Protein AF-A0AA38XWQ4-F1 (afdb_monomer_lite)

Structure (mmCIF, N/CA/C/O backbone):
data_AF-A0AA38XWQ4-F1
#
_entry.id   AF-A0AA38XWQ4-F1
#
loop_
_atom_site.group_PDB
_atom_site.id
_atom_site.type_symbol
_atom_site.label_atom_id
_atom_site.label_alt_id
_atom_site.label_comp_id
_atom_site.label_asym_id
_atom_site.label_entity_id
_atom_site.label_seq_id
_atom_site.pdbx_PDB_ins_code
_atom_site.Cartn_x
_atom_site.Cartn_y
_atom_site.Cartn_z
_atom_site.occupancy
_atom_site.B_iso_or_equiv
_atom_site.auth_seq_id
_atom_site.auth_comp_id
_atom_site.auth_asym_id
_atom_site.auth_atom_id
_atom_site.pdbx_PDB_model_num
ATOM 1 N N . MET A 1 1 ? 34.566 -20.594 34.488 1.00 68.38 1 MET A N 1
ATOM 2 C CA . MET A 1 1 ? 34.090 -19.251 34.136 1.00 68.38 1 MET A CA 1
ATOM 3 C C . MET A 1 1 ? 34.854 -18.252 34.985 1.00 68.38 1 MET A C 1
ATOM 5 O O . MET A 1 1 ? 35.117 -18.564 36.143 1.00 68.38 1 MET A O 1
ATOM 9 N N . GLU A 1 2 ? 35.282 -17.143 34.399 1.00 80.62 2 GLU A N 1
ATOM 10 C CA . GLU A 1 2 ? 35.792 -15.957 35.095 1.00 80.62 2 GLU A CA 1
ATOM 11 C C . GLU A 1 2 ? 34.618 -14.984 35.293 1.00 80.62 2 GLU A C 1
ATOM 13 O O . GLU A 1 2 ? 33.747 -14.897 34.424 1.00 80.62 2 GLU A O 1
ATOM 18 N N . THR A 1 3 ? 34.574 -14.299 36.439 1.00 87.75 3 THR A N 1
ATOM 19 C CA . THR A 1 3 ? 33.549 -13.291 36.747 1.00 87.75 3 THR A CA 1
ATOM 20 C C . THR A 1 3 ? 34.224 -11.935 36.880 1.00 87.75 3 THR A C 1
ATOM 22 O O . THR A 1 3 ? 35.189 -11.816 37.635 1.00 87.75 3 THR A O 1
ATOM 25 N N . LEU A 1 4 ? 33.727 -10.933 36.159 1.00 88.31 4 LEU A N 1
ATOM 26 C CA . LEU A 1 4 ? 34.256 -9.569 36.147 1.00 88.31 4 LEU A CA 1
ATOM 27 C C . LEU A 1 4 ? 33.128 -8.589 36.471 1.00 88.31 4 LEU A C 1
ATOM 29 O O . LEU A 1 4 ? 32.040 -8.701 35.908 1.00 88.31 4 LEU A O 1
ATOM 33 N N . ASP A 1 5 ? 33.395 -7.626 37.345 1.00 93.44 5 ASP A N 1
ATOM 34 C CA . ASP A 1 5 ? 32.421 -6.626 37.781 1.00 93.44 5 ASP A CA 1
ATOM 35 C C . ASP A 1 5 ? 32.993 -5.216 37.578 1.00 93.44 5 ASP A C 1
ATOM 37 O O . ASP A 1 5 ? 34.128 -4.927 37.965 1.00 93.44 5 ASP A O 1
ATOM 41 N N . TYR A 1 6 ? 32.196 -4.329 36.985 1.00 94.38 6 TYR A N 1
ATOM 42 C CA . TYR A 1 6 ? 32.549 -2.940 36.703 1.00 94.38 6 TYR A CA 1
ATOM 43 C C . TYR A 1 6 ? 31.438 -1.987 37.157 1.00 94.38 6 TYR A C 1
ATOM 45 O O . TYR A 1 6 ? 30.254 -2.336 37.160 1.00 94.38 6 TYR A O 1
ATOM 53 N N . ARG A 1 7 ? 31.811 -0.754 37.511 1.00 96.00 7 ARG A N 1
ATOM 54 C CA . ARG A 1 7 ? 30.885 0.324 37.883 1.00 96.00 7 ARG A CA 1
ATOM 55 C C . ARG A 1 7 ? 31.329 1.629 37.229 1.00 96.00 7 ARG A C 1
ATOM 57 O O . ARG A 1 7 ? 32.509 1.963 37.296 1.00 96.00 7 ARG A O 1
ATOM 64 N N . PHE A 1 8 ? 30.382 2.351 36.640 1.00 95.12 8 PHE A N 1
ATOM 65 C CA . PHE A 1 8 ? 30.592 3.635 35.968 1.00 95.12 8 PHE A CA 1
ATOM 66 C C . PHE A 1 8 ? 29.502 4.621 36.381 1.00 95.12 8 PHE A C 1
ATOM 68 O O . PHE A 1 8 ? 28.372 4.211 36.648 1.00 95.12 8 PHE A O 1
ATOM 75 N N . ASP A 1 9 ? 29.818 5.912 36.408 1.00 92.69 9 ASP A N 1
ATOM 76 C CA . ASP A 1 9 ? 28.819 6.948 36.669 1.00 92.69 9 ASP A CA 1
ATOM 77 C C . ASP A 1 9 ? 27.898 7.118 35.452 1.00 92.69 9 ASP A C 1
ATOM 79 O O . ASP A 1 9 ? 28.360 7.191 34.312 1.00 92.69 9 ASP A O 1
ATOM 83 N N . GLY A 1 10 ? 26.587 7.172 35.693 1.00 85.25 10 GLY A N 1
ATOM 84 C CA . GLY A 1 10 ? 25.565 7.336 34.666 1.00 85.25 10 GLY A CA 1
ATOM 85 C C . GLY A 1 10 ? 24.949 8.732 34.693 1.00 85.25 10 GLY A C 1
ATOM 86 O O . GLY A 1 10 ? 24.725 9.323 35.748 1.00 85.25 10 GLY A O 1
ATOM 87 N N . THR A 1 11 ? 24.641 9.279 33.520 1.00 82.25 11 THR A N 1
ATOM 88 C CA . THR A 1 11 ? 24.028 10.615 33.379 1.00 82.25 11 THR A CA 1
ATOM 89 C C . THR A 1 11 ? 22.735 10.597 32.568 1.00 82.25 11 THR A C 1
ATOM 91 O O . THR A 1 11 ? 21.935 11.526 32.667 1.00 82.25 11 THR A O 1
ATOM 94 N N . THR A 1 12 ? 22.491 9.529 31.807 1.00 72.19 12 THR A N 1
ATOM 95 C CA . THR A 1 12 ? 21.368 9.404 30.875 1.00 72.19 12 THR A CA 1
ATOM 96 C C . THR A 1 12 ? 20.290 8.484 31.451 1.00 72.19 12 THR A C 1
ATOM 98 O O . THR A 1 12 ? 20.515 7.278 31.543 1.00 72.19 12 THR A O 1
ATOM 101 N N . PRO A 1 13 ? 19.113 9.004 31.843 1.00 73.94 13 PRO A N 1
ATOM 102 C CA . PRO A 1 13 ? 18.011 8.167 32.309 1.00 73.94 13 PRO A CA 1
ATOM 103 C C . PRO A 1 13 ? 17.471 7.284 31.176 1.00 73.94 13 PRO A C 1
ATOM 105 O O . PRO A 1 13 ? 17.197 7.771 30.078 1.00 73.94 13 PRO A O 1
ATOM 108 N N . VAL A 1 14 ? 17.284 5.994 31.458 1.00 69.75 14 VAL A N 1
ATOM 109 C CA . VAL A 1 14 ? 16.815 4.993 30.487 1.00 69.75 14 VAL A CA 1
ATOM 110 C C . VAL A 1 14 ? 15.362 4.630 30.772 1.00 69.75 14 VAL A C 1
ATOM 112 O O . VAL A 1 14 ? 14.988 4.368 31.913 1.00 69.75 14 VAL A O 1
ATOM 115 N N . ARG A 1 15 ? 14.527 4.595 29.728 1.00 63.72 15 ARG A N 1
ATOM 116 C CA . ARG A 1 15 ? 13.179 4.018 29.805 1.00 63.72 15 ARG A CA 1
ATOM 117 C C . ARG A 1 15 ? 13.193 2.652 29.151 1.00 63.72 15 ARG A C 1
ATOM 119 O O . ARG A 1 15 ? 13.360 2.553 27.940 1.00 63.72 15 ARG A O 1
ATOM 126 N N . PHE A 1 16 ? 13.013 1.619 29.958 1.00 54.84 16 PHE A N 1
ATOM 127 C CA . PHE A 1 16 ? 12.971 0.257 29.463 1.00 54.84 16 PHE A CA 1
ATOM 128 C C . PHE A 1 16 ? 11.572 -0.089 28.917 1.00 54.84 16 PHE A C 1
ATOM 130 O O . PHE A 1 16 ? 10.574 0.318 29.517 1.00 54.84 16 PHE A O 1
ATOM 137 N N . PRO A 1 17 ? 11.474 -0.848 27.809 1.00 47.56 17 PRO A N 1
ATOM 138 C CA . PRO A 1 17 ? 10.197 -1.328 27.271 1.00 47.56 17 PRO A CA 1
ATOM 139 C C . PRO A 1 17 ? 9.510 -2.364 28.187 1.00 47.56 17 PRO A C 1
ATOM 141 O O . PRO A 1 17 ? 8.289 -2.490 28.156 1.00 47.56 17 PRO A O 1
ATOM 144 N N . THR A 1 18 ? 10.276 -3.068 29.035 1.00 47.31 18 THR A N 1
ATOM 145 C CA . THR A 1 18 ? 9.811 -3.903 30.169 1.00 47.31 18 THR A CA 1
ATOM 146 C C . THR A 1 18 ? 10.761 -3.726 31.371 1.00 47.31 18 THR A C 1
ATOM 148 O O . THR A 1 18 ? 11.659 -2.905 31.290 1.00 47.31 18 THR A O 1
ATOM 151 N N . ASN A 1 19 ? 10.652 -4.471 32.482 1.00 61.44 19 ASN A N 1
ATOM 152 C CA . ASN A 1 19 ? 11.648 -4.387 33.574 1.00 61.44 19 ASN A CA 1
ATOM 153 C C . ASN A 1 19 ? 13.044 -4.931 33.191 1.00 61.44 19 ASN A C 1
ATOM 155 O O . ASN A 1 19 ? 13.906 -4.994 34.055 1.00 61.44 19 ASN A O 1
ATOM 159 N N . ALA A 1 20 ? 13.279 -5.353 31.944 1.00 65.88 20 ALA A N 1
ATOM 160 C CA . ALA A 1 20 ? 14.599 -5.713 31.437 1.00 65.88 20 ALA A CA 1
ATOM 161 C C . ALA A 1 20 ? 14.650 -5.696 29.893 1.00 65.88 20 ALA A C 1
ATOM 163 O O . ALA A 1 20 ? 13.617 -5.651 29.225 1.00 65.88 20 ALA A O 1
ATOM 164 N N . VAL A 1 21 ? 15.845 -5.773 29.312 1.00 63.88 21 VAL A N 1
ATOM 165 C CA . VAL A 1 21 ? 16.100 -5.975 27.876 1.00 63.88 21 VAL A CA 1
ATOM 166 C C . VAL A 1 21 ? 17.164 -7.056 27.733 1.00 63.88 21 VAL A C 1
ATOM 168 O O . VAL A 1 21 ? 18.272 -6.877 28.223 1.00 63.88 21 VAL A O 1
ATOM 171 N N . LEU A 1 22 ? 16.841 -8.173 27.076 1.00 70.19 22 LEU A N 1
ATOM 172 C CA . LEU A 1 22 ? 17.775 -9.273 26.813 1.00 70.19 22 LEU A CA 1
ATOM 173 C C . LEU A 1 22 ? 18.126 -9.316 25.320 1.00 70.19 22 LEU A C 1
ATOM 175 O O . LEU A 1 22 ? 17.232 -9.415 24.484 1.00 70.19 22 LEU A O 1
ATOM 179 N N . VAL A 1 23 ? 19.416 -9.296 24.987 1.00 65.50 23 VAL A N 1
ATOM 180 C CA . VAL A 1 23 ? 19.934 -9.388 23.616 1.00 65.50 23 VAL A CA 1
ATOM 181 C C . VAL A 1 23 ? 21.002 -10.472 23.518 1.00 65.50 23 VAL A C 1
ATOM 183 O O . VAL A 1 23 ? 21.938 -10.520 24.310 1.00 65.50 23 VAL A O 1
ATOM 186 N N . GLY A 1 24 ? 20.899 -11.318 22.493 1.00 59.69 24 GLY A N 1
ATOM 187 C CA . GLY A 1 24 ? 21.806 -12.447 22.273 1.00 59.69 24 GLY A CA 1
ATOM 188 C C . GLY A 1 24 ? 21.303 -13.757 22.885 1.00 59.69 24 GLY A C 1
ATOM 189 O O . GLY A 1 24 ? 20.288 -13.792 23.570 1.00 59.69 24 GLY A O 1
ATOM 190 N N . VAL A 1 25 ? 21.993 -14.855 22.566 1.00 52.78 25 VAL A N 1
ATOM 191 C CA . VAL A 1 25 ? 21.702 -16.208 23.064 1.00 52.78 25 VAL A CA 1
ATOM 192 C C . VAL A 1 25 ? 23.034 -16.936 23.223 1.00 52.78 25 VAL A C 1
ATOM 194 O O . VAL A 1 25 ? 23.804 -17.034 22.260 1.00 52.78 25 VAL A O 1
ATOM 197 N N . LEU A 1 26 ? 23.283 -17.496 24.410 1.00 47.94 26 LEU A N 1
ATOM 198 C CA . LEU A 1 26 ? 24.555 -18.135 24.772 1.00 47.94 26 LEU A CA 1
ATOM 199 C C . LEU A 1 26 ? 24.926 -19.349 23.883 1.00 47.94 26 LEU A C 1
ATOM 201 O O . LEU A 1 26 ? 26.092 -19.722 23.815 1.00 47.94 26 LEU A O 1
ATOM 205 N N . ALA A 1 27 ? 23.964 -19.937 23.155 1.00 46.94 27 ALA A N 1
ATOM 206 C CA . ALA A 1 27 ? 24.168 -21.116 22.303 1.00 46.94 27 ALA A CA 1
ATOM 207 C C . ALA A 1 27 ? 24.569 -20.809 20.841 1.00 46.94 27 ALA A C 1
ATOM 209 O O . ALA A 1 27 ? 25.517 -21.401 20.337 1.00 46.94 27 ALA A O 1
ATOM 210 N N . SER A 1 28 ? 23.857 -19.914 20.138 1.00 36.62 28 SER A N 1
ATOM 211 C CA . SER A 1 28 ? 24.084 -19.632 18.702 1.00 36.62 28 SER A CA 1
ATOM 212 C C . SER A 1 28 ? 24.849 -18.332 18.427 1.00 36.62 28 SER A C 1
ATOM 214 O O . SER A 1 28 ? 25.192 -18.063 17.278 1.00 36.62 28 SER A O 1
ATOM 216 N N . GLY A 1 29 ? 25.072 -17.499 19.452 1.00 46.88 29 GLY A N 1
ATOM 217 C CA . GLY A 1 29 ? 25.646 -16.154 19.319 1.00 46.88 29 GLY A CA 1
ATOM 218 C C . GLY A 1 29 ? 26.878 -15.880 20.181 1.00 46.88 29 GLY A C 1
ATOM 219 O O . GLY A 1 29 ? 27.332 -14.739 20.202 1.00 46.88 29 GLY A O 1
ATOM 220 N N . ASN A 1 30 ? 27.404 -16.893 20.878 1.00 62.66 30 ASN A N 1
ATOM 221 C CA . ASN A 1 30 ? 28.533 -16.832 21.821 1.00 62.66 30 ASN A CA 1
ATOM 222 C C . ASN A 1 30 ? 28.362 -15.874 23.021 1.00 62.66 30 ASN A C 1
ATOM 224 O O . ASN A 1 30 ? 29.266 -15.806 23.844 1.00 62.66 30 ASN A O 1
ATOM 228 N N . LEU A 1 31 ? 27.250 -15.138 23.136 1.00 71.81 31 LEU A N 1
ATOM 229 C CA . LEU A 1 31 ? 27.027 -14.101 24.148 1.00 71.81 31 LEU A CA 1
ATOM 230 C C . LEU A 1 31 ? 25.527 -13.820 24.321 1.00 71.81 31 LEU A C 1
ATOM 232 O O . LEU A 1 31 ? 24.783 -13.797 23.336 1.00 71.81 31 LEU A O 1
ATOM 236 N N . GLU A 1 32 ? 25.110 -13.524 25.547 1.00 69.62 32 GLU A N 1
ATOM 237 C CA . GLU A 1 32 ? 23.832 -12.882 25.877 1.00 69.62 32 GLU A CA 1
ATOM 238 C C . GLU A 1 32 ? 24.049 -11.734 26.874 1.00 69.62 32 GLU A C 1
ATOM 240 O O . GLU A 1 32 ? 24.968 -11.772 27.696 1.00 69.62 32 GLU A O 1
ATOM 245 N N . ILE A 1 33 ? 23.220 -10.698 26.769 1.00 83.81 33 ILE A N 1
ATOM 246 C CA . ILE A 1 33 ? 23.321 -9.444 27.515 1.00 83.81 33 ILE A CA 1
ATOM 247 C C . ILE A 1 33 ? 21.936 -9.066 28.028 1.00 83.81 33 ILE A C 1
ATOM 249 O O . ILE A 1 33 ? 21.011 -8.938 27.235 1.00 83.81 33 ILE A O 1
ATOM 253 N N . LEU A 1 34 ? 21.808 -8.827 29.327 1.00 77.25 34 LEU A N 1
ATOM 254 C CA . LEU A 1 34 ? 20.589 -8.395 30.000 1.00 77.25 34 LEU A CA 1
ATOM 255 C C . LEU A 1 34 ? 20.796 -6.999 30.601 1.00 77.25 34 LEU A C 1
ATOM 257 O O . LEU A 1 34 ? 21.678 -6.828 31.437 1.00 77.25 34 LEU A O 1
ATOM 261 N N . LEU A 1 35 ? 19.997 -6.012 30.207 1.00 86.31 35 LEU A N 1
ATOM 262 C CA . LEU A 1 35 ? 19.951 -4.684 30.825 1.00 86.31 35 LEU A CA 1
ATOM 263 C C . LEU A 1 35 ? 18.700 -4.600 31.699 1.00 86.31 35 LEU A C 1
ATOM 265 O O . LEU A 1 35 ? 17.610 -4.912 31.235 1.00 86.31 35 LEU A O 1
ATOM 269 N N . GLU A 1 36 ? 18.831 -4.133 32.933 1.00 88.06 36 GLU A N 1
ATOM 270 C CA . GLU A 1 36 ? 17.734 -4.040 33.902 1.00 88.06 36 GLU A CA 1
ATOM 271 C C . GLU A 1 36 ? 17.780 -2.686 34.624 1.00 88.06 36 GLU A C 1
ATOM 273 O O . GLU A 1 36 ? 18.877 -2.186 34.899 1.00 88.06 36 GLU A O 1
ATOM 278 N N . PRO A 1 37 ? 16.632 -2.091 34.989 1.00 86.62 37 PRO A N 1
ATOM 279 C CA . PRO A 1 37 ? 16.602 -0.975 35.912 1.00 86.62 37 PRO A CA 1
ATOM 280 C C . PRO A 1 37 ? 17.059 -1.460 37.291 1.00 86.62 37 PRO A C 1
ATOM 282 O O . PRO A 1 37 ? 16.625 -2.500 37.792 1.00 86.62 37 PRO A O 1
ATOM 285 N N . ALA A 1 38 ? 17.938 -0.694 37.922 1.00 87.25 38 ALA A N 1
ATOM 286 C CA . ALA A 1 38 ? 18.415 -0.971 39.264 1.00 87.25 38 ALA A CA 1
ATOM 287 C C . ALA A 1 38 ? 18.680 0.348 39.986 1.00 87.25 38 ALA A C 1
ATOM 289 O O . ALA A 1 38 ? 19.349 1.222 39.446 1.00 87.25 38 ALA A O 1
ATOM 290 N N . ASP A 1 39 ? 18.187 0.469 41.217 1.00 90.38 39 ASP A N 1
ATOM 291 C CA . ASP A 1 39 ? 18.500 1.612 42.076 1.00 90.38 39 ASP A CA 1
ATOM 292 C C . ASP A 1 39 ? 19.990 1.569 42.445 1.00 90.38 39 ASP A C 1
ATOM 294 O O . ASP A 1 39 ? 20.431 0.719 43.227 1.00 90.38 39 ASP A O 1
ATOM 298 N N . LEU A 1 40 ? 20.789 2.402 41.774 1.00 90.25 40 LEU A N 1
ATOM 299 C CA . LEU A 1 40 ? 22.253 2.359 41.817 1.00 90.25 40 LEU A CA 1
ATOM 300 C C . LEU A 1 40 ? 22.867 3.731 42.113 1.00 90.25 40 LEU A C 1
ATOM 302 O O . LEU A 1 40 ? 24.072 3.910 41.890 1.00 90.25 40 LEU A O 1
ATOM 306 N N . ASP A 1 41 ? 22.064 4.660 42.637 1.00 90.69 41 ASP A N 1
ATOM 307 C CA . ASP A 1 41 ? 22.436 6.049 42.930 1.00 90.69 41 ASP A CA 1
ATOM 308 C C . ASP A 1 41 ? 23.049 6.751 41.706 1.00 90.69 41 ASP A C 1
ATOM 310 O O . ASP A 1 41 ? 24.122 7.349 41.745 1.00 90.69 41 ASP A O 1
ATOM 314 N N . GLY A 1 42 ? 22.391 6.587 40.558 1.00 86.81 42 GLY A N 1
ATOM 315 C CA . GLY A 1 42 ? 22.781 7.185 39.289 1.00 86.81 42 GLY A CA 1
ATOM 316 C C . GLY A 1 42 ? 23.821 6.404 38.482 1.00 86.81 42 GLY A C 1
ATOM 317 O O . GLY A 1 42 ? 24.117 6.795 37.358 1.00 86.81 42 GLY A O 1
ATOM 318 N N . ALA A 1 43 ? 24.363 5.297 38.989 1.00 92.62 43 ALA A N 1
ATOM 319 C CA . ALA A 1 43 ? 25.422 4.554 38.303 1.00 92.62 43 ALA A CA 1
ATOM 320 C C . ALA A 1 43 ? 24.916 3.477 37.325 1.00 92.62 43 ALA A C 1
ATOM 322 O O . ALA A 1 43 ? 23.799 2.968 37.440 1.00 92.62 43 ALA A O 1
ATOM 323 N N . MET A 1 44 ? 25.804 3.065 36.416 1.00 95.06 44 MET A N 1
ATOM 324 C CA . MET A 1 44 ? 25.706 1.828 35.643 1.00 95.06 44 MET A CA 1
ATOM 325 C C . MET A 1 44 ? 26.614 0.761 36.260 1.00 95.06 44 MET A C 1
ATOM 327 O O . MET A 1 44 ? 27.800 1.000 36.500 1.00 95.06 44 MET A O 1
ATOM 331 N N . THR A 1 45 ? 26.088 -0.443 36.483 1.00 96.38 45 THR A N 1
ATOM 332 C CA . THR A 1 45 ? 26.904 -1.603 36.889 1.00 96.38 45 THR A CA 1
ATOM 333 C C . THR A 1 45 ? 26.918 -2.650 35.791 1.00 96.38 45 THR A C 1
ATOM 335 O O . THR A 1 45 ? 25.888 -2.892 35.171 1.00 96.38 45 THR A O 1
ATOM 338 N N . VAL A 1 46 ? 28.071 -3.269 35.547 1.00 94.88 46 VAL A N 1
ATOM 339 C CA . VAL A 1 46 ? 28.236 -4.307 34.525 1.00 94.88 46 VAL A CA 1
ATOM 340 C C . VAL A 1 46 ? 28.852 -5.539 35.165 1.00 94.88 46 VAL A C 1
ATOM 342 O O . VAL A 1 46 ? 29.949 -5.459 35.712 1.00 94.88 46 VAL A O 1
ATOM 345 N N . ARG A 1 47 ? 28.162 -6.675 35.082 1.00 92.88 47 ARG A N 1
ATOM 346 C CA . ARG A 1 47 ? 28.626 -7.976 35.563 1.00 92.88 47 ARG A CA 1
ATOM 347 C C . ARG A 1 47 ? 28.777 -8.939 34.400 1.00 92.88 47 ARG A C 1
ATOM 349 O O . ARG A 1 47 ? 27.846 -9.110 33.622 1.00 92.88 47 ARG A O 1
ATOM 356 N N . ILE A 1 48 ? 29.925 -9.597 34.305 1.00 90.81 48 ILE A N 1
ATOM 357 C CA . ILE A 1 48 ? 30.279 -10.477 33.188 1.00 90.81 48 ILE A CA 1
ATOM 358 C C . ILE A 1 48 ? 30.660 -11.850 33.720 1.00 90.81 48 ILE A C 1
ATOM 360 O O . ILE A 1 48 ? 31.503 -11.954 34.606 1.00 90.81 48 ILE A O 1
ATOM 364 N N . ILE A 1 49 ? 30.070 -12.899 33.154 1.00 83.50 49 ILE A N 1
ATOM 365 C CA . ILE A 1 49 ? 30.421 -14.298 33.393 1.00 83.50 49 ILE A CA 1
ATOM 366 C C . ILE A 1 49 ? 30.925 -14.866 32.067 1.00 83.50 49 ILE A C 1
ATOM 368 O O . ILE A 1 49 ? 30.139 -15.107 31.157 1.00 83.50 49 ILE A O 1
ATOM 372 N N . THR A 1 50 ? 32.235 -15.084 31.942 1.00 81.12 50 THR A N 1
ATOM 373 C CA . THR A 1 50 ? 32.870 -15.500 30.678 1.00 81.12 50 THR A CA 1
ATOM 374 C C . THR A 1 50 ? 33.584 -16.849 30.784 1.00 81.12 50 THR A C 1
ATOM 376 O O . THR A 1 50 ? 34.163 -17.207 31.817 1.00 81.12 50 THR A O 1
ATOM 379 N N . ALA A 1 51 ? 33.546 -17.636 29.706 1.00 73.75 51 ALA A N 1
ATOM 380 C CA . ALA A 1 51 ? 34.357 -18.843 29.555 1.00 73.75 51 ALA A CA 1
ATOM 381 C C . ALA A 1 51 ? 35.838 -18.540 29.244 1.00 73.75 51 ALA A C 1
ATOM 383 O O . ALA A 1 51 ? 36.699 -19.381 29.526 1.00 73.75 51 ALA A O 1
ATOM 384 N N . ALA A 1 52 ? 36.144 -17.352 28.711 1.00 69.75 52 ALA A N 1
ATOM 385 C CA . ALA A 1 52 ? 37.494 -16.913 28.375 1.00 69.75 52 ALA A CA 1
ATOM 386 C C . ALA A 1 52 ? 38.233 -16.421 29.629 1.00 69.75 52 ALA A C 1
ATOM 388 O O . ALA A 1 52 ? 37.767 -15.514 30.308 1.00 69.75 52 ALA A O 1
ATOM 389 N N . ARG A 1 53 ? 39.394 -17.015 29.941 1.00 76.06 53 ARG A N 1
ATOM 390 C CA . ARG A 1 53 ? 40.214 -16.632 31.106 1.00 76.06 53 ARG A CA 1
ATOM 391 C C . ARG A 1 53 ? 41.374 -15.729 30.699 1.00 76.06 53 ARG A C 1
ATOM 393 O O . ARG A 1 53 ? 42.043 -16.021 29.710 1.00 76.06 53 ARG A O 1
ATOM 400 N N . GLY A 1 54 ? 41.664 -14.703 31.498 1.00 75.19 54 GLY A N 1
ATOM 401 C CA . GLY A 1 54 ? 42.859 -13.860 31.333 1.00 75.19 54 GLY A CA 1
ATOM 402 C C . GLY A 1 54 ? 42.686 -12.667 30.385 1.00 75.19 54 GLY A C 1
ATOM 403 O O . GLY A 1 54 ? 43.672 -12.038 30.011 1.00 75.19 54 GLY A O 1
ATOM 404 N N . PHE A 1 55 ? 41.443 -12.333 30.023 1.00 75.62 55 PHE A N 1
ATOM 405 C CA . PHE A 1 55 ? 41.094 -11.208 29.143 1.00 75.62 55 PHE A CA 1
ATOM 406 C C . PHE A 1 55 ? 40.531 -9.989 29.901 1.00 75.62 55 PHE A C 1
ATOM 408 O O . PHE A 1 55 ? 39.977 -9.082 29.281 1.00 75.62 55 PHE A O 1
ATOM 415 N N . GLY A 1 56 ? 40.671 -9.927 31.231 1.00 76.81 56 GLY A N 1
ATOM 416 C CA . GLY A 1 56 ? 40.073 -8.872 32.065 1.00 76.81 56 GLY A CA 1
ATOM 417 C C . GLY A 1 56 ? 40.438 -7.433 31.667 1.00 76.81 56 GLY A C 1
ATOM 418 O O . GLY A 1 56 ? 39.584 -6.551 31.730 1.00 76.81 56 GLY A O 1
ATOM 419 N N . THR A 1 57 ? 41.662 -7.188 31.183 1.00 78.75 57 THR A N 1
ATOM 420 C CA . THR A 1 57 ? 42.096 -5.865 30.683 1.00 78.75 57 THR A CA 1
ATOM 421 C C . THR A 1 57 ? 41.413 -5.471 29.370 1.00 78.75 57 THR A C 1
ATOM 423 O O . THR A 1 57 ? 41.129 -4.295 29.152 1.00 78.75 57 THR A O 1
ATOM 426 N N . VAL A 1 58 ? 41.104 -6.446 28.510 1.00 78.81 58 VAL A N 1
ATOM 427 C CA . VAL A 1 58 ? 40.370 -6.233 27.254 1.00 78.81 58 VAL A CA 1
ATOM 428 C C . VAL A 1 58 ? 38.897 -5.962 27.551 1.00 78.81 58 VAL A C 1
ATOM 430 O O . VAL A 1 58 ? 38.338 -5.006 27.020 1.00 78.81 58 VAL A O 1
ATOM 433 N N . TRP A 1 59 ? 38.289 -6.742 28.450 1.00 86.25 59 TRP A N 1
ATOM 434 C CA . TRP A 1 59 ? 36.928 -6.492 28.929 1.00 86.25 59 TRP A CA 1
ATOM 435 C C . TRP A 1 59 ? 36.794 -5.107 29.560 1.00 86.25 59 TRP A C 1
ATOM 437 O O . TRP A 1 59 ? 35.872 -4.373 29.220 1.00 86.25 59 TRP A O 1
ATOM 447 N N . GLN A 1 60 ? 37.755 -4.693 30.390 1.00 89.19 60 GLN A N 1
ATOM 448 C CA . GLN A 1 60 ? 37.750 -3.356 30.979 1.00 89.19 60 GLN A CA 1
ATOM 449 C C . GLN A 1 60 ? 37.769 -2.252 29.912 1.00 89.19 60 GLN A C 1
ATOM 451 O O . GLN A 1 60 ? 37.023 -1.287 30.039 1.00 89.19 60 GLN A O 1
ATOM 456 N N . ALA A 1 61 ? 38.572 -2.398 28.852 1.00 81.88 61 ALA A N 1
ATOM 457 C CA . ALA A 1 61 ? 38.624 -1.425 27.761 1.00 81.88 61 ALA A CA 1
ATOM 458 C C . ALA A 1 61 ? 37.307 -1.359 26.965 1.00 81.88 61 ALA A C 1
ATOM 460 O O . ALA A 1 61 ? 36.817 -0.266 26.695 1.00 81.88 61 ALA A O 1
ATOM 461 N N . VAL A 1 62 ? 36.712 -2.511 26.633 1.00 84.44 62 VAL A N 1
ATOM 462 C CA . VAL A 1 62 ? 35.444 -2.585 25.881 1.00 84.44 62 VAL A CA 1
ATOM 463 C C . VAL A 1 62 ? 34.288 -1.988 26.681 1.00 84.44 62 VAL A C 1
ATOM 465 O O . VAL A 1 62 ? 33.502 -1.213 26.142 1.00 84.44 62 VAL A O 1
ATOM 468 N N . ILE A 1 63 ? 34.185 -2.316 27.972 1.00 92.31 63 ILE A N 1
ATOM 469 C CA . ILE A 1 63 ? 33.097 -1.807 28.811 1.00 92.31 63 ILE A CA 1
ATOM 470 C C . ILE A 1 63 ? 33.296 -0.325 29.153 1.00 92.31 63 ILE A C 1
ATOM 472 O O . ILE A 1 63 ? 32.315 0.412 29.195 1.00 92.31 63 ILE A O 1
ATOM 476 N N . ALA A 1 64 ? 34.535 0.141 29.348 1.00 88.50 64 ALA A N 1
ATOM 477 C CA . ALA A 1 64 ? 34.806 1.564 29.559 1.00 88.50 64 ALA A CA 1
ATOM 478 C C . ALA A 1 64 ? 34.453 2.409 28.323 1.00 88.50 64 ALA A C 1
ATOM 480 O O . ALA A 1 64 ? 33.824 3.455 28.467 1.00 88.50 64 ALA A O 1
ATOM 481 N N . ASP A 1 65 ? 34.796 1.938 27.120 1.00 83.31 65 ASP A N 1
ATOM 482 C CA . ASP A 1 65 ? 34.386 2.569 25.859 1.00 83.31 65 ASP A CA 1
ATOM 483 C C . ASP A 1 65 ? 32.855 2.592 25.708 1.00 83.31 65 ASP A C 1
ATOM 485 O O . ASP A 1 65 ? 32.272 3.636 25.413 1.00 83.31 65 ASP A O 1
ATOM 489 N N . PHE A 1 66 ? 32.184 1.470 25.991 1.00 87.62 66 PHE A N 1
ATOM 490 C CA . PHE A 1 66 ? 30.722 1.402 25.986 1.00 87.62 66 PHE A CA 1
ATOM 491 C C . PHE A 1 66 ? 30.089 2.392 26.976 1.00 87.62 66 PHE A C 1
ATOM 493 O O . PHE A 1 66 ? 29.198 3.144 26.592 1.00 87.62 66 PHE A O 1
ATOM 500 N N . ALA A 1 67 ? 30.573 2.450 28.220 1.00 88.25 67 ALA A N 1
ATOM 501 C CA . ALA A 1 67 ? 30.070 3.367 29.244 1.00 88.25 67 ALA A CA 1
ATOM 502 C C . ALA A 1 67 ? 30.301 4.844 28.888 1.00 88.25 67 ALA A C 1
ATOM 504 O O . ALA A 1 67 ? 29.476 5.696 29.213 1.00 88.25 67 ALA A O 1
ATOM 505 N N . GLN A 1 68 ? 31.400 5.155 28.193 1.00 86.38 68 GLN A N 1
ATOM 506 C CA . GLN A 1 68 ? 31.674 6.504 27.702 1.00 86.38 68 GLN A CA 1
ATOM 507 C C . GLN A 1 68 ? 30.715 6.911 26.573 1.00 86.38 68 GLN A C 1
ATOM 509 O O . GLN A 1 68 ? 30.290 8.066 26.520 1.00 86.38 68 GLN A O 1
ATOM 514 N N . ARG A 1 69 ? 30.372 5.980 25.675 1.00 82.94 69 ARG A N 1
ATOM 515 C CA . ARG A 1 69 ? 29.419 6.215 24.577 1.00 82.94 69 ARG A CA 1
ATOM 516 C C . ARG A 1 69 ? 27.967 6.248 25.056 1.00 82.94 69 ARG A C 1
ATOM 518 O O . ARG A 1 69 ? 27.181 7.032 24.533 1.00 82.94 69 ARG A O 1
ATOM 525 N N . HIS A 1 70 ? 27.639 5.441 26.064 1.00 80.50 70 HIS A N 1
ATOM 526 C CA . HIS A 1 70 ? 26.293 5.262 26.608 1.00 80.50 70 HIS A CA 1
ATOM 527 C C . HIS A 1 70 ? 26.310 5.366 28.144 1.00 80.50 70 HIS A C 1
ATOM 529 O O . HIS A 1 70 ? 26.318 4.345 28.834 1.00 80.50 70 HIS A O 1
ATOM 535 N N . PRO A 1 71 ? 26.310 6.583 28.719 1.00 87.25 71 PRO A N 1
ATOM 536 C CA . PRO A 1 71 ? 26.379 6.776 30.169 1.00 87.25 71 PRO A CA 1
ATOM 537 C C . PRO A 1 71 ? 25.005 6.545 30.824 1.00 87.25 71 PRO A C 1
ATOM 539 O O . PRO A 1 71 ? 24.348 7.490 31.268 1.00 87.25 71 PRO A O 1
ATOM 542 N N . LEU A 1 72 ? 24.539 5.293 30.846 1.00 88.75 72 LEU A N 1
ATOM 543 C CA . LEU A 1 72 ? 23.210 4.902 31.331 1.00 88.75 72 LEU A CA 1
ATOM 544 C C . LEU A 1 72 ? 23.088 5.089 32.852 1.00 88.75 72 LEU A C 1
ATOM 546 O O . LEU A 1 72 ? 23.971 4.703 33.609 1.00 88.75 72 LEU A O 1
ATOM 550 N N . ARG A 1 73 ? 21.982 5.671 33.312 1.00 89.88 73 ARG A N 1
ATOM 551 C CA . ARG A 1 73 ? 21.717 5.962 34.726 1.00 89.88 73 ARG A CA 1
ATOM 552 C C . ARG A 1 73 ? 20.773 4.921 35.333 1.00 89.88 73 ARG A C 1
ATOM 554 O O . ARG A 1 73 ? 19.717 4.676 34.754 1.00 89.88 73 ARG A O 1
ATOM 561 N N . ASP A 1 74 ? 21.122 4.396 36.511 1.00 93.06 74 ASP A N 1
ATOM 562 C CA . ASP A 1 74 ? 20.311 3.440 37.288 1.00 93.06 74 ASP A CA 1
ATOM 563 C C . ASP A 1 74 ? 20.043 2.126 36.521 1.00 93.06 74 ASP A C 1
ATOM 565 O O . ASP A 1 74 ? 18.920 1.620 36.449 1.00 93.06 74 ASP A O 1
ATOM 569 N N . VAL A 1 75 ? 21.104 1.577 35.908 1.00 91.88 75 VAL A N 1
ATOM 570 C CA . VAL A 1 75 ? 21.049 0.376 35.054 1.00 91.88 75 VAL A CA 1
ATOM 571 C C . VAL A 1 75 ? 22.059 -0.687 35.488 1.00 91.88 75 VAL A C 1
ATOM 573 O O . VAL A 1 75 ? 23.245 -0.414 35.692 1.00 91.88 75 VAL A O 1
ATOM 576 N N . ARG A 1 76 ? 21.604 -1.938 35.570 1.00 94.38 76 ARG A N 1
ATOM 577 C CA . ARG A 1 76 ? 22.451 -3.128 35.682 1.00 94.38 76 ARG A CA 1
ATOM 578 C C . ARG A 1 76 ? 22.550 -3.823 34.329 1.00 94.38 76 ARG A C 1
ATOM 580 O O . ARG A 1 76 ? 21.535 -4.110 33.713 1.00 94.38 76 ARG A O 1
ATOM 587 N N . VAL A 1 77 ? 23.767 -4.135 33.903 1.00 93.12 77 VAL A N 1
ATOM 588 C CA . VAL A 1 77 ? 24.073 -4.913 32.701 1.00 93.12 77 VAL A CA 1
ATOM 589 C C . VAL A 1 77 ? 24.665 -6.250 33.140 1.00 93.12 77 VAL A C 1
ATOM 591 O O . VAL A 1 77 ? 25.698 -6.276 33.804 1.00 93.12 77 VAL A O 1
ATOM 594 N N . SER A 1 78 ? 24.034 -7.361 32.784 1.00 89.81 78 SER A N 1
ATOM 595 C CA . SER A 1 78 ? 24.536 -8.714 33.038 1.00 89.81 78 SER A CA 1
ATOM 596 C C . SER A 1 78 ? 24.901 -9.375 31.713 1.00 89.81 78 SER A C 1
ATOM 598 O O . SER A 1 78 ? 24.097 -9.380 30.790 1.00 89.81 78 SER A O 1
ATOM 600 N N . ILE A 1 79 ? 26.105 -9.928 31.603 1.00 89.31 79 ILE A N 1
ATOM 601 C CA . ILE A 1 79 ? 26.637 -10.507 30.368 1.00 89.31 79 ILE A CA 1
ATOM 602 C C . ILE A 1 79 ? 27.067 -11.944 30.642 1.00 89.31 79 ILE A C 1
ATOM 604 O O . ILE A 1 79 ? 27.930 -12.171 31.490 1.00 89.31 79 ILE A O 1
ATOM 608 N N . ASN A 1 80 ? 26.530 -12.900 29.889 1.00 78.62 80 ASN A N 1
ATOM 609 C CA . ASN A 1 80 ? 27.055 -14.263 29.858 1.00 78.62 80 ASN A CA 1
ATOM 610 C C . ASN A 1 80 ? 27.755 -14.489 28.519 1.00 78.62 80 ASN A C 1
ATOM 612 O O . ASN A 1 80 ? 27.145 -14.345 27.462 1.00 78.62 80 ASN A O 1
ATOM 616 N N . ASP A 1 81 ? 29.034 -14.845 28.570 1.00 83.94 81 ASP A N 1
ATOM 617 C CA . ASP A 1 81 ? 29.922 -14.969 27.417 1.00 83.94 81 ASP A CA 1
ATOM 618 C C . ASP A 1 81 ? 30.518 -16.382 27.297 1.00 83.94 81 ASP A C 1
ATOM 620 O O . ASP A 1 81 ? 31.049 -16.954 28.254 1.00 83.94 81 ASP A O 1
ATOM 624 N N . ALA A 1 82 ? 30.489 -16.922 26.082 1.00 74.00 82 ALA A N 1
ATOM 625 C CA . ALA A 1 82 ? 31.062 -18.206 25.692 1.00 74.00 82 ALA A CA 1
ATOM 626 C C . ALA A 1 82 ? 32.276 -18.044 24.750 1.00 74.00 82 ALA A C 1
ATOM 628 O O . ALA A 1 82 ? 32.581 -18.949 23.975 1.00 74.00 82 ALA A O 1
ATOM 629 N N . GLY A 1 83 ? 32.986 -16.910 24.822 1.00 70.88 83 GLY A N 1
ATOM 630 C CA . GLY A 1 83 ? 34.200 -16.641 24.046 1.00 70.88 83 GLY A CA 1
ATOM 631 C C . GLY A 1 83 ? 33.985 -15.728 22.835 1.00 70.88 83 GLY A C 1
ATOM 632 O O . GLY A 1 83 ? 34.625 -15.919 21.798 1.00 70.88 83 GLY A O 1
ATOM 633 N N . ALA A 1 84 ? 33.079 -14.753 22.934 1.00 71.38 84 ALA A N 1
ATOM 634 C CA . ALA A 1 84 ? 32.863 -13.737 21.914 1.00 71.38 84 ALA A CA 1
ATOM 635 C C . ALA A 1 84 ? 34.078 -12.803 21.766 1.00 71.38 84 ALA A C 1
ATOM 637 O O . ALA A 1 84 ? 34.799 -12.500 22.717 1.00 71.38 84 ALA A O 1
ATOM 638 N N . THR A 1 85 ? 34.309 -12.313 20.545 1.00 76.50 85 THR A N 1
ATOM 639 C CA . THR A 1 85 ? 35.374 -11.335 20.290 1.00 76.50 85 THR A CA 1
ATOM 640 C C . THR A 1 85 ? 34.954 -9.937 20.767 1.00 76.50 85 THR A C 1
ATOM 642 O O . THR A 1 85 ? 33.761 -9.624 20.752 1.00 76.50 85 THR A O 1
ATOM 645 N N . PRO A 1 86 ? 35.904 -9.041 21.107 1.00 69.88 86 PRO A N 1
ATOM 646 C CA . PRO A 1 86 ? 35.600 -7.666 21.528 1.00 69.88 86 PRO A CA 1
ATOM 647 C C . PRO A 1 86 ? 34.662 -6.896 20.583 1.00 69.88 86 PRO A C 1
ATOM 649 O O . PRO A 1 86 ? 33.795 -6.151 21.033 1.00 69.88 86 PRO A O 1
ATOM 652 N N . ALA A 1 87 ? 34.785 -7.114 19.269 1.00 61.50 87 ALA A N 1
ATOM 653 C CA . ALA A 1 87 ? 33.915 -6.493 18.271 1.00 61.50 87 ALA A CA 1
ATOM 654 C C . ALA A 1 87 ? 32.463 -6.999 18.351 1.00 61.50 87 ALA A C 1
ATOM 656 O O . ALA A 1 87 ? 31.529 -6.212 18.212 1.00 61.50 87 ALA A O 1
ATOM 657 N N . VAL A 1 88 ? 32.264 -8.298 18.604 1.00 68.44 88 VAL A N 1
ATOM 658 C CA . VAL A 1 88 ? 30.929 -8.896 18.775 1.00 68.44 88 VAL A CA 1
ATOM 659 C C . VAL A 1 88 ? 30.288 -8.415 20.073 1.00 68.44 88 VAL A C 1
ATOM 661 O O . VAL A 1 88 ? 29.108 -8.081 20.075 1.00 68.44 88 VAL A O 1
ATOM 664 N N . VAL A 1 89 ? 31.066 -8.326 21.152 1.00 76.25 89 VAL A N 1
ATOM 665 C CA . VAL A 1 89 ? 30.608 -7.789 22.440 1.00 76.25 89 VAL A CA 1
ATOM 666 C C . VAL A 1 89 ? 30.115 -6.349 22.288 1.00 76.25 89 VAL A C 1
ATOM 668 O O . VAL A 1 89 ? 28.990 -6.055 22.681 1.00 76.25 89 VAL A O 1
ATOM 671 N N . SER A 1 90 ? 30.918 -5.474 21.672 1.00 72.75 90 SER A N 1
ATOM 672 C CA . SER A 1 90 ? 30.554 -4.063 21.474 1.00 72.75 90 SER A CA 1
ATOM 673 C C . SER A 1 90 ? 29.278 -3.914 20.635 1.00 72.75 90 SER A C 1
ATOM 675 O O . SER A 1 90 ? 28.348 -3.219 21.034 1.00 72.75 90 SER A O 1
ATOM 677 N N . LEU A 1 91 ? 29.171 -4.669 19.535 1.00 71.50 91 LEU A N 1
ATOM 678 C CA . LEU A 1 91 ? 27.979 -4.683 18.683 1.00 71.50 91 LEU A CA 1
ATOM 679 C C . LEU A 1 91 ? 26.713 -5.124 19.441 1.00 71.50 91 LEU A C 1
ATOM 681 O O . LEU A 1 91 ? 25.651 -4.537 19.259 1.00 71.50 91 LEU A O 1
ATOM 685 N N . ARG A 1 92 ? 26.794 -6.172 20.273 1.00 71.62 92 ARG A N 1
ATOM 686 C CA . ARG A 1 92 ? 25.634 -6.673 21.034 1.00 71.62 92 ARG A CA 1
ATOM 687 C C . ARG A 1 92 ? 25.207 -5.713 22.142 1.00 71.62 92 ARG A C 1
ATOM 689 O O . ARG A 1 92 ? 24.013 -5.602 22.404 1.00 71.62 92 ARG A O 1
ATOM 696 N N . LEU A 1 93 ? 26.162 -5.015 22.753 1.00 77.75 93 LEU A N 1
ATOM 697 C CA . LEU A 1 93 ? 25.892 -3.947 23.713 1.00 77.75 93 LEU A CA 1
ATOM 698 C C . LEU A 1 93 ? 25.165 -2.768 23.051 1.00 77.75 93 LEU A C 1
ATOM 700 O O . LEU A 1 93 ? 24.168 -2.298 23.591 1.00 77.75 93 LEU A O 1
ATOM 704 N N . ASP A 1 94 ? 25.604 -2.344 21.862 1.00 72.81 94 ASP A N 1
ATOM 705 C CA . ASP A 1 94 ? 24.939 -1.277 21.103 1.00 72.81 94 ASP A CA 1
ATOM 706 C C . ASP A 1 94 ? 23.520 -1.681 20.679 1.00 72.81 94 ASP A C 1
ATOM 708 O O . ASP A 1 94 ? 22.577 -0.917 20.864 1.00 72.81 94 ASP A O 1
ATOM 712 N N . GLN A 1 95 ? 23.332 -2.923 20.223 1.00 65.75 95 GLN A N 1
ATOM 713 C CA . GLN A 1 95 ? 22.007 -3.450 19.880 1.00 65.75 95 GLN A CA 1
ATOM 714 C C . GLN A 1 95 ? 21.034 -3.448 21.060 1.00 65.75 95 GLN A C 1
ATOM 716 O O . GLN A 1 95 ? 19.867 -3.124 20.869 1.00 65.75 95 GLN A O 1
ATOM 721 N N . ALA A 1 96 ? 21.497 -3.771 22.272 1.00 67.25 96 ALA A N 1
ATOM 722 C CA . ALA A 1 96 ? 20.658 -3.731 23.470 1.00 67.25 96 ALA A CA 1
ATOM 723 C C . ALA A 1 96 ? 20.147 -2.318 23.798 1.00 67.25 96 ALA A C 1
ATOM 725 O O . ALA A 1 96 ? 19.046 -2.165 24.330 1.00 67.25 96 ALA A O 1
ATOM 726 N N . VAL A 1 97 ? 20.912 -1.284 23.437 1.00 69.06 97 VAL A N 1
ATOM 727 C CA . VAL A 1 97 ? 20.502 0.123 23.558 1.00 69.06 97 VAL A CA 1
ATOM 728 C C . VAL A 1 97 ? 19.618 0.550 22.375 1.00 69.06 97 VAL A C 1
ATOM 730 O O . VAL A 1 97 ? 18.667 1.304 22.554 1.00 69.06 97 VAL A O 1
ATOM 733 N N . GLU A 1 98 ? 19.868 0.048 21.165 1.00 63.09 98 GLU A N 1
ATOM 734 C CA . GLU A 1 98 ? 19.064 0.359 19.972 1.00 63.09 98 GLU A CA 1
ATOM 735 C C . GLU A 1 98 ? 17.658 -0.261 20.002 1.00 63.09 98 GLU A C 1
ATOM 737 O O . GLU A 1 98 ? 16.727 0.329 19.459 1.00 63.09 98 GLU A O 1
ATOM 742 N N . THR A 1 99 ? 17.456 -1.392 20.688 1.00 58.81 99 THR A N 1
ATOM 743 C CA . THR A 1 99 ? 16.143 -2.050 20.883 1.00 58.81 99 THR A CA 1
ATOM 744 C C . THR A 1 99 ? 15.157 -1.279 21.781 1.00 58.81 99 THR A C 1
ATOM 746 O O . THR A 1 99 ? 14.121 -1.808 22.181 1.00 58.81 99 THR A O 1
ATOM 749 N N . LEU A 1 100 ? 15.448 -0.020 22.118 1.00 52.25 100 LEU A N 1
ATOM 750 C CA . LEU A 1 100 ? 14.653 0.791 23.042 1.00 52.25 100 LEU A CA 1
ATOM 751 C C . LEU A 1 100 ? 13.386 1.496 22.471 1.00 52.25 100 LEU A C 1
ATOM 753 O O . LEU A 1 100 ? 12.572 1.905 23.304 1.00 52.25 100 LEU A O 1
ATOM 757 N N . PRO A 1 101 ? 13.104 1.658 21.151 1.00 53.28 101 PRO A N 1
ATOM 758 C CA . PRO A 1 101 ? 11.847 2.280 20.718 1.00 53.28 101 PRO A CA 1
ATOM 759 C C . PRO A 1 101 ? 10.693 1.274 20.530 1.00 53.28 101 PRO A C 1
ATOM 761 O O . PRO A 1 101 ? 10.569 0.602 19.510 1.00 53.28 101 PRO A O 1
ATOM 764 N N . ASP A 1 102 ? 9.775 1.264 21.496 1.00 70.25 102 ASP A N 1
ATOM 765 C CA . ASP A 1 102 ? 8.467 0.591 21.444 1.00 70.25 102 ASP A CA 1
ATOM 766 C C . ASP A 1 102 ? 7.503 1.236 20.411 1.00 70.25 102 ASP A C 1
ATOM 768 O O . ASP A 1 102 ? 7.586 2.431 20.108 1.00 70.25 102 ASP A O 1
ATOM 772 N N . ALA A 1 103 ? 6.526 0.479 19.891 1.00 81.81 103 ALA A N 1
ATOM 773 C CA . ALA A 1 103 ? 5.500 0.977 18.967 1.00 81.81 103 ALA A CA 1
ATOM 774 C C . ALA A 1 103 ? 4.747 2.200 19.533 1.00 81.81 103 ALA A C 1
ATOM 776 O O . ALA A 1 103 ? 4.492 3.163 18.803 1.00 81.81 103 ALA A O 1
ATOM 777 N N . ARG A 1 104 ? 4.470 2.219 20.848 1.00 79.94 104 ARG A N 1
ATOM 778 C CA . ARG A 1 104 ? 3.872 3.381 21.532 1.00 79.94 104 ARG A CA 1
ATOM 779 C C . ARG A 1 104 ? 4.829 4.565 21.613 1.00 79.94 104 ARG A C 1
ATOM 781 O O . ARG A 1 104 ? 4.382 5.702 21.487 1.00 79.94 104 ARG A O 1
ATOM 788 N N . ALA A 1 105 ? 6.132 4.327 21.766 1.00 75.44 105 ALA A N 1
ATOM 789 C CA . ALA A 1 105 ? 7.138 5.388 21.767 1.00 75.44 105 ALA A CA 1
ATOM 790 C C . ALA A 1 105 ? 7.218 6.083 20.399 1.00 75.44 105 ALA A C 1
ATOM 792 O O . ALA A 1 105 ? 7.288 7.311 20.341 1.00 75.44 105 ALA A O 1
ATOM 793 N N . ARG A 1 106 ? 7.113 5.326 19.297 1.00 86.38 106 ARG A N 1
ATOM 794 C CA . ARG A 1 106 ? 7.032 5.911 17.947 1.00 86.38 106 ARG A CA 1
ATOM 795 C C . ARG A 1 106 ? 5.786 6.773 17.765 1.00 86.38 106 ARG A C 1
ATOM 797 O O . ARG A 1 106 ? 5.892 7.871 17.230 1.00 86.38 106 ARG A O 1
ATOM 804 N N . ILE A 1 107 ? 4.627 6.321 18.252 1.00 88.56 107 ILE A N 1
ATOM 805 C CA . ILE A 1 107 ? 3.393 7.124 18.240 1.00 88.56 107 ILE A CA 1
ATOM 806 C C . ILE A 1 107 ? 3.564 8.395 19.083 1.00 88.56 107 ILE A C 1
ATOM 808 O O . ILE A 1 107 ? 3.242 9.484 18.614 1.00 88.56 107 ILE A O 1
ATOM 812 N N . ALA A 1 108 ? 4.113 8.281 20.294 1.00 80.44 108 ALA A N 1
ATOM 813 C CA . ALA A 1 108 ? 4.321 9.413 21.196 1.00 80.44 108 ALA A CA 1
ATOM 814 C C . ALA A 1 108 ? 5.317 10.449 20.647 1.00 80.44 108 ALA A C 1
ATOM 816 O O . ALA A 1 108 ? 5.142 11.639 20.883 1.00 80.44 108 ALA A O 1
ATOM 817 N N . GLY A 1 109 ? 6.346 10.013 19.913 1.00 81.12 109 GLY A N 1
ATOM 818 C CA . GLY A 1 109 ? 7.293 10.909 19.245 1.00 81.12 109 GLY A CA 1
ATOM 819 C C . GLY A 1 109 ? 6.747 11.554 17.967 1.00 81.12 109 GLY A C 1
ATOM 820 O O . GLY A 1 109 ? 7.292 12.559 17.514 1.00 81.12 109 GLY A O 1
ATOM 821 N N . LEU A 1 110 ? 5.694 10.979 17.377 1.00 91.56 110 LEU A N 1
ATOM 822 C CA . LEU A 1 110 ? 5.067 11.466 16.149 1.00 91.56 110 LEU A CA 1
ATOM 823 C C . LEU A 1 110 ? 3.921 12.450 16.432 1.00 91.56 110 LEU A C 1
ATOM 825 O O . LEU A 1 110 ? 3.802 13.454 15.735 1.00 91.56 110 LEU A O 1
ATOM 829 N N . LEU A 1 111 ? 3.066 12.140 17.410 1.00 88.38 111 LEU A N 1
ATOM 830 C CA . LEU A 1 111 ? 1.835 12.877 17.705 1.00 88.38 111 LEU A CA 1
ATOM 831 C C . LEU A 1 111 ? 2.030 13.981 18.752 1.00 88.38 111 LEU A C 1
ATOM 833 O O . LEU A 1 111 ? 2.971 13.973 19.541 1.00 88.38 111 LEU A O 1
ATOM 837 N N . ASP A 1 112 ? 1.080 14.913 18.797 1.00 80.50 112 ASP A N 1
ATOM 838 C CA . ASP A 1 112 ? 1.023 15.972 19.796 1.00 80.50 112 ASP A CA 1
ATOM 839 C C . ASP A 1 112 ? 0.891 15.359 21.200 1.00 80.50 112 ASP A C 1
ATOM 841 O O . ASP A 1 112 ? 0.091 14.440 21.430 1.00 80.50 112 ASP A O 1
ATOM 845 N N . ALA A 1 113 ? 1.657 15.887 22.155 1.00 72.19 113 ALA A N 1
ATOM 846 C CA . ALA A 1 113 ? 1.711 15.363 23.515 1.00 72.19 113 ALA A CA 1
ATOM 847 C C . ALA A 1 113 ? 0.313 15.279 24.159 1.00 72.19 113 ALA A C 1
ATOM 849 O O . ALA A 1 113 ? -0.459 16.236 24.136 1.00 72.19 113 ALA A O 1
ATOM 850 N N . GLY A 1 114 ? -0.013 14.119 24.738 1.00 61.94 114 GLY A N 1
ATOM 851 C CA . GLY A 1 114 ? -1.292 13.874 25.416 1.00 61.94 114 GLY A CA 1
ATOM 852 C C . GLY A 1 114 ? -2.511 13.721 24.496 1.00 61.94 114 GLY A C 1
ATOM 853 O O . GLY A 1 114 ? -3.616 13.551 25.000 1.00 61.94 114 GLY A O 1
ATOM 854 N N . SER A 1 115 ? -2.338 13.762 23.169 1.00 70.25 115 SER A N 1
ATOM 855 C CA . SER A 1 115 ? -3.458 13.653 22.222 1.00 70.25 115 SER A CA 1
ATOM 856 C C . SER A 1 115 ? -3.865 12.216 21.885 1.00 70.25 115 SER A C 1
ATOM 858 O O . SER A 1 115 ? -4.972 12.006 21.396 1.00 70.25 115 SER A O 1
ATOM 860 N N . PHE A 1 116 ? -2.983 11.239 22.113 1.00 78.25 116 PHE A N 1
ATOM 861 C CA . PHE A 1 116 ? -3.197 9.859 21.686 1.00 78.25 116 PHE A CA 1
ATOM 862 C C . PHE A 1 116 ? -4.198 9.114 22.579 1.00 78.25 116 PHE A C 1
ATOM 864 O O . PHE A 1 116 ? -4.033 9.034 23.798 1.00 78.25 116 PHE A O 1
ATOM 871 N N . CYS A 1 117 ? -5.204 8.514 21.950 1.00 70.50 117 CYS A N 1
ATOM 872 C CA . CYS A 1 117 ? -6.165 7.602 22.548 1.00 70.50 117 CYS A CA 1
ATOM 873 C C . CYS A 1 117 ? -6.052 6.237 21.857 1.00 70.50 117 CYS A C 1
ATOM 875 O O . CYS A 1 117 ? -6.388 6.097 20.680 1.00 70.50 117 CYS A O 1
ATOM 877 N N . GLU A 1 118 ? -5.557 5.238 22.588 1.00 74.44 118 GLU A N 1
ATOM 878 C CA . GLU A 1 118 ? -5.391 3.873 22.083 1.00 74.44 118 GLU A CA 1
ATOM 879 C C . GLU A 1 118 ? -6.739 3.136 22.017 1.00 74.44 118 GLU A C 1
ATOM 881 O O . GLU A 1 118 ? -7.534 3.177 22.960 1.00 74.44 118 GLU A O 1
ATOM 886 N N . PHE A 1 119 ? -6.982 2.426 20.915 1.00 77.69 119 PHE A N 1
ATOM 887 C CA . PHE A 1 119 ? -8.107 1.509 20.760 1.00 77.69 119 PHE A CA 1
ATOM 888 C C . PHE A 1 119 ? -7.640 0.074 20.988 1.00 77.69 119 PHE A C 1
ATOM 890 O O . PHE A 1 119 ? -6.625 -0.346 20.430 1.00 77.69 119 PHE A O 1
ATOM 897 N N . LEU A 1 120 ? -8.425 -0.700 21.748 1.00 69.88 120 LEU A N 1
ATOM 898 C CA . LEU A 1 120 ? -8.117 -2.101 22.064 1.00 69.88 120 LEU A CA 1
ATOM 899 C C . LEU A 1 120 ? -6.672 -2.262 22.563 1.00 69.88 120 LEU A C 1
ATOM 901 O O . LEU A 1 120 ? -5.856 -2.972 21.962 1.00 69.88 120 LEU A O 1
ATOM 905 N N . GLY A 1 121 ? -6.367 -1.536 23.638 1.00 60.31 121 GLY A N 1
ATOM 906 C CA . GLY A 1 121 ? -5.079 -1.603 24.306 1.00 60.31 121 GLY A CA 1
ATOM 907 C C . GLY A 1 121 ? -4.822 -2.961 24.977 1.00 60.31 121 GLY A C 1
ATOM 908 O O . GLY A 1 121 ? -5.639 -3.884 24.918 1.00 60.31 121 GLY A O 1
ATOM 909 N N . PRO A 1 122 ? -3.678 -3.106 25.658 1.00 53.69 122 PRO A N 1
ATOM 910 C CA . PRO A 1 122 ? -3.244 -4.390 26.199 1.00 53.69 122 PRO A CA 1
ATOM 911 C C . PRO A 1 122 ? -4.127 -4.863 27.366 1.00 53.69 122 PRO A C 1
ATOM 913 O O . PRO A 1 122 ? -4.256 -6.061 27.605 1.00 53.69 122 PRO A O 1
ATOM 916 N N . ALA A 1 123 ? -4.796 -3.943 28.071 1.00 47.62 123 ALA A N 1
ATOM 917 C CA . ALA A 1 123 ? -5.723 -4.280 29.152 1.00 47.62 123 ALA A CA 1
ATOM 918 C C . ALA A 1 123 ? -6.940 -5.084 28.660 1.00 47.62 123 ALA A C 1
ATOM 920 O O . ALA A 1 123 ? -7.465 -5.916 29.398 1.00 47.62 123 ALA A O 1
ATOM 921 N N . GLN A 1 124 ? -7.352 -4.876 27.405 1.00 53.69 124 GLN A N 1
ATOM 922 C CA . GLN A 1 124 ? -8.474 -5.575 26.781 1.00 53.69 124 GLN A CA 1
ATOM 923 C C . GLN A 1 124 ? -8.137 -7.024 26.398 1.00 53.69 124 GLN A C 1
ATOM 925 O O . GLN A 1 124 ? -9.054 -7.801 26.146 1.00 53.69 124 GLN A O 1
ATOM 930 N N . ARG A 1 125 ? -6.847 -7.399 26.362 1.00 60.06 125 ARG A N 1
ATOM 931 C CA . ARG A 1 125 ? -6.368 -8.765 26.075 1.00 60.06 125 ARG A CA 1
ATOM 932 C C . ARG A 1 125 ? -6.980 -9.374 24.808 1.00 60.06 125 ARG A C 1
ATOM 934 O O . ARG A 1 125 ? -7.280 -10.567 24.766 1.00 60.06 125 ARG A O 1
ATOM 941 N N . ALA A 1 126 ? -7.146 -8.558 23.769 1.00 69.81 126 ALA A N 1
ATOM 942 C CA . ALA A 1 126 ? -7.466 -9.045 22.435 1.00 69.81 126 ALA A CA 1
ATOM 943 C C . ALA A 1 126 ? -6.208 -9.723 21.867 1.00 69.81 126 ALA A C 1
ATOM 945 O O . ALA A 1 126 ? -5.389 -9.079 21.217 1.00 69.81 126 ALA A O 1
ATOM 946 N N . ILE A 1 127 ? -6.033 -11.003 22.196 1.00 77.44 127 ILE A N 1
ATOM 947 C CA . ILE A 1 127 ? -4.856 -11.806 21.855 1.00 77.44 127 ILE A CA 1
ATOM 948 C C . ILE A 1 127 ? -5.175 -12.817 20.759 1.00 77.44 127 ILE A C 1
ATOM 950 O O . ILE A 1 127 ? -6.324 -13.236 20.610 1.00 77.44 127 ILE A O 1
ATOM 954 N N . SER A 1 128 ? -4.151 -13.243 20.021 1.00 85.19 128 SER A N 1
ATOM 955 C CA . SER A 1 128 ? -4.292 -14.315 19.036 1.00 85.19 128 SER A CA 1
ATOM 956 C C . SER A 1 128 ? -4.863 -15.601 19.658 1.00 85.19 128 SER A C 1
ATOM 958 O O . SER A 1 128 ? -4.317 -16.086 20.656 1.00 85.19 128 SER A O 1
ATOM 960 N N . PRO A 1 129 ? -5.907 -16.206 19.058 1.00 86.56 129 PRO A N 1
ATOM 961 C CA . PRO A 1 129 ? -6.469 -17.470 19.529 1.00 86.56 129 PRO A CA 1
ATOM 962 C C . PRO A 1 129 ? -5.669 -18.695 19.041 1.00 86.56 129 PRO A C 1
ATOM 964 O O . PRO A 1 129 ? -5.923 -19.820 19.475 1.00 86.56 129 PRO A O 1
ATOM 967 N N . HIS A 1 130 ? -4.687 -18.497 18.154 1.00 88.31 130 HIS A N 1
ATOM 968 C CA . HIS A 1 130 ? -3.988 -19.587 17.460 1.00 88.31 130 HIS A CA 1
ATOM 969 C C . HIS A 1 130 ? -2.601 -19.886 18.030 1.00 88.31 130 HIS A C 1
ATOM 971 O O . HIS A 1 130 ? -2.155 -21.030 17.983 1.00 88.31 130 HIS A O 1
ATOM 977 N N . LEU A 1 131 ? -1.921 -18.891 18.610 1.00 82.62 131 LEU A N 1
ATOM 978 C CA . LEU A 1 131 ? -0.532 -19.038 19.074 1.00 82.62 131 LEU A CA 1
ATOM 979 C C . LEU A 1 131 ? -0.361 -20.101 20.168 1.00 82.62 131 LEU A C 1
ATOM 981 O O . LEU A 1 131 ? 0.632 -20.831 20.163 1.00 82.62 131 LEU A O 1
ATOM 985 N N . ALA A 1 132 ? -1.354 -20.254 21.047 1.00 79.25 132 ALA A N 1
ATOM 986 C CA . ALA A 1 132 ? -1.331 -21.271 22.096 1.00 79.25 132 ALA A CA 1
ATOM 987 C C . ALA A 1 132 ? -1.262 -22.703 21.530 1.00 79.25 132 ALA A C 1
ATOM 989 O O . ALA A 1 132 ? -0.592 -23.551 22.110 1.00 79.25 132 ALA A O 1
ATOM 990 N N . GLN A 1 133 ? -1.867 -22.965 20.363 1.00 82.38 133 GLN A N 1
ATOM 991 C CA . GLN A 1 133 ? -1.821 -24.280 19.698 1.00 82.38 133 GLN A CA 1
ATOM 992 C C . GLN A 1 133 ? -0.394 -24.654 19.249 1.00 82.38 133 GLN A C 1
ATOM 994 O O . GLN A 1 133 ? -0.070 -25.826 19.055 1.00 82.38 133 GLN A O 1
ATOM 999 N N . LEU A 1 134 ? 0.480 -23.654 19.096 1.00 77.56 134 LEU A N 1
ATOM 1000 C CA . LEU A 1 134 ? 1.886 -23.807 18.729 1.00 77.56 134 LEU A CA 1
ATOM 1001 C C . LEU A 1 134 ? 2.844 -23.679 19.921 1.00 77.56 134 LEU A C 1
ATOM 1003 O O . LEU A 1 134 ? 4.056 -23.616 19.712 1.00 77.56 134 LEU A O 1
ATOM 1007 N N . ASP A 1 135 ? 2.334 -23.695 21.154 1.00 75.44 135 ASP A N 1
ATOM 1008 C CA . ASP A 1 135 ? 3.110 -23.418 22.371 1.00 75.44 135 ASP A CA 1
ATOM 1009 C C . ASP A 1 135 ? 3.869 -22.080 22.278 1.00 75.44 135 ASP A C 1
ATOM 1011 O O . ASP A 1 135 ? 5.002 -21.954 22.742 1.00 75.44 135 ASP A O 1
ATOM 1015 N N . GLN A 1 136 ? 3.273 -21.084 21.611 1.00 74.06 136 GLN A N 1
ATOM 1016 C CA . GLN A 1 136 ? 3.844 -19.746 21.473 1.00 74.06 136 GLN A CA 1
ATOM 1017 C C . GLN A 1 136 ? 3.126 -18.750 22.392 1.00 74.06 136 GLN A C 1
ATOM 1019 O O . GLN A 1 136 ? 1.895 -18.780 22.491 1.00 74.06 136 GLN A O 1
ATOM 1024 N N . PRO A 1 137 ? 3.862 -17.837 23.049 1.00 57.41 137 PRO A N 1
ATOM 1025 C CA . PRO A 1 137 ? 3.255 -16.785 23.849 1.00 57.41 137 PRO A CA 1
ATOM 1026 C C . PRO A 1 137 ? 2.540 -15.764 22.953 1.00 57.41 137 PRO A C 1
ATOM 1028 O O . PRO A 1 137 ? 3.053 -15.371 21.905 1.00 57.41 137 PRO A O 1
ATOM 1031 N N . ALA A 1 138 ? 1.369 -15.300 23.391 1.00 68.25 138 ALA A N 1
ATOM 1032 C CA . ALA A 1 138 ? 0.635 -14.228 22.725 1.00 68.25 138 ALA A CA 1
ATOM 1033 C C . ALA A 1 138 ? 0.931 -12.864 23.369 1.00 68.25 138 ALA A C 1
ATOM 1035 O O . ALA A 1 138 ? 1.062 -12.759 24.590 1.00 68.25 138 ALA A O 1
ATOM 1036 N N . ALA A 1 139 ? 0.995 -11.808 22.555 1.00 65.38 139 ALA A N 1
ATOM 1037 C CA . ALA A 1 139 ? 1.060 -10.430 23.037 1.00 65.38 139 ALA A CA 1
ATOM 1038 C C . ALA A 1 139 ? -0.343 -9.921 23.404 1.00 65.38 139 ALA A C 1
ATOM 1040 O O . ALA A 1 139 ? -1.301 -10.185 22.681 1.00 65.38 139 ALA A O 1
ATOM 1041 N N . PHE A 1 140 ? -0.470 -9.153 24.494 1.00 59.28 140 PHE A N 1
ATOM 1042 C CA . PHE A 1 140 ? -1.769 -8.663 24.989 1.00 59.28 140 PHE A CA 1
ATOM 1043 C C . PHE A 1 140 ? -2.507 -7.708 24.041 1.00 59.28 140 PHE A C 1
ATOM 1045 O O . PHE A 1 140 ? -3.727 -7.583 24.130 1.00 59.28 140 PHE A O 1
ATOM 1052 N N . ASP A 1 141 ? -1.778 -7.044 23.148 1.00 67.44 141 ASP A N 1
ATOM 1053 C CA . ASP A 1 141 ? -2.289 -6.150 22.106 1.00 67.44 141 ASP A CA 1
ATOM 1054 C C . ASP A 1 141 ? -2.132 -6.733 20.684 1.00 67.44 141 ASP A C 1
ATOM 1056 O O . ASP A 1 141 ? -2.382 -6.029 19.700 1.00 67.44 141 ASP A O 1
ATOM 1060 N N . ASP A 1 142 ? -1.722 -8.004 20.598 1.00 83.50 142 ASP A N 1
ATOM 1061 C CA . ASP A 1 142 ? -1.400 -8.779 19.394 1.00 83.50 142 ASP A CA 1
ATOM 1062 C C . ASP A 1 142 ? -0.310 -8.170 18.483 1.00 83.50 142 ASP A C 1
ATOM 1064 O O . ASP A 1 142 ? -0.242 -8.435 17.276 1.00 83.50 142 ASP A O 1
ATOM 1068 N N . GLY A 1 143 ? 0.583 -7.358 19.063 1.00 81.62 143 GLY A N 1
ATOM 1069 C CA . GLY A 1 143 ? 1.741 -6.795 18.365 1.00 81.62 143 GLY A CA 1
ATOM 1070 C C . GLY A 1 143 ? 1.412 -5.627 17.434 1.00 81.62 143 GLY A C 1
ATOM 1071 O O . GLY A 1 143 ? 2.151 -5.373 16.480 1.00 81.62 143 GLY A O 1
ATOM 1072 N N . ILE A 1 144 ? 0.302 -4.926 17.678 1.00 92.38 144 ILE A N 1
ATOM 1073 C CA . ILE A 1 144 ? -0.032 -3.674 16.995 1.00 92.38 144 ILE A CA 1
ATOM 1074 C C . ILE A 1 144 ? -0.746 -2.701 17.930 1.00 92.38 144 ILE A C 1
ATOM 1076 O O . ILE A 1 144 ? -1.693 -3.045 18.639 1.00 92.38 144 ILE A O 1
ATOM 1080 N N . VAL A 1 145 ? -0.328 -1.443 17.868 1.00 87.69 145 VAL A N 1
ATOM 1081 C CA . VAL A 1 145 ? -0.980 -0.326 18.548 1.00 87.69 145 VAL A CA 1
ATOM 1082 C C . VAL A 1 145 ? -1.817 0.423 17.521 1.00 87.69 145 VAL A C 1
ATOM 1084 O O . VAL A 1 145 ? -1.290 0.825 16.488 1.00 87.69 145 VAL A O 1
ATOM 1087 N N . VAL A 1 146 ? -3.109 0.618 17.782 1.00 93.06 146 VAL A N 1
ATOM 1088 C CA . VAL A 1 146 ? -4.003 1.406 16.920 1.00 93.06 146 VAL A CA 1
ATOM 1089 C C . VAL A 1 146 ? -4.746 2.437 17.759 1.00 93.06 146 VAL A C 1
ATOM 1091 O O . VAL A 1 146 ? -5.013 2.196 18.932 1.00 93.06 146 VAL A O 1
ATOM 1094 N N . GLY A 1 147 ? -5.075 3.591 17.191 1.00 85.44 147 GLY A N 1
ATOM 1095 C CA . GLY A 1 147 ? -5.766 4.640 17.935 1.00 85.44 147 GLY A CA 1
ATOM 1096 C C . GLY A 1 147 ? -6.001 5.908 17.131 1.00 85.44 147 GLY A C 1
ATOM 1097 O O . GLY A 1 147 ? -5.816 5.945 15.914 1.00 85.44 147 GLY A O 1
ATOM 1098 N N . GLU A 1 148 ? -6.388 6.966 17.831 1.00 84.69 148 GLU A N 1
ATOM 1099 C CA . GLU A 1 148 ? -6.542 8.310 17.274 1.00 84.69 148 GLU A CA 1
ATOM 1100 C C . GLU A 1 148 ? -5.732 9.334 18.067 1.00 84.69 148 GLU A C 1
ATOM 1102 O O . GLU A 1 148 ? -5.450 9.140 19.246 1.00 84.69 148 GLU A O 1
ATOM 1107 N N . GLY A 1 149 ? -5.346 10.432 17.427 1.00 79.50 149 GLY A N 1
ATOM 1108 C CA . GLY A 1 149 ? -4.681 11.544 18.099 1.00 79.50 149 GLY A CA 1
ATOM 1109 C C . GLY A 1 149 ? -4.544 12.758 17.195 1.00 79.50 149 GLY A C 1
ATOM 1110 O O . GLY A 1 149 ? -5.297 12.910 16.228 1.00 79.50 149 GLY A O 1
ATOM 1111 N N . ARG A 1 150 ? -3.598 13.646 17.515 1.00 83.56 150 ARG A N 1
ATOM 1112 C CA . ARG A 1 150 ? -3.331 14.849 16.719 1.00 83.56 150 ARG A CA 1
ATOM 1113 C C . ARG A 1 150 ? -1.898 14.880 16.208 1.00 83.56 150 ARG A C 1
ATOM 1115 O O . ARG A 1 150 ? -0.978 14.586 16.957 1.00 83.56 150 ARG A O 1
ATOM 1122 N N . LEU A 1 151 ? -1.716 15.256 14.945 1.00 90.19 151 LEU A N 1
ATOM 1123 C CA . LEU A 1 151 ? -0.419 15.588 14.360 1.00 90.19 151 LEU A CA 1
ATOM 1124 C C . LEU A 1 151 ? -0.440 17.072 13.995 1.00 90.19 151 LEU A C 1
ATOM 1126 O O . LEU A 1 151 ? -1.019 17.453 12.976 1.00 90.19 151 LEU A O 1
ATOM 1130 N N . ARG A 1 152 ? 0.169 17.913 14.835 1.00 88.62 152 ARG A N 1
ATOM 1131 C CA . ARG A 1 152 ? 0.200 19.376 14.679 1.00 88.62 152 ARG A CA 1
ATOM 1132 C C . ARG A 1 152 ? -1.200 19.959 14.512 1.00 88.62 152 ARG A C 1
ATOM 1134 O O . ARG A 1 152 ? -1.493 20.681 13.560 1.00 88.62 152 ARG A O 1
ATOM 1141 N N . GLY A 1 153 ? -2.088 19.578 15.425 1.00 76.62 153 GLY A N 1
ATOM 1142 C CA . GLY A 1 153 ? -3.484 20.003 15.452 1.00 76.62 153 GLY A CA 1
ATOM 1143 C C . GLY A 1 153 ? -4.431 19.215 14.539 1.00 76.62 153 GLY A C 1
ATOM 1144 O O . GLY A 1 153 ? -5.620 19.163 14.861 1.00 76.62 153 GLY A O 1
ATOM 1145 N N . LYS A 1 154 ? -3.947 18.552 13.477 1.00 80.88 154 LYS A N 1
ATOM 1146 C CA . LYS A 1 154 ? -4.776 17.725 12.577 1.00 80.88 154 LYS A CA 1
ATOM 1147 C C . LYS A 1 154 ? -5.167 16.403 13.232 1.00 80.88 154 LYS A C 1
ATOM 1149 O O . LYS A 1 154 ? -4.311 15.735 13.807 1.00 80.88 154 LYS A O 1
ATOM 1154 N N . ARG A 1 155 ? -6.440 16.014 13.151 1.00 85.50 155 ARG A N 1
ATOM 1155 C CA . ARG A 1 155 ? -6.968 14.754 13.691 1.00 85.50 155 ARG A CA 1
ATOM 1156 C C . ARG A 1 155 ? -6.545 13.598 12.791 1.00 85.50 155 ARG A C 1
ATOM 1158 O O . ARG A 1 155 ? -6.974 13.518 11.647 1.00 85.50 155 ARG A O 1
ATOM 1165 N N . VAL A 1 156 ? -5.775 12.664 13.334 1.00 91.00 156 VAL A N 1
ATOM 1166 C CA . VAL A 1 156 ? -5.290 11.493 12.596 1.00 91.00 156 VAL A CA 1
ATOM 1167 C C . VAL A 1 156 ? -5.683 10.200 13.291 1.00 91.00 156 VAL A C 1
ATOM 1169 O O . VAL A 1 156 ? -5.733 10.124 14.520 1.00 91.00 156 VAL A O 1
ATOM 1172 N N . LEU A 1 157 ? -5.930 9.168 12.492 1.00 94.44 157 LEU A N 1
ATOM 1173 C CA . LEU A 1 157 ? -5.894 7.787 12.963 1.00 94.44 157 LEU A CA 1
ATOM 1174 C C . LEU A 1 157 ? -4.475 7.250 12.786 1.00 94.44 157 LEU A C 1
ATOM 1176 O O . LEU A 1 157 ? -3.797 7.597 11.821 1.00 94.44 157 LEU A O 1
ATOM 1180 N N . VAL A 1 158 ? -4.011 6.415 13.707 1.00 97.56 158 VAL A N 1
ATOM 1181 C CA . VAL A 1 158 ? -2.644 5.888 13.680 1.00 97.56 158 VAL A CA 1
ATOM 1182 C C . VAL A 1 158 ? -2.625 4.397 13.988 1.00 97.56 158 VAL A C 1
ATOM 1184 O O . VAL A 1 158 ? -3.352 3.925 14.862 1.00 97.56 158 VAL A O 1
ATOM 1187 N N . ALA A 1 159 ? -1.775 3.667 13.274 1.00 97.75 159 ALA A N 1
ATOM 1188 C CA . ALA A 1 159 ? -1.382 2.304 13.588 1.00 97.75 159 ALA A CA 1
ATOM 1189 C C . ALA A 1 159 ? 0.143 2.209 13.630 1.00 97.75 159 ALA A C 1
ATOM 1191 O O . ALA A 1 159 ? 0.808 2.716 12.730 1.00 97.75 159 ALA A O 1
ATOM 1192 N N . ALA A 1 160 ? 0.697 1.529 14.629 1.00 95.56 160 ALA A N 1
ATOM 1193 C CA . ALA A 1 160 ? 2.113 1.194 14.692 1.00 95.56 160 ALA A CA 1
ATOM 1194 C C . ALA A 1 160 ? 2.294 -0.287 15.014 1.00 95.56 160 ALA A C 1
ATOM 1196 O O . ALA A 1 160 ? 1.831 -0.768 16.050 1.00 95.56 160 ALA A O 1
ATOM 1197 N N . GLN A 1 161 ? 2.962 -1.010 14.117 1.00 94.81 161 GLN A N 1
ATOM 1198 C CA . GLN A 1 161 ? 3.279 -2.423 14.323 1.00 94.81 161 GLN A CA 1
ATOM 1199 C C . GLN A 1 161 ? 4.412 -2.573 15.345 1.00 94.81 161 GLN A C 1
ATOM 1201 O O . GLN A 1 161 ? 5.245 -1.681 15.479 1.00 94.81 161 GLN A O 1
ATOM 1206 N N . GLN A 1 162 ? 4.448 -3.682 16.078 1.00 84.69 162 GLN A N 1
ATOM 1207 C CA . GLN A 1 162 ? 5.547 -4.019 16.983 1.00 84.69 162 GLN A CA 1
ATOM 1208 C C . GLN A 1 162 ? 6.469 -5.032 16.295 1.00 84.69 162 GLN A C 1
ATOM 1210 O O . GLN A 1 162 ? 6.175 -6.227 16.285 1.00 84.69 162 GLN A O 1
ATOM 1215 N N . GLY A 1 163 ? 7.565 -4.547 15.704 1.00 81.38 163 GLY A N 1
ATOM 1216 C CA . GLY A 1 163 ? 8.496 -5.368 14.923 1.00 81.38 163 GLY A CA 1
ATOM 1217 C C . GLY A 1 163 ? 9.135 -6.501 15.732 1.00 81.38 163 GLY A C 1
ATOM 1218 O O . GLY A 1 163 ? 9.320 -7.599 15.212 1.00 81.38 163 GLY A O 1
ATOM 1219 N N . GLU A 1 164 ? 9.377 -6.283 17.026 1.00 74.31 164 GLU A N 1
ATOM 1220 C CA . GLU A 1 164 ? 9.975 -7.290 17.913 1.00 74.31 164 GLU A CA 1
ATOM 1221 C C . GLU A 1 164 ? 9.035 -8.471 18.196 1.00 74.31 164 GLU A C 1
ATOM 1223 O O . GLU A 1 164 ? 9.475 -9.590 18.466 1.00 74.31 164 GLU A O 1
ATOM 1228 N N . PHE A 1 165 ? 7.718 -8.267 18.084 1.00 76.75 165 PHE A N 1
ATOM 1229 C CA . PHE A 1 165 ? 6.764 -9.352 18.263 1.00 76.75 165 PHE A CA 1
ATOM 1230 C C . PHE A 1 165 ? 6.607 -10.140 16.962 1.00 76.75 165 PHE A C 1
ATOM 1232 O O . PHE A 1 165 ? 5.852 -9.768 16.063 1.00 76.75 165 PHE A O 1
ATOM 1239 N N . MET A 1 166 ? 7.337 -11.255 16.868 1.00 77.56 166 MET A N 1
ATOM 1240 C CA . MET A 1 166 ? 7.286 -12.191 15.736 1.00 77.56 166 MET A CA 1
ATOM 1241 C C . MET A 1 166 ? 7.553 -11.513 14.380 1.00 77.56 166 MET A C 1
ATOM 1243 O O . MET A 1 166 ? 6.889 -11.812 13.383 1.00 77.56 166 MET A O 1
ATOM 1247 N N . GLY A 1 167 ? 8.497 -10.567 14.348 1.00 79.38 167 GLY A N 1
ATOM 1248 C CA . GLY A 1 167 ? 8.832 -9.802 13.146 1.00 79.38 167 GLY A CA 1
ATOM 1249 C C . GLY A 1 167 ? 7.715 -8.857 12.696 1.00 79.38 167 GLY A C 1
ATOM 1250 O O . GLY A 1 167 ? 7.601 -8.600 11.499 1.00 79.38 167 GLY A O 1
ATOM 1251 N N . GLY A 1 168 ? 6.824 -8.437 13.603 1.00 87.25 168 GLY A N 1
ATOM 1252 C CA . GLY A 1 168 ? 5.645 -7.621 13.302 1.00 87.25 168 GLY A CA 1
ATOM 1253 C C . GLY A 1 168 ? 4.640 -8.309 12.378 1.00 87.25 168 GLY A C 1
ATOM 1254 O O . GLY A 1 168 ? 3.910 -7.643 11.642 1.00 87.25 168 GLY A O 1
ATOM 1255 N N . GLY A 1 169 ? 4.638 -9.644 12.347 1.00 91.00 169 GLY A N 1
ATOM 1256 C CA . GLY A 1 169 ? 3.788 -10.420 11.452 1.00 91.00 169 GLY A CA 1
ATOM 1257 C C . GLY A 1 169 ? 2.297 -10.192 11.713 1.00 91.00 169 GLY A C 1
ATOM 1258 O O . GLY A 1 169 ? 1.845 -10.177 12.864 1.00 91.00 169 GLY A O 1
ATOM 1259 N N . VAL A 1 170 ? 1.525 -10.099 10.631 1.00 96.38 170 VAL A N 1
ATOM 1260 C CA . VAL A 1 170 ? 0.067 -9.938 10.658 1.00 96.38 170 VAL A CA 1
ATOM 1261 C C . VAL A 1 170 ? -0.612 -11.287 10.901 1.00 96.38 170 VAL A C 1
ATOM 1263 O O . VAL A 1 170 ? -0.486 -12.201 10.082 1.00 96.38 170 VAL A O 1
ATOM 1266 N N . GLY A 1 171 ? -1.311 -11.396 12.031 1.00 94.81 171 GLY A N 1
ATOM 1267 C CA . GLY A 1 171 ? -2.239 -12.479 12.373 1.00 94.81 171 GLY A CA 1
ATOM 1268 C C . GLY A 1 171 ? -3.703 -12.030 12.304 1.00 94.81 171 GLY A C 1
ATOM 1269 O O . GLY A 1 171 ? -4.005 -10.948 11.793 1.00 94.81 171 GLY A O 1
ATOM 1270 N N . GLU A 1 172 ? -4.612 -12.845 12.838 1.00 95.38 172 GLU A N 1
ATOM 1271 C CA . GLU A 1 172 ? -6.055 -12.585 12.823 1.00 95.38 172 GLU A CA 1
ATOM 1272 C C . GLU A 1 172 ? -6.419 -11.280 13.547 1.00 95.38 172 GLU A C 1
ATOM 1274 O O . GLU A 1 172 ? -7.014 -10.378 12.953 1.00 95.38 172 GLU A O 1
ATOM 1279 N N . VAL A 1 173 ? -6.056 -11.169 14.828 1.00 94.19 173 VAL A N 1
ATOM 1280 C CA . VAL A 1 173 ? -6.450 -10.036 15.679 1.00 94.19 173 VAL A CA 1
ATOM 1281 C C . VAL A 1 173 ? -5.695 -8.770 15.277 1.00 94.19 173 VAL A C 1
ATOM 1283 O O . VAL A 1 173 ? -6.304 -7.709 15.126 1.00 94.19 173 VAL A O 1
ATOM 1286 N N . HIS A 1 174 ? -4.395 -8.885 15.006 1.00 96.00 174 HIS A N 1
ATOM 1287 C CA . HIS A 1 174 ? -3.560 -7.814 14.470 1.00 96.00 174 HIS A CA 1
ATOM 1288 C C . HIS A 1 174 ? -4.172 -7.196 13.209 1.00 96.00 174 HIS A C 1
ATOM 1290 O O . HIS A 1 174 ? -4.341 -5.976 13.117 1.00 96.00 174 HIS A O 1
ATOM 1296 N N . GLY A 1 175 ? -4.523 -8.033 12.228 1.00 96.81 175 GLY A N 1
ATOM 1297 C CA . GLY A 1 175 ? -5.087 -7.555 10.975 1.00 96.81 175 GLY A CA 1
ATOM 1298 C C . GLY A 1 175 ? -6.507 -7.012 11.125 1.00 96.81 175 GLY A C 1
ATOM 1299 O O . GLY A 1 175 ? -6.849 -6.021 10.477 1.00 96.81 175 GLY A O 1
ATOM 1300 N N . ALA A 1 176 ? -7.305 -7.566 12.041 1.00 96.06 176 ALA A N 1
ATOM 1301 C CA . ALA A 1 176 ? -8.624 -7.039 12.373 1.00 96.06 176 ALA A CA 1
ATOM 1302 C C . ALA A 1 176 ? -8.561 -5.646 13.024 1.00 96.06 176 ALA A C 1
ATOM 1304 O O . ALA A 1 176 ? -9.338 -4.769 12.642 1.00 96.06 176 ALA A O 1
ATOM 1305 N N . LYS A 1 177 ? -7.603 -5.389 13.933 1.00 94.81 177 LYS A N 1
ATOM 1306 C CA . LYS A 1 177 ? -7.372 -4.052 14.521 1.00 94.81 177 LYS A CA 1
ATOM 1307 C C . LYS A 1 177 ? -7.060 -3.016 13.441 1.00 94.81 177 LYS A C 1
ATOM 1309 O O . LYS A 1 177 ? -7.646 -1.933 13.430 1.00 94.81 177 LYS A O 1
ATOM 1314 N N . LEU A 1 178 ? -6.174 -3.360 12.505 1.00 96.94 178 LEU A N 1
ATOM 1315 C CA . LEU A 1 178 ? -5.801 -2.471 11.404 1.00 96.94 178 LEU A CA 1
ATOM 1316 C C . LEU A 1 178 ? -6.956 -2.255 10.409 1.00 96.94 178 LEU A C 1
ATOM 1318 O O . LEU A 1 178 ? -7.230 -1.123 10.014 1.00 96.94 178 LEU A O 1
ATOM 1322 N N . THR A 1 179 ? -7.680 -3.318 10.054 1.00 96.94 179 THR A N 1
ATOM 1323 C CA . THR A 1 179 ? -8.869 -3.247 9.186 1.00 96.94 179 THR A CA 1
ATOM 1324 C C . THR A 1 179 ? -9.959 -2.374 9.811 1.00 96.94 179 THR A C 1
ATOM 1326 O O . THR A 1 179 ? -10.521 -1.511 9.136 1.00 96.94 179 THR A O 1
ATOM 1329 N N . GLY A 1 180 ? -10.232 -2.543 11.109 1.00 90.62 180 GLY A N 1
ATOM 1330 C CA . GLY A 1 180 ? -11.201 -1.736 11.851 1.00 90.62 180 GLY A CA 1
ATOM 1331 C C . GLY A 1 180 ? -10.828 -0.252 11.903 1.00 90.62 180 GLY A C 1
ATOM 1332 O O . GLY A 1 180 ? -11.695 0.605 11.705 1.00 90.62 180 GLY A O 1
ATOM 1333 N N . LEU A 1 181 ? -9.538 0.060 12.089 1.00 93.38 181 LEU A N 1
ATOM 1334 C CA . LEU A 1 181 ? -9.012 1.428 12.030 1.00 93.38 181 LEU A CA 1
ATOM 1335 C C . LEU A 1 181 ? -9.242 2.068 10.651 1.00 93.38 181 LEU A C 1
ATOM 1337 O O . LEU A 1 181 ? -9.718 3.198 10.568 1.00 93.38 181 LEU A O 1
ATOM 1341 N N . LEU A 1 182 ? -8.937 1.347 9.571 1.00 95.31 182 LEU A N 1
ATOM 1342 C CA . LEU A 1 182 ? -9.083 1.842 8.198 1.00 95.31 182 LEU A CA 1
ATOM 1343 C C . LEU A 1 182 ? -10.552 2.018 7.796 1.00 95.31 182 LEU A C 1
ATOM 1345 O O . LEU A 1 182 ? -10.912 3.049 7.235 1.00 95.31 182 LEU A O 1
ATOM 1349 N N . ARG A 1 183 ? -11.430 1.076 8.162 1.00 86.19 183 ARG A N 1
ATOM 1350 C CA . ARG A 1 183 ? -12.885 1.240 7.988 1.00 86.19 183 ARG A CA 1
ATOM 1351 C C . ARG A 1 183 ? -13.398 2.457 8.767 1.00 86.19 183 ARG A C 1
ATOM 1353 O O . ARG A 1 183 ? -14.195 3.227 8.254 1.00 86.19 183 ARG A O 1
ATOM 1360 N N . ARG A 1 184 ? -12.878 2.705 9.978 1.00 80.19 184 ARG A N 1
ATOM 1361 C CA . ARG A 1 184 ? -13.212 3.912 10.763 1.00 80.19 184 ARG A CA 1
ATOM 1362 C C . ARG A 1 184 ? -12.754 5.194 10.084 1.00 80.19 184 ARG A C 1
ATOM 1364 O O . ARG A 1 184 ? -13.402 6.225 10.258 1.00 80.19 184 ARG A O 1
ATOM 1371 N N . ALA A 1 185 ? -11.657 5.153 9.339 1.00 80.88 185 ALA A N 1
ATOM 1372 C CA . ALA A 1 185 ? -11.223 6.297 8.557 1.00 80.88 185 ALA A CA 1
ATOM 1373 C C . ALA A 1 185 ? -12.273 6.665 7.503 1.00 80.88 185 ALA A C 1
ATOM 1375 O O . ALA A 1 185 ? -12.654 7.829 7.437 1.00 80.88 185 ALA A O 1
ATOM 1376 N N . ALA A 1 186 ? -12.786 5.673 6.767 1.00 76.75 186 ALA A N 1
ATOM 1377 C CA . ALA A 1 186 ? -13.831 5.883 5.766 1.00 76.75 186 ALA A CA 1
ATOM 1378 C C . ALA A 1 186 ? -15.111 6.486 6.369 1.00 76.75 186 ALA A C 1
ATOM 1380 O O . ALA A 1 186 ? -15.681 7.388 5.773 1.00 76.75 186 ALA A O 1
ATOM 1381 N N . ASP A 1 187 ? -15.506 6.057 7.572 1.00 66.94 187 ASP A N 1
ATOM 1382 C CA . ASP A 1 187 ? -16.749 6.533 8.199 1.00 66.94 187 ASP A CA 1
ATOM 1383 C C . ASP A 1 187 ? -16.595 7.893 8.905 1.00 66.94 187 ASP A C 1
ATOM 1385 O O . ASP A 1 187 ? -17.525 8.691 8.965 1.00 66.94 187 ASP A O 1
ATOM 1389 N N . THR A 1 188 ? -15.430 8.154 9.513 1.00 63.47 188 THR A N 1
ATOM 1390 C CA . THR A 1 188 ? -15.231 9.322 10.398 1.00 63.47 188 THR A CA 1
ATOM 1391 C C . THR A 1 188 ? -14.404 10.444 9.782 1.00 63.47 188 THR A C 1
ATOM 1393 O O . THR A 1 188 ? -14.141 11.429 10.477 1.00 63.47 188 THR A O 1
ATOM 1396 N N . HIS A 1 189 ? -13.948 10.270 8.539 1.00 72.69 189 HIS A N 1
ATOM 1397 C CA . HIS A 1 189 ? -13.196 11.239 7.737 1.00 72.69 189 HIS A CA 1
ATOM 1398 C C . HIS A 1 189 ? -12.160 12.062 8.541 1.00 72.69 189 HIS A C 1
ATOM 1400 O O . HIS A 1 189 ? -12.291 13.283 8.658 1.00 72.69 189 HIS A O 1
ATOM 1406 N N . PRO A 1 190 ? -11.147 11.424 9.167 1.00 80.06 190 PRO A N 1
ATOM 1407 C CA . PRO A 1 190 ? -10.043 12.150 9.796 1.00 80.06 190 PRO A CA 1
ATOM 1408 C C . PRO A 1 190 ? -9.217 12.907 8.739 1.00 80.06 190 PRO A C 1
ATOM 1410 O O . PRO A 1 190 ? -9.305 12.612 7.548 1.00 80.06 190 PRO A O 1
ATOM 1413 N N . ASP A 1 191 ? -8.334 13.812 9.172 1.00 86.00 191 ASP A N 1
ATOM 1414 C CA . ASP A 1 191 ? -7.387 14.492 8.271 1.00 86.00 191 ASP A CA 1
ATOM 1415 C C . ASP A 1 191 ? -6.408 13.508 7.597 1.00 86.00 191 ASP A C 1
ATOM 1417 O O . ASP A 1 191 ? -5.782 13.843 6.593 1.00 86.00 191 ASP A O 1
ATOM 1421 N N . GLY A 1 192 ? -6.263 12.297 8.147 1.00 93.62 192 GLY A N 1
ATOM 1422 C CA . GLY A 1 192 ? -5.615 11.162 7.497 1.00 93.62 192 GLY A CA 1
ATOM 1423 C C . GLY A 1 192 ? -5.383 9.967 8.419 1.00 93.62 192 GLY A C 1
ATOM 1424 O O . GLY A 1 192 ? -5.709 9.990 9.611 1.00 93.62 192 GLY A O 1
ATOM 1425 N N . VAL A 1 193 ? -4.795 8.916 7.850 1.00 98.31 193 VAL A N 1
ATOM 1426 C CA . VAL A 1 193 ? -4.369 7.699 8.554 1.00 98.31 193 VAL A CA 1
ATOM 1427 C C . VAL A 1 193 ? -2.858 7.533 8.428 1.00 98.31 193 VAL A C 1
ATOM 1429 O O . VAL A 1 193 ? -2.324 7.577 7.323 1.00 98.31 193 VAL A O 1
ATOM 1432 N N . LEU A 1 194 ? -2.169 7.299 9.542 1.00 98.62 194 LEU A N 1
ATOM 1433 C CA . LEU A 1 194 ? -0.724 7.073 9.598 1.00 98.62 194 LEU A CA 1
ATOM 1434 C C . LEU A 1 194 ? -0.438 5.604 9.927 1.00 98.62 194 LEU A C 1
ATOM 1436 O O . LEU A 1 194 ? -0.806 5.125 10.998 1.00 98.62 194 LEU A O 1
ATOM 1440 N N . LEU A 1 195 ? 0.226 4.890 9.020 1.00 98.44 195 LEU A N 1
ATOM 1441 C CA . LEU A 1 195 ? 0.606 3.487 9.187 1.00 98.44 195 LEU A CA 1
ATOM 1442 C C . LEU A 1 195 ? 2.121 3.382 9.385 1.00 98.44 195 LEU A C 1
ATOM 1444 O O . LEU A 1 195 ? 2.877 3.465 8.421 1.00 98.44 195 LEU A O 1
ATOM 1448 N N . LEU A 1 196 ? 2.573 3.204 10.625 1.00 97.25 196 LEU A N 1
ATOM 1449 C CA . LEU A 1 196 ? 3.975 2.964 10.963 1.00 97.25 196 LEU A CA 1
ATOM 1450 C C . LEU A 1 196 ? 4.248 1.467 10.799 1.00 97.25 196 LEU A C 1
ATOM 1452 O O . LEU A 1 196 ? 3.923 0.661 11.678 1.00 97.25 196 LEU A O 1
ATOM 1456 N N . LEU A 1 197 ? 4.785 1.111 9.634 1.00 96.31 197 LEU A N 1
ATOM 1457 C CA . LEU A 1 197 ? 4.963 -0.273 9.216 1.00 96.31 197 LEU A CA 1
ATOM 1458 C C . LEU A 1 197 ? 6.332 -0.797 9.637 1.00 96.31 197 LEU A C 1
ATOM 1460 O O . LEU A 1 197 ? 7.356 -0.140 9.445 1.00 96.31 197 LEU A O 1
ATOM 1464 N N . ASP A 1 198 ? 6.315 -1.996 10.204 1.00 92.25 198 ASP A N 1
ATOM 1465 C CA . ASP A 1 198 ? 7.480 -2.652 10.788 1.00 92.25 198 ASP A CA 1
ATOM 1466 C C . ASP A 1 198 ? 7.210 -4.157 10.844 1.00 92.25 198 ASP A C 1
ATOM 1468 O O . ASP A 1 198 ? 6.787 -4.690 11.867 1.00 92.25 198 ASP A O 1
ATOM 1472 N N . THR A 1 199 ? 7.287 -4.813 9.686 1.00 92.19 199 THR A N 1
ATOM 1473 C CA . THR A 1 199 ? 6.698 -6.134 9.470 1.00 92.19 199 THR A CA 1
ATOM 1474 C C . THR A 1 199 ? 7.396 -6.958 8.390 1.00 92.19 199 THR A C 1
ATOM 1476 O O . THR A 1 199 ? 7.673 -6.494 7.281 1.00 92.19 199 THR A O 1
ATOM 1479 N N . GLY A 1 200 ? 7.587 -8.243 8.695 1.00 87.06 200 GLY A N 1
ATOM 1480 C CA . GLY A 1 200 ? 7.973 -9.288 7.747 1.00 87.06 200 GLY A CA 1
ATOM 1481 C C . GLY A 1 200 ? 6.831 -9.779 6.841 1.00 87.06 200 GLY A C 1
ATOM 1482 O O . GLY A 1 200 ? 7.076 -10.586 5.946 1.00 87.06 200 GLY A O 1
ATOM 1483 N N . GLY A 1 201 ? 5.592 -9.314 7.049 1.00 90.69 201 GLY A N 1
ATOM 1484 C CA . GLY A 1 201 ? 4.409 -9.722 6.287 1.00 90.69 201 GLY A CA 1
ATOM 1485 C C . GLY A 1 201 ? 3.445 -10.590 7.100 1.00 90.69 201 GLY A C 1
ATOM 1486 O O . GLY A 1 201 ? 2.997 -10.192 8.172 1.00 90.69 201 GLY A O 1
ATOM 1487 N N . VAL A 1 202 ? 3.073 -11.764 6.581 1.00 91.81 202 VAL A N 1
ATOM 1488 C CA . VAL A 1 202 ? 2.150 -12.686 7.271 1.00 91.81 202 VAL A CA 1
ATOM 1489 C C . VAL A 1 202 ? 2.838 -13.324 8.478 1.00 91.81 202 VAL A C 1
ATOM 1491 O O . VAL A 1 202 ? 3.944 -13.854 8.359 1.00 91.81 202 VAL A O 1
ATOM 1494 N N . ARG A 1 203 ? 2.158 -13.359 9.631 1.00 91.00 203 ARG A N 1
ATOM 1495 C CA . ARG A 1 203 ? 2.584 -14.177 10.770 1.00 91.00 203 ARG A CA 1
ATOM 1496 C C . ARG A 1 203 ? 2.338 -15.640 10.431 1.00 91.00 203 ARG A C 1
ATOM 1498 O O . ARG A 1 203 ? 1.218 -16.120 10.518 1.00 91.00 203 ARG A O 1
ATOM 1505 N N . LEU A 1 204 ? 3.384 -16.373 10.068 1.00 88.12 204 LEU A N 1
ATOM 1506 C CA . LEU A 1 204 ? 3.252 -17.772 9.630 1.00 88.12 204 LEU A CA 1
ATOM 1507 C C . LEU A 1 204 ? 2.697 -18.714 10.707 1.00 88.12 204 LEU A C 1
ATOM 1509 O O . LEU A 1 204 ? 2.126 -19.747 10.388 1.00 88.12 204 LEU A O 1
ATOM 1513 N N . HIS A 1 205 ? 2.795 -18.316 11.973 1.00 87.31 205 HIS A N 1
ATOM 1514 C CA . HIS A 1 205 ? 2.156 -18.984 13.107 1.00 87.31 205 HIS A CA 1
ATOM 1515 C C . HIS A 1 205 ? 0.623 -18.850 13.106 1.00 87.31 205 HIS A C 1
ATOM 1517 O O . HIS A 1 205 ? -0.041 -19.488 13.907 1.00 87.31 205 HIS A O 1
ATOM 1523 N N . GLU A 1 206 ? 0.066 -18.033 12.215 1.00 90.31 206 GLU A N 1
ATOM 1524 C CA . GLU A 1 206 ? -1.367 -17.886 11.935 1.00 90.31 206 GLU A CA 1
ATOM 1525 C C . GLU A 1 206 ? -1.651 -17.980 10.425 1.00 90.31 206 GLU A C 1
ATOM 1527 O O . GLU A 1 206 ? -2.707 -17.563 9.954 1.00 90.31 206 GLU A O 1
ATOM 1532 N N . ALA A 1 207 ? -0.674 -18.493 9.669 1.00 89.50 207 ALA A N 1
ATOM 1533 C CA . ALA A 1 207 ? -0.701 -18.859 8.258 1.00 89.50 207 ALA A CA 1
ATOM 1534 C C . ALA A 1 207 ? -1.848 -18.253 7.418 1.00 89.50 207 ALA A C 1
ATOM 1536 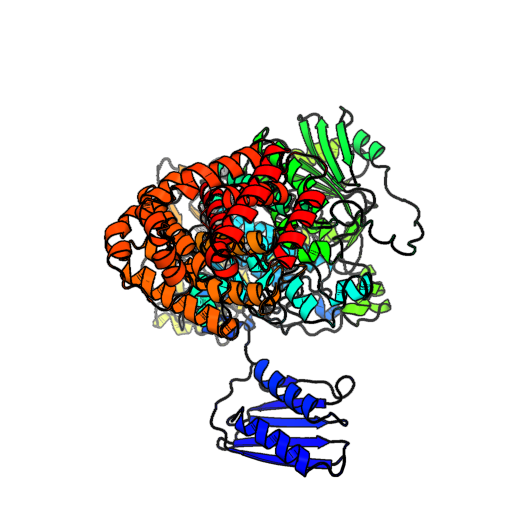O O . ALA A 1 207 ? -1.753 -17.108 6.965 1.00 89.50 207 ALA A O 1
ATOM 1537 N N . ASN A 1 208 ? -2.917 -19.019 7.181 1.00 93.62 208 ASN A N 1
ATOM 1538 C CA . ASN A 1 208 ? -4.007 -18.617 6.296 1.00 93.62 208 ASN A CA 1
ATOM 1539 C C . ASN A 1 208 ? -4.821 -17.437 6.855 1.00 93.62 208 ASN A C 1
ATOM 1541 O O . ASN A 1 208 ? -5.224 -16.561 6.090 1.00 93.62 208 ASN A O 1
ATOM 1545 N N . ALA A 1 209 ? -5.013 -17.359 8.177 1.00 94.62 209 ALA A N 1
ATOM 1546 C CA . ALA A 1 209 ? -5.744 -16.261 8.809 1.00 94.62 209 ALA A CA 1
ATOM 1547 C C . ALA A 1 209 ? -5.041 -14.915 8.580 1.00 94.62 209 ALA A C 1
ATOM 1549 O O . ALA A 1 209 ? -5.697 -13.923 8.256 1.00 94.62 209 ALA A O 1
ATOM 1550 N N . GLY A 1 210 ? -3.706 -14.893 8.660 1.00 94.50 210 GLY A N 1
ATOM 1551 C CA . GLY A 1 210 ? -2.912 -13.708 8.338 1.00 94.50 210 GLY A CA 1
ATOM 1552 C C . GLY A 1 210 ? -2.974 -13.323 6.854 1.00 94.50 210 GLY A C 1
ATOM 1553 O O . GLY A 1 210 ? -3.053 -12.136 6.535 1.00 94.50 210 GLY A O 1
ATOM 1554 N N . LEU A 1 211 ? -3.006 -14.301 5.936 1.00 94.81 211 LEU A N 1
ATOM 1555 C CA . LEU A 1 211 ? -3.164 -14.038 4.498 1.00 94.81 211 LEU A CA 1
ATOM 1556 C C . LEU A 1 211 ? -4.512 -13.368 4.188 1.00 94.81 211 LEU A C 1
ATOM 1558 O O . LEU A 1 211 ? -4.557 -12.358 3.484 1.00 94.81 211 LEU A O 1
ATOM 1562 N N . ILE A 1 212 ? -5.599 -13.900 4.755 1.00 96.56 212 ILE A N 1
ATOM 1563 C CA . ILE A 1 212 ? -6.945 -13.330 4.618 1.00 96.56 212 ILE A CA 1
ATOM 1564 C C . ILE A 1 212 ? -6.960 -11.908 5.189 1.00 96.56 212 ILE A C 1
ATOM 1566 O O . ILE A 1 212 ? -7.390 -10.979 4.501 1.00 96.56 212 ILE A O 1
ATOM 1570 N N . ALA A 1 213 ? -6.401 -11.715 6.386 1.00 97.31 213 ALA A N 1
ATOM 1571 C CA . ALA A 1 213 ? -6.372 -10.419 7.054 1.00 97.31 213 ALA A CA 1
ATOM 1572 C C . ALA A 1 213 ? -5.631 -9.338 6.245 1.00 97.31 213 ALA A C 1
ATOM 1574 O O . ALA A 1 213 ? -6.098 -8.204 6.164 1.00 97.31 213 ALA A O 1
ATOM 1575 N N . ILE A 1 214 ? -4.524 -9.674 5.573 1.00 97.38 214 ILE A N 1
ATOM 1576 C CA . ILE A 1 214 ? -3.836 -8.735 4.671 1.00 97.38 214 ILE A CA 1
ATOM 1577 C C . ILE A 1 214 ? -4.759 -8.258 3.548 1.00 97.38 214 ILE A C 1
ATOM 1579 O O . ILE A 1 214 ? -4.790 -7.066 3.250 1.00 97.38 214 ILE A O 1
ATOM 1583 N N . SER A 1 215 ? -5.518 -9.156 2.920 1.00 96.62 215 SER A N 1
ATOM 1584 C CA . SER A 1 215 ? -6.421 -8.751 1.837 1.00 96.62 215 SER A CA 1
ATOM 1585 C C . SER A 1 215 ? -7.572 -7.860 2.328 1.00 96.62 215 SER A C 1
ATOM 1587 O O . SER A 1 215 ? -8.012 -6.966 1.609 1.00 96.62 215 SER A O 1
ATOM 1589 N N . GLU A 1 216 ? -8.037 -8.049 3.566 1.00 97.69 216 GLU A N 1
ATOM 1590 C CA . GLU A 1 216 ? -9.016 -7.160 4.207 1.00 97.69 216 GLU A CA 1
ATOM 1591 C C . GLU A 1 216 ? -8.412 -5.779 4.489 1.00 97.69 216 GLU A C 1
ATOM 1593 O O . GLU A 1 216 ? -9.050 -4.763 4.210 1.00 97.69 216 GLU A O 1
ATOM 1598 N N . ILE A 1 217 ? -7.152 -5.724 4.943 1.00 98.31 217 ILE A N 1
ATOM 1599 C CA . ILE A 1 217 ? -6.400 -4.472 5.110 1.00 98.31 217 ILE A CA 1
ATOM 1600 C C . ILE A 1 217 ? -6.245 -3.749 3.764 1.00 98.31 217 ILE A C 1
ATOM 1602 O O . ILE A 1 217 ? -6.426 -2.531 3.703 1.00 98.31 217 ILE A O 1
ATOM 1606 N N . MET A 1 218 ? -5.931 -4.475 2.683 1.00 97.94 218 MET A N 1
ATOM 1607 C CA . MET A 1 218 ? -5.823 -3.912 1.330 1.00 97.94 218 MET A CA 1
ATOM 1608 C C . MET A 1 218 ? -7.145 -3.267 0.900 1.00 97.94 218 MET A C 1
ATOM 1610 O O . MET A 1 218 ? -7.158 -2.085 0.553 1.00 97.94 218 MET A O 1
ATOM 1614 N N . ARG A 1 219 ? -8.265 -4.002 0.990 1.00 96.06 219 ARG A N 1
ATOM 1615 C CA . ARG A 1 219 ? -9.599 -3.466 0.663 1.00 96.06 219 ARG A CA 1
ATOM 1616 C C . ARG A 1 219 ? -9.969 -2.276 1.550 1.00 96.06 219 ARG A C 1
ATOM 1618 O O . ARG A 1 219 ? -10.469 -1.280 1.039 1.00 96.06 219 ARG A O 1
ATOM 1625 N N . ALA A 1 220 ? -9.680 -2.330 2.850 1.00 96.38 220 ALA A N 1
ATOM 1626 C CA . ALA A 1 220 ? -9.977 -1.234 3.770 1.00 96.38 220 ALA A CA 1
ATOM 1627 C C . ALA A 1 220 ? -9.110 0.012 3.517 1.00 96.38 220 ALA A C 1
ATOM 1629 O O . ALA A 1 220 ? -9.599 1.130 3.654 1.00 96.38 220 ALA A O 1
ATOM 1630 N N . THR A 1 221 ? -7.853 -0.158 3.098 1.00 98.06 221 THR A N 1
ATOM 1631 C CA . THR A 1 221 ? -6.972 0.954 2.704 1.00 98.06 221 THR A CA 1
ATOM 1632 C C . THR A 1 221 ? -7.503 1.653 1.458 1.00 98.06 221 THR A C 1
ATOM 1634 O O . THR A 1 221 ? -7.591 2.880 1.434 1.00 98.06 221 THR A O 1
ATOM 1637 N N . LEU A 1 222 ? -7.899 0.890 0.436 1.00 96.06 222 LEU A N 1
ATOM 1638 C CA . LEU A 1 222 ? -8.489 1.454 -0.781 1.00 96.06 222 LEU A CA 1
ATOM 1639 C C . LEU A 1 222 ? -9.847 2.112 -0.496 1.00 96.06 222 LEU A C 1
ATOM 1641 O O . LEU A 1 222 ? -10.095 3.208 -0.990 1.00 96.06 222 LEU A O 1
ATOM 1645 N N . GLY A 1 223 ? -10.667 1.518 0.378 1.00 92.56 223 GLY A N 1
ATOM 1646 C CA . GLY A 1 223 ? -11.928 2.106 0.838 1.00 92.56 223 GLY A CA 1
ATOM 1647 C C . GLY A 1 223 ? -11.747 3.440 1.570 1.00 92.56 223 GLY A C 1
ATOM 1648 O O . GLY A 1 223 ? -12.439 4.405 1.258 1.00 92.56 223 GLY A O 1
ATOM 1649 N N . ALA A 1 224 ? -10.772 3.542 2.481 1.00 90.00 224 ALA A N 1
ATOM 1650 C CA . ALA A 1 224 ? -10.456 4.800 3.164 1.00 90.00 224 ALA A CA 1
ATOM 1651 C C . ALA A 1 224 ? -10.038 5.904 2.176 1.00 90.00 224 ALA A C 1
ATOM 1653 O O . ALA A 1 224 ? -10.497 7.042 2.281 1.00 90.00 224 ALA A O 1
ATOM 1654 N N . ARG A 1 225 ? -9.224 5.556 1.173 1.00 93.94 225 ARG A N 1
ATOM 1655 C CA . ARG A 1 225 ? -8.816 6.491 0.115 1.00 93.94 225 ARG A CA 1
ATOM 1656 C C . ARG A 1 225 ? -9.975 6.904 -0.785 1.00 93.94 225 ARG A C 1
ATOM 1658 O O . ARG A 1 225 ? -10.084 8.076 -1.128 1.00 93.94 225 ARG A O 1
ATOM 1665 N N . ALA A 1 226 ? -10.852 5.969 -1.145 1.00 88.06 226 ALA A N 1
ATOM 1666 C CA . ALA A 1 226 ? -12.059 6.258 -1.917 1.00 88.06 226 ALA A CA 1
ATOM 1667 C C . ALA A 1 226 ? -13.020 7.198 -1.165 1.00 88.06 226 ALA A C 1
ATOM 1669 O O . ALA A 1 226 ? -13.724 7.976 -1.798 1.00 88.06 226 ALA A O 1
ATOM 1670 N N . ALA A 1 227 ? -12.992 7.187 0.172 1.00 81.44 227 ALA A N 1
ATOM 1671 C CA . ALA A 1 227 ? -13.694 8.143 1.030 1.00 81.44 227 ALA A CA 1
ATOM 1672 C C . ALA A 1 227 ? -12.971 9.507 1.176 1.00 81.44 227 ALA A C 1
ATOM 1674 O O . ALA A 1 227 ? -13.348 10.326 2.016 1.00 81.44 227 ALA A O 1
ATOM 1675 N N . GLY A 1 228 ? -11.913 9.752 0.393 1.00 84.12 228 GLY A N 1
ATOM 1676 C CA . GLY A 1 228 ? -11.143 11.001 0.370 1.00 84.12 228 GLY A CA 1
ATOM 1677 C C . GLY A 1 228 ? -10.105 11.144 1.484 1.00 84.12 228 GLY A C 1
ATOM 1678 O O . GLY A 1 228 ? -9.454 12.188 1.581 1.00 84.12 228 GLY A O 1
ATOM 1679 N N . VAL A 1 229 ? -9.919 10.116 2.320 1.00 86.31 229 VAL A N 1
ATOM 1680 C CA . VAL A 1 229 ? -8.990 10.161 3.455 1.00 86.31 229 VAL A CA 1
ATOM 1681 C C . VAL A 1 229 ? -7.590 9.735 3.007 1.00 86.31 229 VAL A C 1
ATOM 1683 O O . VAL A 1 229 ? -7.415 8.593 2.569 1.00 86.31 229 VAL A O 1
ATOM 1686 N N . PRO A 1 230 ? -6.559 10.590 3.149 1.00 95.00 230 PRO A N 1
ATOM 1687 C CA . PRO A 1 230 ? -5.200 10.197 2.809 1.00 95.00 230 PRO A CA 1
ATOM 1688 C C . PRO A 1 230 ? -4.682 9.137 3.783 1.00 95.00 230 PRO A C 1
ATOM 1690 O O . PRO A 1 230 ? -4.720 9.308 5.004 1.00 95.00 230 PRO A O 1
ATOM 1693 N N . VAL A 1 231 ? -4.143 8.048 3.235 1.00 97.94 231 VAL A N 1
ATOM 1694 C CA . VAL A 1 231 ? -3.469 6.995 4.007 1.00 97.94 231 VAL A CA 1
ATOM 1695 C C . VAL A 1 231 ? -1.972 7.089 3.738 1.00 97.94 231 VAL A C 1
ATOM 1697 O O . VAL A 1 231 ? -1.538 7.027 2.587 1.00 97.94 231 VAL A O 1
ATOM 1700 N N . VAL A 1 232 ? -1.167 7.244 4.786 1.00 98.31 232 VAL A N 1
ATOM 1701 C CA . VAL A 1 232 ? 0.277 7.486 4.696 1.00 98.31 232 VAL A CA 1
ATOM 1702 C C . VAL A 1 232 ? 1.033 6.342 5.366 1.00 98.31 232 VAL A C 1
ATOM 1704 O O . VAL A 1 232 ? 0.873 6.108 6.562 1.00 98.31 232 VAL A O 1
ATOM 1707 N N . ALA A 1 233 ? 1.879 5.638 4.611 1.00 98.19 233 ALA A N 1
ATOM 1708 C CA . ALA A 1 233 ? 2.772 4.616 5.156 1.00 98.19 233 ALA A CA 1
ATOM 1709 C C . ALA A 1 233 ? 4.117 5.233 5.562 1.00 98.19 233 ALA A C 1
ATOM 1711 O O . ALA A 1 233 ? 4.751 5.914 4.756 1.00 98.19 233 ALA A O 1
ATOM 1712 N N . LEU A 1 234 ? 4.561 4.966 6.790 1.00 97.69 234 LEU A N 1
ATOM 1713 C CA . LEU A 1 234 ? 5.836 5.399 7.360 1.00 97.69 234 LEU A CA 1
ATOM 1714 C C . LEU A 1 234 ? 6.711 4.160 7.596 1.00 97.69 234 LEU A C 1
ATOM 1716 O O . LEU A 1 234 ? 6.339 3.289 8.380 1.00 97.69 234 LEU A O 1
ATOM 1720 N N . ILE A 1 235 ? 7.856 4.071 6.914 1.00 96.12 235 ILE A N 1
ATOM 1721 C CA . ILE A 1 235 ? 8.755 2.907 6.968 1.00 96.12 235 ILE A CA 1
ATOM 1722 C C . ILE A 1 235 ? 10.162 3.378 7.342 1.00 96.12 235 ILE A C 1
ATOM 1724 O O . ILE A 1 235 ? 10.930 3.816 6.483 1.00 96.12 235 ILE A O 1
ATOM 1728 N N . GLY A 1 236 ? 10.477 3.310 8.635 1.00 86.31 236 GLY A N 1
ATOM 1729 C CA . GLY A 1 236 ? 11.779 3.715 9.177 1.00 86.31 236 GLY A CA 1
ATOM 1730 C C . GLY A 1 236 ? 12.634 2.568 9.710 1.00 86.31 236 GLY A C 1
ATOM 1731 O O . GLY A 1 236 ? 13.853 2.670 9.727 1.00 86.31 236 GLY A O 1
ATOM 1732 N N . SER A 1 237 ? 12.004 1.464 10.129 1.00 72.56 237 SER A N 1
ATOM 1733 C CA . SER A 1 237 ? 12.696 0.416 10.877 1.00 72.56 237 SER A CA 1
ATOM 1734 C C . SER A 1 237 ? 13.606 -0.448 10.008 1.00 72.56 237 SER A C 1
ATOM 1736 O O . SER A 1 237 ? 13.367 -0.664 8.813 1.00 72.56 237 SER A O 1
ATOM 1738 N N . GLY A 1 238 ? 14.587 -1.057 10.679 1.00 64.12 238 GLY A N 1
ATOM 1739 C CA . GLY A 1 238 ? 15.402 -2.118 10.114 1.00 64.12 238 GLY A CA 1
ATOM 1740 C C . GLY A 1 238 ? 14.567 -3.287 9.590 1.00 64.12 238 GLY A C 1
ATOM 1741 O O . GLY A 1 238 ? 14.909 -3.794 8.528 1.00 64.12 238 GLY A O 1
ATOM 1742 N N . ASN A 1 239 ? 13.460 -3.706 10.228 1.00 75.81 239 ASN A N 1
ATOM 1743 C CA . ASN A 1 239 ? 12.645 -4.819 9.704 1.00 75.81 239 ASN A CA 1
ATOM 1744 C C . ASN A 1 239 ? 11.922 -4.463 8.400 1.00 75.81 239 ASN A C 1
ATOM 1746 O O . ASN A 1 239 ? 11.764 -5.342 7.560 1.00 75.81 239 ASN A O 1
ATOM 1750 N N . GLY A 1 240 ? 11.547 -3.196 8.194 1.00 87.94 240 GLY A N 1
ATOM 1751 C CA . GLY A 1 240 ? 10.905 -2.716 6.969 1.00 87.94 240 GLY A CA 1
ATOM 1752 C C . GLY A 1 240 ? 9.446 -3.152 6.803 1.00 87.94 240 GLY A C 1
ATOM 1753 O O . GLY A 1 240 ? 8.754 -3.434 7.773 1.00 87.94 240 GLY A O 1
ATOM 1754 N N . ALA A 1 241 ? 8.964 -3.186 5.560 1.00 94.94 241 ALA A N 1
ATOM 1755 C CA . ALA A 1 241 ? 7.632 -3.658 5.188 1.00 94.94 241 ALA A CA 1
ATOM 1756 C C . ALA A 1 241 ? 7.733 -4.688 4.052 1.00 94.94 241 ALA A C 1
ATOM 1758 O O . ALA A 1 241 ? 7.984 -4.339 2.894 1.00 94.94 241 ALA A O 1
ATOM 1759 N N . PHE A 1 242 ? 7.547 -5.961 4.399 1.00 93.81 242 PHE A N 1
ATOM 1760 C CA . PHE A 1 242 ? 7.627 -7.101 3.484 1.00 93.81 242 PHE A CA 1
ATOM 1761 C C . PHE A 1 242 ? 6.270 -7.800 3.295 1.00 93.81 242 PHE A C 1
ATOM 1763 O O . PHE A 1 242 ? 5.271 -7.493 3.953 1.00 93.81 242 PHE A O 1
ATOM 1770 N N . GLY A 1 243 ? 6.220 -8.754 2.366 1.00 92.31 243 GLY A N 1
ATOM 1771 C CA . GLY A 1 243 ? 5.044 -9.569 2.091 1.00 92.31 243 GLY A CA 1
ATOM 1772 C C . GLY A 1 243 ? 3.856 -8.740 1.615 1.00 92.31 243 GLY A C 1
ATOM 1773 O O . GLY A 1 243 ? 3.995 -7.703 0.965 1.00 92.31 243 GLY A O 1
ATOM 1774 N N . GLY A 1 244 ? 2.655 -9.189 1.971 1.00 94.50 244 GLY A N 1
ATOM 1775 C CA . GLY A 1 244 ? 1.431 -8.482 1.614 1.00 94.50 244 GLY A CA 1
ATOM 1776 C C . GLY A 1 244 ? 1.309 -7.082 2.232 1.00 94.50 244 GLY A C 1
ATOM 1777 O O . GLY A 1 244 ? 0.690 -6.211 1.630 1.00 94.50 244 GLY A O 1
ATOM 1778 N N . MET A 1 245 ? 1.987 -6.798 3.351 1.00 96.38 245 MET A N 1
ATOM 1779 C CA . MET A 1 245 ? 2.062 -5.432 3.884 1.00 96.38 245 MET A CA 1
ATOM 1780 C C . MET A 1 245 ? 2.918 -4.504 3.011 1.00 96.38 245 MET A C 1
ATOM 1782 O O . MET A 1 245 ? 2.652 -3.305 2.953 1.00 96.38 245 MET A O 1
ATOM 1786 N N . GLY A 1 246 ? 3.870 -5.049 2.247 1.00 96.69 246 GLY A N 1
ATOM 1787 C CA . GLY A 1 246 ? 4.551 -4.316 1.180 1.00 96.69 246 GLY A CA 1
ATOM 1788 C C . GLY A 1 246 ? 3.614 -3.927 0.026 1.00 96.69 246 GLY A C 1
ATOM 1789 O O . GLY A 1 246 ? 3.831 -2.894 -0.613 1.00 96.69 246 GLY A O 1
ATOM 1790 N N . ILE A 1 247 ? 2.559 -4.714 -0.229 1.00 98.00 247 ILE A N 1
ATOM 1791 C CA . ILE A 1 247 ? 1.488 -4.382 -1.187 1.00 98.00 247 ILE A CA 1
ATOM 1792 C C . ILE A 1 247 ? 0.572 -3.308 -0.587 1.00 98.00 247 ILE A C 1
ATOM 1794 O O . ILE A 1 247 ? 0.322 -2.295 -1.240 1.00 98.00 247 ILE A O 1
ATOM 1798 N N . VAL A 1 248 ? 0.142 -3.474 0.672 1.00 98.19 248 VAL A N 1
ATOM 1799 C CA . VAL A 1 248 ? -0.655 -2.474 1.414 1.00 98.19 248 VAL A CA 1
ATOM 1800 C C . VAL A 1 248 ? 0.041 -1.114 1.416 1.00 98.19 248 VAL A C 1
ATOM 1802 O O . VAL A 1 248 ? -0.582 -0.118 1.062 1.00 98.19 248 VAL A O 1
ATOM 1805 N N . ALA A 1 249 ? 1.346 -1.067 1.706 1.00 97.69 249 ALA A N 1
ATOM 1806 C CA . ALA A 1 249 ? 2.126 0.168 1.669 1.00 97.69 249 ALA A CA 1
ATOM 1807 C C . ALA A 1 249 ? 2.012 0.886 0.314 1.00 97.69 249 ALA A C 1
ATOM 1809 O O . ALA A 1 249 ? 1.896 2.105 0.265 1.00 97.69 249 ALA A O 1
ATOM 1810 N N . ARG A 1 250 ? 1.997 0.147 -0.802 1.00 96.94 250 ARG A N 1
ATOM 1811 C CA . ARG A 1 250 ? 1.847 0.716 -2.153 1.00 96.94 250 ARG A CA 1
ATOM 1812 C C . ARG A 1 250 ? 0.399 0.968 -2.576 1.00 96.94 250 ARG A C 1
ATOM 1814 O O . ARG A 1 250 ? 0.194 1.605 -3.610 1.00 96.94 250 ARG A O 1
ATOM 1821 N N . CYS A 1 251 ? -0.572 0.521 -1.780 1.00 96.81 251 CYS A N 1
ATOM 1822 C CA . CYS A 1 251 ? -1.974 0.924 -1.874 1.00 96.81 251 CYS A CA 1
ATOM 1823 C C . CYS A 1 251 ? -2.254 2.243 -1.132 1.00 96.81 251 CYS A C 1
ATOM 1825 O O . CYS A 1 251 ? -3.290 2.853 -1.387 1.00 96.81 251 CYS A O 1
ATOM 1827 N N . CYS A 1 252 ? -1.364 2.701 -0.244 1.00 97.06 252 CYS A N 1
ATOM 1828 C CA . CYS A 1 252 ? -1.474 3.992 0.441 1.00 97.06 252 CYS A CA 1
ATOM 1829 C C . CYS A 1 252 ? -1.354 5.184 -0.530 1.00 97.06 252 CYS A C 1
ATOM 1831 O O . CYS A 1 252 ? -0.779 5.066 -1.613 1.00 97.06 252 CYS A O 1
ATOM 1833 N N . SER A 1 253 ? -1.859 6.352 -0.120 1.00 93.38 253 SER A N 1
ATOM 1834 C CA . SER A 1 253 ? -1.757 7.611 -0.871 1.00 93.38 253 SER A CA 1
ATOM 1835 C C . SER A 1 253 ? -0.303 8.081 -0.981 1.00 93.38 253 SER A C 1
ATOM 1837 O O . SER A 1 253 ? 0.132 8.534 -2.035 1.00 93.38 253 SER A O 1
ATOM 1839 N N . THR A 1 254 ? 0.468 7.952 0.105 1.00 94.31 254 THR A N 1
ATOM 1840 C CA . THR A 1 254 ? 1.885 8.343 0.157 1.00 94.31 254 THR A CA 1
ATOM 1841 C C . THR A 1 254 ? 2.699 7.313 0.932 1.00 94.31 254 THR A C 1
ATOM 1843 O O . THR A 1 254 ? 2.291 6.875 2.008 1.00 94.31 254 THR A O 1
ATOM 1846 N N . VAL A 1 255 ? 3.880 6.963 0.417 1.00 97.12 255 VAL A N 1
ATOM 1847 C CA . VAL A 1 255 ? 4.890 6.186 1.150 1.00 97.12 255 VAL A CA 1
ATOM 1848 C C . VAL A 1 255 ? 6.071 7.078 1.513 1.00 97.12 255 VAL A C 1
ATOM 1850 O O . VAL A 1 255 ? 6.701 7.677 0.637 1.00 97.12 255 VAL A O 1
ATOM 1853 N N . ILE A 1 256 ? 6.373 7.140 2.806 1.00 96.50 256 ILE A N 1
ATOM 1854 C CA . ILE A 1 256 ? 7.485 7.881 3.398 1.00 96.50 256 ILE A CA 1
ATOM 1855 C C . ILE A 1 256 ? 8.459 6.861 3.984 1.00 96.50 256 ILE A C 1
ATOM 1857 O O . ILE A 1 256 ? 8.071 6.039 4.813 1.00 96.50 256 ILE A O 1
ATOM 1861 N N . MET A 1 257 ? 9.717 6.904 3.555 1.00 94.88 257 MET A N 1
ATOM 1862 C CA . MET A 1 257 ? 10.753 5.972 4.005 1.00 94.88 257 MET A CA 1
ATOM 1863 C C . MET A 1 257 ? 11.961 6.706 4.585 1.00 94.88 257 MET A C 1
ATOM 1865 O O . MET A 1 257 ? 12.279 7.806 4.131 1.00 94.88 257 MET A O 1
ATOM 1869 N N . SER A 1 258 ? 12.662 6.082 5.532 1.00 89.38 258 SER A N 1
ATOM 1870 C CA . SER A 1 258 ? 14.047 6.455 5.849 1.00 89.38 258 SER A CA 1
ATOM 1871 C C . SER A 1 258 ? 15.027 5.836 4.841 1.00 89.38 258 SER A C 1
ATOM 1873 O O . SER A 1 258 ? 14.624 5.049 3.974 1.00 89.38 258 SER A O 1
ATOM 1875 N N . GLU A 1 259 ? 16.316 6.185 4.908 1.00 77.75 259 GLU A N 1
ATOM 1876 C CA . GLU A 1 259 ? 17.339 5.533 4.073 1.00 77.75 259 GLU A CA 1
ATOM 1877 C C . GLU A 1 259 ? 17.544 4.060 4.471 1.00 77.75 259 GLU A C 1
ATOM 1879 O O . GLU A 1 259 ? 17.879 3.224 3.629 1.00 77.75 259 GLU A O 1
ATOM 1884 N N . GLU A 1 260 ? 17.295 3.775 5.743 1.00 77.38 260 GLU A N 1
ATOM 1885 C CA . GLU A 1 260 ? 17.418 2.521 6.471 1.00 77.38 260 GLU A CA 1
ATOM 1886 C C . GLU A 1 260 ? 16.162 1.650 6.318 1.00 77.38 260 GLU A C 1
ATOM 1888 O O . GLU A 1 260 ? 16.206 0.436 6.511 1.00 77.38 260 GLU A O 1
ATOM 1893 N N . GLY A 1 261 ? 15.040 2.249 5.915 1.00 88.56 261 GLY A N 1
ATOM 1894 C CA . GLY A 1 261 ? 13.799 1.539 5.654 1.00 88.56 261 GLY A CA 1
ATOM 1895 C C . GLY A 1 261 ? 13.929 0.555 4.488 1.00 88.56 261 GLY A C 1
ATOM 1896 O O . GLY A 1 261 ? 14.550 0.833 3.454 1.00 88.56 261 GLY A O 1
ATOM 1897 N N . ARG A 1 262 ? 13.272 -0.602 4.622 1.00 92.44 262 ARG A N 1
ATOM 1898 C CA . ARG A 1 262 ? 13.150 -1.619 3.564 1.00 92.44 262 ARG A CA 1
ATOM 1899 C C . ARG A 1 262 ? 11.702 -1.778 3.131 1.00 92.44 262 ARG A C 1
ATOM 1901 O O . ARG A 1 262 ? 10.809 -1.802 3.966 1.00 92.44 262 ARG A O 1
ATOM 1908 N N . LEU A 1 263 ? 11.470 -1.919 1.831 1.00 95.75 263 LEU A N 1
ATOM 1909 C CA . LEU A 1 263 ? 10.149 -2.198 1.268 1.00 95.75 263 LEU A CA 1
ATOM 1910 C C . LEU A 1 263 ? 10.298 -3.221 0.143 1.00 95.75 263 LEU A C 1
ATOM 1912 O O . LEU A 1 263 ? 11.059 -2.986 -0.795 1.00 95.75 263 LEU A O 1
ATOM 1916 N N . SER A 1 264 ? 9.598 -4.349 0.222 1.00 94.56 264 SER A N 1
ATOM 1917 C CA . SER A 1 264 ? 9.643 -5.404 -0.801 1.00 94.56 264 SER A CA 1
ATOM 1918 C C . SER A 1 264 ? 8.448 -6.342 -0.688 1.00 94.56 264 SER A C 1
ATOM 1920 O O . SER A 1 264 ? 7.660 -6.228 0.247 1.00 94.56 264 SER A O 1
ATOM 1922 N N . LEU A 1 265 ? 8.313 -7.286 -1.623 1.00 94.44 265 LEU A N 1
ATOM 1923 C CA . LEU A 1 265 ? 7.380 -8.401 -1.447 1.00 94.44 265 LEU A CA 1
ATOM 1924 C C . LEU A 1 265 ? 8.062 -9.561 -0.711 1.00 94.44 265 LEU A C 1
ATOM 1926 O O . LEU A 1 265 ? 7.533 -10.063 0.275 1.00 94.44 265 LEU A O 1
ATOM 1930 N N . SER A 1 266 ? 9.263 -9.944 -1.134 1.00 90.38 266 SER A N 1
ATOM 1931 C CA . SER A 1 266 ? 9.991 -11.100 -0.604 1.00 90.38 266 SER A CA 1
ATOM 1932 C C . SER A 1 266 ? 11.256 -10.666 0.135 1.00 90.38 266 SER A C 1
ATOM 1934 O O . SER A 1 266 ? 11.979 -9.771 -0.305 1.00 90.38 266 SER A O 1
ATOM 1936 N N . GLY A 1 267 ? 11.531 -11.305 1.274 1.00 86.19 267 GLY A N 1
ATOM 1937 C CA . GLY A 1 267 ? 12.764 -11.080 2.028 1.00 86.19 267 GLY A CA 1
ATOM 1938 C C . GLY A 1 267 ? 13.984 -11.697 1.323 1.00 86.19 267 GLY A C 1
ATOM 1939 O O . GLY A 1 267 ? 13.849 -12.782 0.756 1.00 86.19 267 GLY A O 1
ATOM 1940 N N . PRO A 1 268 ? 15.177 -11.076 1.394 1.00 85.12 268 PRO A N 1
ATOM 1941 C CA . PRO A 1 268 ? 16.407 -11.611 0.799 1.00 85.12 268 PRO A CA 1
ATOM 1942 C C . PRO A 1 268 ? 16.697 -13.076 1.160 1.00 85.12 268 PRO A C 1
ATOM 1944 O O . PRO A 1 268 ? 16.943 -13.889 0.276 1.00 85.12 268 PRO A O 1
ATOM 1947 N N . GLU A 1 269 ? 16.583 -13.430 2.443 1.00 81.88 269 GLU A N 1
ATOM 1948 C CA . GLU A 1 269 ? 16.825 -14.795 2.938 1.00 81.88 269 GLU A CA 1
ATOM 1949 C C . GLU A 1 269 ? 15.817 -15.810 2.383 1.00 81.88 269 GLU A C 1
ATOM 1951 O O . GLU A 1 269 ? 16.153 -16.974 2.168 1.00 81.88 269 GLU A O 1
ATOM 1956 N N . VAL A 1 270 ? 14.580 -15.380 2.112 1.00 82.38 270 VAL A N 1
ATOM 1957 C CA . VAL A 1 270 ? 13.545 -16.237 1.516 1.00 82.38 270 VAL A CA 1
ATOM 1958 C C . VAL A 1 270 ? 13.900 -16.55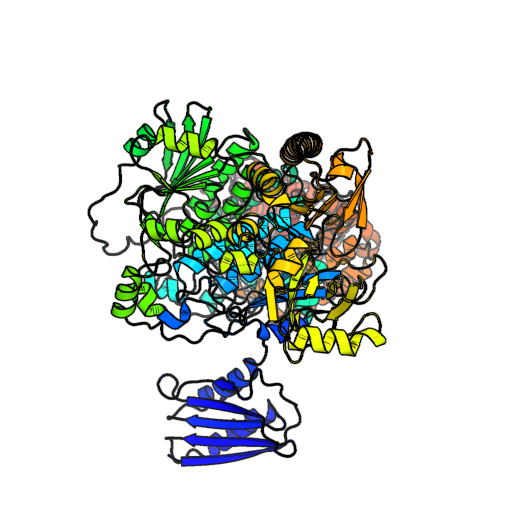2 0.065 1.00 82.38 270 VAL A C 1
ATOM 1960 O O . VAL A 1 270 ? 13.791 -17.703 -0.354 1.00 82.38 270 VAL A O 1
ATOM 1963 N N . ILE A 1 271 ? 14.362 -15.551 -0.690 1.00 83.31 271 ILE A N 1
ATOM 1964 C CA . ILE A 1 271 ? 14.790 -15.740 -2.081 1.00 83.31 271 ILE A CA 1
ATOM 1965 C C . ILE A 1 271 ? 16.013 -16.660 -2.121 1.00 83.31 271 ILE A C 1
ATOM 1967 O O . ILE A 1 271 ? 15.989 -17.647 -2.853 1.00 83.31 271 ILE A O 1
ATOM 1971 N N . GLU A 1 272 ? 17.023 -16.405 -1.284 1.00 83.62 272 GLU A N 1
ATOM 1972 C CA . GLU A 1 272 ? 18.220 -17.250 -1.177 1.00 83.62 272 GLU A CA 1
ATOM 1973 C C . GLU A 1 272 ? 17.859 -18.701 -0.829 1.00 83.62 272 GLU A C 1
ATOM 1975 O O . GLU A 1 272 ? 18.311 -19.638 -1.484 1.00 83.62 272 GLU A O 1
ATOM 1980 N N . THR A 1 273 ? 16.989 -18.906 0.163 1.00 76.69 273 THR A N 1
ATOM 1981 C CA . THR A 1 273 ? 16.607 -20.249 0.630 1.00 76.69 273 THR A CA 1
ATOM 1982 C C . THR A 1 273 ? 15.875 -21.057 -0.442 1.00 76.69 273 THR A C 1
ATOM 1984 O O . THR A 1 273 ? 15.987 -22.285 -0.475 1.00 76.69 273 THR A O 1
ATOM 1987 N N . VAL A 1 274 ? 15.090 -20.395 -1.299 1.00 78.19 274 VAL A N 1
ATOM 1988 C CA . VAL A 1 274 ? 14.259 -21.069 -2.307 1.00 78.19 274 VAL A CA 1
ATOM 1989 C C . VAL A 1 274 ? 14.960 -21.176 -3.664 1.00 78.19 274 VAL A C 1
ATOM 1991 O O . VAL A 1 274 ? 14.796 -22.185 -4.348 1.00 78.19 274 VAL A O 1
ATOM 1994 N N . ARG A 1 275 ? 15.736 -20.165 -4.068 1.00 82.12 275 ARG A N 1
ATOM 1995 C CA . ARG A 1 275 ? 16.356 -20.066 -5.405 1.00 82.12 275 ARG A CA 1
ATOM 1996 C C . ARG A 1 275 ? 17.870 -20.241 -5.401 1.00 82.12 275 ARG A C 1
ATOM 1998 O O . ARG A 1 275 ? 18.451 -20.481 -6.457 1.00 82.12 275 ARG A O 1
ATOM 2005 N N . GLY A 1 276 ? 18.491 -20.185 -4.230 1.00 78.25 276 GLY A N 1
ATOM 2006 C CA . GLY A 1 276 ? 19.932 -20.243 -4.049 1.00 78.25 276 GLY A CA 1
ATOM 2007 C C . GLY A 1 276 ? 20.584 -18.862 -4.021 1.00 78.25 276 GLY A C 1
ATOM 2008 O O . GLY A 1 276 ? 20.044 -17.871 -4.513 1.00 78.25 276 GLY A O 1
ATOM 2009 N N . VAL A 1 277 ? 21.797 -18.835 -3.472 1.00 79.44 277 VAL A N 1
ATOM 2010 C CA . VAL A 1 277 ? 22.633 -17.634 -3.302 1.00 79.44 277 VAL A CA 1
ATOM 2011 C C . VAL A 1 277 ? 22.952 -16.911 -4.617 1.00 79.44 277 VAL A C 1
ATOM 2013 O O . VAL A 1 277 ? 23.107 -15.696 -4.633 1.00 79.44 277 VAL A O 1
ATOM 2016 N N . GLU A 1 278 ? 22.990 -17.638 -5.738 1.00 77.44 278 GLU A N 1
ATOM 2017 C CA . GLU A 1 278 ? 23.253 -17.061 -7.064 1.00 77.44 278 GLU A CA 1
ATOM 2018 C C . GLU A 1 278 ? 22.111 -16.158 -7.558 1.00 77.44 278 GLU A C 1
ATOM 2020 O O . GLU A 1 278 ? 22.349 -15.193 -8.286 1.00 77.44 278 GLU A O 1
ATOM 2025 N N . GLU A 1 279 ? 20.865 -16.446 -7.159 1.00 85.50 279 GLU A N 1
ATOM 2026 C CA . GLU A 1 279 ? 19.725 -15.575 -7.464 1.00 85.50 279 GLU A CA 1
ATOM 2027 C C . GLU A 1 279 ? 19.770 -14.319 -6.586 1.00 85.50 279 GLU A C 1
ATOM 2029 O O . GLU A 1 279 ? 19.576 -13.198 -7.069 1.00 85.50 279 GLU A O 1
ATOM 2034 N N . PHE A 1 280 ? 20.046 -14.501 -5.293 1.00 82.88 280 PHE A N 1
ATOM 2035 C CA . PHE A 1 280 ? 20.137 -13.419 -4.322 1.00 82.88 280 PHE A CA 1
ATOM 2036 C C . PHE A 1 280 ? 21.019 -13.833 -3.135 1.00 82.88 280 PHE A C 1
ATOM 2038 O O . PHE A 1 280 ? 20.629 -14.720 -2.384 1.00 82.88 280 PHE A O 1
ATOM 2045 N N . ASP A 1 281 ? 22.162 -13.167 -2.929 1.00 81.56 281 ASP A N 1
ATOM 2046 C CA . ASP A 1 281 ? 22.983 -13.350 -1.721 1.00 81.56 281 ASP A CA 1
ATOM 2047 C C . ASP A 1 281 ? 22.491 -12.395 -0.629 1.00 81.56 281 ASP A C 1
ATOM 2049 O O . ASP A 1 281 ? 22.702 -11.179 -0.701 1.00 81.56 281 ASP A O 1
ATOM 2053 N N . SER A 1 282 ? 21.813 -12.926 0.390 1.00 84.62 282 SER A N 1
ATOM 2054 C CA . SER A 1 282 ? 21.259 -12.122 1.480 1.00 84.62 282 SER A CA 1
ATOM 2055 C C . SER A 1 282 ? 22.330 -11.541 2.405 1.00 84.62 282 SER A C 1
ATOM 2057 O O . SER A 1 282 ? 22.027 -10.654 3.205 1.00 84.62 282 SER A O 1
ATOM 2059 N N . ARG A 1 283 ? 23.585 -11.999 2.300 1.00 84.69 283 ARG A N 1
ATOM 2060 C CA . ARG A 1 283 ? 24.728 -11.484 3.071 1.00 84.69 283 ARG A CA 1
ATOM 2061 C C . ARG A 1 283 ? 25.377 -10.279 2.387 1.00 84.69 283 ARG A C 1
ATOM 2063 O O . ARG A 1 283 ? 26.038 -9.485 3.061 1.00 84.69 283 ARG A O 1
ATOM 2070 N N . ASP A 1 284 ? 25.156 -10.085 1.082 1.00 81.75 284 ASP A N 1
ATOM 2071 C CA . ASP A 1 284 ? 25.566 -8.870 0.374 1.00 81.75 284 ASP A CA 1
ATOM 2072 C C . ASP A 1 284 ? 24.629 -7.704 0.733 1.00 81.75 284 ASP A C 1
ATOM 2074 O O . ASP A 1 284 ? 23.607 -7.437 0.095 1.00 81.75 284 ASP A O 1
ATOM 2078 N N . ARG A 1 285 ? 25.016 -6.946 1.766 1.00 81.31 285 ARG A N 1
ATOM 2079 C CA . ARG A 1 285 ? 24.280 -5.755 2.218 1.00 81.31 285 ARG A CA 1
ATOM 2080 C C . ARG A 1 285 ? 24.106 -4.710 1.114 1.00 81.31 285 ARG A C 1
ATOM 2082 O O . ARG A 1 285 ? 23.091 -4.015 1.100 1.00 81.31 285 ARG A O 1
ATOM 2089 N N . ALA A 1 286 ? 25.069 -4.569 0.201 1.00 76.44 286 ALA A N 1
ATOM 2090 C CA . ALA A 1 286 ? 24.973 -3.599 -0.885 1.00 76.44 286 ALA A CA 1
ATOM 2091 C C . ALA A 1 286 ? 23.944 -4.045 -1.931 1.00 76.44 286 ALA A C 1
ATOM 2093 O O . ALA A 1 286 ? 23.207 -3.213 -2.462 1.00 76.44 286 ALA A O 1
ATOM 2094 N N . LEU A 1 287 ? 23.859 -5.345 -2.226 1.00 80.69 287 LEU A N 1
ATOM 2095 C CA . LEU A 1 287 ? 22.778 -5.908 -3.034 1.00 80.69 287 LEU A CA 1
ATOM 2096 C C . LEU A 1 287 ? 21.415 -5.699 -2.362 1.00 80.69 287 LEU A C 1
ATOM 2098 O O . LEU A 1 287 ? 20.524 -5.136 -2.997 1.00 80.69 287 LEU A O 1
ATOM 2102 N N . VAL A 1 288 ? 21.272 -6.067 -1.084 1.00 84.69 288 VAL A N 1
ATOM 2103 C CA . VAL A 1 288 ? 20.020 -5.891 -0.326 1.00 84.69 288 VAL A CA 1
ATOM 2104 C C . VAL A 1 288 ? 19.539 -4.441 -0.401 1.00 84.69 288 VAL A C 1
ATOM 2106 O O . VAL A 1 288 ? 18.412 -4.187 -0.823 1.00 84.69 288 VAL A O 1
ATOM 2109 N N . TRP A 1 289 ? 20.400 -3.468 -0.087 1.00 82.88 289 TRP A N 1
ATOM 2110 C CA . TRP A 1 289 ? 20.007 -2.057 -0.098 1.00 82.88 289 TRP A CA 1
ATOM 2111 C C . TRP A 1 289 ? 19.701 -1.508 -1.489 1.00 82.88 289 TRP A C 1
ATOM 2113 O O . TRP A 1 289 ? 18.773 -0.710 -1.630 1.00 82.88 289 TRP A O 1
ATOM 2123 N N . ARG A 1 290 ? 20.423 -1.949 -2.526 1.00 82.50 290 ARG A N 1
ATOM 2124 C CA . ARG A 1 290 ? 20.124 -1.564 -3.916 1.00 82.50 290 ARG A CA 1
ATOM 2125 C C . ARG A 1 290 ? 18.805 -2.139 -4.420 1.00 82.50 290 ARG A C 1
ATOM 2127 O O . ARG A 1 290 ? 18.237 -1.567 -5.339 1.00 82.50 290 ARG A O 1
ATOM 2134 N N . VAL A 1 291 ? 18.319 -3.239 -3.847 1.00 85.25 291 VAL A N 1
ATOM 2135 C CA . VAL A 1 291 ? 17.066 -3.871 -4.276 1.00 85.25 291 VAL A CA 1
ATOM 2136 C C . VAL A 1 291 ? 15.877 -3.404 -3.439 1.00 85.25 291 VAL A C 1
ATOM 2138 O O . VAL A 1 291 ? 14.848 -3.039 -4.001 1.00 85.25 291 VAL A O 1
ATOM 2141 N N . THR A 1 292 ? 16.001 -3.385 -2.110 1.00 89.88 292 THR A N 1
ATOM 2142 C CA . THR A 1 292 ? 14.858 -3.185 -1.200 1.00 89.88 292 THR A CA 1
ATOM 2143 C C . THR A 1 292 ? 14.900 -1.874 -0.416 1.00 89.88 292 THR A C 1
ATOM 2145 O O . THR A 1 292 ? 13.929 -1.557 0.269 1.00 89.88 292 THR A O 1
ATOM 2148 N N . GLY A 1 293 ? 16.008 -1.129 -0.461 1.00 90.25 293 GLY A N 1
ATOM 2149 C CA . GLY A 1 293 ? 16.238 0.052 0.378 1.00 90.25 293 GLY A CA 1
ATOM 2150 C C . GLY A 1 293 ? 15.465 1.299 -0.043 1.00 90.25 293 GLY A C 1
ATOM 2151 O O . GLY A 1 293 ? 15.215 1.514 -1.232 1.00 90.25 293 GLY A O 1
ATOM 2152 N N . GLY A 1 294 ? 15.152 2.167 0.925 1.00 89.00 294 GLY A N 1
ATOM 2153 C CA . GLY A 1 294 ? 14.373 3.394 0.716 1.00 89.00 294 GLY A CA 1
ATOM 2154 C C . GLY A 1 294 ? 14.917 4.297 -0.393 1.00 89.00 294 GLY A C 1
ATOM 2155 O O . GLY A 1 294 ? 14.153 4.817 -1.204 1.00 89.00 294 GLY A O 1
ATOM 2156 N N . LYS A 1 295 ? 16.246 4.396 -0.514 1.00 82.81 295 LYS A N 1
ATOM 2157 C CA . LYS A 1 295 ? 16.936 5.118 -1.596 1.00 82.81 295 LYS A CA 1
ATOM 2158 C C . LYS A 1 295 ? 16.533 4.647 -2.991 1.00 82.81 295 LYS A C 1
ATOM 2160 O O . LYS A 1 295 ? 16.150 5.457 -3.832 1.00 82.81 295 LYS A O 1
ATOM 2165 N N . HIS A 1 296 ? 16.607 3.341 -3.228 1.00 86.38 296 HIS A N 1
ATOM 2166 C CA . HIS A 1 296 ? 16.208 2.756 -4.504 1.00 86.38 296 HIS A CA 1
ATOM 2167 C C . HIS A 1 296 ? 14.706 2.927 -4.728 1.00 86.38 296 HIS A C 1
ATOM 2169 O O . HIS A 1 296 ? 14.287 3.407 -5.778 1.00 86.38 296 HIS A O 1
ATOM 2175 N N . ARG A 1 297 ? 13.891 2.631 -3.705 1.00 91.50 297 ARG A N 1
ATOM 2176 C CA . ARG A 1 297 ? 12.428 2.775 -3.767 1.00 91.50 297 ARG A CA 1
ATOM 2177 C C . ARG A 1 297 ? 11.988 4.199 -4.095 1.00 91.50 297 ARG A C 1
ATOM 2179 O O . ARG A 1 297 ? 11.035 4.357 -4.851 1.00 91.50 297 ARG A O 1
ATOM 2186 N N . TYR A 1 298 ? 12.698 5.212 -3.612 1.00 86.31 298 TYR A N 1
ATOM 2187 C CA . TYR A 1 298 ? 12.471 6.607 -3.979 1.00 86.31 298 TYR A CA 1
ATOM 2188 C C . TYR A 1 298 ? 12.770 6.882 -5.460 1.00 86.31 298 TYR A C 1
ATOM 2190 O O . TYR A 1 298 ? 11.942 7.467 -6.156 1.00 86.31 298 TYR A O 1
ATOM 2198 N N . LEU A 1 299 ? 13.912 6.405 -5.973 1.00 81.88 299 LEU A N 1
ATOM 2199 C CA . LEU A 1 299 ? 14.307 6.592 -7.378 1.00 81.88 299 LEU A CA 1
ATOM 2200 C C . LEU A 1 299 ? 13.326 5.952 -8.368 1.00 81.88 299 LEU A C 1
ATOM 2202 O O . LEU A 1 299 ? 13.149 6.457 -9.474 1.00 81.88 299 LEU A O 1
ATOM 2206 N N . ILE A 1 300 ? 12.681 4.854 -7.970 1.00 81.94 300 ILE A N 1
ATOM 2207 C CA . ILE A 1 300 ? 11.694 4.147 -8.793 1.00 81.94 300 ILE A CA 1
ATOM 2208 C C . ILE A 1 300 ? 10.240 4.467 -8.405 1.00 81.94 300 ILE A C 1
ATOM 2210 O O . ILE A 1 300 ? 9.342 3.679 -8.699 1.00 81.94 300 ILE A O 1
ATOM 2214 N N . ASP A 1 301 ? 9.979 5.584 -7.721 1.00 84.00 301 ASP A N 1
ATOM 2215 C CA . ASP A 1 301 ? 8.628 6.036 -7.330 1.00 84.00 301 ASP A CA 1
ATOM 2216 C C . ASP A 1 301 ? 7.786 4.971 -6.581 1.00 84.00 301 ASP A C 1
ATOM 2218 O O . ASP A 1 301 ? 6.558 4.911 -6.650 1.00 84.00 301 ASP A O 1
ATOM 2222 N N . GLN A 1 302 ? 8.454 4.088 -5.839 1.00 89.62 302 GLN A N 1
ATOM 2223 C CA . GLN A 1 302 ? 7.827 3.192 -4.861 1.00 89.62 302 GLN A CA 1
ATOM 2224 C C . GLN A 1 302 ? 7.788 3.830 -3.459 1.00 89.62 302 GLN A C 1
ATOM 2226 O O . GLN A 1 302 ? 6.994 3.413 -2.621 1.00 89.62 302 GLN A O 1
ATOM 2231 N N . ALA A 1 303 ? 8.594 4.870 -3.228 1.00 92.75 303 ALA A N 1
ATOM 2232 C CA . ALA A 1 303 ? 8.515 5.771 -2.083 1.00 92.75 303 ALA A CA 1
ATOM 2233 C C . ALA A 1 303 ? 8.431 7.221 -2.573 1.00 92.75 303 ALA A C 1
ATOM 2235 O O . ALA A 1 303 ? 9.253 7.663 -3.373 1.00 92.75 303 ALA A O 1
ATOM 2236 N N . GLN A 1 304 ? 7.443 7.974 -2.100 1.00 90.38 304 GLN A N 1
ATOM 2237 C CA . GLN A 1 304 ? 7.224 9.356 -2.529 1.00 90.38 304 GLN A CA 1
ATOM 2238 C C . GLN A 1 304 ? 8.124 10.323 -1.749 1.00 90.38 304 GLN A C 1
ATOM 2240 O O . GLN A 1 304 ? 8.556 11.345 -2.286 1.00 90.38 304 GLN A O 1
ATOM 2245 N N . VAL A 1 305 ? 8.451 10.009 -0.497 1.00 87.31 305 VAL A N 1
ATOM 2246 C CA . VAL A 1 305 ? 9.311 10.858 0.333 1.00 87.31 305 VAL A CA 1
ATOM 2247 C C . VAL A 1 305 ? 10.390 10.010 0.989 1.00 87.31 305 VAL A C 1
ATOM 2249 O O . VAL A 1 305 ? 10.100 8.958 1.553 1.00 87.31 305 VAL A O 1
ATOM 2252 N N . LEU A 1 306 ? 11.631 10.488 0.917 1.00 88.12 306 LEU A N 1
ATOM 2253 C CA . LEU A 1 306 ? 12.756 9.945 1.668 1.00 88.12 306 LEU A CA 1
ATOM 2254 C C . LEU A 1 306 ? 13.126 10.942 2.769 1.00 88.12 306 LEU A C 1
ATOM 2256 O O . LEU A 1 306 ? 13.294 12.126 2.473 1.00 88.12 306 LEU A O 1
ATOM 2260 N N . VAL A 1 307 ? 13.246 10.488 4.011 1.00 83.25 307 VAL A N 1
ATOM 2261 C CA . VAL A 1 307 ? 13.607 11.306 5.180 1.00 83.25 307 VAL A CA 1
ATOM 2262 C C . VAL A 1 307 ? 14.835 10.726 5.893 1.00 83.25 307 VAL A C 1
ATOM 2264 O O . VAL A 1 307 ? 15.155 9.560 5.685 1.00 83.25 307 VAL A O 1
ATOM 2267 N N . PRO A 1 308 ? 15.555 11.504 6.719 1.00 77.88 308 PRO A N 1
ATOM 2268 C CA . PRO A 1 308 ? 16.456 10.928 7.717 1.00 77.88 308 PRO A CA 1
ATOM 2269 C C . PRO A 1 308 ? 15.685 10.008 8.672 1.00 77.88 308 PRO A C 1
ATOM 2271 O O . PRO A 1 308 ? 14.508 10.272 8.935 1.00 77.88 308 PRO A O 1
ATOM 2274 N N . ASP A 1 309 ? 16.339 8.987 9.230 1.00 80.69 309 ASP A N 1
ATOM 2275 C CA . ASP A 1 309 ? 15.734 8.101 10.234 1.00 80.69 309 ASP A CA 1
ATOM 2276 C C . ASP A 1 309 ? 15.574 8.790 11.596 1.00 80.69 309 ASP A C 1
ATOM 2278 O O . ASP A 1 309 ? 16.291 8.552 12.563 1.00 80.69 309 ASP A O 1
ATOM 2282 N N . ALA A 1 310 ? 14.651 9.744 11.643 1.00 79.25 310 ALA A N 1
ATOM 2283 C CA . ALA A 1 310 ? 14.347 10.539 12.815 1.00 79.25 310 ALA A CA 1
ATOM 2284 C C . ALA A 1 310 ? 12.840 10.767 12.893 1.00 79.25 310 ALA A C 1
ATOM 2286 O O . ALA A 1 310 ? 12.218 11.232 11.932 1.00 79.25 310 ALA A O 1
ATOM 2287 N N . ILE A 1 311 ? 12.247 10.511 14.063 1.00 86.12 311 ILE A N 1
ATOM 2288 C CA . ILE A 1 311 ? 10.790 10.598 14.237 1.00 86.12 311 ILE A CA 1
ATOM 2289 C C . ILE A 1 311 ? 10.241 11.991 13.893 1.00 86.12 311 ILE A C 1
ATOM 2291 O O . ILE A 1 311 ? 9.185 12.104 13.279 1.00 86.12 311 ILE A O 1
ATOM 2295 N N . GLY A 1 312 ? 11.000 13.056 14.179 1.00 80.62 312 GLY A N 1
ATOM 2296 C CA . GLY A 1 312 ? 10.629 14.426 13.814 1.00 80.62 312 GLY A CA 1
ATOM 2297 C C . GLY A 1 312 ? 10.597 14.672 12.300 1.00 80.62 312 GLY A C 1
ATOM 2298 O O . GLY A 1 312 ? 9.750 15.426 11.817 1.00 80.62 312 GLY A O 1
ATOM 2299 N N . ALA A 1 313 ? 11.467 14.007 11.532 1.00 81.81 313 ALA A N 1
ATOM 2300 C CA . ALA A 1 313 ? 11.457 14.089 10.073 1.00 81.81 313 ALA A CA 1
ATOM 2301 C C . ALA A 1 313 ? 10.254 13.337 9.483 1.00 81.81 313 ALA A C 1
ATOM 2303 O O . ALA A 1 313 ? 9.578 13.864 8.597 1.00 81.81 313 ALA A O 1
ATOM 2304 N N . PHE A 1 314 ? 9.928 12.161 10.034 1.00 92.62 314 PHE A N 1
ATOM 2305 C CA . PHE A 1 314 ? 8.688 11.450 9.715 1.00 92.62 314 PHE A CA 1
ATOM 2306 C C . PHE A 1 314 ? 7.445 12.276 10.066 1.00 92.62 314 PHE A C 1
ATOM 2308 O O . PHE A 1 314 ? 6.551 12.376 9.233 1.00 92.62 314 PHE A O 1
ATOM 2315 N N . ALA A 1 315 ? 7.400 12.925 11.235 1.00 90.81 315 ALA A N 1
ATOM 2316 C CA . ALA A 1 315 ? 6.287 13.787 11.646 1.00 90.81 315 ALA A CA 1
ATOM 2317 C C . ALA A 1 315 ? 6.063 14.942 10.662 1.00 90.81 315 ALA A C 1
ATOM 2319 O O . ALA A 1 315 ? 4.929 15.221 10.271 1.00 90.81 315 ALA A O 1
ATOM 2320 N N . GLN A 1 316 ? 7.147 15.590 10.219 1.00 85.94 316 GLN A N 1
ATOM 2321 C CA . GLN A 1 316 ? 7.064 16.654 9.221 1.00 85.94 316 GLN A CA 1
ATOM 2322 C C . GLN A 1 316 ? 6.539 16.147 7.883 1.00 85.94 316 GLN A C 1
ATOM 2324 O O . GLN A 1 316 ? 5.609 16.731 7.333 1.00 85.94 316 GLN A O 1
ATOM 2329 N N . ALA A 1 317 ? 7.129 15.073 7.365 1.00 88.44 317 ALA A N 1
ATOM 2330 C CA . ALA A 1 317 ? 6.750 14.536 6.069 1.00 88.44 317 ALA A CA 1
ATOM 2331 C C . ALA A 1 317 ? 5.317 13.978 6.079 1.00 88.44 317 ALA A C 1
ATOM 2333 O O . ALA A 1 317 ? 4.581 14.184 5.118 1.00 88.44 317 ALA A O 1
ATOM 2334 N N . ALA A 1 318 ? 4.904 13.331 7.174 1.00 95.12 318 ALA A N 1
ATOM 2335 C CA . ALA A 1 318 ? 3.538 12.861 7.366 1.00 95.12 318 ALA A CA 1
ATOM 2336 C C . ALA A 1 318 ? 2.553 14.032 7.346 1.00 95.12 318 ALA A C 1
ATOM 2338 O O . ALA A 1 318 ? 1.584 13.984 6.600 1.00 95.12 318 ALA A O 1
ATOM 2339 N N . PHE A 1 319 ? 2.834 15.108 8.089 1.00 92.25 319 PHE A N 1
ATOM 2340 C CA . PHE A 1 319 ? 1.991 16.303 8.112 1.00 92.25 319 PHE A CA 1
ATOM 2341 C C . PHE A 1 319 ? 1.843 16.943 6.725 1.00 92.25 319 PHE A C 1
ATOM 2343 O O . PHE A 1 319 ? 0.731 17.292 6.327 1.00 92.25 319 PHE A O 1
ATOM 2350 N N . ASP A 1 320 ? 2.946 17.060 5.979 1.00 84.62 320 ASP A N 1
ATOM 2351 C CA . ASP A 1 320 ? 2.942 17.599 4.615 1.00 84.62 320 ASP A CA 1
ATOM 2352 C C . ASP A 1 320 ? 2.084 16.731 3.670 1.00 84.62 320 ASP A C 1
ATOM 2354 O O . ASP A 1 320 ? 1.425 17.264 2.774 1.00 84.62 320 ASP A O 1
ATOM 2358 N N . ALA A 1 321 ? 2.062 15.412 3.900 1.00 88.62 321 ALA A N 1
ATOM 2359 C CA . ALA A 1 321 ? 1.311 14.423 3.127 1.00 88.62 321 ALA A CA 1
ATOM 2360 C C . ALA A 1 321 ? -0.179 14.301 3.510 1.00 88.62 321 ALA A C 1
ATOM 2362 O O . ALA A 1 321 ? -0.920 13.638 2.786 1.00 88.62 321 ALA A O 1
ATOM 2363 N N . LEU A 1 322 ? -0.645 14.944 4.592 1.00 88.62 322 LEU A N 1
ATOM 2364 C CA . LEU A 1 322 ? -2.067 15.002 4.985 1.00 88.62 322 LEU A CA 1
ATOM 2365 C C . LEU A 1 322 ? -2.869 15.973 4.096 1.00 88.62 322 LEU A C 1
ATOM 2367 O O . LEU A 1 322 ? -3.503 16.913 4.593 1.00 88.62 322 LEU A O 1
ATOM 2371 N N . GLN A 1 323 ? -2.781 15.782 2.781 1.00 79.62 323 GLN A N 1
ATOM 2372 C CA . GLN A 1 323 ? -3.610 16.457 1.786 1.00 79.62 323 GLN A CA 1
ATOM 2373 C C . GLN A 1 323 ? -4.786 15.545 1.422 1.00 79.62 323 GLN A C 1
ATOM 2375 O O . GLN A 1 323 ? -4.564 14.341 1.294 1.00 79.62 323 GLN A O 1
ATOM 2380 N N . PRO A 1 324 ? -6.009 16.073 1.237 1.00 71.81 324 PRO A N 1
ATOM 2381 C CA . PRO A 1 324 ? -7.150 15.258 0.824 1.00 71.81 324 PRO A CA 1
ATOM 2382 C C . PRO A 1 324 ? -6.843 14.452 -0.449 1.00 71.81 324 PRO A C 1
ATOM 2384 O O . PRO A 1 324 ? -6.306 15.000 -1.413 1.00 71.81 324 PRO A O 1
ATOM 2387 N N . ASP A 1 325 ? -7.193 13.162 -0.469 1.00 73.44 325 ASP A N 1
ATOM 2388 C CA . ASP A 1 325 ? -6.949 12.271 -1.617 1.00 73.44 325 ASP A CA 1
ATOM 2389 C C . ASP A 1 325 ? -8.075 12.423 -2.659 1.00 73.44 325 ASP A C 1
ATOM 2391 O O . ASP A 1 325 ? -8.839 11.498 -2.934 1.00 73.44 325 ASP A O 1
ATOM 2395 N N . THR A 1 326 ? -8.213 13.629 -3.220 1.00 66.81 326 THR A N 1
ATOM 2396 C CA . THR A 1 326 ? -9.295 13.975 -4.163 1.00 66.81 326 THR A CA 1
ATOM 2397 C C . THR A 1 326 ? -9.205 13.218 -5.487 1.00 66.81 326 THR A C 1
ATOM 2399 O O . THR A 1 326 ? -10.215 12.991 -6.145 1.00 66.81 326 THR A O 1
ATOM 2402 N N . ALA A 1 327 ? -8.008 12.771 -5.875 1.00 65.62 327 ALA A N 1
ATOM 2403 C CA . ALA A 1 327 ? -7.818 11.952 -7.072 1.00 65.62 327 ALA A CA 1
ATOM 2404 C C . ALA A 1 327 ? -8.450 10.557 -6.936 1.00 65.62 327 ALA A C 1
ATOM 2406 O O . ALA A 1 327 ? -8.711 9.903 -7.942 1.00 65.62 327 ALA A O 1
ATOM 2407 N N . SER A 1 328 ? -8.679 10.090 -5.704 1.00 74.81 328 SER A N 1
ATOM 2408 C CA . SER A 1 328 ? -9.257 8.772 -5.441 1.00 74.81 328 SER A CA 1
ATOM 2409 C C . SER A 1 328 ? -10.779 8.796 -5.291 1.00 74.81 328 SER A C 1
ATOM 2411 O O . SER A 1 328 ? -11.378 7.723 -5.357 1.00 74.81 328 SER A O 1
ATOM 2413 N N . THR A 1 329 ? -11.404 9.965 -5.104 1.00 75.88 329 THR A N 1
ATOM 2414 C CA . THR A 1 329 ? -12.863 10.098 -4.927 1.00 75.88 329 THR A CA 1
ATOM 2415 C C . THR A 1 329 ? -13.616 10.117 -6.255 1.00 75.88 329 THR A C 1
ATOM 2417 O O . THR A 1 329 ? -14.691 9.536 -6.352 1.00 75.88 329 THR A O 1
ATOM 2420 N N . ASP A 1 330 ? -13.044 10.741 -7.288 1.00 86.50 330 ASP A N 1
ATOM 2421 C CA . ASP A 1 330 ? -13.599 10.723 -8.644 1.00 86.50 330 ASP A CA 1
ATOM 2422 C C . ASP A 1 330 ? -13.061 9.516 -9.425 1.00 86.50 330 ASP A C 1
ATOM 2424 O O . ASP A 1 330 ? -11.855 9.358 -9.626 1.00 86.50 330 ASP A O 1
ATOM 2428 N N . THR A 1 331 ? -13.968 8.653 -9.882 1.00 90.81 331 THR A N 1
ATOM 2429 C CA . THR A 1 331 ? -13.601 7.442 -10.619 1.00 90.81 331 THR A CA 1
ATOM 2430 C C . THR A 1 331 ? -13.016 7.716 -12.008 1.00 90.81 331 THR A C 1
ATOM 2432 O O . THR A 1 331 ? -12.260 6.874 -12.496 1.00 90.81 331 THR A O 1
ATOM 2435 N N . ASP A 1 332 ? -13.329 8.842 -12.658 1.00 89.31 332 ASP A N 1
ATOM 2436 C CA . ASP A 1 332 ? -12.743 9.208 -13.957 1.00 89.31 332 ASP A CA 1
ATOM 2437 C C . ASP A 1 332 ? -11.315 9.734 -13.776 1.00 89.31 332 ASP A C 1
ATOM 2439 O O . ASP A 1 332 ? -10.387 9.257 -14.438 1.00 89.31 332 ASP A O 1
ATOM 2443 N N . ALA A 1 333 ? -11.102 10.629 -12.807 1.00 86.75 333 ALA A N 1
ATOM 2444 C CA . ALA A 1 333 ? -9.763 11.068 -12.421 1.00 86.75 333 ALA A CA 1
ATOM 2445 C C . ALA A 1 333 ? -8.880 9.891 -11.963 1.00 86.75 333 ALA A C 1
ATOM 2447 O O . ALA A 1 333 ? -7.717 9.785 -12.368 1.00 86.75 333 ALA A O 1
ATOM 2448 N N . ALA A 1 334 ? -9.437 8.962 -11.177 1.00 88.94 334 ALA A N 1
ATOM 2449 C CA . ALA A 1 334 ? -8.736 7.758 -10.741 1.00 88.94 334 ALA A CA 1
ATOM 2450 C C . ALA A 1 334 ? -8.345 6.851 -11.921 1.00 88.94 334 ALA A C 1
ATOM 2452 O O . ALA A 1 334 ? -7.237 6.305 -11.928 1.00 88.94 334 ALA A O 1
ATOM 2453 N N . LEU A 1 335 ? -9.215 6.708 -12.929 1.00 94.12 335 LEU A N 1
ATOM 2454 C CA . LEU A 1 335 ? -8.913 5.949 -14.145 1.00 94.12 335 LEU A CA 1
ATOM 2455 C C . LEU A 1 335 ? -7.728 6.560 -14.894 1.00 94.12 335 LEU A C 1
ATOM 2457 O O . LEU A 1 335 ? -6.764 5.850 -15.188 1.00 94.12 335 LEU A O 1
ATOM 2461 N N . ALA A 1 336 ? -7.765 7.872 -15.137 1.00 89.44 336 ALA A N 1
ATOM 2462 C CA . ALA A 1 336 ? -6.688 8.586 -15.817 1.00 89.44 336 ALA A CA 1
ATOM 2463 C C . ALA A 1 336 ? -5.354 8.462 -15.056 1.00 89.44 336 ALA A C 1
ATOM 2465 O O . ALA A 1 336 ? -4.316 8.151 -15.646 1.00 89.44 336 ALA A O 1
ATOM 2466 N N . ALA A 1 337 ? -5.381 8.614 -13.727 1.00 87.38 337 ALA A N 1
ATOM 2467 C CA . ALA A 1 337 ? -4.199 8.465 -12.882 1.00 87.38 337 ALA A CA 1
ATOM 2468 C C . ALA A 1 337 ? -3.615 7.040 -12.933 1.00 87.38 337 ALA A C 1
ATOM 2470 O O . ALA A 1 337 ? -2.394 6.869 -13.025 1.00 87.38 337 ALA A O 1
ATOM 2471 N N . LEU A 1 338 ? -4.463 6.004 -12.906 1.00 94.19 338 LEU A N 1
ATOM 2472 C CA . LEU A 1 338 ? -4.010 4.618 -13.031 1.00 94.19 338 LEU A CA 1
ATOM 2473 C C . LEU A 1 338 ? -3.473 4.311 -14.432 1.00 94.19 338 LEU A C 1
ATOM 2475 O O . LEU A 1 338 ? -2.465 3.616 -14.532 1.00 94.19 338 LEU A O 1
ATOM 2479 N N . GLN A 1 339 ? -4.064 4.847 -15.501 1.00 93.94 339 GLN A N 1
ATOM 2480 C CA . GLN A 1 339 ? -3.540 4.695 -16.864 1.00 93.94 339 GLN A CA 1
ATOM 2481 C C . GLN A 1 339 ? -2.157 5.346 -17.017 1.00 93.94 339 GLN A C 1
ATOM 2483 O O . GLN A 1 339 ? -1.233 4.710 -17.532 1.00 93.94 339 GLN A O 1
ATOM 2488 N N . ALA A 1 340 ? -1.971 6.560 -16.490 1.00 86.06 340 ALA A N 1
ATOM 2489 C CA . ALA A 1 340 ? -0.676 7.241 -16.492 1.00 86.06 340 ALA A CA 1
ATOM 2490 C C . ALA A 1 340 ? 0.387 6.448 -15.708 1.00 86.06 340 ALA A C 1
ATOM 2492 O O . ALA A 1 340 ? 1.489 6.192 -16.205 1.00 86.06 340 ALA A O 1
ATOM 2493 N N . ARG A 1 341 ? 0.043 5.969 -14.502 1.00 89.31 341 ARG A N 1
ATOM 2494 C CA . ARG A 1 341 ? 0.928 5.099 -13.710 1.00 89.31 341 ARG A CA 1
ATOM 2495 C C . ARG A 1 341 ? 1.256 3.803 -14.451 1.00 89.31 341 ARG A C 1
ATOM 2497 O O . ARG A 1 341 ? 2.409 3.373 -14.440 1.00 89.31 341 ARG A O 1
ATOM 2504 N N . HIS A 1 342 ? 0.270 3.193 -15.102 1.00 95.38 342 HIS A N 1
ATOM 2505 C CA . HIS A 1 342 ? 0.440 1.955 -15.855 1.00 95.38 342 HIS A CA 1
ATOM 2506 C C . HIS A 1 342 ? 1.455 2.119 -16.995 1.00 95.38 342 HIS A C 1
ATOM 2508 O O . HIS A 1 342 ? 2.370 1.303 -17.121 1.00 95.38 342 HIS A O 1
ATOM 2514 N N . ALA A 1 343 ? 1.369 3.213 -17.758 1.00 86.75 343 ALA A N 1
ATOM 2515 C CA . ALA A 1 343 ? 2.341 3.544 -18.798 1.00 86.75 343 ALA A CA 1
ATOM 2516 C C . ALA A 1 343 ? 3.769 3.682 -18.233 1.00 86.75 343 ALA A C 1
ATOM 2518 O O . ALA A 1 343 ? 4.714 3.105 -18.780 1.00 86.75 343 ALA A O 1
ATOM 2519 N N . GLY A 1 344 ? 3.927 4.360 -17.091 1.00 83.56 344 GLY A N 1
ATOM 2520 C CA . GLY A 1 344 ? 5.218 4.488 -16.405 1.00 83.56 344 GLY A CA 1
ATOM 2521 C C . GLY A 1 344 ? 5.799 3.149 -15.930 1.00 83.56 344 GLY A C 1
ATOM 2522 O O . GLY A 1 344 ? 7.005 2.910 -16.054 1.00 83.56 344 GLY A O 1
ATOM 2523 N N . LEU A 1 345 ? 4.954 2.242 -15.428 1.00 89.69 345 LEU A N 1
ATOM 2524 C CA . LEU A 1 345 ? 5.368 0.892 -15.036 1.00 89.69 345 LEU A CA 1
ATOM 2525 C C . LEU A 1 345 ? 5.793 0.048 -16.253 1.00 89.69 345 LEU A C 1
ATOM 2527 O O . LEU A 1 345 ? 6.850 -0.584 -16.203 1.00 89.69 345 LEU A O 1
ATOM 2531 N N . LYS A 1 346 ? 5.051 0.095 -17.373 1.00 86.75 346 LYS A N 1
ATOM 2532 C CA . LYS A 1 346 ? 5.442 -0.572 -18.635 1.00 86.75 346 LYS A CA 1
ATOM 2533 C C . LYS A 1 346 ? 6.793 -0.067 -19.144 1.00 86.75 346 LYS A C 1
ATOM 2535 O O . LYS A 1 346 ? 7.673 -0.866 -19.464 1.00 86.75 346 LYS A O 1
ATOM 2540 N N . ALA A 1 347 ? 6.991 1.253 -19.160 1.00 79.38 347 ALA A N 1
ATOM 2541 C CA . ALA A 1 347 ? 8.244 1.864 -19.598 1.00 79.38 347 ALA A CA 1
ATOM 2542 C C . ALA A 1 347 ? 9.444 1.415 -18.746 1.00 79.38 347 ALA A C 1
ATOM 2544 O O . ALA A 1 347 ? 10.535 1.189 -19.270 1.00 79.38 347 ALA A O 1
ATOM 2545 N N . ARG A 1 348 ? 9.250 1.236 -17.434 1.00 83.38 348 ARG A N 1
ATOM 2546 C CA . ARG A 1 348 ? 10.297 0.757 -16.519 1.00 83.38 348 ARG A CA 1
ATOM 2547 C C . ARG A 1 348 ? 10.719 -0.680 -16.804 1.00 83.38 348 ARG A C 1
ATOM 2549 O O . ARG A 1 348 ? 11.916 -0.968 -16.823 1.00 83.38 348 ARG A O 1
ATOM 2556 N N . VAL A 1 349 ? 9.750 -1.567 -17.025 1.00 81.12 349 VAL A N 1
ATOM 2557 C CA . VAL A 1 349 ? 10.022 -2.960 -17.400 1.00 81.12 349 VAL A CA 1
ATOM 2558 C C . VAL A 1 349 ? 10.809 -3.007 -18.711 1.00 81.12 349 VAL A C 1
ATOM 2560 O O . VAL A 1 349 ? 11.850 -3.661 -18.769 1.00 81.12 349 VAL A O 1
ATOM 2563 N N . ALA A 1 350 ? 10.381 -2.246 -19.724 1.00 73.88 350 ALA A N 1
ATOM 2564 C CA . ALA A 1 350 ? 11.049 -2.180 -21.026 1.00 73.88 350 ALA A CA 1
ATOM 2565 C C . ALA A 1 350 ? 12.489 -1.631 -20.953 1.00 73.88 350 ALA A C 1
ATOM 2567 O O . ALA A 1 350 ? 13.350 -2.047 -21.724 1.00 73.88 350 ALA A O 1
ATOM 2568 N N . ALA A 1 351 ? 12.761 -0.718 -20.018 1.00 66.00 351 ALA A N 1
ATOM 2569 C CA . ALA A 1 351 ? 14.072 -0.104 -19.819 1.00 66.00 351 ALA A CA 1
ATOM 2570 C C . ALA A 1 351 ? 15.090 -0.985 -19.068 1.00 66.00 351 ALA A C 1
ATOM 2572 O O . ALA A 1 351 ? 16.252 -0.601 -18.946 1.00 66.00 351 ALA A O 1
ATOM 2573 N N . THR A 1 352 ? 14.681 -2.131 -18.518 1.00 62.38 352 THR A N 1
ATOM 2574 C CA . THR A 1 352 ? 15.565 -2.972 -17.698 1.00 62.38 352 THR A CA 1
ATOM 2575 C C . THR A 1 352 ? 16.262 -4.027 -18.574 1.00 62.38 352 THR A C 1
ATOM 2577 O O . THR A 1 352 ? 15.575 -4.873 -19.157 1.00 62.38 352 THR A O 1
ATOM 2580 N N . PRO A 1 353 ? 17.610 -4.023 -18.689 1.00 46.22 353 PRO A N 1
ATOM 2581 C CA . PRO A 1 353 ? 18.344 -4.992 -19.506 1.00 46.22 353 PRO A CA 1
ATOM 2582 C C . PRO A 1 353 ? 18.037 -6.437 -19.087 1.00 46.22 353 PRO A C 1
ATOM 2584 O O . PRO A 1 353 ? 18.032 -6.753 -17.899 1.00 46.22 353 PRO A O 1
ATOM 2587 N N . GLY A 1 354 ? 17.782 -7.312 -20.066 1.00 49.94 354 GLY A N 1
ATOM 2588 C CA . GLY A 1 354 ? 17.335 -8.697 -19.843 1.00 49.94 354 GLY A CA 1
ATOM 2589 C C . GLY A 1 354 ? 15.869 -8.970 -20.209 1.00 49.94 354 GLY A C 1
ATOM 2590 O O . GLY A 1 354 ? 15.434 -10.113 -20.096 1.00 49.94 354 GLY A O 1
ATOM 2591 N N . ALA A 1 355 ? 15.128 -7.964 -20.702 1.00 40.00 355 ALA A N 1
ATOM 2592 C CA . ALA A 1 355 ? 13.759 -8.106 -21.226 1.00 40.00 355 ALA A CA 1
ATOM 2593 C C . ALA A 1 355 ? 13.634 -9.095 -22.407 1.00 40.00 355 ALA A C 1
ATOM 2595 O O . ALA A 1 355 ? 12.556 -9.616 -22.671 1.00 40.00 355 ALA A O 1
ATOM 2596 N N . ALA A 1 356 ? 14.744 -9.402 -23.082 1.00 34.84 356 ALA A N 1
ATOM 2597 C CA . ALA A 1 356 ? 14.842 -10.485 -24.048 1.00 34.84 356 ALA A CA 1
ATOM 2598 C C . ALA A 1 356 ? 15.933 -11.465 -23.591 1.00 34.84 356 ALA A C 1
ATOM 2600 O O . ALA A 1 356 ? 17.120 -11.188 -23.739 1.00 34.84 356 ALA A O 1
ATOM 2601 N N . GLY A 1 357 ? 15.543 -12.615 -23.034 1.00 34.81 357 GLY A N 1
ATOM 2602 C CA . GLY A 1 357 ? 16.387 -13.814 -23.102 1.00 34.81 357 GLY A CA 1
ATOM 2603 C C . GLY A 1 357 ? 16.915 -14.433 -21.808 1.00 34.81 357 GLY A C 1
ATOM 2604 O O . GLY A 1 357 ? 17.371 -15.571 -21.887 1.00 34.81 357 GLY A O 1
ATOM 2605 N N . ASN A 1 358 ? 16.793 -13.820 -20.625 1.00 33.62 358 ASN A N 1
ATOM 2606 C CA . ASN A 1 358 ? 17.061 -14.569 -19.388 1.00 33.62 358 ASN A CA 1
ATOM 2607 C C . ASN A 1 358 ? 15.834 -15.403 -19.019 1.00 33.62 358 ASN A C 1
ATOM 2609 O O . ASN A 1 358 ? 15.059 -15.060 -18.128 1.00 33.62 358 ASN A O 1
ATOM 2613 N N . ARG A 1 359 ? 15.672 -16.532 -19.724 1.00 36.53 359 ARG A N 1
ATOM 2614 C CA . ARG A 1 359 ? 14.937 -17.670 -19.175 1.00 36.53 359 ARG A CA 1
ATOM 2615 C C . ARG A 1 359 ? 15.552 -17.931 -17.806 1.00 36.53 359 ARG A C 1
ATOM 2617 O O . ARG A 1 359 ? 16.747 -18.212 -17.719 1.00 36.53 359 ARG A O 1
ATOM 2624 N N . CYS A 1 360 ? 14.750 -17.780 -16.756 1.00 36.22 360 CYS A N 1
ATOM 2625 C CA . CYS A 1 360 ? 15.089 -18.305 -15.443 1.00 36.22 360 CYS A CA 1
ATOM 2626 C C . CYS A 1 360 ? 15.631 -19.722 -15.659 1.00 36.22 360 CYS A C 1
ATOM 2628 O O . CYS A 1 360 ? 15.044 -20.481 -16.440 1.00 36.22 360 CYS A O 1
ATOM 2630 N N . LEU A 1 361 ? 16.770 -20.054 -15.041 1.00 33.19 361 LEU A N 1
ATOM 2631 C CA . LEU A 1 361 ? 17.254 -21.432 -15.032 1.00 33.19 361 LEU A CA 1
ATOM 2632 C C . LEU A 1 361 ? 16.052 -22.321 -14.682 1.00 33.19 361 LEU A C 1
ATOM 2634 O O . LEU A 1 361 ? 15.375 -22.013 -13.694 1.00 33.19 361 LEU A O 1
ATOM 2638 N N . PRO A 1 362 ? 15.721 -23.344 -15.494 1.00 30.95 362 PRO A N 1
ATOM 2639 C CA . PRO A 1 362 ? 14.600 -24.213 -15.184 1.00 30.95 362 PRO A CA 1
ATOM 2640 C C . PRO A 1 362 ? 14.811 -24.734 -13.768 1.00 30.95 362 PRO A C 1
ATOM 2642 O O . PRO A 1 362 ? 15.891 -25.246 -13.451 1.00 30.95 362 PRO A O 1
ATOM 2645 N N . CYS A 1 363 ? 13.811 -24.535 -12.907 1.00 31.92 363 CYS A N 1
ATOM 2646 C CA . CYS A 1 363 ? 13.821 -25.060 -11.553 1.00 31.92 363 CYS A CA 1
ATOM 2647 C C . CYS A 1 363 ? 14.237 -26.531 -11.633 1.00 31.92 363 CYS A C 1
ATOM 2649 O O . CYS A 1 363 ? 13.589 -27.326 -12.318 1.00 31.92 363 CYS A O 1
ATOM 2651 N N . ARG A 1 364 ? 15.358 -26.891 -10.995 1.00 32.78 364 ARG A N 1
ATOM 2652 C CA . ARG A 1 364 ? 15.803 -28.283 -10.937 1.00 32.78 364 ARG A CA 1
ATOM 2653 C C . ARG A 1 364 ? 14.692 -29.095 -10.269 1.00 32.78 364 ARG A C 1
ATOM 2655 O O . ARG A 1 364 ? 14.451 -28.939 -9.081 1.00 32.78 364 ARG A O 1
ATOM 2662 N N . HIS A 1 365 ? 14.034 -29.924 -11.076 1.00 32.25 365 HIS A N 1
ATOM 2663 C CA . HIS A 1 365 ? 13.126 -31.009 -10.713 1.00 32.25 365 HIS A CA 1
ATOM 2664 C C . HIS A 1 365 ? 12.056 -30.696 -9.650 1.00 32.25 365 HIS A C 1
ATOM 2666 O O . HIS A 1 365 ? 12.236 -30.968 -8.465 1.00 32.25 365 HIS A O 1
ATOM 2672 N N . ARG A 1 366 ? 10.854 -30.319 -10.105 1.00 37.38 366 ARG A N 1
ATOM 2673 C CA . ARG A 1 366 ? 9.641 -30.950 -9.565 1.00 37.38 366 ARG A CA 1
ATOM 2674 C C . ARG A 1 366 ? 9.208 -32.035 -10.540 1.00 37.38 366 ARG A C 1
ATOM 2676 O O . ARG A 1 366 ? 8.986 -31.765 -11.716 1.00 37.38 366 ARG A O 1
ATOM 2683 N N . THR A 1 367 ? 9.146 -33.269 -10.057 1.00 28.69 367 THR A N 1
ATOM 2684 C CA . THR A 1 367 ? 8.387 -34.338 -10.708 1.00 28.69 367 THR A CA 1
ATOM 2685 C C . THR A 1 367 ? 6.947 -33.853 -10.899 1.00 28.69 367 THR A C 1
ATOM 2687 O O . THR A 1 367 ? 6.394 -33.313 -9.939 1.00 28.69 367 THR A O 1
ATOM 2690 N N . PRO A 1 368 ? 6.341 -33.994 -12.091 1.00 30.62 368 PRO A N 1
ATOM 2691 C CA . PRO A 1 368 ? 4.924 -33.707 -12.258 1.00 30.62 368 PRO A CA 1
ATOM 2692 C C . PRO A 1 368 ? 4.139 -34.648 -11.340 1.00 30.62 368 PRO A C 1
ATOM 2694 O O . PRO A 1 368 ? 4.134 -35.862 -11.538 1.00 30.62 368 PRO A O 1
ATOM 2697 N N . GLU A 1 369 ? 3.536 -34.097 -10.289 1.00 37.47 369 GLU A N 1
ATOM 2698 C CA . GLU A 1 369 ? 2.451 -34.781 -9.592 1.00 37.47 369 GLU A CA 1
ATOM 2699 C C . GLU A 1 369 ? 1.262 -34.890 -10.559 1.00 37.47 369 GLU A C 1
ATOM 2701 O O . GLU A 1 369 ? 1.066 -33.987 -11.380 1.00 37.47 369 GLU A O 1
ATOM 2706 N N . PRO A 1 370 ? 0.493 -35.991 -10.519 1.00 34.47 370 PRO A N 1
ATOM 2707 C CA . PRO A 1 370 ? -0.633 -36.187 -11.423 1.00 34.47 370 PRO A CA 1
ATOM 2708 C C . PRO A 1 370 ? -1.617 -35.013 -11.315 1.00 34.47 370 PRO A C 1
ATOM 2710 O O . PRO A 1 370 ? -2.045 -34.644 -10.222 1.00 34.47 370 PRO A O 1
ATOM 2713 N N . ALA A 1 371 ? -1.948 -34.408 -12.458 1.00 42.47 371 ALA A N 1
ATOM 2714 C CA . ALA A 1 371 ? -2.913 -33.321 -12.543 1.00 42.47 371 ALA A CA 1
ATOM 2715 C C . ALA A 1 371 ? -4.306 -33.848 -12.164 1.00 42.47 371 ALA A C 1
ATOM 2717 O O . ALA A 1 371 ? -4.886 -34.646 -12.897 1.00 42.47 371 ALA A O 1
ATOM 2718 N N . MET A 1 372 ? -4.814 -33.417 -11.008 1.00 49.59 372 MET A N 1
ATOM 2719 C CA . MET A 1 372 ? -6.192 -33.671 -10.564 1.00 49.59 372 MET A CA 1
ATOM 2720 C C . MET A 1 372 ? -7.155 -32.525 -10.929 1.00 49.59 372 MET A C 1
ATOM 2722 O O . MET A 1 372 ? -8.314 -32.570 -10.544 1.00 49.59 372 MET A O 1
ATOM 2726 N N . SER A 1 373 ? -6.709 -31.496 -11.660 1.00 59.81 373 SER A N 1
ATOM 2727 C CA . SER A 1 373 ? -7.549 -30.358 -12.056 1.00 59.81 373 SER A CA 1
ATOM 2728 C C . SER A 1 373 ? -8.177 -30.544 -13.442 1.00 59.81 373 SER A C 1
ATOM 2730 O O . SER A 1 373 ? -7.577 -31.125 -14.350 1.00 59.81 373 SER A O 1
ATOM 2732 N N . LEU A 1 374 ? -9.389 -30.006 -13.612 1.00 68.62 374 LEU A N 1
ATOM 2733 C CA . LEU A 1 374 ? -10.059 -29.878 -14.909 1.00 68.62 374 LEU A CA 1
ATOM 2734 C C . LEU A 1 374 ? -9.142 -29.144 -15.910 1.00 68.62 374 LEU A C 1
ATOM 2736 O O . LEU A 1 374 ? -8.617 -28.080 -15.571 1.00 68.62 374 LEU A O 1
ATOM 2740 N N . PRO A 1 375 ? -8.954 -29.659 -17.142 1.00 85.88 375 PRO A N 1
ATOM 2741 C CA . PRO A 1 375 ? -8.227 -28.935 -18.179 1.00 85.88 375 PRO A CA 1
ATOM 2742 C C . PRO A 1 375 ? -8.858 -27.561 -18.425 1.00 85.88 375 PRO A C 1
ATOM 2744 O O . PRO A 1 375 ? -10.079 -27.454 -18.535 1.00 85.88 375 PRO A O 1
ATOM 2747 N N . LEU A 1 376 ? -8.033 -26.519 -18.562 1.00 91.56 376 LEU A N 1
ATOM 2748 C CA . LEU A 1 376 ? -8.493 -25.129 -18.666 1.00 91.56 376 LEU A CA 1
ATOM 2749 C C . LEU A 1 376 ? -9.560 -24.919 -19.752 1.00 91.56 376 LEU A C 1
ATOM 2751 O O . LEU A 1 376 ? -10.561 -24.263 -19.494 1.00 91.56 376 LEU A O 1
ATOM 2755 N N . ASN A 1 377 ? -9.388 -25.493 -20.947 1.00 92.19 377 ASN A N 1
ATOM 2756 C CA . ASN A 1 377 ? -10.381 -25.350 -22.019 1.00 92.19 377 ASN A CA 1
ATOM 2757 C C . ASN A 1 377 ? -11.732 -25.960 -21.629 1.00 92.19 377 ASN A C 1
ATOM 2759 O O . ASN A 1 377 ? -12.766 -25.350 -21.859 1.00 92.19 377 ASN A O 1
ATOM 2763 N N . THR A 1 378 ? -11.723 -27.121 -20.970 1.00 93.75 378 THR A N 1
ATOM 2764 C CA . THR A 1 378 ? -12.946 -27.758 -20.468 1.00 93.75 378 THR A CA 1
ATOM 2765 C C . THR A 1 378 ? -13.609 -26.910 -19.385 1.00 93.75 378 THR A C 1
ATOM 2767 O O . THR A 1 378 ? -14.830 -26.794 -19.370 1.00 93.75 378 THR A O 1
ATOM 2770 N N . LEU A 1 379 ? -12.821 -26.282 -18.506 1.00 95.69 379 LEU A N 1
ATOM 2771 C CA . LEU A 1 379 ? -13.332 -25.336 -17.515 1.00 95.69 379 LEU A CA 1
ATOM 2772 C C . LEU A 1 379 ? -13.968 -24.106 -18.181 1.00 95.69 379 LEU A C 1
ATOM 2774 O O . LEU A 1 379 ? -15.064 -23.708 -17.799 1.00 95.69 379 LEU A O 1
ATOM 2778 N N . LEU A 1 380 ? -13.301 -23.512 -19.174 1.00 97.50 380 LEU A N 1
ATOM 2779 C CA . LEU A 1 380 ? -13.809 -22.349 -19.905 1.00 97.50 380 LEU A CA 1
ATOM 2780 C C . LEU A 1 380 ? -15.103 -22.677 -20.656 1.00 97.50 380 LEU A C 1
ATOM 2782 O O . LEU A 1 380 ? -16.055 -21.907 -20.573 1.00 97.50 380 LEU A O 1
ATOM 2786 N N . ASP A 1 381 ? -15.170 -23.828 -21.324 1.00 96.75 381 ASP A N 1
ATOM 2787 C CA . ASP A 1 381 ? -16.374 -24.272 -22.033 1.00 96.75 381 ASP A CA 1
ATOM 2788 C C . ASP A 1 381 ? -17.535 -24.550 -21.060 1.00 96.75 381 ASP A C 1
ATOM 2790 O O . ASP A 1 381 ? -18.688 -24.254 -21.371 1.00 96.75 381 ASP A O 1
ATOM 2794 N N . ALA A 1 382 ? -17.235 -25.068 -19.862 1.00 96.88 382 ALA A N 1
ATOM 2795 C CA . ALA A 1 382 ? -18.228 -25.310 -18.816 1.00 96.88 382 ALA A CA 1
ATOM 2796 C C . ALA A 1 382 ? -18.735 -24.019 -18.149 1.00 96.88 382 ALA A C 1
ATOM 2798 O O . ALA A 1 382 ? -19.910 -23.940 -17.805 1.00 96.88 382 ALA A O 1
ATOM 2799 N N . LEU A 1 383 ? -17.877 -23.010 -17.967 1.00 97.44 383 LEU A N 1
ATOM 2800 C CA . LEU A 1 383 ? -18.264 -21.699 -17.424 1.00 97.44 383 LEU A CA 1
ATOM 2801 C C . LEU A 1 383 ? -18.995 -20.834 -18.458 1.00 97.44 383 LEU A C 1
ATOM 2803 O O . LEU A 1 383 ? -19.873 -20.049 -18.101 1.00 97.44 383 LEU A O 1
ATOM 2807 N N . PHE A 1 384 ? -18.620 -20.959 -19.733 1.00 98.06 384 PHE A N 1
ATOM 2808 C CA . PHE A 1 384 ? -19.050 -20.078 -20.818 1.00 98.06 384 PHE A CA 1
ATOM 2809 C C . PHE A 1 384 ? -19.575 -20.870 -22.027 1.00 98.06 384 PHE A C 1
ATOM 2811 O O . PHE A 1 384 ? -19.023 -20.764 -23.127 1.00 98.06 384 PHE A O 1
ATOM 2818 N N . PRO A 1 385 ? -20.686 -21.619 -21.885 1.00 96.94 385 PRO A N 1
ATOM 2819 C CA . PRO A 1 385 ? -21.232 -22.449 -22.964 1.00 96.94 385 PRO A CA 1
ATOM 2820 C C . PRO A 1 385 ? -21.687 -21.641 -24.191 1.00 96.94 385 PRO A C 1
ATOM 2822 O O . PRO A 1 385 ? -21.868 -22.194 -25.275 1.00 96.94 385 PRO A O 1
ATOM 2825 N N . ARG A 1 386 ? -21.866 -20.319 -24.049 1.00 96.12 386 ARG A N 1
ATOM 2826 C CA . ARG A 1 386 ? -22.201 -19.399 -25.149 1.00 96.12 386 ARG A CA 1
ATOM 2827 C C . ARG A 1 386 ? -20.993 -18.915 -25.947 1.00 96.12 386 ARG A C 1
ATOM 2829 O O . ARG A 1 386 ? -21.175 -18.204 -26.933 1.00 96.12 386 ARG A O 1
ATOM 2836 N N . GLY A 1 387 ? -19.791 -19.305 -25.538 1.00 96.69 387 GLY A N 1
ATOM 2837 C CA . GLY A 1 387 ? -18.540 -18.974 -26.198 1.00 96.69 387 GLY A CA 1
ATOM 2838 C C . GLY A 1 387 ? -17.679 -18.002 -25.399 1.00 96.69 387 GLY A C 1
ATOM 2839 O O . GLY A 1 387 ? -18.157 -17.141 -24.652 1.00 96.69 387 GLY A O 1
ATOM 2840 N N . HIS A 1 388 ? -16.373 -18.139 -25.603 1.00 98.06 388 HIS A N 1
ATOM 2841 C CA . HIS A 1 388 ? -15.345 -17.303 -25.004 1.00 98.06 388 HIS A CA 1
ATOM 2842 C C . HIS A 1 388 ? -14.242 -16.995 -26.019 1.00 98.06 388 HIS A C 1
ATOM 2844 O O . HIS A 1 388 ? -14.005 -17.747 -26.963 1.00 98.06 388 HIS A O 1
ATOM 2850 N N . ALA A 1 389 ? -13.592 -15.853 -25.830 1.00 97.31 389 ALA A N 1
ATOM 2851 C CA . ALA A 1 389 ? -12.423 -15.402 -26.572 1.00 97.31 389 ALA A CA 1
ATOM 2852 C C . ALA A 1 389 ? -11.274 -15.154 -25.583 1.00 97.31 389 ALA A C 1
ATOM 2854 O O . ALA A 1 389 ? -10.699 -14.065 -25.530 1.00 97.31 389 ALA A O 1
ATOM 2855 N N . VAL A 1 390 ? -10.988 -16.154 -24.744 1.00 97.81 390 VAL A N 1
ATOM 2856 C CA . VAL A 1 390 ? -9.922 -16.092 -23.737 1.00 97.81 390 VAL A CA 1
ATOM 2857 C C . VAL A 1 390 ? -8.618 -16.585 -24.351 1.00 97.81 390 VAL A C 1
ATOM 2859 O O . VAL A 1 390 ? -8.511 -17.728 -24.791 1.00 97.81 390 VAL A O 1
ATOM 2862 N N . ALA A 1 391 ? -7.614 -15.713 -24.379 1.00 95.44 391 ALA A N 1
ATOM 2863 C CA . ALA A 1 391 ? -6.267 -16.038 -24.814 1.00 95.44 391 ALA A CA 1
ATOM 2864 C C . ALA A 1 391 ? -5.397 -16.439 -23.617 1.00 95.44 391 ALA A C 1
ATOM 2866 O O . ALA A 1 391 ? -5.516 -15.873 -22.529 1.00 95.44 391 ALA A O 1
ATOM 2867 N N . VAL A 1 392 ? -4.481 -17.382 -23.848 1.00 95.06 392 VAL A N 1
ATOM 2868 C CA . VAL A 1 392 ? -3.457 -17.787 -22.878 1.00 95.06 392 VAL A CA 1
ATOM 2869 C C . VAL A 1 392 ? -2.092 -17.388 -23.420 1.00 95.06 392 VAL A C 1
ATOM 2871 O O . VAL A 1 392 ? -1.636 -17.943 -24.417 1.00 95.06 392 VAL A O 1
ATOM 2874 N N . ASN A 1 393 ? -1.431 -16.435 -22.765 1.00 90.50 393 ASN A N 1
ATOM 2875 C CA . ASN A 1 393 ? -0.089 -15.980 -23.128 1.00 90.50 393 ASN A CA 1
ATOM 2876 C C . ASN A 1 393 ? 0.809 -16.014 -21.893 1.00 90.50 393 ASN A C 1
ATOM 2878 O O . ASN A 1 393 ? 0.513 -15.350 -20.906 1.00 90.50 393 ASN A O 1
ATOM 2882 N N . ASP A 1 394 ? 1.896 -16.790 -21.947 1.00 91.31 394 ASP A N 1
ATOM 2883 C CA . ASP A 1 394 ? 2.794 -17.018 -20.800 1.00 91.31 394 ASP A CA 1
ATOM 2884 C C . ASP A 1 394 ? 2.022 -17.406 -19.526 1.00 91.31 394 ASP A C 1
ATOM 2886 O O . ASP A 1 394 ? 2.214 -16.846 -18.452 1.00 91.31 394 ASP A O 1
ATOM 2890 N N . SER A 1 395 ? 1.076 -18.339 -19.672 1.00 94.06 395 SER A N 1
ATOM 2891 C CA . SER A 1 395 ? 0.187 -18.825 -18.602 1.00 94.06 395 SER A CA 1
ATOM 2892 C C . SER A 1 395 ? -0.684 -17.745 -17.929 1.00 94.06 395 SER A C 1
ATOM 2894 O O . SER A 1 395 ? -1.229 -17.965 -16.846 1.00 94.06 395 SER A O 1
ATOM 2896 N N . VAL A 1 396 ? -0.845 -16.581 -18.567 1.00 96.50 396 VAL A N 1
ATOM 2897 C CA . VAL A 1 396 ? -1.784 -15.522 -18.174 1.00 96.50 396 VAL A CA 1
ATOM 2898 C C . VAL A 1 396 ? -3.008 -15.580 -19.075 1.00 96.50 396 VAL A C 1
ATOM 2900 O O . VAL A 1 396 ? -2.883 -15.656 -20.298 1.00 96.50 396 VAL A O 1
ATOM 2903 N N . LEU A 1 397 ? -4.183 -15.525 -18.457 1.00 97.94 397 LEU A N 1
ATOM 2904 C CA . LEU A 1 397 ? -5.481 -15.534 -19.117 1.00 97.94 397 LEU A CA 1
ATOM 2905 C C . LEU A 1 397 ? -5.956 -14.096 -19.289 1.00 97.94 397 LEU A C 1
ATOM 2907 O O . LEU A 1 397 ? -6.013 -13.353 -18.306 1.00 97.94 397 LEU A O 1
ATOM 2911 N N . THR A 1 398 ? -6.311 -13.711 -20.511 1.00 98.31 398 THR A N 1
ATOM 2912 C CA . THR A 1 398 ? -6.951 -12.422 -20.801 1.00 98.31 398 THR A CA 1
ATOM 2913 C C . THR A 1 398 ? -7.961 -12.572 -21.930 1.00 98.31 398 THR A C 1
ATOM 2915 O O . THR A 1 398 ? -7.730 -13.295 -22.898 1.00 98.31 398 THR A O 1
ATOM 2918 N N . GLY A 1 399 ? -9.096 -11.890 -21.829 1.00 97.56 399 GLY A N 1
ATOM 2919 C CA . GLY A 1 399 ? -10.083 -11.866 -22.902 1.00 97.56 399 GLY A CA 1
ATOM 2920 C C . GLY A 1 399 ? -11.480 -11.567 -22.398 1.00 97.56 399 GLY A C 1
ATOM 2921 O O . GLY A 1 399 ? -11.665 -10.959 -21.342 1.00 97.56 399 GLY A O 1
ATOM 2922 N N . THR A 1 400 ? -12.470 -12.002 -23.166 1.00 98.31 400 THR A N 1
ATOM 2923 C CA . THR A 1 400 ? -13.884 -11.845 -22.825 1.00 98.31 400 THR A CA 1
ATOM 2924 C C . THR A 1 400 ? -14.629 -13.154 -23.024 1.00 98.31 400 THR A C 1
ATOM 2926 O O . THR A 1 400 ? -14.184 -14.045 -23.751 1.00 98.31 400 THR A O 1
ATOM 2929 N N . ALA A 1 401 ? -15.761 -13.294 -22.349 1.00 98.25 401 ALA A N 1
ATOM 2930 C CA . ALA A 1 401 ? -16.640 -14.441 -22.494 1.00 98.25 401 ALA A CA 1
ATOM 2931 C C . ALA A 1 401 ? -18.103 -14.014 -22.409 1.00 98.25 401 ALA A C 1
ATOM 2933 O O . ALA A 1 401 ? -18.414 -12.949 -21.880 1.00 98.25 401 ALA A O 1
ATOM 2934 N N . THR A 1 402 ? -19.004 -14.827 -22.957 1.00 98.12 402 THR A N 1
ATOM 2935 C CA . THR A 1 402 ? -20.444 -14.545 -22.944 1.00 98.12 402 THR A CA 1
ATOM 2936 C C . THR A 1 402 ? -21.152 -15.452 -21.945 1.00 98.12 402 THR A C 1
ATOM 2938 O O . THR A 1 402 ? -21.033 -16.674 -22.013 1.00 98.12 402 THR A O 1
ATOM 2941 N N . THR A 1 403 ? -21.916 -14.848 -21.039 1.00 97.44 403 THR A N 1
ATOM 2942 C CA . THR A 1 403 ? -22.866 -15.522 -20.146 1.00 97.44 403 THR A CA 1
ATOM 2943 C C . THR A 1 403 ? -24.298 -15.210 -20.597 1.00 97.44 403 THR A C 1
ATOM 2945 O O . THR A 1 403 ? -24.513 -14.450 -21.545 1.00 97.44 403 THR A O 1
ATOM 2948 N N . ASP A 1 404 ? -25.302 -15.782 -19.932 1.00 94.81 404 ASP A N 1
ATOM 2949 C CA . ASP A 1 404 ? -26.703 -15.432 -20.207 1.00 94.81 404 ASP A CA 1
ATOM 2950 C C . ASP A 1 404 ? -27.075 -13.994 -19.817 1.00 94.81 404 ASP A C 1
ATOM 2952 O O . ASP A 1 404 ? -28.017 -13.443 -20.385 1.00 94.81 404 ASP A O 1
ATOM 2956 N N . ASP A 1 405 ? -26.306 -13.365 -18.923 1.00 93.81 405 ASP A N 1
ATOM 2957 C CA . ASP A 1 405 ? -26.511 -11.973 -18.496 1.00 93.81 405 ASP A CA 1
ATOM 2958 C C . ASP A 1 405 ? -25.681 -10.963 -19.303 1.00 93.81 405 ASP A C 1
ATOM 2960 O O . ASP A 1 405 ? -25.768 -9.755 -19.075 1.00 93.81 405 ASP A O 1
ATOM 2964 N N . GLY A 1 406 ? -24.889 -11.439 -20.266 1.00 95.69 406 GLY A N 1
ATOM 2965 C CA . GLY A 1 406 ? -24.103 -10.604 -21.165 1.00 95.69 406 GLY A CA 1
ATOM 2966 C C . GLY A 1 406 ? -22.617 -10.943 -21.170 1.00 95.69 406 GLY A C 1
ATOM 2967 O O . GLY A 1 406 ? -22.183 -12.025 -20.782 1.00 95.69 406 GLY A O 1
ATOM 2968 N N . GLU A 1 407 ? -21.820 -10.013 -21.683 1.00 97.81 407 GLU A N 1
ATOM 2969 C CA . GLU A 1 407 ? -20.376 -10.199 -21.805 1.00 97.81 407 GLU A CA 1
ATOM 2970 C C . GLU A 1 407 ? -19.670 -9.917 -20.475 1.00 97.81 407 GLU A C 1
ATOM 2972 O O . GLU A 1 407 ? -19.981 -8.941 -19.790 1.00 97.81 407 GLU A O 1
ATOM 2977 N N . VAL A 1 408 ? -18.677 -10.736 -20.144 1.00 98.56 408 VAL A N 1
ATOM 2978 C CA . VAL A 1 408 ? -17.780 -10.556 -19.000 1.00 98.56 408 VAL A CA 1
ATOM 2979 C C . VAL A 1 408 ? -16.338 -10.454 -19.476 1.00 98.56 408 VAL A C 1
ATOM 2981 O O . VAL A 1 408 ? -15.954 -11.042 -20.489 1.00 98.56 408 VAL A O 1
ATOM 2984 N N . THR A 1 409 ? -15.520 -9.717 -18.736 1.00 98.75 409 THR A N 1
ATOM 2985 C CA . THR A 1 409 ? -14.067 -9.715 -18.923 1.00 98.75 409 THR A CA 1
ATOM 2986 C C . THR A 1 409 ? -13.472 -10.860 -18.118 1.00 98.75 409 THR A C 1
ATOM 2988 O O . THR A 1 409 ? -13.808 -11.035 -16.951 1.00 98.75 409 THR A O 1
ATOM 2991 N N . VAL A 1 410 ? -12.579 -11.637 -18.723 1.00 98.75 410 VAL A N 1
ATOM 2992 C CA . VAL A 1 410 ? -11.903 -12.757 -18.065 1.00 98.75 410 VAL A CA 1
ATOM 2993 C C . VAL A 1 410 ? -10.425 -12.427 -17.930 1.00 98.75 410 VAL A C 1
ATOM 2995 O O . VAL A 1 410 ? -9.759 -12.103 -18.915 1.00 98.75 410 VAL A O 1
ATOM 2998 N N . ILE A 1 411 ? -9.915 -12.523 -16.705 1.00 98.62 411 ILE A N 1
ATOM 2999 C CA . ILE A 1 411 ? -8.484 -12.445 -16.409 1.00 98.62 411 ILE A CA 1
ATOM 3000 C C . ILE A 1 411 ? -8.076 -13.631 -15.536 1.00 98.62 411 ILE A C 1
ATOM 3002 O O . ILE A 1 411 ? -8.917 -14.229 -14.868 1.00 98.62 411 ILE A O 1
ATOM 3006 N N . GLY A 1 412 ? -6.794 -13.974 -15.481 1.00 97.62 412 GLY A N 1
ATOM 3007 C CA . GLY A 1 412 ? -6.369 -15.040 -14.581 1.00 97.62 412 GLY A CA 1
ATOM 3008 C C . GLY A 1 412 ? -5.007 -15.634 -14.871 1.00 97.62 412 GLY A C 1
ATOM 3009 O O . GLY A 1 412 ? -4.217 -15.092 -15.642 1.00 97.62 412 GLY A O 1
ATOM 3010 N N . THR A 1 413 ? -4.747 -16.775 -14.247 1.00 97.38 413 THR A N 1
ATOM 3011 C CA . THR A 1 413 ? -3.512 -17.541 -14.408 1.00 97.38 413 THR A CA 1
ATOM 3012 C C . THR A 1 413 ? -3.802 -19.030 -14.600 1.00 97.38 413 THR A C 1
ATOM 3014 O O . THR A 1 413 ? -4.859 -19.521 -14.197 1.00 97.38 413 THR A O 1
ATOM 3017 N N . THR A 1 414 ? -2.866 -19.738 -15.229 1.00 95.69 414 THR A N 1
ATOM 3018 C CA . THR A 1 414 ? -2.867 -21.197 -15.425 1.00 95.69 414 THR A CA 1
ATOM 3019 C C . THR A 1 414 ? -1.470 -21.771 -15.192 1.00 95.69 414 THR A C 1
ATOM 3021 O O . THR A 1 414 ? -0.502 -21.028 -15.001 1.00 95.69 414 THR A O 1
ATOM 3024 N N . ASP A 1 415 ? -1.365 -23.096 -15.196 1.00 92.19 415 ASP A N 1
ATOM 3025 C CA . ASP A 1 415 ? -0.118 -23.862 -15.134 1.00 92.19 415 ASP A CA 1
ATOM 3026 C C . ASP A 1 415 ? 0.728 -23.561 -13.890 1.00 92.19 415 ASP A C 1
ATOM 3028 O O . ASP A 1 415 ? 1.960 -23.642 -13.910 1.00 92.19 415 ASP A O 1
ATOM 3032 N N . LYS A 1 416 ? 0.060 -23.213 -12.781 1.00 92.62 416 LYS A N 1
ATOM 3033 C CA . LYS A 1 416 ? 0.684 -22.875 -11.494 1.00 92.62 416 LYS A CA 1
ATOM 3034 C C . LYS A 1 416 ? 1.787 -21.822 -11.623 1.00 92.62 416 LYS A C 1
ATOM 3036 O O . LYS A 1 416 ? 2.796 -21.880 -10.917 1.00 92.62 416 LYS A O 1
ATOM 3041 N N . ILE A 1 417 ? 1.619 -20.845 -12.511 1.00 93.75 417 ILE A N 1
ATOM 3042 C CA . ILE A 1 417 ? 2.654 -19.842 -12.768 1.00 93.75 417 ILE A CA 1
ATOM 3043 C C . ILE A 1 417 ? 3.034 -19.046 -11.510 1.00 93.75 417 ILE A C 1
ATOM 3045 O O . ILE A 1 417 ? 2.190 -18.677 -10.688 1.00 93.75 417 ILE A O 1
ATOM 3049 N N . GLU A 1 418 ? 4.325 -18.740 -11.382 1.00 94.81 418 GLU A N 1
ATOM 3050 C CA . GLU A 1 418 ? 4.822 -17.724 -10.457 1.00 94.81 418 GLU A CA 1
ATOM 3051 C C . GLU A 1 418 ? 4.615 -16.324 -11.055 1.00 94.81 418 GLU A C 1
ATOM 3053 O O . GLU A 1 418 ? 5.290 -15.929 -12.019 1.00 94.81 418 GLU A O 1
ATOM 3058 N N . VAL A 1 419 ? 3.704 -15.554 -10.461 1.00 96.00 419 VAL A N 1
ATOM 3059 C CA . VAL A 1 419 ? 3.327 -14.216 -10.923 1.00 96.00 419 VAL A CA 1
ATOM 3060 C C . VAL A 1 419 ? 4.479 -13.242 -10.670 1.00 96.00 419 VAL A C 1
ATOM 3062 O O . VAL A 1 419 ? 4.824 -12.934 -9.530 1.00 96.00 419 VAL A O 1
ATOM 3065 N N . GLY A 1 420 ? 5.095 -12.769 -11.750 1.00 95.69 420 GLY A N 1
ATOM 3066 C CA . GLY A 1 420 ? 6.068 -11.667 -11.768 1.00 95.69 420 GLY A CA 1
ATOM 3067 C C . GLY A 1 420 ? 5.474 -10.329 -12.231 1.00 95.69 420 GLY A C 1
ATOM 3068 O O . GLY A 1 420 ? 4.285 -10.244 -12.546 1.00 95.69 420 GLY A O 1
ATOM 3069 N N . VAL A 1 421 ? 6.319 -9.302 -12.348 1.00 95.50 421 VAL A N 1
ATOM 3070 C CA . VAL A 1 421 ? 5.926 -7.935 -12.755 1.00 95.50 421 VAL A CA 1
ATOM 3071 C C . VAL A 1 421 ? 5.255 -7.873 -14.129 1.00 95.50 421 VAL A C 1
ATOM 3073 O O . VAL A 1 421 ? 4.333 -7.085 -14.321 1.00 95.50 421 VAL A O 1
ATOM 3076 N N . ASP A 1 422 ? 5.684 -8.717 -15.069 1.00 93.44 422 ASP A N 1
ATOM 3077 C CA . ASP A 1 422 ? 5.196 -8.711 -16.452 1.00 93.44 422 ASP A CA 1
ATOM 3078 C C . ASP A 1 422 ? 3.733 -9.194 -16.525 1.00 93.44 422 ASP A C 1
ATOM 3080 O O . ASP A 1 422 ? 2.879 -8.530 -17.106 1.00 93.44 422 ASP A O 1
ATOM 3084 N N . HIS A 1 423 ? 3.412 -10.290 -15.834 1.00 96.56 423 HIS A N 1
ATOM 3085 C CA . HIS A 1 423 ? 2.056 -10.849 -15.734 1.00 96.56 423 HIS A CA 1
ATOM 3086 C C . HIS A 1 423 ? 1.102 -9.880 -15.032 1.00 96.56 423 HIS A C 1
ATOM 3088 O O . HIS A 1 423 ? -0.009 -9.658 -15.503 1.00 96.56 423 HIS A O 1
ATOM 3094 N N . ALA A 1 424 ? 1.547 -9.249 -13.937 1.00 97.81 424 ALA A N 1
ATOM 3095 C CA . ALA A 1 424 ? 0.741 -8.254 -13.233 1.00 97.81 424 ALA A CA 1
ATOM 3096 C C . ALA A 1 424 ? 0.389 -7.056 -14.133 1.00 97.81 424 ALA A C 1
ATOM 3098 O O . ALA A 1 424 ? -0.720 -6.530 -14.043 1.00 97.81 424 ALA A O 1
ATOM 3099 N N . LEU A 1 425 ? 1.299 -6.645 -15.029 1.00 97.31 425 LEU A N 1
ATOM 3100 C CA . LEU A 1 425 ? 1.001 -5.624 -16.034 1.00 97.31 425 LEU A CA 1
ATOM 3101 C C . LEU A 1 425 ? -0.034 -6.102 -17.049 1.00 97.31 425 LEU A C 1
ATOM 3103 O O . LEU A 1 425 ? -0.962 -5.356 -17.322 1.00 97.31 425 LEU A O 1
ATOM 3107 N N . VAL A 1 426 ? 0.090 -7.316 -17.585 1.00 97.62 426 VAL A N 1
ATOM 3108 C CA . VAL A 1 426 ? -0.864 -7.852 -18.575 1.00 97.62 426 VAL A CA 1
ATOM 3109 C C . VAL A 1 426 ? -2.281 -7.956 -17.994 1.00 97.62 426 VAL A C 1
ATOM 3111 O O . VAL A 1 426 ? -3.253 -7.551 -18.638 1.00 97.62 426 VAL A O 1
ATOM 3114 N N . LEU A 1 427 ? -2.399 -8.424 -16.749 1.00 98.50 427 LEU A N 1
ATOM 3115 C CA . LEU A 1 427 ? -3.672 -8.462 -16.027 1.00 98.50 427 LEU A CA 1
ATOM 3116 C C . LEU A 1 427 ? -4.240 -7.046 -15.835 1.00 98.50 427 LEU A C 1
ATOM 3118 O O . LEU A 1 427 ? -5.404 -6.801 -16.146 1.00 98.50 427 LEU A O 1
ATOM 3122 N N . ALA A 1 428 ? -3.414 -6.094 -15.387 1.00 98.56 428 ALA A N 1
ATOM 3123 C CA . ALA A 1 428 ? -3.845 -4.714 -15.156 1.00 98.56 428 ALA A CA 1
ATOM 3124 C C . ALA A 1 428 ? -4.225 -3.977 -16.453 1.00 98.56 428 ALA A C 1
ATOM 3126 O O . ALA A 1 428 ? -5.168 -3.191 -16.443 1.00 98.56 428 ALA A O 1
ATOM 3127 N N . ASP A 1 429 ? -3.522 -4.235 -17.559 1.00 98.00 429 ASP A N 1
ATOM 3128 C CA . ASP A 1 429 ? -3.808 -3.685 -18.893 1.00 98.00 429 ASP A CA 1
ATOM 3129 C C . ASP A 1 429 ? -5.217 -4.102 -19.343 1.00 98.00 429 ASP A C 1
ATOM 3131 O O . ASP A 1 429 ? -6.033 -3.257 -19.710 1.00 98.00 429 ASP A O 1
ATOM 3135 N N . THR A 1 430 ? -5.552 -5.385 -19.166 1.00 98.44 430 THR A N 1
ATOM 3136 C CA . THR A 1 430 ? -6.875 -5.938 -19.500 1.00 98.44 430 THR A CA 1
ATOM 3137 C C . THR A 1 430 ? -7.984 -5.337 -18.632 1.00 98.44 430 THR A C 1
ATOM 3139 O O . THR A 1 430 ? -9.024 -4.923 -19.149 1.00 98.44 430 THR A O 1
ATOM 3142 N N . VAL A 1 431 ? -7.759 -5.227 -17.316 1.00 98.62 431 VAL A N 1
ATOM 3143 C CA . VAL A 1 431 ? -8.723 -4.606 -16.389 1.00 98.62 431 VAL A CA 1
ATOM 3144 C C . VAL A 1 431 ? -8.948 -3.137 -16.741 1.00 98.62 431 VAL A C 1
ATOM 3146 O O . VAL A 1 431 ? -10.096 -2.700 -16.815 1.00 98.62 431 VAL A O 1
ATOM 3149 N N . LEU A 1 432 ? -7.882 -2.373 -16.994 1.00 98.31 432 LEU A N 1
ATOM 3150 C CA . LEU A 1 432 ? -7.972 -0.956 -17.353 1.00 98.31 432 LEU A CA 1
ATOM 3151 C C . LEU A 1 432 ? -8.695 -0.748 -18.684 1.00 98.31 432 LEU A C 1
ATOM 3153 O O . LEU A 1 432 ? -9.561 0.122 -18.765 1.00 98.31 432 LEU A O 1
ATOM 3157 N N . ALA A 1 433 ? -8.381 -1.552 -19.702 1.00 97.56 433 ALA A N 1
ATOM 3158 C CA . ALA A 1 433 ? -9.048 -1.491 -20.999 1.00 97.56 433 ALA A CA 1
ATOM 3159 C C . ALA A 1 433 ? -10.552 -1.776 -20.863 1.00 97.56 433 ALA A C 1
ATOM 3161 O O . ALA A 1 433 ? -11.375 -0.992 -21.336 1.00 97.56 433 ALA A O 1
ATOM 3162 N N . SER A 1 434 ? -10.919 -2.841 -20.140 1.00 97.56 434 SER A N 1
ATOM 3163 C CA . SER A 1 434 ? -12.321 -3.163 -19.8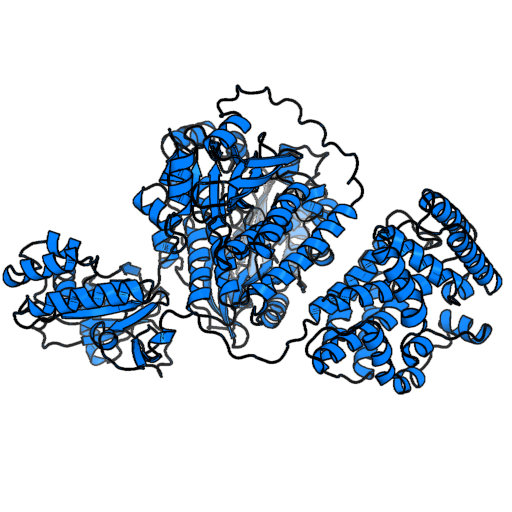59 1.00 97.56 434 SER A CA 1
ATOM 3164 C C . SER A 1 434 ? -13.016 -2.043 -19.089 1.00 97.56 434 SER A C 1
ATOM 3166 O O . SER A 1 434 ? -14.111 -1.640 -19.454 1.00 97.56 434 SER A O 1
ATOM 3168 N N . THR A 1 435 ? -12.384 -1.517 -18.042 1.00 97.12 435 THR A N 1
ATOM 3169 C CA . THR A 1 435 ? -12.971 -0.492 -17.163 1.00 97.12 435 THR A CA 1
ATOM 3170 C C . THR A 1 435 ? -13.184 0.839 -17.887 1.00 97.12 435 THR A C 1
ATOM 3172 O O . THR A 1 435 ? -14.148 1.550 -17.602 1.00 97.12 435 THR A O 1
ATOM 3175 N N . ALA A 1 436 ? -12.304 1.174 -18.834 1.00 96.06 436 ALA A N 1
ATOM 3176 C CA . ALA A 1 436 ? -12.410 2.386 -19.637 1.00 96.06 436 ALA A CA 1
ATOM 3177 C C . ALA A 1 436 ? -13.543 2.311 -20.671 1.00 96.06 436 ALA A C 1
ATOM 3179 O O . ALA A 1 436 ? -14.261 3.289 -20.861 1.00 96.06 436 ALA A O 1
ATOM 3180 N N . VAL A 1 437 ? -13.708 1.163 -21.336 1.00 96.62 437 VAL A N 1
ATOM 3181 C CA . VAL A 1 437 ? -14.693 1.002 -22.421 1.00 96.62 437 VAL A CA 1
ATOM 3182 C C . VAL A 1 437 ? -16.058 0.541 -21.892 1.00 96.62 437 VAL A C 1
ATOM 3184 O O . VAL A 1 437 ? -17.100 0.984 -22.373 1.00 96.62 437 VAL A O 1
ATOM 3187 N N . HIS A 1 438 ? -16.067 -0.328 -20.882 1.00 96.06 438 HIS A N 1
ATOM 3188 C CA . HIS A 1 438 ? -17.253 -0.979 -20.325 1.00 96.06 438 HIS A CA 1
ATOM 3189 C C . HIS A 1 438 ? -17.217 -0.966 -18.781 1.00 96.06 438 HIS A C 1
ATOM 3191 O O . HIS A 1 438 ? -16.959 -1.995 -18.155 1.00 96.06 438 HIS A O 1
ATOM 3197 N N . PRO A 1 439 ? -17.495 0.182 -18.135 1.00 92.12 439 PRO A N 1
ATOM 3198 C CA . PRO A 1 439 ? -17.237 0.394 -16.704 1.00 92.12 439 PRO A CA 1
ATOM 3199 C C . PRO A 1 439 ? -17.997 -0.545 -15.755 1.00 92.12 439 PRO A C 1
ATOM 3201 O O . PRO A 1 439 ? -17.500 -0.840 -14.673 1.00 92.12 439 PRO A O 1
ATOM 3204 N N . GLN A 1 440 ? -19.176 -1.025 -16.158 1.00 95.12 440 GLN A N 1
ATOM 3205 C CA . GLN A 1 440 ? -20.016 -1.927 -15.356 1.00 95.12 440 GLN A CA 1
ATOM 3206 C C . GLN A 1 440 ? -19.864 -3.404 -15.747 1.00 95.12 440 GLN A C 1
ATOM 3208 O O . GLN A 1 440 ? -20.526 -4.265 -15.170 1.00 95.12 440 GLN A O 1
ATOM 3213 N N . ARG A 1 441 ? -19.024 -3.721 -16.743 1.00 97.44 441 ARG A N 1
ATOM 3214 C CA . ARG A 1 441 ? -18.845 -5.099 -17.205 1.00 97.44 441 ARG A CA 1
ATOM 3215 C C . ARG A 1 441 ? -18.238 -5.948 -16.084 1.00 97.44 441 ARG A C 1
ATOM 3217 O O . ARG A 1 441 ? -17.176 -5.575 -15.585 1.00 97.44 441 ARG A O 1
ATOM 3224 N N . PRO A 1 442 ? -18.846 -7.088 -15.713 1.00 98.19 442 PRO A N 1
ATOM 3225 C CA . PRO A 1 442 ? -18.271 -7.956 -14.698 1.00 98.19 442 PRO A CA 1
ATOM 3226 C C . PRO A 1 442 ? -16.899 -8.498 -15.094 1.00 98.19 442 PRO A C 1
ATOM 3228 O O . PRO A 1 442 ? -16.618 -8.715 -16.276 1.00 98.19 442 PRO A O 1
ATOM 3231 N N . ILE A 1 443 ? -16.061 -8.751 -14.093 1.00 98.69 443 ILE A N 1
ATOM 3232 C CA . ILE A 1 443 ? -14.728 -9.323 -14.262 1.00 98.69 443 ILE A CA 1
ATOM 3233 C C . ILE A 1 443 ? -14.670 -10.660 -13.526 1.00 98.69 443 ILE A C 1
ATOM 3235 O O . ILE A 1 443 ? -14.833 -10.720 -12.304 1.00 98.69 443 ILE A O 1
ATOM 3239 N N . VAL A 1 444 ? -14.406 -11.723 -14.281 1.00 98.75 444 VAL A N 1
ATOM 3240 C CA . VAL A 1 444 ? -14.210 -13.083 -13.778 1.00 98.75 444 VAL A CA 1
ATOM 3241 C C . VAL A 1 444 ? -12.713 -13.376 -13.712 1.00 98.75 444 VAL A C 1
ATOM 3243 O O . VAL A 1 444 ? -12.001 -13.275 -14.711 1.00 98.75 444 VAL A O 1
ATOM 3246 N N . MET A 1 445 ? -12.230 -13.723 -12.523 1.00 98.62 445 MET A N 1
ATOM 3247 C CA . MET A 1 445 ? -10.829 -14.012 -12.228 1.00 98.62 445 MET A CA 1
ATOM 3248 C C . MET A 1 445 ? -10.629 -15.512 -12.023 1.00 98.62 445 MET A C 1
ATOM 3250 O O . MET A 1 445 ? -11.107 -16.071 -11.039 1.00 98.62 445 MET A O 1
ATOM 3254 N N . LEU A 1 446 ? -9.895 -16.165 -12.921 1.00 98.38 446 LEU A N 1
ATOM 3255 C CA . LEU A 1 446 ? -9.571 -17.590 -12.811 1.00 98.38 446 LEU A CA 1
ATOM 3256 C C . LEU A 1 446 ? -8.176 -17.766 -12.201 1.00 98.38 446 LEU A C 1
ATOM 3258 O O . LEU A 1 446 ? -7.201 -17.213 -12.709 1.00 98.38 446 LEU A O 1
ATOM 3262 N N . VAL A 1 447 ? -8.066 -18.511 -11.099 1.00 97.44 447 VAL A N 1
ATOM 3263 C CA . VAL A 1 447 ? -6.824 -18.579 -10.311 1.00 97.44 447 VAL A CA 1
ATOM 3264 C C . VAL A 1 447 ? -6.216 -19.979 -10.325 1.00 97.44 447 VAL A C 1
ATOM 3266 O O . VAL A 1 447 ? -6.796 -20.922 -9.781 1.00 97.44 447 VAL A O 1
ATOM 3269 N N . ASP A 1 448 ? -5.007 -20.055 -10.883 1.00 96.25 448 ASP A N 1
ATOM 3270 C CA . ASP A 1 448 ? -4.057 -21.161 -10.728 1.00 96.25 448 ASP A CA 1
ATOM 3271 C C . ASP A 1 448 ? -2.608 -20.618 -10.724 1.00 96.25 448 ASP A C 1
ATOM 3273 O O . ASP A 1 448 ? -2.061 -20.241 -11.762 1.00 96.25 448 ASP A O 1
ATOM 3277 N N . THR A 1 449 ? -2.003 -20.457 -9.545 1.00 94.81 449 THR A N 1
ATOM 3278 C CA . THR A 1 449 ? -0.695 -19.820 -9.325 1.00 94.81 449 THR A CA 1
ATOM 3279 C C . THR A 1 449 ? 0.070 -20.426 -8.143 1.00 94.81 449 THR A C 1
ATOM 3281 O O . THR A 1 449 ? -0.469 -20.608 -7.050 1.00 94.81 449 THR A O 1
ATOM 3284 N N . ALA A 1 450 ? 1.380 -20.636 -8.327 1.00 92.19 450 ALA A N 1
ATOM 3285 C CA . ALA A 1 450 ? 2.317 -21.017 -7.264 1.00 92.19 450 ALA A CA 1
ATOM 3286 C C . ALA A 1 450 ? 2.796 -19.826 -6.403 1.00 92.19 450 ALA A C 1
ATOM 3288 O O . ALA A 1 450 ? 3.689 -19.973 -5.566 1.00 92.19 450 ALA A O 1
ATOM 3289 N N . GLY A 1 451 ? 2.197 -18.646 -6.583 1.00 92.81 451 GLY A N 1
ATOM 3290 C CA . GLY A 1 451 ? 2.477 -17.436 -5.821 1.00 92.81 451 GLY A CA 1
ATOM 3291 C C . GLY A 1 451 ? 3.312 -16.425 -6.589 1.00 92.81 451 GLY A C 1
ATOM 3292 O O . GLY A 1 451 ? 3.246 -16.343 -7.812 1.00 92.81 451 GLY A O 1
ATOM 3293 N N . GLN A 1 452 ? 4.051 -15.586 -5.870 1.00 93.88 452 GLN A N 1
ATOM 3294 C CA . GLN A 1 452 ? 4.890 -14.562 -6.482 1.00 93.88 452 GLN A CA 1
ATOM 3295 C C . GLN A 1 452 ? 6.203 -15.138 -7.011 1.00 93.88 452 GLN A C 1
ATOM 3297 O O . GLN A 1 452 ? 6.796 -16.036 -6.412 1.00 93.88 452 GLN A O 1
ATOM 3302 N N . ARG A 1 453 ? 6.714 -14.551 -8.091 1.00 93.31 453 ARG A N 1
ATOM 3303 C CA . ARG A 1 453 ? 8.043 -14.865 -8.610 1.00 93.31 453 ARG A CA 1
ATOM 3304 C C . ARG A 1 453 ? 9.123 -14.377 -7.651 1.00 93.31 453 ARG A C 1
ATOM 3306 O O . ARG A 1 453 ? 9.306 -13.177 -7.458 1.00 93.31 453 ARG A O 1
ATOM 3313 N N . LEU A 1 454 ? 9.866 -15.322 -7.082 1.00 90.19 454 LEU A N 1
ATOM 3314 C CA . LEU A 1 454 ? 11.018 -15.049 -6.224 1.00 90.19 454 LEU A CA 1
ATOM 3315 C C . LEU A 1 454 ? 12.241 -14.771 -7.100 1.00 90.19 454 LEU A C 1
ATOM 3317 O O . LEU A 1 454 ? 13.029 -15.671 -7.372 1.00 90.19 454 LEU A O 1
ATOM 3321 N N . ALA A 1 455 ? 12.370 -13.540 -7.590 1.00 86.19 455 ALA A N 1
ATOM 3322 C CA . ALA A 1 455 ? 13.483 -13.151 -8.448 1.00 86.19 455 ALA A CA 1
ATOM 3323 C C . ALA A 1 455 ? 14.036 -11.773 -8.084 1.00 86.19 455 ALA A C 1
ATOM 3325 O O . ALA A 1 455 ? 13.290 -10.823 -7.828 1.00 86.19 455 ALA A O 1
ATOM 3326 N N . ARG A 1 456 ? 15.364 -11.634 -8.153 1.00 86.12 456 ARG A N 1
ATOM 3327 C CA . ARG A 1 456 ? 16.070 -10.368 -7.926 1.00 86.12 456 ARG A CA 1
ATOM 3328 C C . ARG A 1 456 ? 15.586 -9.279 -8.875 1.00 86.12 456 ARG A C 1
ATOM 3330 O O . ARG A 1 456 ? 15.462 -8.131 -8.460 1.00 86.12 456 ARG A O 1
ATOM 3337 N N . ARG A 1 457 ? 15.311 -9.625 -10.140 1.00 88.31 457 ARG A N 1
ATOM 3338 C CA . ARG A 1 457 ? 14.776 -8.689 -11.146 1.00 88.31 457 ARG A CA 1
ATOM 3339 C C . ARG A 1 457 ? 13.456 -8.078 -10.681 1.00 88.31 457 ARG A C 1
ATOM 3341 O O . ARG A 1 457 ? 13.301 -6.860 -10.703 1.00 88.31 457 ARG A O 1
ATOM 3348 N N . ASP A 1 458 ? 12.515 -8.920 -10.279 1.00 91.56 458 ASP A N 1
ATOM 3349 C CA . ASP A 1 458 ? 11.171 -8.507 -9.890 1.00 91.56 458 ASP A CA 1
ATOM 3350 C C . ASP A 1 458 ? 11.192 -7.670 -8.601 1.00 91.56 458 ASP A C 1
ATOM 3352 O O . ASP A 1 458 ? 10.542 -6.624 -8.522 1.00 91.56 458 ASP A O 1
ATOM 3356 N N . GLU A 1 459 ? 12.023 -8.039 -7.622 1.00 93.06 459 GLU A N 1
ATOM 3357 C CA . GLU A 1 459 ? 12.211 -7.229 -6.414 1.00 93.06 459 GLU A CA 1
ATOM 3358 C C . GLU A 1 459 ? 12.923 -5.902 -6.706 1.00 93.06 459 GLU A C 1
ATOM 3360 O O . GLU A 1 459 ? 12.539 -4.872 -6.145 1.00 93.06 459 GLU A O 1
ATOM 3365 N N . LEU A 1 460 ? 13.898 -5.879 -7.625 1.00 88.44 460 LEU A N 1
ATOM 3366 C CA . LEU A 1 460 ? 14.566 -4.651 -8.071 1.00 88.44 460 LEU A CA 1
ATOM 3367 C C . LEU A 1 460 ? 13.561 -3.703 -8.730 1.00 88.44 460 LEU A C 1
ATOM 3369 O O . LEU A 1 460 ? 13.579 -2.502 -8.476 1.00 88.44 460 LEU A O 1
ATOM 3373 N N . LEU A 1 461 ? 12.637 -4.230 -9.528 1.00 89.88 461 LEU A N 1
ATOM 3374 C CA . LEU A 1 461 ? 11.569 -3.443 -10.143 1.00 89.88 461 LEU A CA 1
ATOM 3375 C C . LEU A 1 461 ? 10.495 -2.998 -9.134 1.00 89.88 461 LEU A C 1
ATOM 3377 O O . LEU A 1 461 ? 9.801 -2.005 -9.379 1.00 89.88 461 LEU A O 1
ATOM 3381 N N . GLY A 1 462 ? 10.404 -3.676 -7.988 1.00 94.00 462 GLY A N 1
ATOM 3382 C CA . GLY A 1 462 ? 9.443 -3.406 -6.921 1.00 94.00 462 GLY A CA 1
ATOM 3383 C C . GLY A 1 462 ? 8.103 -4.086 -7.168 1.00 94.00 462 GLY A C 1
ATOM 3384 O O . GLY A 1 462 ? 7.081 -3.405 -7.241 1.00 94.00 462 GLY A O 1
ATOM 3385 N N . ILE A 1 463 ? 8.111 -5.415 -7.319 1.00 96.06 463 ILE A N 1
ATOM 3386 C CA . ILE A 1 463 ? 6.937 -6.259 -7.607 1.00 96.06 463 ILE A CA 1
ATOM 3387 C C . ILE A 1 463 ? 5.719 -5.981 -6.715 1.00 96.06 463 ILE A C 1
ATOM 3389 O O . ILE A 1 463 ? 4.598 -5.935 -7.219 1.00 96.06 463 ILE A O 1
ATOM 3393 N N . ASN A 1 464 ? 5.912 -5.675 -5.430 1.00 95.88 464 ASN A N 1
ATOM 3394 C CA . ASN A 1 464 ? 4.830 -5.269 -4.528 1.00 95.88 464 ASN A CA 1
ATOM 3395 C C . ASN A 1 464 ? 4.036 -4.057 -5.054 1.00 95.88 464 ASN A C 1
ATOM 3397 O O . ASN A 1 464 ? 2.822 -3.992 -4.886 1.00 95.88 464 ASN A O 1
ATOM 3401 N N . GLY A 1 465 ? 4.697 -3.117 -5.736 1.00 96.69 465 GLY A N 1
ATOM 3402 C CA . GLY A 1 465 ? 4.051 -1.966 -6.361 1.00 96.69 465 GLY A CA 1
ATOM 3403 C C . GLY A 1 465 ? 3.301 -2.270 -7.657 1.00 96.69 465 GLY A C 1
ATOM 3404 O O . GLY A 1 465 ? 2.388 -1.517 -7.995 1.00 96.69 465 GLY A O 1
ATOM 3405 N N . TYR A 1 466 ? 3.655 -3.351 -8.361 1.00 98.19 466 TYR A N 1
ATOM 3406 C CA . TYR A 1 466 ? 2.901 -3.858 -9.516 1.00 98.19 466 TYR A CA 1
ATOM 3407 C C . TYR A 1 466 ? 1.663 -4.626 -9.055 1.00 98.19 466 TYR A C 1
ATOM 3409 O O . TYR A 1 466 ? 0.589 -4.453 -9.621 1.00 98.19 466 TYR A O 1
ATOM 3417 N N . PHE A 1 467 ? 1.787 -5.408 -7.981 1.00 98.44 467 PHE A N 1
ATOM 3418 C CA . PHE A 1 467 ? 0.649 -6.099 -7.373 1.00 98.44 467 PHE A CA 1
ATOM 3419 C C . PHE A 1 467 ? -0.339 -5.103 -6.767 1.00 98.44 467 PHE A C 1
ATOM 3421 O O . PHE A 1 467 ? -1.541 -5.229 -6.976 1.00 98.44 467 PHE A O 1
ATOM 3428 N N . ALA A 1 468 ? 0.160 -4.060 -6.096 1.00 98.06 468 ALA A N 1
ATOM 3429 C CA . ALA A 1 468 ? -0.684 -2.968 -5.625 1.00 98.06 468 ALA A CA 1
ATOM 3430 C C . ALA A 1 468 ? -1.375 -2.253 -6.792 1.00 98.06 468 ALA A C 1
ATOM 3432 O O . ALA A 1 468 ? -2.560 -1.961 -6.702 1.00 98.06 468 ALA A O 1
ATOM 3433 N N . HIS A 1 469 ? -0.667 -2.020 -7.906 1.00 98.06 469 HIS A N 1
ATOM 3434 C CA . HIS A 1 469 ? -1.262 -1.428 -9.107 1.00 98.06 469 HIS A CA 1
ATOM 3435 C C . HIS A 1 469 ? -2.422 -2.278 -9.640 1.00 98.06 469 HIS A C 1
ATOM 3437 O O . HIS A 1 469 ? -3.507 -1.747 -9.846 1.00 98.06 469 HIS A O 1
ATOM 3443 N N . LEU A 1 470 ? -2.238 -3.595 -9.782 1.00 98.62 470 LEU A N 1
ATOM 3444 C CA . LEU A 1 470 ? -3.306 -4.513 -10.192 1.00 98.62 470 LEU A CA 1
ATOM 3445 C C . LEU A 1 470 ? -4.506 -4.461 -9.230 1.00 98.62 470 LEU A C 1
ATOM 3447 O O . LEU A 1 470 ? -5.635 -4.238 -9.670 1.00 98.62 470 LEU A O 1
ATOM 3451 N N . ALA A 1 471 ? -4.266 -4.551 -7.921 1.00 98.06 471 ALA A N 1
ATOM 3452 C CA . ALA A 1 471 ? -5.315 -4.443 -6.908 1.00 98.06 471 ALA A CA 1
ATOM 3453 C C . ALA A 1 471 ? -6.082 -3.106 -6.984 1.00 98.06 471 ALA A C 1
ATOM 3455 O O . ALA A 1 471 ? -7.305 -3.089 -6.857 1.00 98.06 471 ALA A O 1
ATOM 3456 N N . GLN A 1 472 ? -5.389 -1.993 -7.251 1.00 97.88 472 GLN A N 1
ATOM 3457 C CA . GLN A 1 472 ? -6.007 -0.677 -7.442 1.00 97.88 472 GLN A CA 1
ATOM 3458 C C . GLN A 1 472 ? -6.873 -0.609 -8.710 1.00 97.88 472 GLN A C 1
ATOM 3460 O O . GLN A 1 472 ? -7.924 0.029 -8.682 1.00 97.88 472 GLN A O 1
ATOM 3465 N N . THR A 1 473 ? -6.470 -1.262 -9.808 1.00 98.50 473 THR A N 1
ATOM 3466 C CA . THR A 1 473 ? -7.293 -1.316 -11.034 1.00 98.50 473 THR A CA 1
ATOM 3467 C C . THR A 1 473 ? -8.585 -2.104 -10.828 1.00 98.50 473 THR A C 1
ATOM 3469 O O . THR A 1 473 ? -9.639 -1.671 -11.285 1.00 98.50 473 THR A O 1
ATOM 3472 N N . LEU A 1 474 ? -8.525 -3.210 -10.079 1.00 98.38 474 LEU A N 1
ATOM 3473 C CA . LEU A 1 474 ? -9.697 -4.014 -9.723 1.00 98.38 474 LEU A CA 1
ATOM 3474 C C . LEU A 1 474 ? -10.640 -3.241 -8.799 1.00 98.38 474 LEU A C 1
ATOM 3476 O O . LEU A 1 474 ? -11.844 -3.193 -9.030 1.00 98.38 474 LEU A O 1
ATOM 3480 N N . ASP A 1 475 ? -10.095 -2.579 -7.781 1.00 96.88 475 ASP A N 1
ATOM 3481 C CA . ASP A 1 475 ? -10.885 -1.731 -6.893 1.00 96.88 475 ASP A CA 1
ATOM 3482 C C . ASP A 1 475 ? -11.585 -0.581 -7.636 1.00 96.88 475 ASP A C 1
ATOM 3484 O O . ASP A 1 475 ? -12.751 -0.294 -7.365 1.00 96.88 475 ASP A O 1
ATOM 3488 N N . LEU A 1 476 ? -10.916 0.043 -8.611 1.00 96.62 476 LEU A N 1
ATOM 3489 C CA . LEU A 1 476 ? -11.552 1.046 -9.462 1.00 96.62 476 LEU A CA 1
ATOM 3490 C C . LEU A 1 476 ? -12.685 0.445 -10.306 1.00 96.62 476 LEU A C 1
ATOM 3492 O O . LEU A 1 476 ? -13.756 1.046 -10.380 1.00 96.62 476 LEU A O 1
ATOM 3496 N N . ALA A 1 477 ? -12.472 -0.724 -10.918 1.00 97.44 477 ALA A N 1
ATOM 3497 C CA . ALA A 1 477 ? -13.508 -1.411 -11.690 1.00 97.44 477 ALA A CA 1
ATOM 3498 C C . ALA A 1 477 ? -14.760 -1.657 -10.833 1.00 97.44 477 ALA A C 1
ATOM 3500 O O . ALA A 1 477 ? -15.865 -1.286 -11.232 1.00 97.44 477 ALA A O 1
ATOM 3501 N N . ARG A 1 478 ? -14.579 -2.165 -9.604 1.00 94.94 478 ARG A N 1
ATOM 3502 C CA . ARG A 1 478 ? -15.661 -2.321 -8.619 1.00 94.94 478 ARG A CA 1
ATOM 3503 C C . ARG A 1 478 ? -16.396 -1.009 -8.366 1.00 94.94 478 ARG A C 1
ATOM 3505 O O . ARG A 1 478 ? -17.622 -0.970 -8.419 1.00 94.94 478 ARG A O 1
ATOM 3512 N N . ARG A 1 479 ? -15.665 0.072 -8.079 1.00 92.38 479 ARG A N 1
ATOM 3513 C CA . ARG A 1 479 ? -16.264 1.386 -7.781 1.00 92.38 479 ARG A CA 1
ATOM 3514 C C . ARG A 1 479 ? -17.022 1.984 -8.966 1.00 92.38 479 ARG A C 1
ATOM 3516 O O . ARG A 1 479 ? -17.935 2.773 -8.756 1.00 92.38 479 ARG A O 1
ATOM 3523 N N . ARG A 1 480 ? -16.689 1.578 -10.194 1.00 93.69 480 ARG A N 1
ATOM 3524 C CA . ARG A 1 480 ? -17.415 1.936 -11.426 1.00 93.69 480 ARG A CA 1
ATOM 3525 C C . ARG A 1 480 ? -18.578 0.988 -11.755 1.00 93.69 480 ARG A C 1
ATOM 3527 O O . ARG A 1 480 ? -19.243 1.177 -12.772 1.00 93.69 480 ARG A O 1
ATOM 3534 N N . GLY A 1 481 ? -18.857 0.021 -10.880 1.00 92.44 481 GLY A N 1
ATOM 3535 C CA . GLY A 1 481 ? -20.022 -0.862 -10.933 1.00 92.44 481 GLY A CA 1
ATOM 3536 C C . GLY A 1 481 ? -19.744 -2.276 -11.443 1.00 92.44 481 GLY A C 1
ATOM 3537 O O . GLY A 1 481 ? -20.674 -3.080 -11.476 1.00 92.44 481 GLY A O 1
ATOM 3538 N N . ALA A 1 482 ? -18.507 -2.613 -11.820 1.00 95.56 482 ALA A N 1
ATOM 3539 C CA . ALA A 1 482 ? -18.169 -3.975 -12.224 1.00 95.56 482 ALA A CA 1
ATOM 3540 C C . ALA A 1 482 ? -18.275 -4.948 -11.039 1.00 95.56 482 ALA A C 1
ATOM 3542 O O . ALA A 1 482 ? -17.733 -4.700 -9.962 1.00 95.56 482 ALA A O 1
ATOM 3543 N N . ARG A 1 483 ? -18.929 -6.093 -11.251 1.00 95.94 483 ARG A N 1
ATOM 3544 C CA . ARG A 1 483 ? -18.917 -7.213 -10.298 1.00 95.94 483 ARG A CA 1
ATOM 3545 C C . ARG A 1 483 ? -17.630 -8.009 -10.446 1.00 95.94 483 ARG A C 1
ATOM 3547 O O . ARG A 1 483 ? -17.278 -8.384 -11.563 1.00 95.94 483 ARG A O 1
ATOM 3554 N N . LEU A 1 484 ? -16.942 -8.273 -9.338 1.00 97.75 484 LEU A N 1
ATOM 3555 C CA . LEU A 1 484 ? -15.698 -9.037 -9.338 1.00 97.75 484 LEU A CA 1
ATOM 3556 C C . LEU A 1 484 ? -15.925 -10.423 -8.734 1.00 97.75 484 LEU A C 1
ATOM 3558 O O . LEU A 1 484 ? -16.199 -10.538 -7.537 1.00 97.75 484 LEU A O 1
ATOM 3562 N N . VAL A 1 485 ? -15.754 -11.470 -9.541 1.00 98.31 485 VAL A N 1
ATOM 3563 C CA . VAL A 1 485 ? -15.910 -12.868 -9.110 1.00 98.31 485 VAL A CA 1
ATOM 3564 C C . VAL A 1 485 ? -14.607 -13.620 -9.341 1.00 98.31 485 VAL A C 1
ATOM 3566 O O . VAL A 1 485 ? -14.090 -13.632 -10.453 1.00 98.31 485 VAL A O 1
ATOM 3569 N N . THR A 1 486 ? -14.074 -14.260 -8.305 1.00 98.50 486 THR A N 1
ATOM 3570 C CA . THR A 1 486 ? -12.919 -15.160 -8.408 1.00 98.50 486 THR A CA 1
ATOM 3571 C C . THR A 1 486 ? -13.380 -16.610 -8.380 1.00 98.50 486 THR A C 1
ATOM 3573 O O . THR A 1 486 ? -14.162 -16.978 -7.509 1.00 98.50 486 THR A O 1
ATOM 3576 N N . LEU A 1 487 ? -12.824 -17.444 -9.260 1.00 98.44 487 LEU A N 1
ATOM 3577 C CA . LEU A 1 487 ? -12.882 -18.900 -9.171 1.00 98.44 487 LEU A CA 1
ATOM 3578 C C . LEU A 1 487 ? -11.464 -19.472 -9.049 1.00 98.44 487 LEU A C 1
ATOM 3580 O O . LEU A 1 487 ? -10.653 -19.373 -9.974 1.00 98.44 487 LEU A O 1
ATOM 3584 N N . VAL A 1 488 ? -11.168 -20.104 -7.914 1.00 97.44 488 VAL A N 1
ATOM 3585 C CA . VAL A 1 488 ? -9.944 -20.892 -7.739 1.00 97.44 488 VAL A CA 1
ATOM 3586 C C . VAL A 1 488 ? -10.190 -22.305 -8.258 1.00 97.44 488 VAL A C 1
ATOM 3588 O O . VAL A 1 488 ? -10.974 -23.052 -7.680 1.00 97.44 488 VAL A O 1
ATOM 3591 N N . TYR A 1 489 ? -9.530 -22.672 -9.352 1.00 95.44 489 TYR A N 1
ATOM 3592 C CA . TYR A 1 489 ? -9.727 -23.975 -10.003 1.00 95.44 489 TYR A CA 1
ATOM 3593 C C . TYR A 1 489 ? -8.493 -24.885 -9.925 1.00 95.44 489 TYR A C 1
ATOM 3595 O O . TYR A 1 489 ? -8.585 -26.073 -10.228 1.00 95.44 489 TYR A O 1
ATOM 3603 N N . GLY A 1 490 ? -7.347 -24.331 -9.519 1.00 92.81 490 GLY A N 1
ATOM 3604 C CA . GLY A 1 490 ? -6.083 -25.043 -9.359 1.00 92.81 490 GLY A CA 1
ATOM 3605 C C . GLY A 1 490 ? -5.397 -24.701 -8.039 1.00 92.81 490 GLY A C 1
ATOM 3606 O O . GLY A 1 490 ? -5.995 -24.777 -6.964 1.00 92.81 490 GLY A O 1
ATOM 3607 N N . GLU A 1 491 ? -4.118 -24.346 -8.109 1.00 93.12 491 GLU A N 1
ATOM 3608 C CA . GLU A 1 491 ? -3.319 -23.942 -6.956 1.00 93.12 491 GLU A CA 1
ATOM 3609 C C . GLU A 1 491 ? -3.428 -22.433 -6.702 1.00 93.12 491 GLU A C 1
ATOM 3611 O O . GLU A 1 491 ? -3.540 -21.636 -7.623 1.00 93.12 491 GLU A O 1
ATOM 3616 N N . SER A 1 492 ? -3.388 -21.995 -5.449 1.00 92.06 492 SER A N 1
ATOM 3617 C CA . SER A 1 492 ? -3.422 -20.573 -5.126 1.00 92.06 492 SER A CA 1
ATOM 3618 C C . SER A 1 492 ? -2.585 -20.275 -3.892 1.00 92.06 492 SER A C 1
ATOM 3620 O O . SER A 1 492 ? -2.923 -20.675 -2.772 1.00 92.06 492 SER A O 1
ATOM 3622 N N . VAL A 1 493 ? -1.455 -19.592 -4.105 1.00 91.12 493 VAL A N 1
ATOM 3623 C CA . VAL A 1 493 ? -0.450 -19.364 -3.061 1.00 91.12 493 VAL A CA 1
ATOM 3624 C C . VAL A 1 493 ? -0.165 -17.877 -2.842 1.00 91.12 493 VAL A C 1
ATOM 3626 O O . VAL A 1 493 ? 0.151 -17.134 -3.769 1.00 91.12 493 VAL A O 1
ATOM 3629 N N . SER A 1 494 ? -0.204 -17.456 -1.576 1.00 88.00 494 SER A N 1
ATOM 3630 C CA . SER A 1 494 ? 0.424 -16.227 -1.055 1.00 88.00 494 SER A CA 1
ATOM 3631 C C . SER A 1 494 ? 0.258 -14.955 -1.915 1.00 88.00 494 SER A C 1
ATOM 3633 O O . SER A 1 494 ? -0.862 -14.536 -2.206 1.00 88.00 494 SER A O 1
ATOM 3635 N N . GLY A 1 495 ? 1.367 -14.301 -2.295 1.00 85.75 495 GLY A N 1
ATOM 3636 C CA . GLY A 1 495 ? 1.393 -13.016 -2.991 1.00 85.75 495 GLY A CA 1
ATOM 3637 C C . GLY A 1 495 ? 0.719 -13.037 -4.363 1.00 85.75 495 GLY A C 1
ATOM 3638 O O . GLY A 1 495 ? 0.086 -12.049 -4.729 1.00 85.75 495 GLY A O 1
ATOM 3639 N N . GLY A 1 496 ? 0.801 -14.157 -5.090 1.00 88.75 496 GLY A N 1
ATOM 3640 C CA . GLY A 1 496 ? 0.103 -14.330 -6.369 1.00 88.75 496 GLY A CA 1
ATOM 3641 C C . GLY A 1 496 ? -1.410 -14.228 -6.185 1.00 88.75 496 GLY A C 1
ATOM 3642 O O . GLY A 1 496 ? -2.063 -13.437 -6.864 1.00 88.75 496 GLY A O 1
ATOM 3643 N N . PHE A 1 497 ? -1.949 -14.918 -5.177 1.00 94.62 497 PHE A N 1
ATOM 3644 C CA . PHE A 1 497 ? -3.375 -14.855 -4.858 1.00 94.62 497 PHE A CA 1
ATOM 3645 C C . PHE A 1 497 ? -3.815 -13.494 -4.299 1.00 94.62 497 PHE A C 1
ATOM 3647 O O . PHE A 1 497 ? -4.864 -12.975 -4.681 1.00 94.62 497 PHE A O 1
ATOM 3654 N N . LEU A 1 498 ? -2.995 -12.885 -3.432 1.00 93.94 498 LEU A N 1
ATOM 3655 C CA . LEU A 1 498 ? -3.245 -11.545 -2.884 1.00 93.94 498 LEU A CA 1
ATOM 3656 C C . LEU A 1 498 ? -3.317 -10.460 -3.963 1.00 93.94 498 LEU A C 1
ATOM 3658 O O . LEU A 1 498 ? -4.016 -9.468 -3.777 1.00 93.94 498 LEU A O 1
ATOM 3662 N N . SER A 1 499 ? -2.583 -10.625 -5.065 1.00 90.62 499 SER A N 1
ATOM 3663 C CA . SER A 1 499 ? -2.460 -9.584 -6.088 1.00 90.62 499 SER A CA 1
ATOM 3664 C C . SER A 1 499 ? -3.751 -9.319 -6.871 1.00 90.62 499 SER A C 1
ATOM 3666 O O . SER A 1 499 ? -3.955 -8.188 -7.310 1.00 90.62 499 SER A O 1
ATOM 3668 N N . PHE A 1 500 ? -4.632 -10.319 -7.010 1.00 95.81 500 PHE A N 1
ATOM 3669 C CA . PHE A 1 500 ? -5.928 -10.160 -7.684 1.00 95.81 500 PHE A CA 1
ATOM 3670 C C . PHE A 1 500 ? -7.039 -11.057 -7.125 1.00 95.81 500 PHE A C 1
ATOM 3672 O O . PHE A 1 500 ? -8.132 -10.569 -6.862 1.00 95.81 500 PHE A O 1
ATOM 3679 N N . GLY A 1 501 ? -6.782 -12.346 -6.883 1.00 95.81 501 GLY A N 1
ATOM 3680 C CA . GLY A 1 501 ? -7.842 -13.298 -6.531 1.00 95.81 501 GLY A CA 1
ATOM 3681 C C . GLY A 1 501 ? -8.581 -12.964 -5.227 1.00 95.81 501 GLY A C 1
ATOM 3682 O O . GLY A 1 501 ? -9.811 -12.980 -5.199 1.00 95.81 501 GLY A O 1
ATOM 3683 N N . LEU A 1 502 ? -7.854 -12.573 -4.171 1.00 96.19 502 LEU A N 1
ATOM 3684 C CA . LEU A 1 502 ? -8.441 -12.141 -2.887 1.00 96.19 502 LEU A CA 1
ATOM 3685 C C . LEU A 1 502 ? -9.047 -10.724 -2.920 1.00 96.19 502 LEU A C 1
ATOM 3687 O O . LEU A 1 502 ? -9.566 -10.257 -1.905 1.00 96.19 502 LEU A O 1
ATOM 3691 N N . MET A 1 503 ? -8.979 -10.038 -4.064 1.00 96.19 503 MET A N 1
ATOM 3692 C CA . MET A 1 503 ? -9.562 -8.711 -4.260 1.00 96.19 503 MET A CA 1
ATOM 3693 C C . MET A 1 503 ? -10.988 -8.757 -4.806 1.00 96.19 503 MET A C 1
ATOM 3695 O O . MET A 1 503 ? -11.540 -7.687 -5.033 1.00 96.19 503 MET A O 1
ATOM 3699 N N . ALA A 1 504 ? -11.592 -9.930 -5.017 1.00 95.88 504 ALA A N 1
ATOM 3700 C CA . ALA A 1 504 ? -12.959 -10.060 -5.525 1.00 95.88 504 ALA A CA 1
ATOM 3701 C C . ALA A 1 504 ? -14.042 -9.698 -4.494 1.00 95.88 504 ALA A C 1
ATOM 3703 O O . ALA A 1 504 ? -13.778 -9.583 -3.295 1.00 95.88 504 ALA A O 1
ATOM 3704 N N . ASP A 1 505 ? -15.272 -9.518 -4.978 1.00 93.38 505 ASP A N 1
ATOM 3705 C CA . ASP A 1 505 ? -16.469 -9.404 -4.138 1.00 93.38 505 ASP A CA 1
ATOM 3706 C C . ASP A 1 505 ? -16.892 -10.785 -3.641 1.00 93.38 505 ASP A C 1
ATOM 3708 O O . ASP A 1 505 ? -17.064 -10.996 -2.437 1.00 93.38 505 ASP A O 1
ATOM 3712 N N . HIS A 1 506 ? -16.941 -11.736 -4.576 1.00 94.12 506 HIS A N 1
ATOM 3713 C CA . HIS A 1 506 ? -17.203 -13.140 -4.312 1.00 94.12 506 HIS A CA 1
ATOM 3714 C C . HIS A 1 506 ? -16.045 -14.014 -4.798 1.00 94.12 506 HIS A C 1
ATOM 3716 O O . HIS A 1 506 ? -15.514 -13.833 -5.891 1.00 94.12 506 HIS A O 1
ATOM 3722 N N . ILE A 1 507 ? -15.623 -14.945 -3.953 1.00 97.44 507 ILE A N 1
ATOM 3723 C CA . ILE A 1 507 ? -14.513 -15.868 -4.149 1.00 97.44 507 ILE A CA 1
ATOM 3724 C C . ILE A 1 507 ? -15.067 -17.279 -3.986 1.00 97.44 507 ILE A C 1
ATOM 3726 O O . ILE A 1 507 ? -15.491 -17.691 -2.909 1.00 97.44 507 ILE A O 1
ATOM 3730 N N . HIS A 1 508 ? -15.020 -18.037 -5.064 1.00 98.06 508 HIS A N 1
ATOM 3731 C CA . HIS A 1 508 ? -15.461 -19.417 -5.126 1.00 98.06 508 HIS A CA 1
ATOM 3732 C C . HIS A 1 508 ? -14.292 -20.309 -5.510 1.00 98.06 508 HIS A C 1
ATOM 3734 O O . HIS A 1 508 ? -13.229 -19.836 -5.929 1.00 98.06 508 HIS A O 1
ATOM 3740 N N . ALA A 1 509 ? -14.479 -21.611 -5.363 1.00 97.75 509 ALA A N 1
ATOM 3741 C CA . ALA A 1 509 ? -13.468 -22.570 -5.758 1.00 97.75 509 ALA A CA 1
ATOM 3742 C C . ALA A 1 509 ? -14.070 -23.892 -6.213 1.00 97.75 509 ALA A C 1
ATOM 3744 O O . ALA A 1 509 ? -15.187 -24.235 -5.835 1.00 97.75 509 ALA A O 1
ATOM 3745 N N . LEU A 1 510 ? -13.304 -24.650 -6.989 1.00 96.62 510 LEU A N 1
ATOM 3746 C CA . LEU A 1 510 ? -13.610 -26.055 -7.229 1.00 96.62 510 LEU A CA 1
ATOM 3747 C C . LEU A 1 510 ? -13.198 -26.898 -6.008 1.00 96.62 510 LEU A C 1
ATOM 3749 O O . LEU A 1 510 ? -12.228 -26.533 -5.341 1.00 96.62 510 LEU A O 1
ATOM 3753 N N . PRO A 1 511 ? -13.879 -28.025 -5.723 1.00 93.38 511 PRO A N 1
ATOM 3754 C CA . PRO A 1 511 ? -13.572 -28.883 -4.576 1.00 93.38 511 PRO A CA 1
ATOM 3755 C C . PRO A 1 511 ? -12.104 -29.322 -4.494 1.00 93.38 511 PRO A C 1
ATOM 3757 O O . PRO A 1 511 ? -11.522 -29.324 -3.419 1.00 93.38 511 PRO A O 1
ATOM 3760 N N . ASP A 1 512 ? -11.468 -29.606 -5.632 1.00 89.44 512 ASP A N 1
ATOM 3761 C CA . ASP A 1 512 ? -10.078 -30.085 -5.668 1.00 89.44 512 ASP A CA 1
ATOM 3762 C C . ASP A 1 512 ? -9.025 -28.960 -5.602 1.00 89.44 512 ASP A C 1
ATOM 3764 O O . ASP A 1 512 ? -7.815 -29.219 -5.624 1.00 89.44 512 ASP A O 1
ATOM 3768 N N . ALA A 1 513 ? -9.458 -27.697 -5.530 1.00 92.94 513 ALA A N 1
ATOM 3769 C CA . ALA A 1 513 ? -8.566 -26.547 -5.510 1.00 92.94 513 ALA A CA 1
ATOM 3770 C C . ALA A 1 513 ? -7.705 -26.502 -4.237 1.00 92.94 513 ALA A C 1
ATOM 3772 O O . ALA A 1 513 ? -8.124 -26.848 -3.132 1.00 92.94 513 ALA A O 1
ATOM 3773 N N . GLN A 1 514 ? -6.474 -26.011 -4.380 1.00 90.69 514 GLN A N 1
ATOM 3774 C CA . GLN A 1 514 ? -5.491 -25.989 -3.301 1.00 90.69 514 GLN A CA 1
ATOM 3775 C C . GLN A 1 514 ? -5.086 -24.561 -2.958 1.00 90.69 514 GLN A C 1
ATOM 3777 O O . GLN A 1 514 ? -4.275 -23.954 -3.654 1.00 90.69 514 GLN A O 1
ATOM 3782 N N . VAL A 1 515 ? -5.594 -24.045 -1.838 1.00 91.00 515 VAL A N 1
ATOM 3783 C CA . VAL A 1 515 ? -5.240 -22.715 -1.321 1.00 91.00 515 VAL A CA 1
ATOM 3784 C C . VAL A 1 515 ? -4.336 -22.846 -0.098 1.00 91.00 515 VAL A C 1
ATOM 3786 O O . VAL A 1 515 ? -4.605 -23.651 0.796 1.00 91.00 515 VAL A O 1
ATOM 3789 N N . ARG A 1 516 ? -3.244 -22.072 -0.051 1.00 88.38 516 ARG A N 1
ATOM 3790 C CA . ARG A 1 516 ? -2.318 -22.048 1.096 1.00 88.38 516 ARG A CA 1
ATOM 3791 C C . ARG A 1 516 ? -1.454 -20.792 1.137 1.00 88.38 516 ARG A C 1
ATOM 3793 O O . ARG A 1 516 ? -1.124 -20.209 0.109 1.00 88.38 516 ARG A O 1
ATOM 3800 N N . VAL A 1 517 ? -0.987 -20.417 2.327 1.00 85.81 517 VAL A N 1
ATOM 3801 C CA . VAL A 1 517 ? 0.049 -19.376 2.457 1.00 85.81 517 VAL A CA 1
ATOM 3802 C C . VAL A 1 517 ? 1.424 -19.866 1.987 1.00 85.81 517 VAL A C 1
ATOM 3804 O O . VAL A 1 517 ? 2.151 -19.124 1.335 1.00 85.81 517 VAL A O 1
ATOM 3807 N N . MET A 1 518 ? 1.793 -21.107 2.315 1.00 82.38 518 MET A N 1
ATOM 3808 C CA . MET A 1 518 ? 3.014 -21.779 1.865 1.00 82.38 518 MET A CA 1
ATOM 3809 C C . MET A 1 518 ? 2.956 -23.280 2.164 1.00 82.38 518 MET A C 1
ATOM 3811 O O . MET A 1 518 ? 2.047 -23.752 2.842 1.00 82.38 518 MET A O 1
ATOM 3815 N N . ASP A 1 519 ? 3.961 -24.020 1.699 1.00 81.56 519 ASP A N 1
ATOM 3816 C CA . ASP A 1 519 ? 4.163 -25.427 2.052 1.00 81.56 519 ASP A CA 1
ATOM 3817 C C . ASP A 1 519 ? 4.571 -25.624 3.529 1.00 81.56 519 ASP A C 1
ATOM 3819 O O . ASP A 1 519 ? 5.414 -24.893 4.057 1.00 81.56 519 ASP A O 1
ATOM 3823 N N . LEU A 1 520 ? 4.039 -26.663 4.186 1.00 85.19 520 LEU A N 1
ATOM 3824 C CA . LEU A 1 520 ? 4.290 -26.932 5.609 1.00 85.19 520 LEU A CA 1
ATOM 3825 C C . LEU A 1 520 ? 5.779 -27.148 5.938 1.00 85.19 520 LEU A C 1
ATOM 3827 O O . LEU A 1 520 ? 6.220 -26.755 7.017 1.00 85.19 520 LEU A O 1
ATOM 3831 N N . ARG A 1 521 ? 6.589 -27.709 5.025 1.00 83.69 521 ARG A N 1
ATOM 3832 C CA . ARG A 1 521 ? 8.041 -27.882 5.245 1.00 83.69 521 ARG A CA 1
ATOM 3833 C C . ARG A 1 521 ? 8.787 -26.557 5.173 1.00 83.69 521 ARG A C 1
ATOM 3835 O O . ARG A 1 521 ? 9.784 -26.365 5.869 1.00 83.69 521 ARG A O 1
ATOM 3842 N N . ALA A 1 522 ? 8.348 -25.643 4.310 1.00 78.44 522 ALA A N 1
ATOM 3843 C CA . ALA A 1 522 ? 8.864 -24.279 4.311 1.00 78.44 522 ALA A CA 1
ATOM 3844 C C . ALA A 1 522 ? 8.465 -23.561 5.609 1.00 78.44 522 ALA A C 1
ATOM 3846 O O . ALA A 1 522 ? 9.322 -22.951 6.246 1.00 78.44 522 ALA A O 1
ATOM 3847 N N . MET A 1 523 ? 7.217 -23.733 6.054 1.00 82.81 523 MET A N 1
ATOM 3848 C CA . MET A 1 523 ? 6.715 -23.126 7.286 1.00 82.81 523 MET A CA 1
ATOM 3849 C C . MET A 1 523 ? 7.499 -23.602 8.509 1.00 82.81 523 MET A C 1
ATOM 3851 O O . MET A 1 523 ? 7.995 -22.763 9.251 1.00 82.81 523 MET A O 1
ATOM 3855 N N . ALA A 1 524 ? 7.708 -24.915 8.657 1.00 83.94 524 ALA A N 1
ATOM 3856 C CA . ALA A 1 524 ? 8.501 -25.521 9.730 1.00 83.94 524 ALA A CA 1
ATOM 3857 C C . ALA A 1 524 ? 9.906 -24.906 9.855 1.00 83.94 524 ALA A C 1
ATOM 3859 O O . ALA A 1 524 ? 10.362 -24.598 10.954 1.00 83.94 524 ALA A O 1
ATOM 3860 N N . ARG A 1 525 ? 10.587 -24.673 8.722 1.00 78.12 525 ARG A N 1
ATOM 3861 C CA . ARG A 1 525 ? 11.930 -24.070 8.701 1.00 78.12 525 ARG A CA 1
ATOM 3862 C C . ARG A 1 525 ? 11.926 -22.622 9.186 1.00 78.12 525 ARG A C 1
ATOM 3864 O O . ARG A 1 525 ? 12.807 -22.246 9.952 1.00 78.12 525 ARG A O 1
ATOM 3871 N N . VAL A 1 526 ? 10.947 -21.826 8.754 1.00 74.06 526 VAL A N 1
ATOM 3872 C CA . VAL A 1 526 ? 10.877 -20.397 9.103 1.00 74.06 526 VAL A CA 1
ATOM 3873 C C . VAL A 1 526 ? 10.388 -20.194 10.538 1.00 74.06 526 VAL A C 1
ATOM 3875 O O . VAL A 1 526 ? 10.959 -19.391 11.271 1.00 74.06 526 VAL A O 1
ATOM 3878 N N . THR A 1 527 ? 9.362 -20.933 10.969 1.00 74.88 527 THR A N 1
ATOM 3879 C CA . THR A 1 527 ? 8.799 -20.833 12.328 1.00 74.88 527 THR A CA 1
ATOM 3880 C C . THR A 1 527 ? 9.599 -21.609 13.371 1.00 74.88 527 THR A C 1
ATOM 3882 O O . THR A 1 527 ? 9.345 -21.463 14.564 1.00 74.88 527 THR A O 1
ATOM 3885 N N . LYS A 1 528 ? 10.563 -22.434 12.935 1.00 81.44 528 LYS A N 1
ATOM 3886 C CA . LYS A 1 528 ? 11.341 -23.356 13.778 1.00 81.44 528 LYS A CA 1
ATOM 3887 C C . LYS A 1 528 ? 10.455 -24.339 14.559 1.00 81.44 528 LYS A C 1
ATOM 3889 O O . LYS A 1 528 ? 10.836 -24.805 15.630 1.00 81.44 528 LYS A O 1
ATOM 3894 N N . GLN A 1 529 ? 9.277 -24.652 14.019 1.00 82.75 529 GLN A N 1
ATOM 3895 C CA . GLN A 1 529 ? 8.352 -25.638 14.575 1.00 82.75 529 GLN A CA 1
ATOM 3896 C C . GLN A 1 529 ? 8.617 -27.026 13.976 1.00 82.75 529 GLN A C 1
ATOM 3898 O O . GLN A 1 529 ? 8.953 -27.114 12.791 1.00 82.75 529 GLN A O 1
ATOM 3903 N N . PRO A 1 530 ? 8.422 -28.119 14.738 1.00 88.94 530 PRO A N 1
ATOM 3904 C CA . PRO A 1 530 ? 8.492 -29.471 14.192 1.00 88.94 530 PRO A CA 1
ATOM 3905 C C . PRO A 1 530 ? 7.473 -29.665 13.065 1.00 88.94 530 PRO A C 1
ATOM 3907 O O . PRO A 1 530 ? 6.302 -29.297 13.206 1.00 88.94 530 PRO A O 1
ATOM 3910 N N . LEU A 1 531 ? 7.900 -30.267 11.953 1.00 90.62 531 LEU A N 1
ATOM 3911 C CA . LEU A 1 531 ? 7.021 -30.521 10.810 1.00 90.62 531 LEU A CA 1
ATOM 3912 C C . LEU A 1 531 ? 5.850 -31.425 11.207 1.00 90.62 531 LEU A C 1
ATOM 3914 O O . LEU A 1 531 ? 4.717 -31.163 10.818 1.00 90.62 531 LEU A O 1
ATOM 3918 N N . GLU A 1 532 ? 6.114 -32.437 12.029 1.00 91.56 532 GLU A N 1
ATOM 3919 C CA . GLU A 1 532 ? 5.130 -33.403 12.517 1.00 91.56 532 GLU A CA 1
ATOM 3920 C C . GLU A 1 532 ? 4.023 -32.706 13.318 1.00 91.56 532 GLU A C 1
ATOM 3922 O O . GLU A 1 532 ? 2.846 -33.040 13.185 1.00 91.56 532 GLU A O 1
ATOM 3927 N N . LYS A 1 533 ? 4.383 -31.680 14.101 1.00 88.00 533 LYS A N 1
ATOM 3928 C CA . LYS A 1 533 ? 3.423 -30.865 14.856 1.00 88.00 533 LYS A CA 1
ATOM 3929 C C . LYS A 1 533 ? 2.527 -30.056 13.919 1.00 88.00 533 LYS A C 1
ATOM 3931 O O . LYS A 1 533 ? 1.315 -30.025 14.108 1.00 88.00 533 LYS A O 1
ATOM 3936 N N . LEU A 1 534 ? 3.107 -29.426 12.896 1.00 88.06 534 LEU A N 1
ATOM 3937 C CA . LEU A 1 534 ? 2.343 -28.665 11.902 1.00 88.06 534 LEU A CA 1
ATOM 3938 C C . LEU A 1 534 ? 1.430 -29.570 11.065 1.00 88.06 534 LEU A C 1
ATOM 3940 O O . LEU A 1 534 ? 0.297 -29.194 10.778 1.00 88.06 534 LEU A O 1
ATOM 3944 N N . GLN A 1 535 ? 1.890 -30.775 10.723 1.00 90.56 535 GLN A N 1
ATOM 3945 C CA . GLN A 1 535 ? 1.074 -31.788 10.052 1.00 90.56 535 GLN A CA 1
ATOM 3946 C C . GLN A 1 535 ? -0.092 -32.243 10.935 1.00 90.56 535 GLN A C 1
ATOM 3948 O O . GLN A 1 535 ? -1.220 -32.285 10.457 1.00 90.56 535 GLN A O 1
ATOM 3953 N N . ALA A 1 536 ? 0.140 -32.507 12.223 1.00 88.75 536 ALA A N 1
ATOM 3954 C CA . ALA A 1 536 ? -0.932 -32.857 13.151 1.00 88.75 536 ALA A CA 1
ATOM 3955 C C . ALA A 1 536 ? -1.971 -31.728 13.284 1.00 88.75 536 ALA A C 1
ATOM 3957 O O . ALA A 1 536 ? -3.167 -31.982 13.170 1.00 88.75 536 ALA A O 1
ATOM 3958 N N . LEU A 1 537 ? -1.528 -30.474 13.443 1.00 86.81 537 LEU A N 1
ATOM 3959 C CA . LEU A 1 537 ? -2.422 -29.310 13.522 1.00 86.81 537 LEU A CA 1
ATOM 3960 C C . LEU A 1 537 ? -3.209 -29.072 12.229 1.00 86.81 537 LEU A C 1
ATOM 3962 O O . LEU A 1 537 ? -4.363 -28.653 12.289 1.00 86.81 537 LEU A O 1
ATOM 3966 N N . SER A 1 538 ? -2.621 -29.370 11.067 1.00 87.75 538 SER A N 1
ATOM 3967 C CA . SER A 1 538 ? -3.303 -29.247 9.774 1.00 87.75 538 SER A CA 1
ATOM 3968 C C . SER A 1 538 ? -4.512 -30.178 9.621 1.00 87.75 538 SER A C 1
ATOM 3970 O O . SER A 1 538 ? -5.333 -29.963 8.740 1.00 87.75 538 SER A O 1
ATOM 3972 N N . LEU A 1 539 ? -4.661 -31.190 10.483 1.00 86.44 539 LEU A N 1
ATOM 3973 C CA . LEU A 1 539 ? -5.835 -32.068 10.478 1.00 86.44 539 LEU A CA 1
ATOM 3974 C C . LEU A 1 539 ? -7.028 -31.470 11.235 1.00 86.44 539 LEU A C 1
ATOM 3976 O O . LEU A 1 539 ? -8.156 -31.909 11.032 1.00 86.44 539 LEU A O 1
ATOM 3980 N N . THR A 1 540 ? -6.791 -30.508 12.132 1.00 85.50 540 THR A N 1
ATOM 3981 C CA . THR A 1 540 ? -7.811 -30.014 13.073 1.00 85.50 540 THR A CA 1
ATOM 3982 C C . THR A 1 540 ? -8.010 -28.502 13.043 1.00 85.50 540 THR A C 1
ATOM 3984 O O . THR A 1 540 ? -8.974 -28.018 13.628 1.00 85.50 540 THR A O 1
ATOM 3987 N N . SER A 1 541 ? -7.110 -27.741 12.415 1.00 88.62 541 SER A N 1
ATOM 3988 C CA . SER A 1 541 ? -7.137 -26.277 12.422 1.00 88.62 541 SER A CA 1
ATOM 3989 C C . SER A 1 541 ? -7.121 -25.704 11.000 1.00 88.62 541 SER A C 1
ATOM 3991 O O . SER A 1 541 ? -6.109 -25.839 10.300 1.00 88.62 541 SER A O 1
ATOM 3993 N N . PRO A 1 542 ? -8.184 -24.991 10.575 1.00 87.69 542 PRO A N 1
ATOM 3994 C CA . PRO A 1 542 ? -8.259 -24.424 9.228 1.00 87.69 542 PRO A CA 1
ATOM 3995 C C . PRO A 1 542 ? -7.199 -23.340 8.977 1.00 87.69 542 PRO A C 1
ATOM 3997 O O . PRO A 1 542 ? -6.822 -23.065 7.837 1.00 87.69 542 PRO A O 1
ATOM 4000 N N . VAL A 1 543 ? -6.648 -22.754 10.040 1.00 88.25 543 VAL A N 1
ATOM 4001 C CA . VAL A 1 543 ? -5.600 -21.733 9.951 1.00 88.25 543 VAL A CA 1
ATOM 4002 C C . VAL A 1 543 ? -4.296 -22.289 9.381 1.00 88.25 543 VAL A C 1
ATOM 4004 O O . VAL A 1 543 ? -3.622 -21.589 8.624 1.00 88.25 543 VAL A O 1
ATOM 4007 N N . PHE A 1 544 ? -3.954 -23.539 9.706 1.00 82.19 544 PHE A N 1
ATOM 4008 C CA . PHE A 1 544 ? -2.709 -24.191 9.279 1.00 82.19 544 PHE A CA 1
ATOM 4009 C C . PHE A 1 544 ? -2.896 -25.145 8.105 1.00 82.19 544 PHE A C 1
ATOM 4011 O O . PHE A 1 544 ? -1.936 -25.441 7.390 1.00 82.19 544 PHE A O 1
ATOM 4018 N N . ALA A 1 545 ? -4.112 -25.649 7.930 1.00 82.62 545 ALA A N 1
ATOM 4019 C CA . ALA A 1 545 ? -4.415 -26.660 6.943 1.00 82.62 545 ALA A CA 1
ATOM 4020 C C . ALA A 1 545 ? -4.381 -26.093 5.510 1.00 82.62 545 ALA A C 1
ATOM 4022 O O . ALA A 1 545 ? -5.003 -25.060 5.238 1.00 82.62 545 ALA A O 1
ATOM 4023 N N . PRO A 1 546 ? -3.653 -26.731 4.571 1.00 81.50 546 PRO A N 1
ATOM 4024 C CA . PRO A 1 546 ? -3.824 -26.441 3.153 1.00 81.50 546 PRO A CA 1
ATOM 4025 C C . PRO A 1 546 ? -5.194 -26.946 2.683 1.00 81.50 546 PRO A C 1
ATOM 4027 O O . PRO A 1 546 ? -5.770 -27.844 3.293 1.00 81.50 546 PRO A O 1
ATOM 4030 N N . GLY A 1 547 ? -5.705 -26.388 1.589 1.00 87.88 547 GLY A N 1
ATOM 4031 C CA . GLY A 1 547 ? -6.967 -26.828 0.989 1.00 87.88 547 GLY A CA 1
ATOM 4032 C C . GLY A 1 547 ? -8.073 -25.792 1.127 1.00 87.88 547 GLY A C 1
ATOM 4033 O O . GLY A 1 547 ? -8.018 -24.883 1.964 1.00 87.88 547 GLY A O 1
ATOM 4034 N N . VAL A 1 548 ? -9.052 -25.881 0.238 1.00 92.06 548 VAL A N 1
ATOM 4035 C CA . VAL A 1 548 ? -10.006 -24.798 0.020 1.00 92.06 548 VAL A CA 1
ATOM 4036 C C . VAL A 1 548 ? -11.162 -24.789 1.017 1.00 92.06 548 VAL A C 1
ATOM 4038 O O . VAL A 1 548 ? -11.653 -23.721 1.381 1.00 92.06 548 VAL A O 1
ATOM 4041 N N . GLU A 1 549 ? -11.516 -25.945 1.568 1.00 93.56 549 GLU A N 1
ATOM 4042 C CA . GLU A 1 549 ? -12.504 -26.110 2.637 1.00 93.56 549 GLU A CA 1
ATOM 4043 C C . GLU A 1 549 ? -12.129 -25.281 3.868 1.00 93.56 549 GLU A C 1
ATOM 4045 O O . GLU A 1 549 ? -12.981 -24.678 4.519 1.00 93.56 549 GLU A O 1
ATOM 4050 N N . ASN A 1 550 ? -10.831 -25.170 4.151 1.00 93.94 550 ASN A N 1
ATOM 4051 C CA . ASN A 1 550 ? -10.332 -24.358 5.254 1.00 93.94 550 ASN A CA 1
ATOM 4052 C C . ASN A 1 550 ? -10.578 -22.865 5.009 1.00 93.94 550 ASN A C 1
ATOM 4054 O O . ASN A 1 550 ? -10.969 -22.137 5.922 1.00 93.94 550 ASN A O 1
ATOM 4058 N N . TYR A 1 551 ? -10.420 -22.401 3.768 1.00 94.75 551 TYR A N 1
ATOM 4059 C CA . TYR A 1 551 ? -10.747 -21.024 3.392 1.00 94.75 551 TYR A CA 1
ATOM 4060 C C . TYR A 1 551 ? -12.258 -20.765 3.389 1.00 94.75 551 TYR A C 1
ATOM 4062 O O . TYR A 1 551 ? -12.665 -19.638 3.679 1.00 94.75 551 TYR A O 1
ATOM 4070 N N . VAL A 1 552 ? -13.088 -21.787 3.147 1.00 96.19 552 VAL A N 1
ATOM 4071 C CA . VAL A 1 552 ? -14.542 -21.712 3.369 1.00 96.19 552 VAL A CA 1
ATOM 4072 C C . VAL A 1 552 ? -14.844 -21.543 4.857 1.00 96.19 552 VAL A C 1
ATOM 4074 O O . VAL A 1 552 ? -15.573 -20.619 5.223 1.00 96.19 552 VAL A O 1
ATOM 4077 N N . ALA A 1 553 ? -14.240 -22.366 5.720 1.00 94.81 553 ALA A N 1
ATOM 4078 C CA . ALA A 1 553 ? -14.417 -22.298 7.172 1.00 94.81 553 ALA A CA 1
ATOM 4079 C C . ALA A 1 553 ? -13.947 -20.957 7.765 1.00 94.81 553 ALA A C 1
ATOM 4081 O O . ALA A 1 553 ? -14.580 -20.414 8.666 1.00 94.81 553 ALA A O 1
ATOM 4082 N N . MET A 1 554 ? -12.862 -20.379 7.240 1.00 95.12 554 MET A N 1
ATOM 4083 C CA . MET A 1 554 ? -12.364 -19.051 7.634 1.00 95.12 554 MET A CA 1
ATOM 4084 C C . MET A 1 554 ? -13.120 -17.883 6.975 1.00 95.12 554 MET A C 1
ATOM 4086 O O . MET A 1 554 ? -12.811 -16.723 7.260 1.00 95.12 554 MET A O 1
ATOM 4090 N N . GLY A 1 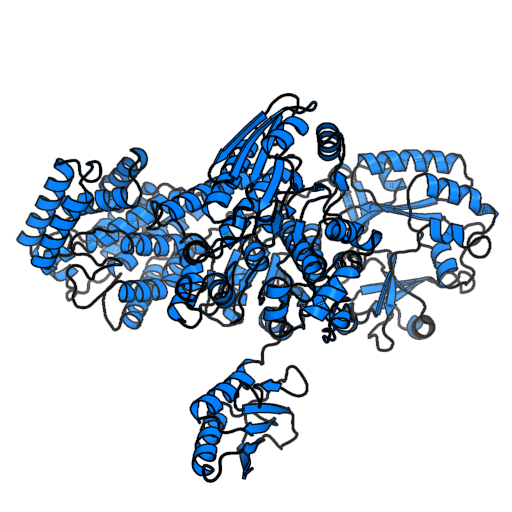555 ? -14.095 -18.172 6.107 1.00 95.00 555 GLY A N 1
ATOM 4091 C CA . GLY A 1 555 ? -14.978 -17.193 5.471 1.00 95.00 555 GLY A CA 1
ATOM 4092 C C . GLY A 1 555 ? -14.410 -16.490 4.239 1.00 95.00 555 GLY A C 1
ATOM 4093 O O . GLY A 1 555 ? -15.080 -15.624 3.688 1.00 95.00 555 GLY A O 1
ATOM 4094 N N . ALA A 1 556 ? -13.199 -16.831 3.793 1.00 95.12 556 ALA A N 1
ATOM 4095 C CA . ALA A 1 556 ? -12.566 -16.202 2.636 1.00 95.12 556 ALA A CA 1
ATOM 4096 C C . ALA A 1 556 ? -13.080 -16.718 1.288 1.00 95.12 556 ALA A C 1
ATOM 4098 O O . ALA A 1 556 ? -13.065 -15.957 0.327 1.00 95.12 556 ALA A O 1
ATOM 4099 N N . VAL A 1 557 ? -13.522 -17.977 1.228 1.00 96.75 557 VAL A N 1
ATOM 4100 C CA . VAL A 1 557 ? -14.220 -18.566 0.074 1.00 96.75 557 VAL A CA 1
ATOM 4101 C C . VAL A 1 557 ? -15.698 -18.723 0.441 1.00 96.75 557 VAL A C 1
ATOM 4103 O O . VAL A 1 557 ? -16.033 -19.285 1.487 1.00 96.75 557 VAL A O 1
ATOM 4106 N N . GLN A 1 558 ? -16.602 -18.208 -0.391 1.00 94.88 558 GLN A N 1
ATOM 4107 C CA . GLN A 1 558 ? -18.040 -18.243 -0.129 1.00 94.88 558 GLN A CA 1
ATOM 4108 C C . GLN A 1 558 ? -18.586 -19.665 -0.221 1.00 94.88 558 GLN A C 1
ATOM 4110 O O . GLN A 1 558 ? -19.175 -20.142 0.752 1.00 94.88 558 GLN A O 1
ATOM 4115 N N . THR A 1 559 ? -18.387 -20.316 -1.369 1.00 95.50 559 THR A N 1
ATOM 4116 C CA . THR A 1 559 ? -18.898 -21.658 -1.678 1.00 95.50 559 THR A CA 1
ATOM 4117 C C . THR A 1 559 ? -17.938 -22.420 -2.589 1.00 95.50 559 THR A C 1
ATOM 4119 O O . THR A 1 559 ? -17.129 -21.820 -3.303 1.00 95.50 559 THR A O 1
ATOM 4122 N N . LEU A 1 560 ? -18.040 -23.750 -2.550 1.00 97.25 560 LEU A N 1
ATOM 4123 C CA . LEU A 1 560 ? -17.402 -24.641 -3.516 1.00 97.25 560 LEU A CA 1
ATOM 4124 C C . LEU A 1 560 ? -18.399 -24.956 -4.632 1.00 97.25 560 LEU A C 1
ATOM 4126 O O . LEU A 1 560 ? -19.583 -25.128 -4.348 1.00 97.25 560 LEU A O 1
ATOM 4130 N N . TRP A 1 561 ? -17.935 -24.999 -5.878 1.00 96.69 561 TRP A N 1
ATOM 4131 C CA . TRP A 1 561 ? -18.777 -25.252 -7.047 1.00 96.69 561 TRP A CA 1
ATOM 4132 C C . TRP A 1 561 ? -18.587 -26.668 -7.577 1.00 96.69 561 TRP A C 1
ATOM 4134 O O . TRP A 1 561 ? -17.489 -27.047 -7.982 1.00 96.69 561 TRP A O 1
ATOM 4144 N N . ASP A 1 562 ? -19.680 -27.418 -7.639 1.00 92.00 562 ASP A N 1
ATOM 4145 C CA . ASP A 1 562 ? -19.798 -28.696 -8.330 1.00 92.00 562 ASP A CA 1
ATOM 4146 C C . ASP A 1 562 ? -20.961 -28.661 -9.342 1.00 92.00 562 ASP A C 1
ATOM 4148 O O . ASP A 1 562 ? -21.832 -27.792 -9.306 1.00 92.00 562 ASP A O 1
ATOM 4152 N N . GLY A 1 563 ? -20.965 -29.584 -10.306 1.00 93.00 563 GLY A N 1
ATOM 4153 C CA . GLY A 1 563 ? -22.034 -29.658 -11.306 1.00 93.00 563 GLY A CA 1
ATOM 4154 C C . GLY A 1 563 ? -22.012 -28.517 -12.333 1.00 93.00 563 GLY A C 1
ATOM 4155 O O . GLY A 1 563 ? -21.040 -28.371 -13.074 1.00 93.00 563 GLY A O 1
ATOM 4156 N N . ASP A 1 564 ? -23.114 -27.766 -12.441 1.00 95.62 564 ASP A N 1
ATOM 4157 C CA . ASP A 1 564 ? -23.325 -26.742 -13.477 1.00 95.62 564 ASP A CA 1
ATOM 4158 C C . ASP A 1 564 ? -22.581 -25.435 -13.152 1.00 95.62 564 ASP A C 1
ATOM 4160 O O . ASP A 1 564 ? -23.089 -24.538 -12.475 1.00 95.62 564 ASP A O 1
ATOM 4164 N N . LEU A 1 565 ? -21.345 -25.332 -13.644 1.00 97.19 565 LEU A N 1
ATOM 4165 C CA . LEU A 1 565 ? -20.469 -24.188 -13.386 1.00 97.19 565 LEU A CA 1
ATOM 4166 C C . LEU A 1 565 ? -20.983 -22.875 -13.997 1.00 97.19 565 LEU A C 1
ATOM 4168 O O . LEU A 1 565 ? -20.756 -21.814 -13.416 1.00 97.19 565 LEU A O 1
ATOM 4172 N N . ALA A 1 566 ? -21.675 -22.923 -15.139 1.00 97.62 566 ALA A N 1
ATOM 4173 C CA . ALA A 1 566 ? -22.251 -21.730 -15.760 1.00 97.62 566 ALA A CA 1
ATOM 4174 C C . ALA A 1 566 ? -23.382 -21.156 -14.897 1.00 97.62 566 ALA A C 1
ATOM 4176 O O . ALA A 1 566 ? -23.462 -19.939 -14.710 1.00 97.62 566 ALA A O 1
ATOM 4177 N N . HIS A 1 567 ? -24.220 -22.028 -14.329 1.00 97.50 567 HIS A N 1
ATOM 4178 C CA . HIS A 1 567 ? -25.269 -21.623 -13.399 1.00 97.50 567 HIS A CA 1
ATOM 4179 C C . HIS A 1 567 ? -24.693 -20.959 -12.143 1.00 97.50 567 HIS A C 1
ATOM 4181 O O . HIS A 1 567 ? -25.075 -19.832 -11.823 1.00 97.50 567 HIS A O 1
ATOM 4187 N N . HIS A 1 568 ? -23.717 -21.598 -11.491 1.00 97.94 568 HIS A N 1
ATOM 4188 C CA . HIS A 1 568 ? -23.051 -21.038 -10.308 1.00 97.94 568 HIS A CA 1
ATOM 4189 C C . HIS A 1 568 ? -22.399 -19.681 -10.584 1.00 97.94 568 HIS A C 1
ATOM 4191 O O . HIS A 1 568 ? -22.495 -18.759 -9.771 1.00 97.94 568 HIS A O 1
ATOM 4197 N N . LEU A 1 569 ? -21.765 -19.529 -11.752 1.00 98.06 569 LEU A N 1
ATOM 4198 C CA . LEU A 1 569 ? -21.180 -18.256 -12.159 1.00 98.06 569 LEU A CA 1
ATOM 4199 C C . LEU A 1 569 ? -22.245 -17.161 -12.294 1.00 98.06 569 LEU A C 1
ATOM 4201 O O . LEU A 1 569 ? -22.032 -16.049 -11.814 1.00 98.06 569 LEU A O 1
ATOM 4205 N N . LEU A 1 570 ? -23.389 -17.457 -12.915 1.00 97.19 570 LEU A N 1
ATOM 4206 C CA . LEU A 1 570 ? -24.495 -16.502 -13.032 1.00 97.19 570 LEU A CA 1
ATOM 4207 C C . LEU A 1 570 ? -25.053 -16.107 -11.662 1.00 97.19 570 LEU A C 1
ATOM 4209 O O . LEU A 1 570 ? -25.298 -14.926 -11.425 1.00 97.19 570 LEU A O 1
ATOM 4213 N N . GLU A 1 571 ? -25.220 -17.058 -10.744 1.00 96.75 571 GLU A N 1
ATOM 4214 C CA . GLU A 1 571 ? -25.656 -16.754 -9.378 1.00 96.75 571 GLU A CA 1
ATOM 4215 C C . GLU A 1 571 ? -24.665 -15.833 -8.660 1.00 96.75 571 GLU A C 1
ATOM 4217 O O . GLU A 1 571 ? -25.071 -14.825 -8.080 1.00 96.75 571 GLU A O 1
ATOM 4222 N N . ALA A 1 572 ? -23.365 -16.114 -8.763 1.00 96.12 572 ALA A N 1
ATOM 4223 C CA . ALA A 1 572 ? -22.326 -15.281 -8.165 1.00 96.12 572 ALA A CA 1
ATOM 4224 C C . ALA A 1 572 ? -22.259 -13.873 -8.775 1.00 96.12 572 ALA A C 1
ATOM 4226 O O . ALA A 1 572 ? -22.018 -12.902 -8.061 1.00 96.12 572 ALA A O 1
ATOM 4227 N N . LEU A 1 573 ? -22.500 -13.737 -10.083 1.00 95.50 573 LEU A N 1
ATOM 4228 C CA . LEU A 1 573 ? -22.568 -12.439 -10.761 1.00 95.50 573 LEU A CA 1
ATOM 4229 C C . LEU A 1 573 ? -23.807 -11.623 -10.354 1.00 95.50 573 LEU A C 1
ATOM 4231 O O . LEU A 1 573 ? -23.746 -10.392 -10.324 1.00 95.50 573 LEU A O 1
ATOM 4235 N N . ARG A 1 574 ? -24.918 -12.298 -10.033 1.00 94.06 574 ARG A N 1
ATOM 4236 C CA . ARG A 1 574 ? -26.184 -11.685 -9.594 1.00 94.06 574 ARG A CA 1
ATOM 4237 C C . ARG A 1 574 ? -26.232 -11.392 -8.096 1.00 94.06 574 ARG A C 1
ATOM 4239 O O . ARG A 1 574 ? -27.077 -10.603 -7.670 1.00 94.06 574 ARG A O 1
ATOM 4246 N N . ALA A 1 575 ? -25.366 -12.022 -7.305 1.00 88.56 575 ALA A N 1
ATOM 4247 C CA . ALA A 1 575 ? -25.352 -11.871 -5.860 1.00 88.56 575 ALA A CA 1
ATOM 4248 C C . ALA A 1 575 ? -25.155 -10.395 -5.446 1.00 88.56 575 ALA A C 1
ATOM 4250 O O . ALA A 1 575 ? -24.365 -9.662 -6.057 1.00 88.56 575 ALA A O 1
ATOM 4251 N N . PRO A 1 576 ? -25.893 -9.919 -4.425 1.00 78.50 576 PRO A N 1
ATOM 4252 C CA . PRO A 1 576 ? -25.711 -8.572 -3.913 1.00 78.50 576 PRO A CA 1
ATOM 4253 C C . PRO A 1 576 ? -24.339 -8.437 -3.245 1.00 78.50 576 PRO A C 1
ATOM 4255 O O . PRO A 1 576 ? -23.859 -9.348 -2.572 1.00 78.50 576 PRO A O 1
ATOM 4258 N N . VAL A 1 577 ? -23.733 -7.260 -3.407 1.00 76.19 577 VAL A N 1
ATOM 4259 C CA . VAL A 1 577 ? -22.447 -6.910 -2.796 1.00 76.19 577 VAL A CA 1
ATOM 4260 C C . VAL A 1 577 ? -22.661 -5.717 -1.871 1.00 76.19 577 VAL A C 1
ATOM 4262 O O . VAL A 1 577 ? -22.828 -4.594 -2.344 1.00 76.19 577 VAL A O 1
ATOM 4265 N N . ASP A 1 578 ? -22.624 -5.954 -0.563 1.00 69.81 578 ASP A N 1
ATOM 4266 C CA . ASP A 1 578 ? -22.797 -4.962 0.508 1.00 69.81 578 ASP A CA 1
ATOM 4267 C C . ASP A 1 578 ? -21.585 -4.942 1.466 1.00 69.81 578 ASP A C 1
ATOM 4269 O O . ASP A 1 578 ? -21.707 -4.878 2.687 1.00 69.81 578 ASP A O 1
ATOM 4273 N N . GLY A 1 579 ? -20.373 -4.984 0.903 1.00 76.88 579 GLY A N 1
ATOM 4274 C CA . GLY A 1 579 ? -19.116 -4.841 1.646 1.00 76.88 579 GLY A CA 1
ATOM 4275 C C . GLY A 1 579 ? -18.241 -6.096 1.650 1.00 76.88 579 GLY A C 1
ATOM 4276 O O . GLY A 1 579 ? -18.269 -6.900 0.722 1.00 76.88 579 GLY A O 1
ATOM 4277 N N . ASP A 1 580 ? -17.381 -6.221 2.665 1.00 84.88 580 ASP A N 1
ATOM 4278 C CA . ASP A 1 580 ? -16.482 -7.370 2.847 1.00 84.88 580 ASP A CA 1
ATOM 4279 C C . ASP A 1 580 ? -16.832 -8.115 4.142 1.00 84.88 580 ASP A C 1
ATOM 4281 O O . ASP A 1 580 ? -16.489 -7.673 5.249 1.00 84.88 580 ASP A O 1
ATOM 4285 N N . HIS A 1 581 ? -17.511 -9.252 3.964 1.00 85.38 581 HIS A N 1
ATOM 4286 C CA . HIS A 1 581 ? -18.098 -10.086 5.018 1.00 85.38 581 HIS A CA 1
ATOM 4287 C C . HIS A 1 581 ? -17.229 -11.263 5.449 1.00 85.38 581 HIS A C 1
ATOM 4289 O O . HIS A 1 581 ? -17.657 -12.069 6.274 1.00 85.38 581 HIS A O 1
ATOM 4295 N N . ARG A 1 582 ? -16.003 -11.386 4.932 1.00 93.19 582 ARG A N 1
ATOM 4296 C CA . ARG A 1 582 ? -15.155 -12.563 5.187 1.00 93.19 582 ARG A CA 1
ATOM 4297 C C . ARG A 1 582 ? -14.863 -12.770 6.672 1.00 93.19 582 ARG A C 1
ATOM 4299 O O . ARG A 1 582 ? -14.801 -13.901 7.146 1.00 93.19 582 ARG A O 1
ATOM 4306 N N . ALA A 1 583 ? -14.714 -11.691 7.436 1.00 89.19 583 ALA A N 1
ATOM 4307 C CA . ALA A 1 583 ? -14.599 -11.747 8.892 1.00 89.19 583 ALA A CA 1
ATOM 4308 C C . ALA A 1 583 ? -15.861 -12.291 9.576 1.00 89.19 583 ALA A C 1
ATOM 4310 O O . ALA A 1 583 ? -15.740 -13.123 10.472 1.00 89.19 583 ALA A O 1
ATOM 4311 N N . ALA A 1 584 ? -17.053 -11.861 9.152 1.00 85.94 584 ALA A N 1
ATOM 4312 C CA . ALA A 1 584 ? -18.317 -12.327 9.722 1.00 85.94 584 ALA A CA 1
ATOM 4313 C C . ALA A 1 584 ? -18.572 -13.804 9.390 1.00 85.94 584 ALA A C 1
ATOM 4315 O O . ALA A 1 584 ? -18.835 -14.592 10.294 1.00 85.94 584 ALA A O 1
ATOM 4316 N N . LEU A 1 585 ? -18.381 -14.193 8.124 1.00 88.50 585 LEU A N 1
ATOM 4317 C CA . LEU A 1 585 ? -18.504 -15.582 7.674 1.00 88.50 585 LEU A CA 1
ATOM 4318 C C . LEU A 1 585 ? -17.518 -16.505 8.398 1.00 88.50 585 LEU A C 1
ATOM 4320 O O . LEU A 1 585 ? -17.882 -17.609 8.790 1.00 88.50 585 LEU A O 1
ATOM 4324 N N . GLY A 1 586 ? -16.276 -16.061 8.608 1.00 92.50 586 GLY A N 1
ATOM 4325 C CA . GLY A 1 586 ? -15.279 -16.841 9.342 1.00 92.50 586 GLY A CA 1
ATOM 4326 C C . GLY A 1 586 ? -15.641 -17.061 10.810 1.00 92.50 586 GLY A C 1
ATOM 4327 O O . GLY A 1 586 ? -15.340 -18.124 11.357 1.00 92.50 586 GLY A O 1
ATOM 4328 N N . ALA A 1 587 ? -16.312 -16.091 11.435 1.00 88.38 587 ALA A N 1
ATOM 4329 C CA . ALA A 1 587 ? -16.802 -16.218 12.801 1.00 88.38 587 ALA A CA 1
ATOM 4330 C C . ALA A 1 587 ? -18.022 -17.147 12.876 1.00 88.38 587 ALA A C 1
ATOM 4332 O O . ALA A 1 587 ? -18.053 -18.034 13.724 1.00 88.38 587 ALA A O 1
ATOM 4333 N N . GLU A 1 588 ? -18.979 -16.990 11.956 1.00 89.38 588 GLU A N 1
ATOM 4334 C CA . GLU A 1 588 ? -20.166 -17.848 11.833 1.00 89.38 588 GLU A CA 1
ATOM 4335 C C . GLU A 1 588 ? -19.789 -19.319 11.614 1.00 89.38 588 GLU A C 1
ATOM 4337 O O . GLU A 1 588 ? -20.339 -20.215 12.249 1.00 89.38 588 GLU A O 1
ATOM 4342 N N . ARG A 1 589 ? -18.806 -19.566 10.744 1.00 92.00 589 ARG A N 1
ATOM 4343 C CA . ARG A 1 589 ? -18.349 -20.910 10.362 1.00 92.00 589 ARG A CA 1
ATOM 4344 C C . ARG A 1 589 ? -17.270 -21.474 11.293 1.00 92.00 589 ARG A C 1
ATOM 4346 O O . ARG A 1 589 ? -16.825 -22.601 11.101 1.00 92.00 589 ARG A O 1
ATOM 4353 N N . GLY A 1 590 ? -16.832 -20.702 12.290 1.00 86.75 590 GLY A N 1
ATOM 4354 C CA . GLY A 1 590 ? -15.898 -21.135 13.332 1.00 86.75 590 GLY A CA 1
ATOM 4355 C C . GLY A 1 590 ? -14.423 -21.236 12.923 1.00 86.75 590 GLY A C 1
ATOM 4356 O O . GLY A 1 590 ? -13.601 -21.596 13.762 1.00 86.75 590 GLY A O 1
ATOM 4357 N N . GLY A 1 591 ? -14.047 -20.911 11.680 1.00 87.50 591 GLY A N 1
ATOM 4358 C CA . GLY A 1 591 ? -12.647 -20.963 11.245 1.00 87.50 591 GLY A CA 1
ATOM 4359 C C . GLY A 1 591 ? -11.815 -19.741 11.645 1.00 87.50 591 GLY A C 1
ATOM 4360 O O . GLY A 1 591 ? -10.591 -19.841 11.719 1.00 87.50 591 GLY A O 1
ATOM 4361 N N . ARG A 1 592 ? -12.457 -18.591 11.898 1.00 92.00 592 ARG A N 1
ATOM 4362 C CA . ARG A 1 592 ? -11.793 -17.331 12.273 1.00 92.00 592 ARG A CA 1
ATOM 4363 C C . ARG A 1 592 ? -12.691 -16.482 13.183 1.00 92.00 592 ARG A C 1
ATOM 4365 O O . ARG A 1 592 ? -13.499 -15.688 12.710 1.00 92.00 592 ARG A O 1
ATOM 4372 N N . THR A 1 593 ? -12.595 -16.704 14.490 1.00 87.19 593 THR A N 1
ATOM 4373 C CA . THR A 1 593 ? -13.644 -16.349 15.463 1.00 87.19 593 THR A CA 1
ATOM 4374 C C . THR A 1 593 ? -13.601 -14.917 15.995 1.00 87.19 593 THR A C 1
ATOM 4376 O O . THR A 1 593 ? -14.620 -14.416 16.460 1.00 87.19 593 THR A O 1
ATOM 4379 N N . LEU A 1 594 ? -12.445 -14.251 15.977 1.00 88.50 594 LEU A N 1
ATOM 4380 C CA . LEU A 1 594 ? -12.244 -12.936 16.597 1.00 88.50 594 LEU A CA 1
ATOM 4381 C C . LEU A 1 594 ? -12.198 -11.789 15.585 1.00 88.50 594 LEU A C 1
ATOM 4383 O O . LEU A 1 594 ? -12.500 -10.653 15.956 1.00 88.50 594 LEU A O 1
ATOM 4387 N N . ALA A 1 595 ? -11.855 -12.055 14.320 1.00 89.50 595 ALA A N 1
ATOM 4388 C CA . ALA A 1 595 ? -11.654 -11.015 13.310 1.00 89.50 595 ALA A CA 1
ATOM 4389 C C . ALA A 1 595 ? -12.844 -10.047 13.188 1.00 89.50 595 ALA A C 1
ATOM 4391 O O . ALA A 1 595 ? -12.649 -8.831 13.218 1.00 89.50 595 ALA A O 1
ATOM 4392 N N . ALA A 1 596 ? -14.074 -10.571 13.100 1.00 84.62 596 ALA A N 1
ATOM 4393 C CA . ALA A 1 596 ? -15.282 -9.747 13.012 1.00 84.62 596 ALA A CA 1
ATOM 4394 C C . ALA A 1 596 ? -15.442 -8.857 14.243 1.00 84.62 596 ALA A C 1
ATOM 4396 O O . ALA A 1 596 ? -15.509 -7.636 14.115 1.00 84.62 596 ALA A O 1
ATOM 4397 N N . GLN A 1 597 ? -15.429 -9.470 15.430 1.00 82.12 597 GLN A N 1
ATOM 4398 C CA . GLN A 1 597 ? -15.621 -8.775 16.699 1.00 82.12 597 GLN A CA 1
ATOM 4399 C C . GLN A 1 597 ? -14.596 -7.652 16.889 1.00 82.12 597 GLN A C 1
ATOM 4401 O O . GLN A 1 597 ? -14.966 -6.545 17.274 1.00 82.12 597 GLN A O 1
ATOM 4406 N N . VAL A 1 598 ? -13.319 -7.927 16.611 1.00 84.69 598 VAL A N 1
ATOM 4407 C CA . VAL A 1 598 ? -12.216 -6.972 16.774 1.00 84.69 598 VAL A CA 1
ATOM 4408 C C . VAL A 1 598 ? -12.317 -5.833 15.759 1.00 84.69 598 VAL A C 1
ATOM 4410 O O . VAL A 1 598 ? -12.196 -4.669 16.141 1.00 84.69 598 VAL A O 1
ATOM 4413 N N . ALA A 1 599 ? -12.580 -6.131 14.482 1.00 82.88 599 ALA A N 1
ATOM 4414 C CA . ALA A 1 599 ? -12.668 -5.110 13.437 1.00 82.88 599 ALA A CA 1
ATOM 4415 C C . ALA A 1 599 ? -13.874 -4.170 13.622 1.00 82.88 599 ALA A C 1
ATOM 4417 O O . ALA A 1 599 ? -13.815 -3.005 13.224 1.00 82.88 599 ALA A O 1
ATOM 4418 N N . THR A 1 600 ? -14.957 -4.653 14.241 1.00 69.50 600 THR A N 1
ATOM 4419 C CA . THR A 1 600 ? -16.164 -3.863 14.530 1.00 69.50 600 THR A CA 1
ATOM 4420 C C . THR A 1 600 ? -16.224 -3.333 15.959 1.00 69.50 600 THR A C 1
ATOM 4422 O O . THR A 1 600 ? -17.238 -2.743 16.329 1.00 69.50 600 THR A O 1
ATOM 4425 N N . ALA A 1 601 ? -15.186 -3.532 16.779 1.00 63.31 601 ALA A N 1
ATOM 4426 C CA . ALA A 1 601 ? -15.159 -3.095 18.173 1.00 63.31 601 ALA A CA 1
ATOM 4427 C C . ALA A 1 601 ? -15.145 -1.558 18.270 1.00 63.31 601 ALA A C 1
ATOM 4429 O O . ALA A 1 601 ? -14.105 -0.916 18.416 1.00 63.31 601 ALA A O 1
ATOM 4430 N N . ARG A 1 602 ? -16.332 -0.956 18.175 1.00 63.22 602 ARG A N 1
ATOM 4431 C CA . ARG A 1 602 ? -16.595 0.464 18.397 1.00 63.22 602 ARG A CA 1
ATOM 4432 C C . ARG A 1 602 ? -17.649 0.599 19.493 1.00 63.22 602 ARG A C 1
ATOM 4434 O O . ARG A 1 602 ? -18.655 -0.107 19.438 1.00 63.22 602 ARG A O 1
ATOM 4441 N N . PRO A 1 603 ? -17.503 1.551 20.425 1.00 62.19 603 PRO A N 1
ATOM 4442 C CA . PRO A 1 603 ? -18.632 1.987 21.226 1.00 62.19 603 PRO A CA 1
ATOM 4443 C C . PRO A 1 603 ? -19.559 2.809 20.322 1.00 62.19 603 PRO A C 1
ATOM 4445 O O . PRO A 1 603 ? -19.354 4.004 20.115 1.00 62.19 603 PRO A O 1
ATOM 4448 N N . ALA A 1 604 ? -20.561 2.162 19.732 1.00 68.94 604 ALA A N 1
ATOM 4449 C CA . ALA A 1 604 ? -21.695 2.855 19.128 1.00 68.94 604 ALA A CA 1
ATOM 4450 C C . ALA A 1 604 ? -22.679 3.283 20.226 1.00 68.94 604 ALA A C 1
ATOM 4452 O O . ALA A 1 604 ? -22.660 2.727 21.329 1.00 68.94 604 ALA A O 1
ATOM 4453 N N . ARG A 1 605 ? -23.586 4.225 19.933 1.00 82.81 605 ARG A N 1
ATOM 4454 C CA . ARG A 1 605 ? -24.730 4.478 20.826 1.00 82.81 605 ARG A CA 1
ATOM 4455 C C . ARG A 1 605 ? -25.451 3.163 21.125 1.00 82.81 605 ARG A C 1
ATOM 4457 O O . ARG A 1 605 ? -25.521 2.286 20.271 1.00 82.81 605 ARG A O 1
ATOM 4464 N N . HIS A 1 606 ? -25.966 3.042 22.344 1.00 87.44 606 HIS A N 1
ATOM 4465 C CA . HIS A 1 606 ? -26.634 1.838 22.852 1.00 87.44 606 HIS A CA 1
ATOM 4466 C C . HIS A 1 606 ? -25.721 0.630 23.116 1.00 87.44 606 HIS A C 1
ATOM 4468 O O . HIS A 1 606 ? -26.190 -0.354 23.674 1.00 87.44 606 HIS A O 1
ATOM 4474 N N . THR A 1 607 ? -24.419 0.697 22.815 1.00 85.38 607 THR A N 1
ATOM 4475 C CA . THR A 1 607 ? -23.474 -0.373 23.186 1.00 85.38 607 THR A CA 1
ATOM 4476 C C . THR A 1 607 ? -23.448 -0.544 24.703 1.00 85.38 607 THR A C 1
ATOM 4478 O O . THR A 1 607 ? -23.316 0.434 25.438 1.00 85.38 607 THR A O 1
ATOM 4481 N N . LEU A 1 608 ? -23.566 -1.779 25.179 1.00 89.19 608 LEU A N 1
ATOM 4482 C CA . LEU A 1 608 ? -23.429 -2.135 26.585 1.00 89.19 608 LEU A CA 1
ATOM 4483 C C . LEU A 1 608 ? -21.951 -2.233 26.944 1.00 89.19 608 LEU A C 1
ATOM 4485 O O . LEU A 1 608 ? -21.165 -2.812 26.198 1.00 89.19 608 LEU A O 1
ATOM 4489 N N . VAL A 1 609 ? -21.577 -1.668 28.082 1.00 85.25 609 VAL A N 1
ATOM 4490 C CA . VAL A 1 609 ? -20.198 -1.458 28.512 1.00 85.25 609 VAL A CA 1
ATOM 4491 C C . VAL A 1 609 ? -20.046 -1.917 29.955 1.00 85.25 609 VAL A C 1
ATOM 4493 O O . VAL A 1 609 ? -20.793 -1.481 30.826 1.00 85.25 609 VAL A O 1
ATOM 4496 N N . TRP A 1 610 ? -19.040 -2.744 30.218 1.00 87.56 610 TRP A N 1
ATOM 4497 C CA . TRP A 1 610 ? -18.589 -3.088 31.565 1.00 87.56 610 TRP A CA 1
ATOM 4498 C C . TRP A 1 610 ? -17.235 -2.442 31.808 1.00 87.56 610 TRP A C 1
ATOM 4500 O O . TRP A 1 610 ? -16.379 -2.449 30.920 1.00 87.56 610 TRP A O 1
ATOM 4510 N N . LEU A 1 611 ? -17.045 -1.887 32.999 1.00 84.56 611 LEU A N 1
ATOM 4511 C CA . LEU A 1 611 ? -15.817 -1.192 33.372 1.00 84.56 611 LEU A CA 1
ATOM 4512 C C . LEU A 1 611 ? -14.862 -2.120 34.120 1.00 84.56 611 LEU A C 1
ATOM 4514 O O . LEU A 1 611 ? -15.294 -3.086 34.751 1.00 84.56 611 LEU A O 1
ATOM 4518 N N . SER A 1 612 ? -13.564 -1.836 34.033 1.00 76.69 612 SER A N 1
ATOM 4519 C CA . SER A 1 612 ? -12.569 -2.471 34.896 1.00 76.69 612 SER A CA 1
ATOM 4520 C C . SER A 1 612 ? -12.799 -2.080 36.362 1.00 76.69 612 SER A C 1
ATOM 4522 O O . SER A 1 612 ? -13.372 -1.031 36.655 1.00 76.69 612 SER A O 1
ATOM 4524 N N . ALA A 1 613 ? -12.347 -2.925 37.295 1.00 78.00 613 ALA A N 1
ATOM 4525 C CA . ALA A 1 613 ? -12.491 -2.661 38.731 1.00 78.00 613 ALA A CA 1
ATOM 4526 C C . ALA A 1 613 ? -11.827 -1.335 39.154 1.00 78.00 613 ALA A C 1
ATOM 4528 O O . ALA A 1 613 ? -12.368 -0.620 39.991 1.00 78.00 613 ALA A O 1
ATOM 4529 N N . ASP A 1 614 ? -10.711 -0.988 38.506 1.00 79.06 614 ASP A N 1
ATOM 4530 C CA . ASP A 1 614 ? -9.924 0.223 38.765 1.00 79.06 614 ASP A CA 1
ATOM 4531 C C . ASP A 1 614 ? -10.224 1.362 37.768 1.00 79.06 614 ASP A C 1
ATOM 4533 O O . ASP A 1 614 ? -9.379 2.223 37.528 1.00 79.06 614 ASP A O 1
ATOM 4537 N N . ALA A 1 615 ? -11.394 1.347 37.121 1.00 75.06 615 ALA A N 1
ATOM 4538 C CA . ALA A 1 615 ? -11.741 2.328 36.096 1.00 75.06 615 ALA A CA 1
ATOM 4539 C C . ALA A 1 615 ? -11.775 3.769 36.641 1.00 75.06 615 ALA A C 1
ATOM 4541 O O . ALA A 1 615 ? -12.472 4.048 37.619 1.00 75.06 615 ALA A O 1
ATOM 4542 N N . ASP A 1 616 ? -11.110 4.710 35.955 1.00 82.31 616 ASP A N 1
ATOM 4543 C CA . ASP A 1 616 ? -11.144 6.148 36.270 1.00 82.31 616 ASP A CA 1
ATOM 4544 C C . ASP A 1 616 ? -12.407 6.786 35.679 1.00 82.31 616 ASP A C 1
ATOM 4546 O O . ASP A 1 616 ? -12.380 7.551 34.709 1.00 82.31 616 ASP A O 1
ATOM 4550 N N . TRP A 1 617 ? -13.558 6.422 36.235 1.00 91.56 617 TRP A N 1
ATOM 4551 C CA . TRP A 1 617 ? -14.832 7.012 35.856 1.00 91.56 617 TRP A CA 1
ATOM 4552 C C . TRP A 1 617 ? -15.225 8.159 36.788 1.00 91.56 617 TRP A C 1
ATOM 4554 O O . TRP A 1 617 ? -14.821 8.232 37.944 1.00 91.56 617 TRP A O 1
ATOM 4564 N N . ARG A 1 618 ? -16.046 9.078 36.275 1.00 90.25 618 ARG A N 1
ATOM 4565 C CA . ARG A 1 618 ? -16.621 10.187 37.047 1.00 90.25 618 ARG A CA 1
ATOM 4566 C C . ARG A 1 618 ? -18.093 10.338 36.741 1.00 90.25 618 ARG A C 1
ATOM 4568 O O . ARG A 1 618 ? -18.477 10.320 35.574 1.00 90.25 618 ARG A O 1
ATOM 4575 N N . ALA A 1 619 ? -18.915 10.519 37.766 1.00 91.25 619 ALA A N 1
ATOM 4576 C CA . ALA A 1 619 ? -20.320 10.851 37.570 1.00 91.25 619 ALA A CA 1
ATOM 4577 C C . ALA A 1 619 ? -20.462 12.240 36.914 1.00 91.25 619 ALA A C 1
ATOM 4579 O O . ALA A 1 619 ? -19.738 13.166 37.275 1.00 91.25 619 ALA A O 1
ATOM 4580 N N . ASP A 1 620 ? -21.429 12.415 36.004 1.00 86.62 620 ASP A N 1
ATOM 4581 C CA . ASP A 1 620 ? -21.796 13.760 35.512 1.00 86.62 620 ASP A CA 1
ATOM 4582 C C . ASP A 1 620 ? -22.364 14.624 36.658 1.00 86.62 620 ASP A C 1
ATOM 4584 O O . ASP A 1 620 ? -22.247 15.847 36.649 1.00 86.62 620 ASP A O 1
ATOM 4588 N N . VAL A 1 621 ? -22.976 13.980 37.660 1.00 89.25 621 VAL A N 1
ATOM 4589 C CA . VAL A 1 621 ? -23.504 14.609 38.875 1.00 89.25 621 VAL A CA 1
ATOM 4590 C C . VAL A 1 621 ? -22.900 13.898 40.082 1.00 89.25 621 VAL A C 1
ATOM 4592 O O . VAL A 1 621 ? -23.188 12.725 40.312 1.00 89.25 621 VAL A O 1
ATOM 4595 N N . ALA A 1 622 ? -22.090 14.606 40.871 1.00 86.06 622 ALA A N 1
ATOM 4596 C CA . ALA A 1 622 ? -21.323 14.024 41.980 1.00 86.06 622 ALA A CA 1
ATOM 4597 C C . ALA A 1 622 ? -22.188 13.266 43.008 1.00 86.06 622 ALA A C 1
ATOM 4599 O O . ALA A 1 622 ? -21.781 12.239 43.538 1.00 86.06 622 ALA A O 1
ATOM 4600 N N . THR A 1 623 ? -23.427 13.702 43.254 1.00 90.31 623 THR A N 1
ATOM 4601 C CA . THR A 1 623 ? -24.336 13.013 44.190 1.00 90.31 623 THR A CA 1
ATOM 4602 C C . THR A 1 623 ? -24.762 11.615 43.725 1.00 90.31 623 THR A C 1
ATOM 4604 O O . THR A 1 623 ? -25.216 10.822 44.545 1.00 90.31 623 THR A O 1
ATOM 4607 N N . HIS A 1 624 ? -24.610 11.281 42.438 1.00 92.00 624 HIS A N 1
ATOM 4608 C CA . HIS A 1 624 ? -24.924 9.955 41.893 1.00 92.00 624 HIS A CA 1
ATOM 4609 C C . HIS A 1 624 ? -23.782 8.942 42.057 1.00 92.00 624 HIS A C 1
ATOM 4611 O O . HIS A 1 624 ? -23.986 7.747 41.840 1.00 92.00 624 HIS A O 1
ATOM 4617 N N . GLU A 1 625 ? -22.590 9.396 42.442 1.00 90.75 625 GLU A N 1
ATOM 4618 C CA . GLU A 1 625 ? -21.371 8.590 42.496 1.00 90.75 625 GLU A CA 1
ATOM 4619 C C . GLU A 1 625 ? -21.491 7.348 43.403 1.00 90.75 625 GLU A C 1
ATOM 4621 O O . GLU A 1 625 ? -21.170 6.258 42.930 1.00 90.75 625 GLU A O 1
ATOM 4626 N N . PRO A 1 626 ? -22.073 7.407 44.622 1.00 92.19 626 PRO A N 1
ATOM 4627 C CA . PRO A 1 626 ? -22.241 6.208 45.448 1.00 92.19 626 PRO A CA 1
ATOM 4628 C C . PRO A 1 626 ? -23.131 5.140 44.797 1.00 92.19 626 PRO A C 1
ATOM 4630 O O . PRO A 1 626 ? -22.849 3.944 44.885 1.00 92.19 626 PRO A O 1
ATOM 4633 N N . ARG A 1 627 ? -24.204 5.556 44.108 1.00 91.19 627 ARG A N 1
ATOM 4634 C CA . ARG A 1 627 ? -25.130 4.625 43.443 1.00 91.19 627 ARG A CA 1
ATOM 4635 C C . ARG A 1 627 ? -24.503 4.009 42.196 1.00 91.19 627 ARG A C 1
ATOM 4637 O O . ARG A 1 627 ? -24.699 2.817 41.963 1.00 91.19 627 ARG A O 1
ATOM 4644 N N . LEU A 1 628 ? -23.747 4.800 41.434 1.00 91.88 628 LEU A N 1
ATOM 4645 C CA . LEU A 1 628 ? -22.965 4.344 40.283 1.00 91.88 628 LEU A CA 1
ATOM 4646 C C . LEU A 1 628 ? -21.882 3.345 40.705 1.00 91.88 628 LEU A C 1
ATOM 4648 O O . LEU A 1 628 ? -21.769 2.287 40.095 1.00 91.88 628 LEU A O 1
ATOM 4652 N N . ALA A 1 629 ? -21.159 3.621 41.793 1.00 91.31 629 ALA A N 1
ATOM 4653 C CA . ALA A 1 629 ? -20.160 2.706 42.336 1.00 91.31 629 ALA A CA 1
ATOM 4654 C C . ALA A 1 629 ? -20.788 1.364 42.747 1.00 91.31 629 ALA A C 1
ATOM 4656 O O . ALA A 1 629 ? -20.294 0.307 42.364 1.00 91.31 629 ALA A O 1
ATOM 4657 N N . ALA A 1 630 ? -21.926 1.396 43.451 1.00 91.44 630 ALA A N 1
ATOM 4658 C CA . ALA A 1 630 ? -22.659 0.187 43.829 1.00 91.44 630 ALA A CA 1
ATOM 4659 C C . ALA A 1 630 ? -23.188 -0.601 42.616 1.00 91.44 630 ALA A C 1
ATOM 4661 O O . ALA A 1 630 ? -23.214 -1.828 42.655 1.00 91.44 630 ALA A O 1
ATOM 4662 N N . TRP A 1 631 ? -23.609 0.086 41.548 1.00 92.62 631 TRP A N 1
ATOM 4663 C CA . TRP A 1 631 ? -24.049 -0.542 40.298 1.00 92.62 631 TRP A CA 1
ATOM 4664 C C . TRP A 1 631 ? -22.900 -1.277 39.600 1.00 92.62 631 TRP A C 1
ATOM 4666 O O . TRP A 1 631 ? -23.021 -2.451 39.258 1.00 92.62 631 TRP A O 1
ATOM 4676 N N . LEU A 1 632 ? -21.763 -0.597 39.438 1.00 91.19 632 LEU A N 1
ATOM 4677 C CA . LEU A 1 632 ? -20.574 -1.151 38.791 1.00 91.19 632 LEU A CA 1
ATOM 4678 C C . LEU A 1 632 ? -19.969 -2.307 39.603 1.00 91.19 632 LEU A C 1
ATOM 4680 O O . LEU A 1 632 ? -19.565 -3.311 39.021 1.00 91.19 632 LEU A O 1
ATOM 4684 N N . ALA A 1 633 ? -19.987 -2.225 40.939 1.00 90.12 633 ALA A N 1
ATOM 4685 C CA . ALA A 1 633 ? -19.513 -3.289 41.829 1.00 90.12 633 ALA A CA 1
ATOM 4686 C C . ALA A 1 633 ? -20.323 -4.597 41.723 1.00 90.12 633 ALA A C 1
ATOM 4688 O O . ALA A 1 633 ? -19.805 -5.664 42.041 1.00 90.12 633 ALA A O 1
ATOM 4689 N N . GLN A 1 634 ? -21.574 -4.537 41.253 1.00 90.19 634 GLN A N 1
ATOM 4690 C CA . GLN A 1 634 ? -22.396 -5.723 40.973 1.00 90.19 634 GLN A CA 1
ATOM 4691 C C . GLN A 1 634 ? -22.063 -6.375 39.619 1.00 90.19 634 GLN A C 1
ATOM 4693 O O . GLN A 1 634 ? -22.658 -7.389 39.266 1.00 90.19 634 GLN A O 1
ATOM 4698 N N . GLY A 1 635 ? -21.138 -5.800 38.842 1.00 87.31 635 GLY A N 1
ATOM 4699 C CA . GLY A 1 635 ? -20.795 -6.285 37.505 1.00 87.31 635 GLY A CA 1
ATOM 4700 C C . GLY A 1 635 ? -21.871 -6.004 36.452 1.00 87.31 635 GLY A C 1
ATOM 4701 O O . GLY A 1 635 ? -21.883 -6.647 35.402 1.00 87.31 635 GLY A O 1
ATOM 4702 N N . LEU A 1 636 ? -22.783 -5.061 36.713 1.00 91.62 636 LEU A N 1
ATOM 4703 C CA . LEU A 1 636 ? -23.838 -4.674 35.777 1.00 91.62 636 LEU A CA 1
ATOM 4704 C C . LEU A 1 636 ? -23.309 -3.704 34.702 1.00 91.62 636 LEU A C 1
ATOM 4706 O O . LEU A 1 636 ? -22.444 -2.872 34.994 1.00 91.62 636 LEU A O 1
ATOM 4710 N N . PRO A 1 637 ? -23.833 -3.766 33.463 1.00 93.56 637 PRO A N 1
ATOM 4711 C CA . PRO A 1 637 ? -23.391 -2.883 32.390 1.00 93.56 637 PRO A CA 1
ATOM 4712 C C . PRO A 1 637 ? -23.891 -1.446 32.566 1.00 93.56 637 PRO A C 1
ATOM 4714 O O . PRO A 1 637 ? -24.916 -1.184 33.197 1.00 93.56 637 PRO A O 1
ATOM 4717 N N . ALA A 1 638 ? -23.206 -0.522 31.903 1.00 93.81 638 ALA A N 1
ATOM 4718 C CA . ALA A 1 638 ? -23.715 0.786 31.514 1.00 93.81 638 ALA A CA 1
ATOM 4719 C C . ALA A 1 638 ? -23.946 0.818 29.993 1.00 93.81 638 ALA A C 1
ATOM 4721 O O . ALA A 1 638 ? -23.452 -0.041 29.269 1.00 93.81 638 ALA A O 1
ATOM 4722 N N . VAL A 1 639 ? -24.688 1.799 29.484 1.00 92.75 639 VAL A N 1
ATOM 4723 C CA . VAL A 1 639 ? -24.951 1.945 28.045 1.00 92.75 639 VAL A CA 1
ATOM 4724 C C . VAL A 1 639 ? -24.269 3.183 27.478 1.00 92.75 639 VAL A C 1
ATOM 4726 O O . VAL A 1 639 ? -24.330 4.253 28.077 1.00 92.75 639 VAL A O 1
ATOM 4729 N N . VAL A 1 640 ? -23.642 3.075 26.308 1.00 88.19 640 VAL A N 1
ATOM 4730 C CA . VAL A 1 640 ? -23.046 4.221 25.613 1.00 88.19 640 VAL A CA 1
ATOM 4731 C C . VAL A 1 640 ? -24.128 5.224 25.240 1.00 88.19 640 VAL A C 1
ATOM 4733 O O . VAL A 1 640 ? -25.050 4.936 24.470 1.00 88.19 640 VAL A O 1
ATOM 4736 N N . ALA A 1 641 ? -23.984 6.430 25.777 1.00 87.12 641 ALA A N 1
ATOM 4737 C CA . ALA A 1 641 ? -24.866 7.550 25.525 1.00 87.12 641 ALA A CA 1
ATOM 4738 C C . ALA A 1 641 ? -24.213 8.538 24.552 1.00 87.12 641 ALA A C 1
ATOM 4740 O O . ALA A 1 641 ? -22.993 8.628 24.432 1.00 87.12 641 ALA A O 1
ATOM 4741 N N . ARG A 1 642 ? -25.047 9.326 23.869 1.00 82.88 642 ARG A N 1
ATOM 4742 C CA . ARG A 1 642 ? -24.566 10.445 23.048 1.00 82.88 642 ARG A CA 1
ATOM 4743 C C . ARG A 1 642 ? -23.872 11.504 23.911 1.00 82.88 642 ARG A C 1
ATOM 4745 O O . ARG A 1 642 ? -24.316 11.769 25.041 1.00 82.88 642 ARG A O 1
ATOM 4752 N N . ARG A 1 643 ? -22.860 12.161 23.345 1.00 74.75 643 ARG A N 1
ATOM 4753 C CA . ARG A 1 643 ? -22.304 13.414 23.873 1.00 74.75 643 ARG A CA 1
ATOM 4754 C C . ARG A 1 643 ? -23.227 14.592 23.542 1.00 74.75 643 ARG A C 1
ATOM 4756 O O . ARG A 1 643 ? -24.072 14.498 22.647 1.00 74.75 643 ARG A O 1
ATOM 4763 N N . ALA A 1 644 ? -23.116 15.671 24.313 1.00 66.75 644 ALA A N 1
ATOM 4764 C CA . ALA A 1 644 ? -23.675 16.956 23.897 1.00 66.75 644 ALA A CA 1
ATOM 4765 C C . ALA A 1 644 ? -22.757 17.565 22.822 1.00 66.75 644 ALA A C 1
ATOM 4767 O O . ALA A 1 644 ? -21.556 17.303 22.827 1.00 66.75 644 ALA A O 1
ATOM 4768 N N . ALA A 1 645 ? -23.316 18.329 21.882 1.00 54.19 645 ALA A N 1
ATOM 4769 C CA . ALA A 1 645 ? -22.570 18.832 20.721 1.00 54.19 645 ALA A CA 1
ATOM 4770 C C . ALA A 1 645 ? -21.429 19.806 21.097 1.00 54.19 645 ALA A C 1
ATOM 4772 O O . ALA A 1 645 ? -20.495 19.998 20.328 1.00 54.19 645 ALA A O 1
ATOM 4773 N N . ASP A 1 646 ? -21.504 20.405 22.282 1.00 59.28 646 ASP A N 1
ATOM 4774 C CA . ASP A 1 646 ? -20.574 21.371 22.874 1.00 59.28 646 ASP A CA 1
ATOM 4775 C C . ASP A 1 646 ? -19.661 20.759 23.956 1.00 59.28 646 ASP A C 1
ATOM 4777 O O . ASP A 1 646 ? -18.924 21.461 24.649 1.00 59.28 646 ASP A O 1
ATOM 4781 N N . ASP A 1 647 ? -19.693 19.438 24.115 1.00 63.09 647 ASP A N 1
ATOM 4782 C CA . ASP A 1 647 ? -18.990 18.735 25.178 1.00 63.09 647 ASP A CA 1
ATOM 4783 C C . ASP A 1 647 ? -17.507 18.532 24.843 1.00 63.09 647 ASP A C 1
ATOM 4785 O O . ASP A 1 647 ? -17.163 17.702 24.002 1.00 63.09 647 ASP A O 1
ATOM 4789 N N . ALA A 1 648 ? -16.610 19.255 25.515 1.00 54.31 648 ALA A N 1
ATOM 4790 C CA . ALA A 1 648 ? -15.169 19.185 25.265 1.00 54.31 648 ALA A CA 1
ATOM 4791 C C . ALA A 1 648 ? -14.466 17.953 25.880 1.00 54.31 648 ALA A C 1
ATOM 4793 O O . ALA A 1 648 ? -13.322 17.681 25.512 1.00 54.31 648 ALA A O 1
ATOM 4794 N N . ASP A 1 649 ? -15.100 17.199 26.792 1.00 63.00 649 ASP A N 1
ATOM 4795 C CA . ASP A 1 649 ? -14.444 16.067 27.470 1.00 63.00 649 ASP A CA 1
ATOM 4796 C C . ASP A 1 649 ? -14.457 14.811 26.573 1.00 63.00 649 ASP A C 1
ATOM 4798 O O . ASP A 1 649 ? -15.530 14.276 26.285 1.00 63.00 649 ASP A O 1
ATOM 4802 N N . PRO A 1 650 ? -13.285 14.313 26.127 1.00 59.38 650 PRO A N 1
ATOM 4803 C CA . PRO A 1 650 ? -13.180 13.212 25.172 1.00 59.38 650 PRO A CA 1
ATOM 4804 C C . PRO A 1 650 ? -13.556 11.840 25.748 1.00 59.38 650 PRO A C 1
ATOM 4806 O O . PRO A 1 650 ? -13.591 10.864 24.997 1.00 59.38 650 PRO A O 1
ATOM 4809 N N . ARG A 1 651 ? -13.813 11.730 27.058 1.00 72.69 651 ARG A N 1
ATOM 4810 C CA . ARG A 1 651 ? -14.207 10.471 27.699 1.00 72.69 651 ARG A CA 1
ATOM 4811 C C . ARG A 1 651 ? -15.549 9.959 27.177 1.00 72.69 651 ARG A C 1
ATOM 4813 O O . ARG A 1 651 ? -16.453 10.719 26.832 1.00 72.69 651 ARG A O 1
ATOM 4820 N N . LEU A 1 652 ? -15.683 8.636 27.154 1.00 78.12 652 LEU A N 1
ATOM 4821 C CA . LEU A 1 652 ? -16.903 7.958 26.747 1.00 78.12 652 LEU A CA 1
ATOM 4822 C C . LEU A 1 652 ? -18.001 8.263 27.766 1.00 78.12 652 LEU A C 1
ATOM 4824 O O . LEU A 1 652 ? -17.847 7.987 28.957 1.00 78.12 652 LEU A O 1
ATOM 4828 N N . ARG A 1 653 ? -19.112 8.830 27.294 1.00 89.25 653 ARG A N 1
ATOM 4829 C CA . ARG A 1 653 ? -20.280 9.090 28.130 1.00 89.25 653 ARG A CA 1
ATOM 4830 C C . ARG A 1 653 ? -21.152 7.843 28.199 1.00 89.25 653 ARG A C 1
ATOM 4832 O O . ARG A 1 653 ? -21.602 7.335 27.173 1.00 89.25 653 ARG A O 1
ATOM 4839 N N . LEU A 1 654 ? -21.413 7.374 29.411 1.00 92.44 654 LEU A N 1
ATOM 4840 C CA . LEU A 1 654 ? -22.252 6.215 29.682 1.00 92.44 654 LEU A CA 1
ATOM 4841 C C . LEU A 1 654 ? -23.489 6.631 30.478 1.00 92.44 654 LEU A C 1
ATOM 4843 O O . LEU A 1 654 ? -23.455 7.576 31.266 1.00 92.44 654 LEU A O 1
ATOM 4847 N N . GLY A 1 655 ? -24.588 5.920 30.260 1.00 93.62 655 GLY A N 1
ATOM 4848 C CA . GLY A 1 655 ? -25.834 6.048 31.000 1.00 93.62 655 GLY A CA 1
ATOM 4849 C C . GLY A 1 655 ? -26.182 4.757 31.734 1.00 93.62 655 GLY A C 1
ATOM 4850 O O . GLY A 1 655 ? -25.886 3.665 31.258 1.00 93.62 655 GLY A O 1
ATOM 4851 N N . ILE A 1 656 ? -26.843 4.883 32.879 1.00 93.25 656 ILE A N 1
ATOM 4852 C CA . ILE A 1 656 ? -27.433 3.779 33.640 1.00 93.25 656 ILE A CA 1
ATOM 4853 C C . ILE A 1 656 ? -28.871 4.182 33.987 1.00 93.25 656 ILE A C 1
ATOM 4855 O O . ILE A 1 656 ? -29.071 5.126 34.756 1.00 93.25 656 ILE A O 1
ATOM 4859 N N . PRO A 1 657 ? -29.896 3.529 33.420 1.00 90.62 657 PRO A N 1
ATOM 4860 C CA . PRO A 1 657 ? -31.267 3.722 33.861 1.00 90.62 657 PRO A CA 1
ATOM 4861 C C . PRO A 1 657 ? -31.525 2.855 35.091 1.00 90.62 657 PRO A C 1
ATOM 4863 O O . PRO A 1 657 ? -31.393 1.636 35.029 1.00 90.62 657 PRO A O 1
ATOM 4866 N N . LEU A 1 658 ? -31.916 3.470 36.203 1.00 88.81 658 LEU A N 1
ATOM 4867 C CA . LEU A 1 658 ? -32.331 2.730 37.392 1.00 88.81 658 LEU A CA 1
ATOM 4868 C C . LEU A 1 658 ? -33.727 2.114 37.194 1.00 88.81 658 LEU A C 1
ATOM 4870 O O . LEU A 1 658 ? -34.518 2.643 36.398 1.00 88.81 658 LEU A O 1
ATOM 4874 N N . PRO A 1 659 ? -34.056 1.028 37.919 1.00 86.19 659 PRO A N 1
ATOM 4875 C CA . PRO A 1 659 ? -35.383 0.429 37.877 1.00 86.19 659 PRO A CA 1
ATOM 4876 C C . PRO A 1 659 ? -36.477 1.466 38.187 1.00 86.19 659 PRO A C 1
ATOM 4878 O O . PRO A 1 659 ? -36.272 2.350 39.025 1.00 86.19 659 PRO A O 1
ATOM 4881 N N . PRO A 1 660 ? -37.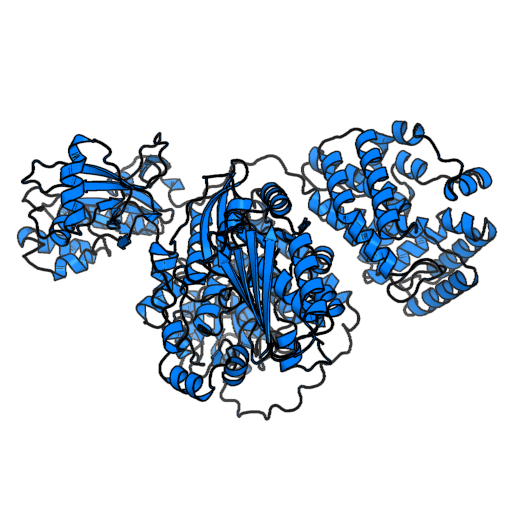671 1.380 37.572 1.00 85.19 660 PRO A N 1
ATOM 4882 C CA . PRO A 1 660 ? -38.781 2.289 37.860 1.00 85.19 660 PRO A CA 1
ATOM 4883 C C . PRO A 1 660 ? -39.163 2.369 39.345 1.00 85.19 660 PRO A C 1
ATOM 4885 O O . PRO A 1 660 ? -39.590 3.431 39.799 1.00 85.19 660 PRO A O 1
ATOM 4888 N N . THR A 1 661 ? -38.961 1.289 40.106 1.00 83.00 661 THR A N 1
ATOM 4889 C CA . THR A 1 661 ? -39.165 1.231 41.565 1.00 83.00 661 THR A CA 1
ATOM 4890 C C . THR A 1 661 ? -38.242 2.170 42.348 1.00 83.00 661 THR A C 1
ATOM 4892 O O . THR A 1 661 ? -38.561 2.530 43.475 1.00 83.00 661 THR A O 1
ATOM 4895 N N . GLU A 1 662 ? -37.137 2.616 41.747 1.00 83.25 662 GLU A N 1
ATOM 4896 C CA . GLU A 1 662 ? -36.191 3.596 42.297 1.00 83.25 662 GLU A CA 1
ATOM 4897 C C . GLU A 1 662 ? -36.430 5.022 41.742 1.00 83.25 662 GLU A C 1
ATOM 4899 O O . GLU A 1 662 ? -35.557 5.885 41.810 1.00 83.25 662 GLU A O 1
ATOM 4904 N N . GLY A 1 663 ? -37.613 5.307 41.180 1.00 77.31 663 GLY A N 1
ATOM 4905 C CA . GLY A 1 663 ? -38.019 6.669 40.801 1.00 77.31 663 GLY A CA 1
ATOM 4906 C C . GLY A 1 663 ? -37.672 7.103 39.370 1.00 77.31 663 GLY A C 1
ATOM 4907 O O . GLY A 1 663 ? -37.573 8.301 39.112 1.00 77.31 663 GLY A O 1
ATOM 4908 N N . LYS A 1 664 ? -37.504 6.158 38.429 1.00 75.19 664 LYS A N 1
ATOM 4909 C CA . LYS A 1 664 ? -37.215 6.410 36.992 1.00 75.19 664 LYS A CA 1
ATOM 4910 C C . LYS A 1 664 ? -36.035 7.373 36.746 1.00 75.19 664 LYS A C 1
ATOM 4912 O O . LYS A 1 664 ? -36.082 8.217 35.849 1.00 75.19 664 LYS A O 1
ATOM 4917 N N . GLN A 1 665 ? -34.958 7.243 37.516 1.00 84.50 665 GLN A N 1
ATOM 4918 C CA . GLN A 1 665 ? -33.751 8.053 37.327 1.00 84.50 665 GLN A CA 1
ATOM 4919 C C . GLN A 1 665 ? -32.831 7.469 36.245 1.00 84.50 665 GLN A C 1
ATOM 4921 O O . GLN A 1 665 ? -32.682 6.254 36.119 1.00 84.50 665 GLN A O 1
ATOM 4926 N N . ARG A 1 666 ? -32.178 8.346 35.474 1.00 88.62 666 ARG A N 1
ATOM 4927 C CA . ARG A 1 666 ? -31.095 7.987 34.548 1.00 88.62 666 ARG A CA 1
ATOM 4928 C C . ARG A 1 666 ? -29.811 8.639 35.035 1.00 88.62 666 ARG A C 1
ATOM 4930 O O . ARG A 1 666 ? -29.681 9.859 34.976 1.00 88.62 666 ARG A O 1
ATOM 4937 N N . LEU A 1 667 ? -28.890 7.824 35.526 1.00 93.56 667 LEU A N 1
ATOM 4938 C CA . LEU A 1 667 ? -27.572 8.269 35.952 1.00 93.56 667 LEU A CA 1
ATOM 4939 C C . LEU A 1 667 ? -26.652 8.327 34.734 1.00 93.56 667 LEU A C 1
ATOM 4941 O O . LEU A 1 667 ? -26.823 7.558 33.786 1.00 93.56 667 LEU A O 1
ATOM 4945 N N . SER A 1 668 ? -25.668 9.219 34.754 1.00 93.00 668 SER A N 1
ATOM 4946 C CA . SER A 1 668 ? -24.641 9.272 33.720 1.00 93.00 668 SER A CA 1
ATOM 4947 C C . SER A 1 668 ? -23.260 9.466 34.318 1.00 93.00 668 SER A C 1
ATOM 4949 O O . SER A 1 668 ? -23.092 10.092 35.368 1.00 93.00 668 SER A O 1
ATOM 4951 N N . LEU A 1 669 ? -22.276 8.889 33.641 1.00 93.81 669 LEU A N 1
ATOM 4952 C CA . LEU A 1 669 ? -20.871 8.958 34.004 1.00 93.81 669 LEU A CA 1
ATOM 4953 C C . LEU A 1 669 ? -20.001 9.078 32.751 1.00 93.81 669 LEU A C 1
ATOM 4955 O O . LEU A 1 669 ? -20.443 8.815 31.631 1.00 93.81 669 LEU A O 1
ATOM 4959 N N . ARG A 1 670 ? -18.747 9.452 32.959 1.00 89.75 670 ARG A N 1
ATOM 4960 C CA . ARG A 1 670 ? -17.711 9.561 31.938 1.00 89.75 670 ARG A CA 1
ATOM 4961 C C . ARG A 1 670 ? -16.562 8.662 32.306 1.00 89.75 670 ARG A C 1
ATOM 4963 O O . ARG A 1 670 ? -16.146 8.658 33.459 1.00 89.75 670 ARG A O 1
ATOM 4970 N N . VAL A 1 671 ? -16.030 7.950 31.327 1.00 84.00 671 VAL A N 1
ATOM 4971 C CA . VAL A 1 671 ? -14.911 7.036 31.539 1.00 84.00 671 VAL A CA 1
ATOM 4972 C C . VAL A 1 671 ? -13.950 7.077 30.348 1.00 84.00 671 VAL A C 1
ATOM 4974 O O . VAL A 1 671 ? -14.393 7.191 29.200 1.00 84.00 671 VAL A O 1
ATOM 4977 N N . PRO A 1 672 ? -12.628 7.023 30.562 1.00 67.69 672 PRO A N 1
ATOM 4978 C CA . PRO A 1 672 ? -11.678 6.767 29.493 1.00 67.69 672 PRO A CA 1
ATOM 4979 C C . PRO A 1 672 ? -12.012 5.454 28.783 1.00 67.69 672 PRO A C 1
ATOM 4981 O O . PRO A 1 672 ? -12.263 4.441 29.428 1.00 67.69 672 PRO A O 1
ATOM 4984 N N . LEU A 1 673 ? -11.961 5.437 27.449 1.00 60.53 673 LEU A N 1
ATOM 4985 C CA . LEU A 1 673 ? -12.247 4.221 26.677 1.00 60.53 673 LEU A CA 1
ATOM 4986 C C . LEU A 1 673 ? -11.355 3.035 27.094 1.00 60.53 673 LEU A C 1
ATOM 4988 O O . LEU A 1 673 ? -11.804 1.894 27.082 1.00 60.53 673 LEU A O 1
ATOM 4992 N N . ARG A 1 674 ? -10.114 3.310 27.515 1.00 55.50 674 ARG A N 1
ATOM 4993 C CA . ARG A 1 674 ? -9.163 2.308 28.027 1.00 55.50 674 ARG A CA 1
ATOM 4994 C C . ARG A 1 674 ? -9.657 1.534 29.256 1.00 55.50 674 ARG A C 1
ATOM 4996 O O . ARG A 1 674 ? -9.212 0.408 29.447 1.00 55.50 674 ARG A O 1
ATOM 5003 N N . ASP A 1 675 ? -10.566 2.108 30.042 1.00 70.50 675 ASP A N 1
ATOM 5004 C CA . ASP A 1 675 ? -11.074 1.513 31.283 1.00 70.50 675 ASP A CA 1
ATOM 5005 C C . ASP A 1 675 ? -12.378 0.726 31.044 1.00 70.50 675 ASP A C 1
ATOM 5007 O O . ASP A 1 675 ? -13.005 0.203 31.966 1.00 70.50 675 ASP A O 1
ATOM 5011 N N . VAL A 1 676 ? -12.790 0.606 29.777 1.00 70.81 676 VAL A N 1
ATOM 5012 C CA . VAL A 1 676 ? -13.826 -0.330 29.348 1.00 70.81 676 VAL A CA 1
ATOM 5013 C C . VAL A 1 676 ? -13.227 -1.736 29.280 1.00 70.81 676 VAL A C 1
ATOM 5015 O O . VAL A 1 676 ? -12.366 -2.022 28.445 1.00 70.81 676 VAL A O 1
ATOM 5018 N N . ALA A 1 677 ? -13.711 -2.619 30.153 1.00 67.12 677 ALA A N 1
ATOM 5019 C CA . ALA A 1 677 ? -13.310 -4.020 30.233 1.00 67.12 677 ALA A CA 1
ATOM 5020 C C . ALA A 1 677 ? -14.010 -4.894 29.184 1.00 67.12 677 ALA A C 1
ATOM 5022 O O . ALA A 1 677 ? -13.403 -5.813 28.638 1.00 67.12 677 ALA A O 1
ATOM 5023 N N . ARG A 1 678 ? -15.288 -4.624 28.889 1.00 72.69 678 ARG A N 1
ATOM 5024 C CA . ARG A 1 678 ? -16.076 -5.394 27.913 1.00 72.69 678 ARG A CA 1
ATOM 5025 C C . ARG A 1 678 ? -17.094 -4.506 27.214 1.00 72.69 678 ARG A C 1
ATOM 5027 O O . ARG A 1 678 ? -17.662 -3.614 27.840 1.00 72.69 678 ARG A O 1
ATOM 5034 N N . MET A 1 679 ? -17.360 -4.788 25.940 1.00 76.69 679 MET A N 1
ATOM 5035 C CA . MET A 1 679 ? -18.429 -4.158 25.163 1.00 76.69 679 MET A CA 1
ATOM 5036 C C . MET A 1 679 ? -19.289 -5.219 24.493 1.00 76.69 679 MET A C 1
ATOM 5038 O O . MET A 1 679 ? -18.738 -6.151 23.914 1.00 76.69 679 MET A O 1
ATOM 5042 N N . HIS A 1 680 ? -20.609 -5.056 24.524 1.00 77.88 680 HIS A N 1
ATOM 5043 C CA . HIS A 1 680 ? -21.558 -5.876 23.773 1.00 77.88 680 HIS A CA 1
ATOM 5044 C C . HIS A 1 680 ? -22.583 -5.004 23.053 1.00 77.88 680 HIS A C 1
ATOM 5046 O O . HIS A 1 680 ? -22.974 -3.944 23.538 1.00 77.88 680 HIS A O 1
ATOM 5052 N N . ALA A 1 681 ? -23.069 -5.485 21.912 1.00 78.19 681 ALA A N 1
ATOM 5053 C CA . ALA A 1 681 ? -24.286 -4.942 21.329 1.00 78.19 681 ALA A CA 1
ATOM 5054 C C . ALA A 1 681 ? -25.487 -5.197 22.267 1.00 78.19 681 ALA A C 1
ATOM 5056 O O . ALA A 1 681 ? -25.432 -6.116 23.091 1.00 78.19 681 ALA A O 1
ATOM 5057 N N . PRO A 1 682 ? -26.581 -4.426 22.143 1.00 88.12 682 PRO A N 1
ATOM 5058 C CA . PRO A 1 682 ? -27.814 -4.749 22.848 1.00 88.12 682 PRO A CA 1
ATOM 5059 C C . PRO A 1 682 ? -28.325 -6.155 22.478 1.00 88.12 682 PRO A C 1
ATOM 5061 O O . PRO A 1 682 ? -28.045 -6.614 21.357 1.00 88.12 682 PRO A O 1
ATOM 5064 N N . PRO A 1 683 ? -29.072 -6.824 23.376 1.00 92.31 683 PRO A N 1
ATOM 5065 C CA . PRO A 1 683 ? -29.596 -8.168 23.141 1.00 92.31 683 PRO A CA 1
ATOM 5066 C C . PRO A 1 683 ? -30.412 -8.230 21.850 1.00 92.31 683 PRO A C 1
ATOM 5068 O O . PRO A 1 683 ? -31.125 -7.280 21.509 1.00 92.31 683 PRO A O 1
ATOM 5071 N N . ALA A 1 684 ? -30.310 -9.335 21.118 1.00 92.06 684 ALA A N 1
ATOM 5072 C CA . ALA A 1 684 ? -31.188 -9.562 19.980 1.00 92.06 684 ALA A CA 1
ATOM 5073 C C . ALA A 1 684 ? -32.623 -9.799 20.470 1.00 92.06 684 ALA A C 1
ATOM 5075 O O . ALA A 1 684 ? -32.847 -10.404 21.520 1.00 92.06 684 ALA A O 1
ATOM 5076 N N . LEU A 1 685 ? -33.614 -9.355 19.696 1.00 94.19 685 LEU A N 1
ATOM 5077 C CA . LEU A 1 685 ? -35.018 -9.585 20.039 1.00 94.19 685 LEU A CA 1
ATOM 5078 C C . LEU A 1 685 ? -35.342 -11.090 20.119 1.00 94.19 685 LEU A C 1
ATOM 5080 O O . LEU A 1 685 ? -36.049 -11.517 21.030 1.00 94.19 685 LEU A O 1
ATOM 5084 N N . SER A 1 686 ? -34.724 -11.912 19.269 1.00 91.94 686 SER A N 1
ATOM 5085 C CA . SER A 1 686 ? -34.812 -13.375 19.335 1.00 91.94 686 SER A CA 1
ATOM 5086 C C . SER A 1 686 ? -34.290 -13.971 20.650 1.00 91.94 686 SER A C 1
ATOM 5088 O O . SER A 1 686 ? -34.877 -14.924 21.157 1.00 91.94 686 SER A O 1
ATOM 5090 N N . GLU A 1 687 ? -33.218 -13.417 21.230 1.00 90.19 687 GLU A N 1
ATOM 5091 C CA . GLU A 1 687 ? -32.668 -13.874 22.519 1.00 90.19 687 GLU A CA 1
ATOM 5092 C C . GLU A 1 687 ? -33.627 -13.557 23.671 1.00 90.19 687 GLU A C 1
ATOM 5094 O O . GLU A 1 687 ? -33.795 -14.366 24.583 1.00 90.19 687 GLU A O 1
ATOM 5099 N N . LEU A 1 688 ? -34.295 -12.399 23.609 1.00 91.31 688 LEU A N 1
ATOM 5100 C CA . LEU A 1 688 ? -35.318 -12.027 24.583 1.00 91.31 688 LEU A CA 1
ATOM 5101 C C . LEU A 1 688 ? -36.538 -12.948 24.515 1.00 91.31 688 LEU A C 1
ATOM 5103 O O . LEU A 1 688 ? -37.033 -13.382 25.552 1.00 91.31 688 LEU A O 1
ATOM 5107 N N . LEU A 1 689 ? -37.009 -13.256 23.304 1.00 90.62 689 LEU A N 1
ATOM 5108 C CA . LEU A 1 689 ? -38.148 -14.151 23.090 1.00 90.62 689 LEU A CA 1
ATOM 5109 C C . LEU A 1 689 ? -37.850 -15.575 23.582 1.00 90.62 689 LEU A C 1
ATOM 5111 O O . LEU A 1 689 ? -38.714 -16.209 24.183 1.00 90.62 689 LEU A O 1
ATOM 5115 N N . ALA A 1 690 ? -36.612 -16.050 23.411 1.00 88.31 690 ALA A N 1
ATOM 5116 C CA . ALA A 1 690 ? -36.180 -17.356 23.906 1.00 88.31 690 ALA A CA 1
ATOM 5117 C C . ALA A 1 690 ? -36.135 -17.453 25.446 1.00 88.31 690 ALA A C 1
ATOM 5119 O O . ALA A 1 690 ? -36.228 -18.553 25.988 1.00 88.31 690 ALA A O 1
ATOM 5120 N N . ALA A 1 691 ? -36.015 -16.327 26.160 1.00 83.56 691 ALA A N 1
ATOM 5121 C CA . ALA A 1 691 ? -35.972 -16.293 27.625 1.00 83.56 691 ALA A CA 1
ATOM 5122 C C . ALA A 1 691 ? -37.353 -16.482 28.298 1.00 83.56 691 ALA A C 1
ATOM 5124 O O . ALA A 1 691 ? -37.417 -16.712 29.507 1.00 83.56 691 ALA A O 1
ATOM 5125 N N . GLY A 1 692 ? -38.449 -16.414 27.531 1.00 80.94 692 GLY A N 1
ATOM 5126 C CA . GLY A 1 692 ? -39.811 -16.693 27.997 1.00 80.94 692 GLY A CA 1
ATOM 5127 C C . GLY A 1 692 ? -40.406 -15.653 28.962 1.00 80.94 692 GLY A C 1
ATOM 5128 O O . GLY A 1 692 ? -39.967 -14.499 29.033 1.00 80.94 692 GLY A O 1
ATOM 5129 N N . ASP A 1 693 ? -41.425 -16.078 29.719 1.00 78.75 693 ASP A N 1
ATOM 5130 C CA . ASP A 1 693 ? -42.283 -15.216 30.557 1.00 78.75 693 ASP A CA 1
ATOM 5131 C C . ASP A 1 693 ? -41.533 -14.404 31.626 1.00 78.75 693 ASP A C 1
ATOM 5133 O O . ASP A 1 693 ? -42.013 -13.357 32.061 1.00 78.75 693 ASP A O 1
ATOM 5137 N N . ALA A 1 694 ? -40.349 -14.862 32.051 1.00 75.19 694 ALA A N 1
ATOM 5138 C CA . ALA A 1 694 ? -39.544 -14.189 33.073 1.00 75.19 694 ALA A CA 1
ATOM 5139 C C . ALA A 1 694 ? -39.027 -12.812 32.619 1.00 75.19 694 ALA A C 1
ATOM 5141 O O . ALA A 1 694 ? -38.751 -11.947 33.449 1.00 75.19 694 ALA A O 1
ATOM 5142 N N . VAL A 1 695 ? -38.897 -12.606 31.307 1.00 82.25 695 VAL A N 1
ATOM 5143 C CA . VAL A 1 695 ? -38.375 -11.366 30.721 1.00 82.25 695 VAL A CA 1
ATOM 5144 C C . VAL A 1 695 ? -39.435 -10.670 29.880 1.00 82.25 695 VAL A C 1
ATOM 5146 O O . VAL A 1 695 ? -39.548 -9.445 29.947 1.00 82.25 695 VAL A O 1
ATOM 5149 N N . VAL A 1 696 ? -40.225 -11.433 29.124 1.00 87.75 696 VAL A N 1
ATOM 5150 C CA . VAL A 1 696 ? -41.264 -10.910 28.235 1.00 87.75 696 VAL A CA 1
ATOM 5151 C C . VAL A 1 696 ? -42.634 -11.342 28.757 1.00 87.75 696 VAL A C 1
ATOM 5153 O O . VAL A 1 696 ? -43.000 -12.506 28.583 1.00 87.75 696 VAL A O 1
ATOM 5156 N N . PRO A 1 697 ? -43.427 -10.433 29.359 1.00 88.44 697 PRO A N 1
ATOM 5157 C CA . PRO A 1 697 ? -44.749 -10.793 29.854 1.00 88.44 697 PRO A CA 1
ATOM 5158 C C . PRO A 1 697 ? -45.647 -11.283 28.713 1.00 88.44 697 PRO A C 1
ATOM 5160 O O . PRO A 1 697 ? -45.608 -10.729 27.613 1.00 88.44 697 PRO A O 1
ATOM 5163 N N . GLN A 1 698 ? -46.505 -12.265 28.996 1.00 87.12 698 GLN A N 1
ATOM 5164 C CA . GLN A 1 698 ? -47.361 -12.935 28.008 1.00 87.12 698 GLN A CA 1
ATOM 5165 C C . GLN A 1 698 ? -48.149 -11.963 27.107 1.00 87.12 698 GLN A C 1
ATOM 5167 O O . GLN A 1 698 ? -48.262 -12.184 25.905 1.00 87.12 698 GLN A O 1
ATOM 5172 N N . ALA A 1 699 ? -48.610 -10.836 27.662 1.00 88.94 699 ALA A N 1
ATOM 5173 C CA . ALA A 1 699 ? -49.338 -9.794 26.931 1.00 88.94 699 ALA A CA 1
ATOM 5174 C C . ALA A 1 699 ? -48.543 -9.121 25.786 1.00 88.94 699 ALA A C 1
ATOM 5176 O O . ALA A 1 699 ? -49.144 -8.446 24.954 1.00 88.94 699 ALA A O 1
ATOM 5177 N N . TRP A 1 700 ? -47.215 -9.271 25.740 1.00 91.75 700 TRP A N 1
ATOM 5178 C CA . TRP A 1 700 ? -46.325 -8.655 24.743 1.00 91.75 700 TRP A CA 1
ATOM 5179 C C . TRP A 1 700 ? -45.741 -9.665 23.747 1.00 91.75 700 TRP A C 1
ATOM 5181 O O . TRP A 1 700 ? -45.116 -9.260 22.767 1.00 91.75 700 TRP A O 1
ATOM 5191 N N . GLN A 1 701 ? -45.920 -10.970 23.980 1.00 90.19 701 GLN A N 1
ATOM 5192 C CA . GLN A 1 701 ? -45.243 -12.016 23.208 1.00 90.19 701 GLN A CA 1
ATOM 5193 C C . GLN A 1 701 ? -45.655 -12.037 21.741 1.00 90.19 701 GLN A C 1
ATOM 5195 O O . GLN A 1 701 ? -44.781 -12.116 20.883 1.00 90.19 701 GLN A O 1
ATOM 5200 N N . GLU A 1 702 ? -46.954 -11.952 21.452 1.00 91.62 702 GLU A N 1
ATOM 5201 C CA . GLU A 1 702 ? -47.468 -11.955 20.077 1.00 91.62 702 GLU A CA 1
ATOM 5202 C C . GLU A 1 702 ? -46.900 -10.772 19.283 1.00 91.62 702 GLU A C 1
ATOM 5204 O O . GLU A 1 702 ? -46.300 -10.944 18.225 1.00 91.62 702 GLU A O 1
ATOM 5209 N N . SER A 1 703 ? -46.985 -9.570 19.851 1.00 93.38 703 SER A N 1
ATOM 5210 C CA . SER A 1 703 ? -46.526 -8.343 19.206 1.00 93.38 703 SER A CA 1
ATOM 5211 C C . SER A 1 703 ? -45.010 -8.338 18.955 1.00 93.38 703 SER A C 1
ATOM 5213 O O . SER A 1 703 ? -44.566 -7.886 17.899 1.00 93.38 703 SER A O 1
ATOM 5215 N N . LEU A 1 704 ? -44.205 -8.873 19.882 1.00 93.62 704 LEU A N 1
ATOM 5216 C CA . LEU A 1 704 ? -42.750 -8.985 19.723 1.00 93.62 704 LEU A CA 1
ATOM 5217 C C . LEU A 1 704 ? -42.334 -10.088 18.734 1.00 93.62 704 LEU A C 1
ATOM 5219 O O . LEU A 1 704 ? -41.371 -9.886 17.994 1.00 93.62 704 LEU A O 1
ATOM 5223 N N . HIS A 1 705 ? -43.053 -11.215 18.667 1.00 93.75 705 HIS A N 1
ATOM 5224 C CA . HIS A 1 705 ? -42.829 -12.230 17.627 1.00 93.75 705 HIS A CA 1
ATOM 5225 C C . HIS A 1 705 ? -43.129 -11.673 16.233 1.00 93.75 705 HIS A C 1
ATOM 5227 O O . HIS A 1 705 ? -42.334 -11.872 15.314 1.00 93.75 705 HIS A O 1
ATOM 5233 N N . ASP A 1 706 ? -44.220 -10.915 16.094 1.00 94.44 706 ASP A N 1
ATOM 5234 C CA . ASP A 1 706 ? -44.555 -10.233 14.846 1.00 94.44 706 ASP A CA 1
ATOM 5235 C C . ASP A 1 706 ? -43.438 -9.265 14.420 1.00 94.44 706 ASP A C 1
ATOM 5237 O O . ASP A 1 706 ? -43.050 -9.276 13.256 1.00 94.44 706 ASP A O 1
ATOM 5241 N N . LEU A 1 707 ? -42.873 -8.466 15.341 1.00 95.00 707 LEU A N 1
ATOM 5242 C CA . LEU A 1 707 ? -41.752 -7.559 15.031 1.00 95.00 707 LEU A CA 1
ATOM 5243 C C . LEU A 1 707 ? -40.489 -8.311 14.601 1.00 95.00 707 LEU A C 1
ATOM 5245 O O . LEU A 1 707 ? -39.839 -7.904 13.639 1.00 95.00 707 LEU A O 1
ATOM 5249 N N . GLN A 1 708 ? -40.155 -9.408 15.287 1.00 93.44 708 GLN A N 1
ATOM 5250 C CA . GLN A 1 708 ? -39.002 -10.249 14.953 1.00 93.44 708 GLN A CA 1
ATOM 5251 C C . GLN A 1 708 ? -39.120 -10.857 13.547 1.00 93.44 708 GLN A C 1
ATOM 5253 O O . GLN A 1 708 ? -38.103 -11.047 12.880 1.00 93.44 708 GLN A O 1
ATOM 5258 N N . ALA A 1 709 ? -40.342 -11.156 13.096 1.00 92.69 709 ALA A N 1
ATOM 5259 C CA . ALA A 1 709 ? -40.601 -11.698 11.766 1.00 92.69 709 ALA A CA 1
ATOM 5260 C C . ALA A 1 709 ? -40.464 -10.654 10.642 1.00 92.69 709 ALA A C 1
ATOM 5262 O O . ALA A 1 709 ? -40.191 -11.036 9.506 1.00 92.69 709 ALA A O 1
ATOM 5263 N N . LEU A 1 710 ? -40.634 -9.356 10.936 1.00 92.31 710 LEU A N 1
ATOM 5264 C CA . LEU A 1 710 ? -40.463 -8.286 9.943 1.00 92.31 710 LEU A CA 1
ATOM 5265 C C . LEU A 1 710 ? -38.990 -8.089 9.579 1.00 92.31 710 LEU A C 1
ATOM 5267 O O . LEU A 1 710 ? -38.628 -8.062 8.405 1.00 92.31 710 LEU A O 1
ATOM 5271 N N . ALA A 1 711 ? -38.141 -7.937 10.597 1.00 88.19 711 ALA A N 1
ATOM 5272 C CA . ALA A 1 711 ? -36.706 -7.766 10.429 1.00 88.19 711 ALA A CA 1
ATOM 5273 C C . ALA A 1 711 ? -35.954 -8.099 11.729 1.00 88.19 711 ALA A C 1
ATOM 5275 O O . ALA A 1 711 ? -36.444 -7.775 12.817 1.00 88.19 711 ALA A O 1
ATOM 5276 N N . PRO A 1 712 ? -34.730 -8.658 11.644 1.00 89.12 712 PRO A N 1
ATOM 5277 C CA . PRO A 1 712 ? -33.863 -8.818 12.804 1.00 89.12 712 PRO A CA 1
ATOM 5278 C C . PRO A 1 712 ? -33.625 -7.476 13.505 1.00 89.12 712 PRO A C 1
ATOM 5280 O O . PRO A 1 712 ? -33.168 -6.510 12.890 1.00 89.12 712 PRO A O 1
ATOM 5283 N N . ALA A 1 713 ? -33.916 -7.430 14.803 1.00 93.38 713 ALA A N 1
ATOM 5284 C CA . ALA A 1 713 ? -33.810 -6.223 15.611 1.00 93.38 713 ALA A CA 1
ATOM 5285 C C . ALA A 1 713 ? -33.011 -6.475 16.891 1.00 93.38 713 ALA A C 1
ATOM 5287 O O . ALA A 1 713 ? -32.957 -7.593 17.416 1.00 93.38 713 ALA A O 1
ATOM 5288 N N . ARG A 1 714 ? -32.420 -5.407 17.426 1.00 94.19 714 ARG A N 1
ATOM 5289 C CA . ARG A 1 714 ? -31.831 -5.404 18.770 1.00 94.19 714 ARG A CA 1
ATOM 5290 C C . ARG A 1 714 ? -32.691 -4.587 19.717 1.00 94.19 714 ARG A C 1
ATOM 5292 O O . ARG A 1 714 ? -33.209 -3.542 19.337 1.00 94.19 714 ARG A O 1
ATOM 5299 N N . VAL A 1 715 ? -32.822 -5.063 20.947 1.00 94.94 715 VAL A N 1
ATOM 5300 C CA . VAL A 1 715 ? -33.672 -4.458 21.972 1.00 94.94 715 VAL A CA 1
ATOM 5301 C C . VAL A 1 715 ? -32.837 -3.511 22.819 1.00 94.94 715 VAL A C 1
ATOM 5303 O O . VAL A 1 715 ? -31.789 -3.898 23.333 1.00 94.94 715 VAL A O 1
ATOM 5306 N N . PHE A 1 716 ? -33.306 -2.280 22.997 1.00 92.94 716 PHE A N 1
ATOM 5307 C CA . PHE A 1 716 ? -32.792 -1.368 24.018 1.00 92.94 716 PHE A CA 1
ATOM 5308 C C . PHE A 1 716 ? -33.917 -1.011 25.003 1.00 92.94 716 PHE A C 1
ATOM 5310 O O . PHE A 1 716 ? -34.971 -1.639 25.005 1.00 92.94 716 PHE A O 1
ATOM 5317 N N . GLY A 1 717 ? -33.678 -0.083 25.930 1.00 92.00 717 GLY A N 1
ATOM 5318 C CA . GLY A 1 717 ? -34.727 0.350 26.859 1.00 92.00 717 GLY A CA 1
ATOM 5319 C C . GLY A 1 717 ? -35.185 -0.727 27.855 1.00 92.00 717 GLY A C 1
ATOM 5320 O O . GLY A 1 717 ? -34.393 -1.562 28.293 1.00 92.00 717 GLY A O 1
ATOM 5321 N N . ALA A 1 718 ? -36.447 -0.657 28.289 1.00 92.38 718 ALA A N 1
ATOM 5322 C CA . ALA A 1 718 ? -36.938 -1.375 29.475 1.00 92.38 718 ALA A CA 1
ATOM 5323 C C . ALA A 1 718 ? -36.780 -2.903 29.385 1.00 92.38 718 ALA A C 1
ATOM 5325 O O . ALA A 1 718 ? -36.313 -3.531 30.334 1.00 92.38 718 ALA A O 1
ATOM 5326 N N . PHE A 1 719 ? -37.114 -3.484 28.233 1.00 93.75 719 PHE A N 1
ATOM 5327 C CA . PHE A 1 719 ? -36.999 -4.922 27.987 1.00 93.75 719 PHE A CA 1
ATOM 5328 C C . PHE A 1 719 ? -35.545 -5.405 28.053 1.00 93.75 719 PHE A C 1
ATOM 5330 O O . PHE A 1 719 ? -35.258 -6.414 28.697 1.00 93.75 719 PHE A O 1
ATOM 5337 N N . ALA A 1 720 ? -34.610 -4.648 27.469 1.00 93.50 720 ALA A N 1
ATOM 5338 C CA . ALA A 1 720 ? -33.188 -4.970 27.543 1.00 93.50 720 ALA A CA 1
ATOM 5339 C C . ALA A 1 720 ? -32.670 -4.917 28.988 1.00 93.50 720 ALA A C 1
ATOM 5341 O O . ALA A 1 720 ? -31.968 -5.824 29.423 1.00 93.50 720 ALA A O 1
ATOM 5342 N N . TRP A 1 721 ? -33.042 -3.892 29.761 1.00 93.38 721 TRP A N 1
ATOM 5343 C CA . TRP A 1 721 ? -32.592 -3.767 31.151 1.00 93.38 721 TRP A CA 1
ATOM 5344 C C . TRP A 1 721 ? -33.191 -4.824 32.077 1.00 93.38 721 TRP A C 1
ATOM 5346 O O . TRP A 1 721 ? -32.475 -5.317 32.949 1.00 93.38 721 TRP A O 1
ATOM 5356 N N . GLN A 1 722 ? -34.442 -5.236 31.858 1.00 93.31 722 GLN A N 1
ATOM 5357 C CA . GLN A 1 722 ? -35.034 -6.366 32.580 1.00 93.31 722 GLN A CA 1
ATOM 5358 C C . GLN A 1 722 ? -34.264 -7.661 32.316 1.00 93.31 722 GLN A C 1
ATOM 5360 O O . GLN A 1 722 ? -33.923 -8.371 33.257 1.00 93.31 722 GLN A O 1
ATOM 5365 N N . TRP A 1 723 ? -33.923 -7.931 31.054 1.00 92.12 723 TRP A N 1
ATOM 5366 C CA . TRP A 1 723 ? -33.126 -9.099 30.680 1.00 92.12 723 TRP A CA 1
ATOM 5367 C C . TRP A 1 723 ? -31.716 -9.064 31.292 1.00 92.12 723 TRP A C 1
ATOM 5369 O O . TRP A 1 723 ? -31.261 -10.051 31.860 1.00 92.12 723 TRP A O 1
ATOM 5379 N N . LEU A 1 724 ? -31.036 -7.914 31.225 1.00 91.31 724 LEU A N 1
ATOM 5380 C CA . LEU A 1 724 ? -29.650 -7.761 31.687 1.00 91.31 724 LEU A CA 1
ATOM 5381 C C . LEU A 1 724 ? -29.494 -7.829 33.208 1.00 91.31 724 LEU A C 1
ATOM 5383 O O . LEU A 1 724 ? -28.459 -8.273 33.696 1.00 91.31 724 LEU A O 1
ATOM 5387 N N . THR A 1 725 ? -30.474 -7.314 33.952 1.00 91.12 725 THR A N 1
ATOM 5388 C CA . THR A 1 725 ? -30.364 -7.128 35.410 1.00 91.12 725 THR A CA 1
ATOM 5389 C C . THR A 1 725 ? -31.226 -8.098 36.209 1.00 91.12 725 THR A C 1
ATOM 5391 O O . THR A 1 725 ? -31.041 -8.203 37.418 1.00 91.12 725 THR A O 1
ATOM 5394 N N . ALA A 1 726 ? -32.189 -8.764 35.562 1.00 89.38 726 ALA A N 1
ATOM 5395 C CA . ALA A 1 726 ? -33.278 -9.506 36.200 1.00 89.38 726 ALA A CA 1
ATOM 5396 C C . ALA A 1 726 ? -34.137 -8.669 37.179 1.00 89.38 726 ALA A C 1
ATOM 5398 O O . ALA A 1 726 ? -34.903 -9.223 37.967 1.00 89.38 726 ALA A O 1
ATOM 5399 N N . LEU A 1 727 ? -34.036 -7.335 37.136 1.00 89.75 727 LEU A N 1
ATOM 5400 C CA . LEU A 1 727 ? -34.870 -6.418 37.916 1.00 89.75 727 LEU A CA 1
ATOM 5401 C C . LEU A 1 727 ? -36.122 -6.015 37.116 1.00 89.75 727 LEU A C 1
ATOM 5403 O O . LEU A 1 727 ? -36.084 -5.993 35.884 1.00 89.75 727 LEU A O 1
ATOM 5407 N N . PRO A 1 728 ? -37.232 -5.650 37.781 1.00 90.50 728 PRO A N 1
ATOM 5408 C CA . PRO A 1 728 ? -38.460 -5.267 37.092 1.00 90.50 728 PRO A CA 1
ATOM 5409 C C . PRO A 1 728 ? -38.312 -3.889 36.428 1.00 90.50 728 PRO A C 1
ATOM 5411 O O . PRO A 1 728 ? -38.322 -2.860 37.105 1.00 90.50 728 PRO A O 1
ATOM 5414 N N . TYR A 1 729 ? -38.210 -3.863 35.096 1.00 92.62 729 TYR A N 1
ATOM 5415 C CA . TYR A 1 729 ? -38.208 -2.635 34.282 1.00 92.62 729 TYR A CA 1
ATOM 5416 C C . TYR A 1 729 ? -39.461 -2.495 33.415 1.00 92.62 729 TYR A C 1
ATOM 5418 O O . TYR A 1 729 ? -39.878 -1.370 33.121 1.00 92.62 729 TYR A O 1
ATOM 5426 N N . VAL A 1 730 ? -40.050 -3.615 32.993 1.00 91.94 730 VAL A N 1
ATOM 5427 C CA . VAL A 1 730 ? -41.213 -3.645 32.101 1.00 91.94 730 VAL A CA 1
ATOM 5428 C C . VAL A 1 730 ? -42.497 -3.502 32.922 1.00 91.94 730 VAL A C 1
ATOM 5430 O O . VAL A 1 730 ? -42.694 -4.190 33.920 1.00 91.94 730 VAL A O 1
ATOM 5433 N N . HIS A 1 731 ? -43.386 -2.607 32.495 1.00 89.19 731 HIS A N 1
ATOM 5434 C CA . HIS A 1 731 ? -44.731 -2.421 33.041 1.00 89.19 731 HIS A CA 1
ATOM 5435 C C . HIS A 1 731 ? -45.739 -2.216 31.896 1.00 89.19 731 HIS A C 1
ATOM 5437 O O . HIS A 1 731 ? -45.351 -2.002 30.754 1.00 89.19 731 HIS A O 1
ATOM 5443 N N . GLU A 1 732 ? -47.045 -2.197 32.178 1.00 85.69 732 GLU A N 1
ATOM 5444 C CA . GLU A 1 732 ? -48.129 -2.125 31.164 1.00 85.69 732 GLU A CA 1
ATOM 5445 C C . GLU A 1 732 ? -48.086 -0.915 30.208 1.00 85.69 732 GLU A C 1
ATOM 5447 O O . GLU A 1 732 ? -48.811 -0.866 29.224 1.00 85.69 732 GLU A O 1
ATOM 5452 N N . ARG A 1 733 ? -47.249 0.081 30.502 1.00 87.06 733 ARG A N 1
ATOM 5453 C CA . ARG A 1 733 ? -47.084 1.318 29.715 1.00 87.06 733 ARG A CA 1
ATOM 5454 C C . ARG A 1 733 ? -45.661 1.466 29.169 1.00 87.06 733 ARG A C 1
ATOM 5456 O O . ARG A 1 733 ? -45.242 2.585 28.887 1.00 87.06 733 ARG A O 1
ATOM 5463 N N . SER A 1 734 ? -44.876 0.393 29.180 1.00 91.00 734 SER A N 1
ATOM 5464 C CA . SER A 1 734 ? -43.530 0.393 28.614 1.00 91.00 734 SER A CA 1
ATOM 5465 C C . SER A 1 734 ? -43.611 0.503 27.096 1.00 91.00 734 SER A C 1
ATOM 5467 O O . SER A 1 734 ? -44.510 -0.058 26.480 1.00 91.00 734 SER A O 1
ATOM 5469 N N . ASP A 1 735 ? -42.666 1.224 26.506 1.00 92.75 735 ASP A N 1
ATOM 5470 C CA . ASP A 1 735 ? -42.490 1.231 25.059 1.00 92.75 735 ASP A CA 1
ATOM 5471 C C . ASP A 1 735 ? -41.663 -0.002 24.645 1.00 92.75 735 ASP A C 1
ATOM 5473 O O . ASP A 1 735 ? -40.843 -0.513 25.419 1.00 92.75 735 ASP A O 1
ATOM 5477 N N . ILE A 1 736 ? -41.886 -0.490 23.427 1.00 94.31 736 ILE A N 1
ATOM 5478 C CA . ILE A 1 736 ? -40.996 -1.445 22.764 1.00 94.31 736 ILE A CA 1
ATOM 5479 C C . ILE A 1 736 ? -39.912 -0.623 22.074 1.00 94.31 736 ILE A C 1
ATOM 5481 O O . ILE A 1 736 ? -40.221 0.102 21.139 1.00 94.31 736 ILE A O 1
ATOM 5485 N N . ASP A 1 737 ? -38.670 -0.729 22.536 1.00 95.56 737 ASP A N 1
ATOM 5486 C CA . ASP A 1 737 ? -37.525 0.048 22.053 1.00 95.56 737 ASP A CA 1
ATOM 5487 C C . ASP A 1 737 ? -36.616 -0.833 21.169 1.00 95.56 737 ASP A C 1
ATOM 5489 O O . ASP A 1 737 ? -35.891 -1.695 21.683 1.00 95.56 737 ASP A O 1
ATOM 5493 N N . LEU A 1 738 ? -36.632 -0.630 19.844 1.00 96.31 738 LEU A N 1
ATOM 5494 C CA . LEU A 1 738 ? -35.878 -1.454 18.880 1.00 96.31 738 LEU A CA 1
ATOM 5495 C C . LEU A 1 738 ? -34.884 -0.678 18.004 1.00 96.31 738 LEU A C 1
ATOM 5497 O O . LEU A 1 738 ? -35.093 0.476 17.631 1.00 96.31 738 LEU A O 1
ATOM 5501 N N . LEU A 1 739 ? -33.793 -1.353 17.644 1.00 93.81 739 LEU A N 1
ATOM 5502 C CA . LEU A 1 739 ? -32.792 -0.892 16.684 1.00 93.81 739 LEU A CA 1
ATOM 5503 C C . LEU A 1 739 ? -32.773 -1.825 15.474 1.00 93.81 739 LEU A C 1
ATOM 5505 O O . LEU A 1 739 ? -32.576 -3.033 15.639 1.00 93.81 739 LEU A O 1
ATOM 5509 N N . TRP A 1 740 ? -32.892 -1.255 14.277 1.00 94.19 740 TRP A N 1
ATOM 5510 C CA . TRP A 1 740 ? -32.757 -1.978 13.009 1.00 94.19 740 TRP A CA 1
ATOM 5511 C C . TRP A 1 740 ? -31.582 -1.436 12.213 1.00 94.19 740 TRP A C 1
ATOM 5513 O O . TRP A 1 740 ? -31.403 -0.225 12.129 1.00 94.19 740 TRP A O 1
ATOM 5523 N N . GLN A 1 741 ? -30.790 -2.322 11.619 1.00 85.31 741 GLN A N 1
ATOM 5524 C CA . GLN A 1 741 ? -29.740 -1.918 10.687 1.00 85.31 741 GLN A CA 1
ATOM 5525 C C . GLN A 1 741 ? -30.330 -1.739 9.293 1.00 85.31 741 GLN A C 1
ATOM 5527 O O . GLN A 1 741 ? -31.042 -2.625 8.821 1.00 85.31 741 GLN A O 1
ATOM 5532 N N . VAL A 1 742 ? -30.025 -0.608 8.655 1.00 81.81 742 VAL A N 1
ATOM 5533 C CA . VAL A 1 742 ? -30.411 -0.334 7.269 1.00 81.81 742 VAL A CA 1
ATOM 5534 C C . VAL A 1 742 ? -29.201 0.105 6.448 1.00 81.81 742 VAL A C 1
ATOM 5536 O O . VAL A 1 742 ? -28.406 0.933 6.889 1.00 81.81 742 VAL A O 1
ATOM 5539 N N . THR A 1 743 ? -29.049 -0.455 5.252 1.00 71.38 743 THR A N 1
ATOM 5540 C CA . THR A 1 743 ? -27.921 -0.182 4.350 1.00 71.38 743 THR A CA 1
ATOM 5541 C C . THR A 1 743 ? -28.250 0.865 3.298 1.00 71.38 743 THR A C 1
ATOM 5543 O O . THR A 1 743 ? -27.363 1.596 2.863 1.00 71.38 743 THR A O 1
ATOM 5546 N N . ASP A 1 744 ? -29.520 0.965 2.909 1.00 79.38 744 ASP A N 1
ATOM 5547 C CA . ASP A 1 744 ? -29.981 1.863 1.858 1.00 79.38 744 ASP A CA 1
ATOM 5548 C C . ASP A 1 744 ? -31.410 2.376 2.099 1.00 79.38 744 ASP A C 1
ATOM 5550 O O . ASP A 1 744 ? -32.138 1.931 2.996 1.00 79.38 744 ASP A O 1
ATOM 5554 N N . ALA A 1 745 ? -31.805 3.348 1.274 1.00 84.19 745 ALA A N 1
ATOM 5555 C CA . ALA A 1 745 ? -33.106 3.995 1.359 1.00 84.19 745 ALA A CA 1
ATOM 5556 C C . ALA A 1 745 ? -34.271 3.036 1.065 1.00 84.19 745 ALA A C 1
ATOM 5558 O O . ALA A 1 745 ? -35.312 3.138 1.711 1.00 84.19 745 ALA A O 1
ATOM 5559 N N . ALA A 1 746 ? -34.106 2.095 0.131 1.00 83.62 746 ALA A N 1
ATOM 5560 C CA . ALA A 1 746 ? -35.176 1.185 -0.268 1.00 83.62 746 ALA A CA 1
ATOM 5561 C C . ALA A 1 746 ? -35.512 0.203 0.863 1.00 83.62 746 ALA A C 1
ATOM 5563 O O . ALA A 1 746 ? -36.685 -0.016 1.176 1.00 83.62 746 ALA A O 1
ATOM 5564 N N . GLN A 1 747 ? -34.489 -0.332 1.531 1.00 87.69 747 GLN A N 1
ATOM 5565 C CA . GLN A 1 747 ? -34.649 -1.170 2.713 1.00 87.69 747 GLN A CA 1
ATOM 5566 C C . GLN A 1 747 ? -35.324 -0.401 3.855 1.00 87.69 747 GLN A C 1
ATOM 5568 O O . GLN A 1 747 ? -36.251 -0.918 4.484 1.00 87.69 747 GLN A O 1
ATOM 5573 N N . ALA A 1 748 ? -34.894 0.840 4.109 1.00 89.12 748 ALA A N 1
ATOM 5574 C CA . ALA A 1 748 ? -35.487 1.683 5.142 1.00 89.12 748 ALA A CA 1
ATOM 5575 C C . ALA A 1 748 ? -36.976 1.959 4.873 1.00 89.12 748 ALA A C 1
ATOM 5577 O O . ALA A 1 748 ? -37.800 1.841 5.780 1.00 89.12 748 ALA A O 1
ATOM 5578 N N . GLU A 1 749 ? -37.342 2.276 3.630 1.00 91.62 749 GLU A N 1
ATOM 5579 C CA . GLU A 1 749 ? -38.730 2.527 3.231 1.00 91.62 749 GLU A CA 1
ATOM 5580 C C . GLU A 1 749 ? -39.609 1.275 3.335 1.00 91.62 749 GLU A C 1
ATOM 5582 O O . GLU A 1 749 ? -40.718 1.348 3.875 1.00 91.62 749 GLU A O 1
ATOM 5587 N N . ALA A 1 750 ? -39.108 0.121 2.883 1.00 91.94 750 ALA A N 1
ATOM 5588 C CA . ALA A 1 750 ? -39.818 -1.150 2.986 1.00 91.94 750 ALA A CA 1
ATOM 5589 C C . ALA A 1 750 ? -40.093 -1.527 4.449 1.00 91.94 750 ALA A C 1
ATOM 5591 O O . ALA A 1 750 ? -41.219 -1.893 4.797 1.00 91.94 750 ALA A O 1
ATOM 5592 N N . LEU A 1 751 ? -39.091 -1.376 5.320 1.00 94.75 751 LEU A N 1
ATOM 5593 C CA . LEU A 1 751 ? -39.241 -1.636 6.747 1.00 94.75 751 LEU A CA 1
ATOM 5594 C C . LEU A 1 751 ? -40.247 -0.670 7.384 1.00 94.75 751 LEU A C 1
ATOM 5596 O O . LEU A 1 751 ? -41.157 -1.113 8.077 1.00 94.75 751 LEU A O 1
ATOM 5600 N N . ILE A 1 752 ? -40.157 0.634 7.104 1.00 95.44 752 ILE A N 1
ATOM 5601 C CA . ILE A 1 752 ? -41.109 1.631 7.623 1.00 95.44 752 ILE A CA 1
ATOM 5602 C C . ILE A 1 752 ? -42.554 1.278 7.252 1.00 95.44 752 ILE A C 1
ATOM 5604 O O . ILE A 1 752 ? -43.441 1.366 8.104 1.00 95.44 752 ILE A O 1
ATOM 5608 N N . ALA A 1 753 ? -42.806 0.856 6.010 1.00 93.69 753 ALA A N 1
ATOM 5609 C CA . ALA A 1 753 ? -44.144 0.455 5.578 1.00 93.69 753 ALA A CA 1
ATOM 5610 C C . ALA A 1 753 ? -44.686 -0.727 6.405 1.00 93.69 753 ALA A C 1
ATOM 5612 O O . ALA A 1 753 ? -45.852 -0.724 6.810 1.00 93.69 753 ALA A O 1
ATOM 5613 N N . GLN A 1 754 ? -43.834 -1.707 6.711 1.00 95.94 754 GLN A N 1
ATOM 5614 C CA . GLN A 1 754 ? -44.191 -2.848 7.554 1.00 95.94 754 GLN A CA 1
ATOM 5615 C C . GLN A 1 754 ? -44.414 -2.446 9.020 1.00 95.94 754 GLN A C 1
ATOM 5617 O O . GLN A 1 754 ? -45.364 -2.925 9.641 1.00 95.94 754 GLN A O 1
ATOM 5622 N N . LEU A 1 755 ? -43.599 -1.534 9.562 1.00 95.38 755 LEU A N 1
ATOM 5623 C CA . LEU A 1 755 ? -43.748 -1.019 10.929 1.00 95.38 755 LEU A CA 1
ATOM 5624 C C . LEU A 1 755 ? -45.061 -0.241 11.110 1.00 95.38 755 LEU A C 1
ATOM 5626 O O . LEU A 1 755 ? -45.747 -0.422 12.116 1.00 95.38 755 LEU A O 1
ATOM 5630 N N . LEU A 1 756 ? -45.465 0.561 10.118 1.00 94.31 756 LEU A N 1
ATOM 5631 C CA . LEU A 1 756 ? -46.765 1.247 10.117 1.00 94.31 756 LEU A CA 1
ATOM 5632 C C . LEU A 1 756 ? -47.936 0.252 10.107 1.00 94.31 756 LEU A C 1
ATOM 5634 O O . LEU A 1 756 ? -48.911 0.425 10.840 1.00 94.31 756 LEU A O 1
ATOM 5638 N N . ALA A 1 757 ? -47.839 -0.812 9.304 1.00 93.25 757 ALA A N 1
ATOM 5639 C CA . ALA A 1 757 ? -48.853 -1.864 9.272 1.00 93.25 757 ALA A CA 1
ATOM 5640 C C . ALA A 1 757 ? -48.920 -2.636 10.599 1.00 93.25 757 ALA A C 1
ATOM 5642 O O . ALA A 1 757 ? -50.006 -2.992 11.058 1.00 93.25 757 ALA A O 1
ATOM 5643 N N . TRP A 1 758 ? -47.774 -2.884 11.232 1.00 95.06 758 TRP A N 1
ATOM 5644 C CA . TRP A 1 758 ? -47.700 -3.513 12.547 1.00 95.06 758 TRP A CA 1
ATOM 5645 C C . TRP A 1 758 ? -48.369 -2.660 13.631 1.00 95.06 758 TRP A C 1
ATOM 5647 O O . TRP A 1 758 ? -49.197 -3.176 14.380 1.00 95.06 758 TRP A O 1
ATOM 5657 N N . GLU A 1 759 ? -48.099 -1.352 13.661 1.00 92.44 759 GLU A N 1
ATOM 5658 C CA . GLU A 1 759 ? -48.658 -0.439 14.667 1.00 92.44 759 GLU A CA 1
ATOM 5659 C C . GLU A 1 759 ? -50.190 -0.343 14.594 1.00 92.44 759 GLU A C 1
ATOM 5661 O O . GLU A 1 759 ? -50.854 -0.172 15.609 1.00 92.44 759 GLU A O 1
ATOM 5666 N N . SER A 1 760 ? -50.778 -0.517 13.408 1.00 91.31 760 SER A N 1
ATOM 5667 C CA . SER A 1 760 ? -52.240 -0.550 13.260 1.00 91.31 760 SER A CA 1
ATOM 5668 C C . SER A 1 760 ? -52.908 -1.805 13.845 1.00 91.31 760 SER A C 1
ATOM 5670 O O . SER A 1 760 ? -54.112 -1.791 14.099 1.00 91.31 760 SER A O 1
ATOM 5672 N N . ARG A 1 761 ? -52.146 -2.893 14.034 1.00 92.75 761 ARG A N 1
ATOM 5673 C CA . ARG A 1 761 ? -52.649 -4.204 14.481 1.00 92.75 761 ARG A CA 1
ATOM 5674 C C . ARG A 1 761 ? -52.468 -4.445 15.976 1.00 92.75 761 ARG A C 1
ATOM 5676 O O . ARG A 1 761 ? -53.237 -5.208 16.552 1.00 92.75 761 ARG A O 1
ATOM 5683 N N . HIS A 1 762 ? -51.474 -3.810 16.593 1.00 92.44 762 HIS A N 1
ATOM 5684 C CA . HIS A 1 762 ? -51.084 -4.066 17.980 1.00 92.44 762 HIS A CA 1
ATOM 5685 C C . HIS A 1 762 ? -51.336 -2.837 18.870 1.00 92.44 762 HIS A C 1
ATOM 5687 O O . HIS A 1 762 ? -51.073 -1.715 18.448 1.00 92.44 762 HIS A O 1
ATOM 5693 N N . PRO A 1 763 ? -51.808 -3.011 20.120 1.00 87.44 763 PRO A N 1
ATOM 5694 C CA . PRO A 1 763 ? -52.094 -1.897 21.033 1.00 87.44 763 PRO A CA 1
ATOM 5695 C C . PRO A 1 763 ? -50.831 -1.293 21.678 1.00 87.44 763 PRO A C 1
ATOM 5697 O O . PRO A 1 763 ? -50.917 -0.318 22.427 1.00 87.44 763 PRO A O 1
ATOM 5700 N N . HIS A 1 764 ? -49.668 -1.894 21.424 1.00 92.81 764 HIS A N 1
ATOM 5701 C CA . HIS A 1 764 ? -48.403 -1.591 22.083 1.00 92.81 764 HIS A CA 1
ATOM 5702 C C . HIS A 1 764 ? -47.621 -0.504 21.354 1.00 92.81 764 HIS A C 1
ATOM 5704 O O . HIS A 1 764 ? -47.504 -0.508 20.130 1.00 92.81 764 HIS A O 1
ATOM 5710 N N . ARG A 1 765 ? -47.029 0.419 22.117 1.00 91.44 765 ARG A N 1
ATOM 5711 C CA . ARG A 1 765 ? -46.261 1.528 21.551 1.00 91.44 765 ARG A CA 1
ATOM 5712 C C . ARG A 1 765 ? -44.863 1.070 21.143 1.00 91.44 765 ARG A C 1
ATOM 5714 O O . ARG A 1 765 ? -44.102 0.571 21.965 1.00 91.44 765 ARG A O 1
ATOM 5721 N N . LEU A 1 766 ? -44.528 1.301 19.876 1.00 93.75 766 LEU A N 1
ATOM 5722 C CA . LEU A 1 766 ? -43.210 1.037 19.306 1.00 93.75 766 LEU A CA 1
ATOM 5723 C C . LEU A 1 766 ? -42.390 2.327 19.207 1.00 93.75 766 LEU A C 1
ATOM 5725 O O . LEU A 1 766 ? -42.805 3.284 18.548 1.00 93.75 766 LEU A O 1
ATOM 5729 N N . ASP A 1 767 ? -41.210 2.343 19.805 1.00 93.50 767 ASP A N 1
ATOM 5730 C CA . ASP A 1 767 ? -40.177 3.341 19.554 1.00 93.50 767 ASP A CA 1
ATOM 5731 C C . ASP A 1 767 ? -38.930 2.652 18.987 1.00 93.50 767 ASP A C 1
ATOM 5733 O O . ASP A 1 767 ? -38.660 1.476 19.231 1.00 93.50 767 ASP A O 1
ATOM 5737 N N . GLY A 1 768 ? -38.177 3.355 18.154 1.00 93.44 768 GLY A N 1
ATOM 5738 C CA . GLY A 1 768 ? -36.996 2.740 17.576 1.00 93.44 768 GLY A CA 1
ATOM 5739 C C . GLY A 1 768 ? -36.226 3.605 16.607 1.00 93.44 768 GLY A C 1
ATOM 5740 O O . GLY A 1 768 ? -36.704 4.628 16.109 1.00 93.44 768 GLY A O 1
ATOM 5741 N N . GLU A 1 769 ? -34.998 3.177 16.354 1.00 95.56 769 GLU A N 1
ATOM 5742 C CA . GLU A 1 769 ? -34.067 3.880 15.486 1.00 95.56 769 GLU A CA 1
ATOM 5743 C C . GLU A 1 769 ? -33.630 2.967 14.330 1.00 95.56 769 GLU A C 1
ATOM 5745 O O . GLU A 1 769 ? -33.334 1.786 14.521 1.00 95.56 769 GLU A O 1
ATOM 5750 N N . LEU A 1 770 ? -33.600 3.532 13.123 1.00 93.69 770 LEU A N 1
ATOM 5751 C CA . LEU A 1 770 ? -32.953 2.953 11.954 1.00 93.69 770 LEU A CA 1
ATOM 5752 C C . LEU A 1 770 ? -31.485 3.385 11.989 1.00 93.69 770 LEU A C 1
ATOM 5754 O O . LEU A 1 770 ? -31.181 4.576 11.879 1.00 93.69 770 LEU A O 1
ATOM 5758 N N . CYS A 1 771 ? -30.594 2.426 12.208 1.00 87.00 771 CYS A N 1
ATOM 5759 C CA . CYS A 1 771 ? -29.150 2.607 12.247 1.00 87.00 771 CYS A CA 1
ATOM 5760 C C . CYS A 1 771 ? -28.597 2.651 10.818 1.00 87.00 771 CYS A C 1
ATOM 5762 O O . CYS A 1 771 ? -28.820 1.728 10.037 1.00 87.00 771 CYS A O 1
ATOM 5764 N N . LEU A 1 772 ? -27.888 3.732 10.504 1.00 81.50 772 LEU A N 1
ATOM 5765 C CA . LEU A 1 772 ? -27.275 4.022 9.213 1.00 81.50 772 LEU A CA 1
ATOM 5766 C C . LEU A 1 772 ? -25.844 3.446 9.144 1.00 81.50 772 LEU A C 1
ATOM 5768 O O . LEU A 1 772 ? -25.200 3.283 10.189 1.00 81.50 772 LEU A O 1
ATOM 5772 N N . PRO A 1 773 ? -25.292 3.207 7.937 1.00 59.03 773 PRO A N 1
ATOM 5773 C CA . PRO A 1 773 ? -23.950 2.635 7.767 1.00 59.03 773 PRO A CA 1
ATOM 5774 C C . PRO A 1 773 ? -22.817 3.477 8.371 1.00 59.03 773 PRO A C 1
ATOM 5776 O O . PRO A 1 773 ? -21.820 2.933 8.839 1.00 59.03 773 PRO A O 1
ATOM 5779 N N . ASP A 1 774 ? -22.985 4.801 8.417 1.00 59.38 774 ASP A N 1
ATOM 5780 C CA . ASP A 1 774 ? -22.016 5.751 8.978 1.00 59.38 774 ASP A CA 1
ATOM 5781 C C . ASP A 1 774 ? -22.021 5.796 10.525 1.00 59.38 774 ASP A C 1
ATOM 5783 O O . ASP A 1 774 ? -21.311 6.591 11.146 1.00 59.38 774 ASP A O 1
ATOM 5787 N N . GLY A 1 775 ? -22.835 4.952 11.171 1.00 68.06 775 GLY A N 1
ATOM 5788 C CA . GLY A 1 775 ? -23.020 4.917 12.621 1.00 68.06 775 GLY A CA 1
ATOM 5789 C C . GLY A 1 775 ? -24.017 5.950 13.158 1.00 68.06 775 GLY A C 1
ATOM 5790 O O . GLY A 1 775 ? -24.174 6.064 14.380 1.00 68.06 775 GLY A O 1
ATOM 5791 N N . GLY A 1 776 ? -24.689 6.702 12.281 1.00 78.88 776 GLY A N 1
ATOM 5792 C CA . GLY A 1 776 ? -25.862 7.501 12.614 1.00 78.88 776 GLY A CA 1
ATOM 5793 C C . GLY A 1 776 ? -27.088 6.643 12.900 1.00 78.88 776 GLY A C 1
ATOM 5794 O O . GLY A 1 776 ? -27.163 5.476 12.534 1.00 78.88 776 GLY A O 1
ATOM 5795 N N . ALA A 1 777 ? -28.070 7.219 13.584 1.00 88.50 777 ALA A N 1
ATOM 5796 C CA . ALA A 1 777 ? -29.366 6.588 13.767 1.00 88.50 777 ALA A CA 1
ATOM 5797 C C . ALA A 1 777 ? -30.476 7.637 13.694 1.00 88.50 777 ALA A C 1
ATOM 5799 O O . ALA A 1 777 ? -30.372 8.700 14.318 1.00 88.50 777 ALA A O 1
ATOM 5800 N N . VAL A 1 778 ? -31.536 7.337 12.949 1.00 93.12 778 VAL A N 1
ATOM 5801 C CA . VAL A 1 778 ? -32.721 8.194 12.811 1.00 93.12 778 VAL A CA 1
ATOM 5802 C C . VAL A 1 778 ? -33.928 7.493 13.415 1.00 93.12 778 VAL A C 1
ATOM 5804 O O . VAL A 1 778 ? -34.066 6.279 13.295 1.00 93.12 778 VAL A O 1
ATOM 5807 N N . ASN A 1 779 ? -34.815 8.227 14.086 1.00 94.69 779 ASN A N 1
ATOM 5808 C CA . ASN A 1 779 ? -36.056 7.622 14.561 1.00 94.69 779 ASN A CA 1
ATOM 5809 C C . ASN A 1 779 ? -36.920 7.210 13.357 1.00 94.69 779 ASN A C 1
ATOM 5811 O O . ASN A 1 779 ? -37.126 8.010 12.441 1.00 94.69 779 ASN A O 1
ATOM 5815 N N . TRP A 1 780 ? -37.440 5.981 13.355 1.00 94.38 780 TRP A N 1
ATOM 5816 C CA . TRP A 1 780 ? -38.167 5.461 12.191 1.00 94.38 780 TRP A CA 1
ATOM 5817 C C . TRP A 1 780 ? -39.418 6.293 11.864 1.00 94.38 780 TRP A C 1
ATOM 5819 O O . TRP A 1 780 ? -39.744 6.474 10.693 1.00 94.38 780 TRP A O 1
ATOM 5829 N N . ARG A 1 781 ? -40.082 6.875 12.876 1.00 92.75 781 ARG A N 1
ATOM 5830 C CA . ARG A 1 781 ? -41.264 7.737 12.687 1.00 92.75 781 ARG A CA 1
ATOM 5831 C C . ARG A 1 781 ? -40.907 9.075 12.067 1.00 92.75 781 ARG A C 1
ATOM 5833 O O . ARG A 1 781 ? -41.693 9.639 11.312 1.00 92.75 781 ARG A O 1
ATOM 5840 N N . GLU A 1 782 ? -39.727 9.588 12.395 1.00 92.19 782 GLU A N 1
ATOM 5841 C CA . GLU A 1 782 ? -39.229 10.831 11.821 1.00 92.19 782 GLU A CA 1
ATOM 5842 C C . GLU A 1 782 ? -38.925 10.649 10.332 1.00 92.19 782 GLU A C 1
ATOM 5844 O O . GLU A 1 782 ? -39.327 11.484 9.520 1.00 92.19 782 GLU A O 1
ATOM 5849 N N . LEU A 1 783 ? -38.327 9.510 9.961 1.00 89.44 783 LEU A N 1
ATOM 5850 C CA . LEU A 1 783 ? -38.083 9.163 8.561 1.00 89.44 783 LEU A CA 1
ATOM 5851 C C . LEU A 1 783 ? -39.377 8.806 7.801 1.00 89.44 783 LEU A C 1
ATOM 5853 O O . LEU A 1 783 ? -39.505 9.132 6.621 1.00 89.44 783 LEU A O 1
ATOM 5857 N N . ALA A 1 784 ? -40.368 8.212 8.477 1.00 90.56 784 ALA A N 1
ATOM 5858 C CA . ALA A 1 784 ? -41.710 7.978 7.930 1.00 90.56 784 ALA A CA 1
ATOM 5859 C C . ALA A 1 784 ? -42.487 9.283 7.657 1.00 90.56 784 ALA A C 1
ATOM 5861 O O . ALA A 1 784 ? -43.440 9.300 6.876 1.00 90.56 784 ALA A O 1
ATOM 5862 N N . GLY A 1 785 ? -42.089 10.383 8.301 1.00 88.00 785 GLY A N 1
ATOM 5863 C CA . GLY A 1 785 ? -42.673 11.702 8.111 1.00 88.00 785 GLY A CA 1
ATOM 5864 C C . GLY A 1 785 ? -42.394 12.313 6.732 1.00 88.00 785 GLY A C 1
ATOM 5865 O O . GLY A 1 785 ? -41.716 11.752 5.873 1.00 88.00 785 GLY A O 1
ATOM 5866 N N . ARG A 1 786 ? -42.925 13.524 6.516 1.00 84.56 786 ARG A N 1
ATOM 5867 C CA . ARG A 1 786 ? -42.763 14.300 5.265 1.00 84.56 786 ARG A CA 1
ATOM 5868 C C . ARG A 1 786 ? -41.689 15.392 5.349 1.00 84.56 786 ARG A C 1
ATOM 5870 O O . ARG A 1 786 ? -41.591 16.225 4.449 1.00 84.56 786 ARG A O 1
ATOM 5877 N N . SER A 1 787 ? -40.926 15.438 6.437 1.00 87.69 787 SER A N 1
ATOM 5878 C CA . SER A 1 787 ? -39.903 16.461 6.644 1.00 87.69 787 SER A CA 1
ATOM 5879 C C . SER A 1 787 ? -38.751 16.286 5.652 1.00 87.69 787 SER A C 1
ATOM 5881 O O . SER A 1 787 ? -38.281 15.175 5.421 1.00 87.69 787 SER A O 1
ATOM 5883 N N . ARG A 1 788 ? -38.276 17.398 5.075 1.00 86.69 788 ARG A N 1
ATOM 5884 C CA . ARG A 1 788 ? -37.094 17.406 4.189 1.00 86.69 788 ARG A CA 1
ATOM 5885 C C . ARG A 1 788 ? -35.788 17.172 4.943 1.00 86.69 788 ARG A C 1
ATOM 5887 O O . ARG A 1 788 ? -34.800 16.764 4.343 1.00 86.69 788 ARG A O 1
ATOM 5894 N N . GLN A 1 789 ? -35.792 17.467 6.239 1.00 89.31 789 GLN A N 1
ATOM 5895 C CA . GLN A 1 789 ? -34.687 17.209 7.144 1.00 89.31 789 GLN A CA 1
ATOM 5896 C C . GLN A 1 789 ? -35.157 16.317 8.285 1.00 89.31 789 GLN A C 1
ATOM 5898 O O . GLN A 1 789 ? -36.297 16.450 8.736 1.00 89.31 789 GLN A O 1
ATOM 5903 N N . VAL A 1 790 ? -34.272 15.444 8.744 1.00 92.69 790 VAL A N 1
ATOM 5904 C CA . VAL A 1 790 ? -34.498 14.557 9.887 1.00 92.69 790 VAL A CA 1
ATOM 5905 C C . VAL A 1 790 ? -33.343 14.683 10.873 1.00 92.69 790 VAL A C 1
ATOM 5907 O O . VAL A 1 790 ? -32.214 14.997 10.493 1.00 92.69 790 VAL A O 1
ATOM 5910 N N . LEU A 1 791 ? -33.625 14.455 12.149 1.00 91.62 791 LEU A N 1
ATOM 5911 C CA . LEU A 1 791 ? -32.651 14.470 13.223 1.00 91.62 791 LEU A CA 1
ATOM 5912 C C . LEU A 1 791 ? -31.877 13.150 13.253 1.00 91.62 791 LEU A C 1
ATOM 5914 O O . LEU A 1 791 ? -32.360 12.121 13.730 1.00 91.62 791 LEU A O 1
ATOM 5918 N N . VAL A 1 792 ? -30.629 13.204 12.807 1.00 87.50 792 VAL A N 1
ATOM 5919 C CA . VAL A 1 792 ? -29.704 12.076 12.875 1.00 87.50 792 VAL A CA 1
ATOM 5920 C C . VAL A 1 792 ? -28.902 12.168 14.165 1.00 87.50 792 VAL A C 1
ATOM 5922 O O . VAL A 1 792 ? -28.316 13.204 14.486 1.00 87.50 792 VAL A O 1
ATOM 5925 N N . LYS A 1 793 ? -28.878 11.076 14.931 1.00 86.06 793 LYS A N 1
ATOM 5926 C CA . LYS A 1 793 ? -28.158 10.975 16.205 1.00 86.06 793 LYS A CA 1
ATOM 5927 C C . LYS A 1 793 ? -26.903 10.125 16.035 1.00 86.06 793 LYS A C 1
ATOM 5929 O O . LYS A 1 793 ? -27.000 8.936 15.741 1.00 86.06 793 LYS A O 1
ATOM 5934 N N . ARG A 1 794 ? -25.743 10.705 16.327 1.00 79.50 794 ARG A N 1
ATOM 5935 C CA . ARG A 1 794 ? -24.428 10.049 16.359 1.00 79.50 794 ARG A CA 1
ATOM 5936 C C . ARG A 1 794 ? -23.824 10.108 17.765 1.00 79.50 794 ARG A C 1
ATOM 5938 O O . ARG A 1 794 ? -24.435 10.615 18.710 1.00 79.50 794 ARG A O 1
ATOM 5945 N N . LEU A 1 795 ? -22.647 9.507 17.934 1.00 69.94 795 LEU A N 1
ATOM 5946 C CA . LEU A 1 795 ? -21.934 9.482 19.217 1.00 69.94 795 LEU A CA 1
ATOM 5947 C C . LEU A 1 795 ? -21.501 10.891 19.663 1.00 69.94 795 LEU A C 1
ATOM 5949 O O . LEU A 1 795 ? -21.552 11.206 20.853 1.00 69.94 795 LEU A O 1
ATOM 5953 N N . ASP A 1 796 ? -21.105 11.722 18.703 1.00 61.84 796 ASP A N 1
ATOM 5954 C CA . ASP A 1 796 ? -20.588 13.085 18.849 1.00 61.84 796 ASP A CA 1
ATOM 5955 C C . ASP A 1 796 ? -21.675 14.171 18.884 1.00 61.84 796 ASP A C 1
ATOM 5957 O O . ASP A 1 796 ? -21.401 15.295 19.294 1.00 61.84 796 ASP A O 1
ATOM 5961 N N . GLY A 1 797 ? -22.921 13.852 18.529 1.00 72.94 797 GLY A N 1
ATOM 5962 C CA . GLY A 1 797 ? -24.019 14.808 18.627 1.00 72.94 797 GLY A CA 1
ATOM 5963 C C . GLY A 1 797 ? -25.280 14.388 17.884 1.00 72.94 797 GLY A C 1
ATOM 5964 O O . GLY A 1 797 ? -25.437 13.244 17.464 1.00 72.94 797 GLY A O 1
ATOM 5965 N N . ALA A 1 798 ? -26.216 15.326 17.744 1.00 81.81 798 ALA A N 1
ATOM 5966 C CA . ALA A 1 798 ? -27.382 15.168 16.883 1.00 81.81 798 ALA A CA 1
ATOM 5967 C C . ALA A 1 798 ? -27.479 16.368 15.938 1.00 81.81 798 ALA A C 1
ATOM 5969 O O . ALA A 1 798 ? -27.288 17.501 16.379 1.00 81.81 798 ALA A O 1
ATOM 5970 N N . ALA A 1 799 ? -27.771 16.115 14.666 1.00 82.88 799 ALA A N 1
ATOM 5971 C CA . ALA A 1 799 ? -27.830 17.134 13.625 1.00 82.88 799 ALA A CA 1
ATOM 5972 C C . ALA A 1 799 ? -29.062 16.935 12.737 1.00 82.88 799 ALA A C 1
ATOM 5974 O O . ALA A 1 799 ? -29.525 15.812 12.551 1.00 82.88 799 ALA A O 1
ATOM 5975 N N . LEU A 1 800 ? -29.595 18.036 12.202 1.00 87.31 800 LEU A N 1
ATOM 5976 C CA . LEU A 1 800 ? -30.604 17.984 11.147 1.00 87.31 800 LEU A CA 1
ATOM 5977 C C . LEU A 1 800 ? -29.903 17.765 9.809 1.00 87.31 800 LEU A C 1
ATOM 5979 O O . LEU A 1 800 ? -29.088 18.588 9.393 1.00 87.31 800 LEU A O 1
ATOM 5983 N N . GLU A 1 801 ? -30.245 16.679 9.130 1.00 86.19 801 GLU A N 1
ATOM 5984 C CA . GLU A 1 801 ? -29.678 16.314 7.832 1.00 86.19 801 GLU A CA 1
ATOM 5985 C C . GLU A 1 801 ? -30.771 16.156 6.792 1.00 86.19 801 GLU A C 1
ATOM 5987 O O . GLU A 1 801 ? -31.900 15.785 7.113 1.00 86.19 801 GLU A O 1
ATOM 5992 N N . ALA A 1 802 ? -30.445 16.473 5.539 1.00 84.12 802 ALA A N 1
ATOM 5993 C CA . ALA A 1 802 ? -31.388 16.312 4.447 1.00 84.12 802 ALA A CA 1
ATOM 5994 C C . ALA A 1 802 ? -31.676 14.823 4.230 1.00 84.12 802 ALA A C 1
ATOM 5996 O O . ALA A 1 802 ? -30.756 14.005 4.167 1.00 84.12 802 ALA A O 1
ATOM 5997 N N . ARG A 1 803 ? -32.959 14.484 4.089 1.00 84.19 803 ARG A N 1
ATOM 5998 C CA . ARG A 1 803 ? -33.418 13.102 3.901 1.00 84.19 803 ARG A CA 1
ATOM 5999 C C . ARG A 1 803 ? -32.719 12.422 2.721 1.00 84.19 803 ARG A C 1
ATOM 6001 O O . ARG A 1 803 ? -32.258 11.295 2.851 1.00 84.19 803 ARG A O 1
ATOM 6008 N N . ASP A 1 804 ? -32.572 13.149 1.619 1.00 79.75 804 ASP A N 1
ATOM 6009 C CA . ASP A 1 804 ? -32.006 12.634 0.368 1.00 79.75 804 ASP A CA 1
ATOM 6010 C C . ASP A 1 804 ? -30.487 12.396 0.461 1.00 79.75 804 ASP A C 1
ATOM 6012 O O . ASP A 1 804 ? -29.908 11.726 -0.388 1.00 79.75 804 ASP A O 1
ATOM 6016 N N . THR A 1 805 ? -29.834 12.922 1.506 1.00 76.12 805 THR A N 1
ATOM 6017 C CA . THR A 1 805 ? -28.390 12.764 1.733 1.00 76.12 805 THR A CA 1
ATOM 6018 C C . THR A 1 805 ? -28.039 11.692 2.759 1.00 76.12 805 THR A C 1
ATOM 6020 O O . THR A 1 805 ? -26.867 11.358 2.882 1.00 76.12 805 THR A O 1
ATOM 6023 N N . LEU A 1 806 ? -29.020 11.131 3.483 1.00 74.00 806 LEU A N 1
ATOM 6024 C CA . LEU A 1 806 ? -28.771 10.157 4.564 1.00 74.00 806 LEU A CA 1
ATOM 6025 C C . LEU A 1 806 ? -28.042 8.897 4.089 1.00 74.00 806 LEU A C 1
ATOM 6027 O O . LEU A 1 806 ? -27.335 8.264 4.865 1.00 74.00 806 LEU A O 1
ATOM 6031 N N . PHE A 1 807 ? -28.225 8.552 2.815 1.00 72.69 807 PHE A N 1
ATOM 6032 C CA . PHE A 1 807 ? -27.606 7.400 2.162 1.00 72.69 807 PHE A CA 1
ATOM 6033 C C . PHE A 1 807 ? -26.637 7.819 1.042 1.00 72.69 807 PHE A C 1
ATOM 6035 O O . PHE A 1 807 ? -26.182 6.972 0.278 1.00 72.69 807 PHE A O 1
ATOM 6042 N N . ALA A 1 808 ? -26.325 9.117 0.918 1.00 54.44 808 ALA A N 1
ATOM 6043 C CA . ALA A 1 808 ? -25.423 9.644 -0.103 1.00 54.44 808 ALA A CA 1
ATOM 6044 C C . ALA A 1 808 ? -24.011 9.852 0.467 1.00 54.44 808 ALA A C 1
ATOM 6046 O O . ALA A 1 808 ? -23.833 10.422 1.543 1.00 54.44 808 ALA A O 1
ATOM 6047 N N . THR A 1 809 ? -22.982 9.447 -0.276 1.00 42.12 809 THR A N 1
ATOM 6048 C CA . THR A 1 809 ? -21.582 9.784 0.022 1.00 42.12 809 THR A CA 1
ATOM 6049 C C . THR A 1 809 ? -21.380 11.302 -0.053 1.00 42.12 809 THR A C 1
ATOM 6051 O O . THR A 1 809 ? -21.584 11.903 -1.105 1.00 42.12 809 THR A O 1
ATOM 6054 N N . ARG A 1 810 ? -20.997 11.939 1.063 1.00 35.69 810 ARG A N 1
ATOM 6055 C CA . ARG A 1 810 ? -20.744 13.390 1.159 1.00 35.69 810 ARG A CA 1
ATOM 6056 C C . ARG A 1 810 ? -19.617 13.824 0.211 1.00 35.69 810 ARG A C 1
ATOM 6058 O O . ARG A 1 810 ? -18.458 13.496 0.448 1.00 35.69 810 ARG A O 1
ATOM 6065 N N . GLU A 1 811 ? -19.933 14.630 -0.801 1.00 28.31 811 GLU A N 1
ATOM 6066 C CA . GLU A 1 811 ? -18.924 15.390 -1.549 1.00 28.31 811 GLU A CA 1
ATOM 6067 C C . GLU A 1 811 ? -18.359 16.526 -0.678 1.00 28.31 811 GLU A C 1
ATOM 6069 O O . GLU A 1 811 ? -19.098 17.296 -0.055 1.00 28.31 811 GLU A O 1
ATOM 6074 N N . LEU A 1 812 ? -17.028 16.621 -0.617 1.00 29.83 812 LEU A N 1
ATOM 6075 C CA . LEU A 1 812 ? -16.307 17.696 0.065 1.00 29.83 812 LEU A CA 1
ATOM 6076 C C . LEU A 1 812 ? -16.250 18.958 -0.820 1.00 29.83 812 LEU A C 1
ATOM 6078 O O . LEU A 1 812 ? -16.101 18.847 -2.037 1.00 29.83 812 LEU A O 1
ATOM 6082 N N . PRO A 1 813 ? -16.308 20.170 -0.235 1.00 25.39 813 PRO A N 1
ATOM 6083 C CA . PRO A 1 813 ? -16.176 21.410 -0.991 1.00 25.39 813 PRO A CA 1
ATOM 6084 C C . PRO A 1 813 ? -14.770 21.540 -1.596 1.00 25.39 813 PRO A C 1
ATOM 6086 O O . PRO A 1 813 ? -13.766 21.268 -0.937 1.00 25.39 813 PRO A O 1
ATOM 6089 N N . ALA A 1 814 ? -14.698 22.005 -2.846 1.00 25.77 814 ALA A N 1
ATOM 6090 C CA . ALA A 1 814 ? -13.447 22.246 -3.558 1.00 25.77 814 ALA A CA 1
ATOM 6091 C C . ALA A 1 814 ? -12.530 23.205 -2.768 1.00 25.77 814 ALA A C 1
ATOM 6093 O O . ALA A 1 814 ? -12.881 24.358 -2.497 1.00 25.77 814 ALA A O 1
ATOM 6094 N N . HIS A 1 815 ? -11.343 22.732 -2.386 1.00 32.62 815 HIS A N 1
ATOM 6095 C CA . HIS A 1 815 ? -10.285 23.543 -1.784 1.00 32.62 815 HIS A CA 1
ATOM 6096 C C . HIS A 1 815 ? -9.118 23.716 -2.757 1.00 32.62 815 HIS A C 1
ATOM 6098 O O . HIS A 1 815 ? -8.822 22.829 -3.555 1.00 32.62 815 HIS A O 1
ATOM 6104 N N . GLY A 1 816 ? -8.514 24.910 -2.711 1.00 37.78 816 GLY A N 1
ATOM 6105 C CA . GLY A 1 816 ? -7.539 25.414 -3.678 1.00 37.78 816 GLY A CA 1
ATOM 6106 C C . GLY A 1 816 ? -6.387 24.452 -3.962 1.00 37.78 816 GLY A C 1
ATOM 6107 O O . GLY A 1 816 ? -5.922 23.732 -3.082 1.00 37.78 816 GLY A O 1
ATOM 6108 N N . THR A 1 817 ? -5.934 24.455 -5.213 1.00 43.91 817 THR A N 1
ATOM 6109 C CA . THR A 1 817 ? -4.994 23.476 -5.753 1.00 43.91 817 THR A CA 1
ATOM 6110 C C . THR A 1 817 ? -3.671 23.478 -4.986 1.00 43.91 817 THR A C 1
ATOM 6112 O O . THR A 1 817 ? -2.880 24.421 -5.064 1.00 43.91 817 THR A O 1
ATOM 6115 N N . VAL A 1 818 ? -3.418 22.407 -4.236 1.00 52.78 818 VAL A N 1
ATOM 6116 C CA . VAL A 1 818 ? -2.146 22.178 -3.544 1.00 52.78 818 VAL A CA 1
ATOM 6117 C C . VAL A 1 818 ? -1.111 21.717 -4.571 1.00 52.78 818 VAL A C 1
ATOM 6119 O O . VAL A 1 818 ? -1.325 20.742 -5.288 1.00 52.78 818 VAL A O 1
ATOM 6122 N N . ILE A 1 819 ? 0.023 22.417 -4.661 1.00 64.94 819 ILE A N 1
ATOM 6123 C CA . ILE A 1 819 ? 1.102 22.074 -5.599 1.00 64.94 819 ILE A CA 1
ATOM 6124 C C . ILE A 1 819 ? 1.994 20.991 -4.988 1.00 64.94 819 ILE A C 1
ATOM 6126 O O . ILE A 1 819 ? 2.709 21.257 -4.017 1.00 64.94 819 ILE A O 1
ATOM 6130 N N . ASP A 1 820 ? 2.010 19.790 -5.582 1.00 71.25 820 ASP A N 1
ATOM 6131 C CA . ASP A 1 820 ? 2.903 18.687 -5.184 1.00 71.25 820 ASP A CA 1
ATOM 6132 C C . ASP A 1 820 ? 4.371 18.994 -5.548 1.00 71.25 820 ASP A C 1
ATOM 6134 O O . ASP A 1 820 ? 4.950 18.514 -6.527 1.00 71.25 820 ASP A O 1
ATOM 6138 N N . SER A 1 821 ? 4.992 19.837 -4.725 1.00 81.50 821 SER A N 1
ATOM 6139 C CA . SER A 1 821 ? 6.390 20.251 -4.862 1.00 81.50 821 SER A CA 1
ATOM 6140 C C . SER A 1 821 ? 7.363 19.077 -4.684 1.00 81.50 821 SER A C 1
ATOM 6142 O O . SER A 1 821 ? 8.462 19.096 -5.241 1.00 81.50 821 SER A O 1
ATOM 6144 N N . ALA A 1 822 ? 6.972 18.041 -3.930 1.00 73.00 822 ALA A N 1
ATOM 6145 C CA . ALA A 1 822 ? 7.790 16.846 -3.743 1.00 73.00 822 ALA A CA 1
ATOM 6146 C C . ALA A 1 822 ? 7.878 16.031 -5.038 1.00 73.00 822 ALA A C 1
ATOM 6148 O O . ALA A 1 822 ? 8.952 15.534 -5.377 1.00 73.00 822 ALA A O 1
ATOM 6149 N N . ARG A 1 823 ? 6.784 15.940 -5.802 1.00 78.31 823 ARG A N 1
ATOM 6150 C CA . ARG A 1 823 ? 6.782 15.296 -7.119 1.00 78.31 823 ARG A CA 1
ATOM 6151 C C . ARG A 1 823 ? 7.669 16.011 -8.124 1.00 78.31 823 ARG A C 1
ATOM 6153 O O . ARG A 1 823 ? 8.459 15.343 -8.781 1.00 78.31 823 ARG A O 1
ATOM 6160 N N . LEU A 1 824 ? 7.610 17.341 -8.209 1.00 85.94 824 LEU A N 1
ATOM 6161 C CA . LEU A 1 824 ? 8.521 18.102 -9.077 1.00 85.94 824 LEU A CA 1
ATOM 6162 C C . LEU A 1 824 ? 9.992 17.864 -8.699 1.00 85.94 824 LEU A C 1
ATOM 6164 O O . LEU A 1 824 ? 10.829 17.646 -9.575 1.00 85.94 824 LEU A O 1
ATOM 6168 N N . GLY A 1 825 ? 10.294 17.817 -7.397 1.00 86.19 825 GLY A N 1
ATOM 6169 C CA . GLY A 1 825 ? 11.619 17.446 -6.901 1.00 86.19 825 GLY A CA 1
ATOM 6170 C C . GLY A 1 825 ? 12.052 16.031 -7.308 1.00 86.19 825 GLY A C 1
ATOM 6171 O O . GLY A 1 825 ? 13.172 15.845 -7.786 1.00 86.19 825 GLY A O 1
ATOM 6172 N N . ARG A 1 826 ? 11.156 15.039 -7.184 1.00 81.62 826 ARG A N 1
ATOM 6173 C CA . ARG A 1 826 ? 11.392 13.654 -7.633 1.00 81.62 826 ARG A CA 1
ATOM 6174 C C . ARG A 1 826 ? 11.649 13.570 -9.133 1.00 81.62 826 ARG A C 1
ATOM 6176 O O . ARG A 1 826 ? 12.599 12.907 -9.535 1.00 81.62 826 ARG A O 1
ATOM 6183 N N . LEU A 1 827 ? 10.844 14.252 -9.950 1.00 85.75 827 LEU A N 1
ATOM 6184 C CA . LEU A 1 827 ? 11.009 14.275 -11.405 1.00 85.75 827 LEU A CA 1
ATOM 6185 C C . LEU A 1 827 ? 12.376 14.834 -11.806 1.00 85.75 827 LEU A C 1
ATOM 6187 O O . LEU A 1 827 ? 13.015 14.287 -12.702 1.00 85.75 827 LEU A O 1
ATOM 6191 N N . ALA A 1 828 ? 12.861 15.873 -11.122 1.00 91.81 828 ALA A N 1
ATOM 6192 C CA . ALA A 1 828 ? 14.193 16.419 -11.364 1.00 91.81 828 ALA A CA 1
ATOM 6193 C C . ALA A 1 828 ? 15.300 15.386 -11.079 1.00 91.81 828 ALA A C 1
ATOM 6195 O O . ALA A 1 828 ? 16.153 15.143 -11.932 1.00 91.81 828 ALA A O 1
ATOM 6196 N N . ILE A 1 829 ? 15.245 14.706 -9.927 1.00 87.62 829 ILE A N 1
ATOM 6197 C CA . ILE A 1 829 ? 16.202 13.639 -9.584 1.00 87.62 829 ILE A CA 1
ATOM 6198 C C . ILE A 1 829 ? 16.116 12.464 -10.558 1.00 87.62 829 ILE A C 1
ATOM 6200 O O . ILE A 1 829 ? 17.144 11.990 -11.040 1.00 87.62 829 ILE A O 1
ATOM 6204 N N . ALA A 1 830 ? 14.905 12.015 -10.887 1.00 81.12 830 ALA A N 1
ATOM 6205 C CA . ALA A 1 830 ? 14.682 10.943 -11.847 1.00 81.12 830 ALA A CA 1
ATOM 6206 C C . ALA A 1 830 ? 15.212 11.310 -13.240 1.00 81.12 830 ALA A C 1
ATOM 6208 O O . ALA A 1 830 ? 15.711 10.437 -13.946 1.00 81.12 830 ALA A O 1
ATOM 6209 N N . SER A 1 831 ? 15.161 12.589 -13.623 1.00 89.94 831 SER A N 1
ATOM 6210 C CA . SER A 1 831 ? 15.693 13.070 -14.902 1.00 89.94 831 SER A CA 1
ATOM 6211 C C . SER A 1 831 ? 17.214 13.031 -14.949 1.00 89.94 831 SER A C 1
ATOM 6213 O O . SER A 1 831 ? 17.774 12.553 -15.932 1.00 89.94 831 SER A O 1
ATOM 6215 N N . LEU A 1 832 ? 17.886 13.430 -13.867 1.00 89.88 832 LEU A N 1
ATOM 6216 C CA . LEU A 1 832 ? 19.341 13.300 -13.758 1.00 89.88 832 LEU A CA 1
ATOM 6217 C C . LEU A 1 832 ? 19.781 11.830 -13.684 1.00 89.88 832 LEU A C 1
ATOM 6219 O O . LEU A 1 832 ? 20.759 11.438 -14.310 1.00 89.88 832 LEU A O 1
ATOM 6223 N N . HIS A 1 833 ? 19.030 10.979 -12.980 1.00 86.50 833 HIS A N 1
ATOM 6224 C CA . HIS A 1 833 ? 19.285 9.538 -12.979 1.00 86.50 833 HIS A CA 1
ATOM 6225 C C . HIS A 1 833 ? 19.058 8.908 -14.365 1.00 86.50 833 HIS A C 1
ATOM 6227 O O . HIS A 1 833 ? 19.808 8.028 -14.775 1.00 86.50 833 HIS A O 1
ATOM 6233 N N . THR A 1 834 ? 18.031 9.348 -15.098 1.00 82.12 834 THR A N 1
ATOM 6234 C CA . THR A 1 834 ? 17.736 8.871 -16.460 1.00 82.12 834 THR A CA 1
ATOM 6235 C C . THR A 1 834 ? 18.831 9.286 -17.437 1.00 82.12 834 THR A C 1
ATOM 6237 O O . THR A 1 834 ? 19.250 8.468 -18.254 1.00 82.12 834 THR A O 1
ATOM 6240 N N . GLU A 1 835 ? 19.344 10.514 -17.314 1.00 92.38 835 GLU A N 1
ATOM 6241 C CA . GLU A 1 835 ? 20.552 10.943 -18.017 1.00 92.38 835 GLU A CA 1
ATOM 6242 C C . GLU A 1 835 ? 21.705 9.994 -17.682 1.00 92.38 835 GLU A C 1
ATOM 6244 O O . GLU A 1 835 ? 22.259 9.397 -18.603 1.00 92.38 835 GLU A O 1
ATOM 6249 N N . LEU A 1 836 ? 22.009 9.754 -16.398 1.00 86.56 836 LEU A N 1
ATOM 6250 C CA . LEU A 1 836 ? 23.107 8.875 -15.977 1.00 86.56 836 LEU A CA 1
ATOM 6251 C C . LEU A 1 836 ? 22.973 7.466 -16.564 1.00 86.56 836 LEU A C 1
ATOM 6253 O O . LEU A 1 836 ? 23.955 6.920 -17.060 1.00 86.56 836 LEU A O 1
ATOM 6257 N N . ALA A 1 837 ? 21.764 6.904 -16.532 1.00 78.25 837 ALA A N 1
ATOM 6258 C CA . ALA A 1 837 ? 21.458 5.561 -17.011 1.00 78.25 837 ALA A CA 1
ATOM 6259 C C . ALA A 1 837 ? 21.523 5.414 -18.542 1.00 78.25 837 ALA A C 1
ATOM 6261 O O . ALA A 1 837 ? 21.671 4.296 -19.034 1.00 78.25 837 ALA A O 1
ATOM 6262 N N . CYS A 1 838 ? 21.424 6.513 -19.296 1.00 83.25 838 CYS A N 1
ATOM 6263 C CA . CYS A 1 838 ? 21.451 6.498 -20.755 1.00 83.25 838 CYS A CA 1
ATOM 6264 C C . CYS A 1 838 ? 22.803 5.983 -21.280 1.00 83.25 838 CYS A C 1
ATOM 6266 O O . CYS A 1 838 ? 23.850 6.562 -20.999 1.00 83.25 838 CYS A O 1
ATOM 6268 N N . ALA A 1 839 ? 22.796 4.917 -22.082 1.00 80.81 839 ALA A N 1
ATOM 6269 C CA . ALA A 1 839 ? 23.999 4.376 -22.710 1.00 80.81 839 ALA A CA 1
ATOM 6270 C C . ALA A 1 839 ? 23.697 3.824 -24.120 1.00 80.81 839 ALA A C 1
ATOM 6272 O O . ALA A 1 839 ? 22.644 3.211 -24.316 1.00 80.81 839 ALA A O 1
ATOM 6273 N N . PRO A 1 840 ? 24.616 3.975 -25.094 1.00 84.81 840 PRO A N 1
ATOM 6274 C CA . PRO A 1 840 ? 25.917 4.650 -25.000 1.00 84.81 840 PRO A CA 1
ATOM 6275 C C . PRO A 1 840 ? 25.803 6.185 -25.073 1.00 84.81 840 PRO A C 1
ATOM 6277 O O . PRO A 1 840 ? 24.964 6.712 -25.797 1.00 84.81 840 PRO A O 1
ATOM 6280 N N . LYS A 1 841 ? 26.673 6.915 -24.358 1.00 87.69 841 LYS A N 1
ATOM 6281 C CA . LYS A 1 841 ? 26.776 8.388 -24.429 1.00 87.69 841 LYS A CA 1
ATOM 6282 C C . LYS A 1 841 ? 28.231 8.834 -24.664 1.00 87.69 841 LYS A C 1
ATOM 6284 O O . LYS A 1 841 ? 29.103 8.494 -23.863 1.00 87.69 841 LYS A O 1
ATOM 6289 N N . PRO A 1 842 ? 28.538 9.574 -25.746 1.00 90.25 842 PRO A N 1
ATOM 6290 C CA . PRO A 1 842 ? 29.924 9.888 -26.090 1.00 90.25 842 PRO A CA 1
ATOM 6291 C C . PRO A 1 842 ? 30.675 10.713 -25.034 1.00 90.25 842 PRO A C 1
ATOM 6293 O O . PRO A 1 842 ? 30.302 11.844 -24.734 1.00 90.25 842 PRO A O 1
ATOM 6296 N N . GLY A 1 843 ? 31.757 10.151 -24.482 1.00 88.19 843 GLY A N 1
ATOM 6297 C CA . GLY A 1 843 ? 32.680 10.841 -23.567 1.00 88.19 843 GLY A CA 1
ATOM 6298 C C . GLY A 1 843 ? 32.130 11.204 -22.178 1.00 88.19 843 GLY A C 1
ATOM 6299 O O . GLY A 1 843 ? 32.825 11.858 -21.398 1.00 88.19 843 GLY A O 1
ATOM 6300 N N . LEU A 1 844 ? 30.899 10.806 -21.854 1.00 93.12 844 LEU A N 1
ATOM 6301 C CA . LEU A 1 844 ? 30.228 11.046 -20.571 1.00 93.12 844 LEU A CA 1
ATOM 6302 C C . LEU A 1 844 ? 30.227 9.781 -19.699 1.00 93.12 844 LEU A C 1
ATOM 6304 O O . LEU A 1 844 ? 30.411 8.675 -20.199 1.00 93.12 844 LEU A O 1
ATOM 6308 N N . VAL A 1 845 ? 29.984 9.947 -18.398 1.00 87.81 845 VAL A N 1
ATOM 6309 C CA . VAL A 1 845 ? 29.876 8.830 -17.447 1.00 87.81 845 VAL A CA 1
ATOM 6310 C C . VAL A 1 845 ? 28.591 8.036 -17.693 1.00 87.81 845 VAL A C 1
ATOM 6312 O O . VAL A 1 845 ? 27.496 8.599 -17.754 1.00 87.81 845 VAL A O 1
ATOM 6315 N N . THR A 1 846 ? 28.726 6.716 -17.791 1.00 83.12 846 THR A N 1
ATOM 6316 C CA . THR A 1 846 ? 27.626 5.745 -17.907 1.00 83.12 846 THR A CA 1
ATOM 6317 C C . THR A 1 846 ? 27.598 4.833 -16.680 1.00 83.12 846 THR A C 1
ATOM 6319 O O . THR A 1 846 ? 28.555 4.832 -15.904 1.00 83.12 846 THR A O 1
ATOM 6322 N N . PRO A 1 847 ? 26.579 3.968 -16.513 1.00 76.25 847 PRO A N 1
ATOM 6323 C CA . PRO A 1 847 ? 26.606 2.938 -15.473 1.00 76.25 847 PRO A CA 1
ATOM 6324 C C . PRO A 1 847 ? 27.759 1.936 -15.638 1.00 76.25 847 PRO A C 1
ATOM 6326 O O . PRO A 1 847 ? 28.074 1.211 -14.700 1.00 76.25 847 PRO A O 1
ATOM 6329 N N . PHE A 1 848 ? 28.364 1.878 -16.829 1.00 76.88 848 PHE A N 1
ATOM 6330 C CA . PHE A 1 848 ? 29.328 0.850 -17.216 1.00 76.88 848 PHE A CA 1
ATOM 6331 C C . PHE A 1 848 ? 30.771 1.364 -17.311 1.00 76.88 848 PHE A C 1
ATOM 6333 O O . PHE A 1 848 ? 31.697 0.559 -17.271 1.00 76.88 848 PHE A O 1
ATOM 6340 N N . ASN A 1 849 ? 30.986 2.674 -17.466 1.00 82.56 849 ASN A N 1
ATOM 6341 C CA . ASN A 1 849 ? 32.316 3.272 -17.585 1.00 82.56 849 ASN A CA 1
ATOM 6342 C C . ASN A 1 849 ? 32.323 4.772 -17.233 1.00 82.56 849 ASN A C 1
ATOM 6344 O O . ASN A 1 849 ? 31.290 5.443 -17.252 1.00 82.56 849 ASN A O 1
ATOM 6348 N N . SER A 1 850 ? 33.519 5.304 -16.975 1.00 87.94 850 SER A N 1
ATOM 6349 C CA . SER A 1 850 ? 33.756 6.716 -16.636 1.00 87.94 850 SER A CA 1
ATOM 6350 C C . SER A 1 850 ? 33.849 7.661 -17.845 1.00 87.94 850 SER A C 1
ATOM 6352 O O . SER A 1 850 ? 34.113 8.852 -17.679 1.00 87.94 850 SER A O 1
ATOM 6354 N N . GLY A 1 851 ? 33.635 7.178 -19.074 1.00 91.00 851 GLY A N 1
ATOM 6355 C CA . GLY A 1 851 ? 33.802 7.983 -20.285 1.00 91.00 851 GLY A CA 1
ATOM 6356 C C . GLY A 1 851 ? 35.188 8.636 -20.366 1.00 91.00 851 GLY A C 1
ATOM 6357 O O . GLY A 1 851 ? 36.208 7.976 -20.198 1.00 91.00 851 GLY A O 1
ATOM 6358 N N . SER A 1 852 ? 35.227 9.946 -20.623 1.00 92.75 852 SER A N 1
ATOM 6359 C CA . SER A 1 852 ? 36.470 10.729 -20.732 1.00 92.75 852 SER A CA 1
ATOM 6360 C C . SER A 1 852 ? 37.016 11.225 -19.382 1.00 92.75 852 SER A C 1
ATOM 6362 O O . SER A 1 852 ? 37.782 12.195 -19.358 1.00 92.75 852 SER A O 1
ATOM 6364 N N . HIS A 1 853 ? 36.566 10.661 -18.259 1.00 90.56 853 HIS A N 1
ATOM 6365 C CA . HIS A 1 853 ? 36.900 11.118 -16.908 1.00 90.56 853 HIS A CA 1
ATOM 6366 C C . HIS A 1 853 ? 37.728 10.076 -16.153 1.00 90.56 853 HIS A C 1
ATOM 6368 O O . HIS A 1 853 ? 37.501 8.878 -16.288 1.00 90.56 853 HIS A O 1
ATOM 6374 N N . GLU A 1 854 ? 38.676 10.553 -15.346 1.00 87.25 854 GLU A N 1
ATOM 6375 C CA . GLU A 1 854 ? 39.519 9.725 -14.463 1.00 87.25 854 GLU A CA 1
ATOM 6376 C C . GLU A 1 854 ? 39.145 9.924 -12.979 1.00 87.25 854 GLU A C 1
ATOM 6378 O O . GLU A 1 854 ? 39.501 9.120 -12.125 1.00 87.25 854 GLU A O 1
ATOM 6383 N N . ASP A 1 855 ? 38.410 10.995 -12.674 1.00 86.56 855 ASP A N 1
ATOM 6384 C CA . ASP A 1 855 ? 38.063 11.474 -11.337 1.00 86.56 855 ASP A CA 1
ATOM 6385 C C . ASP A 1 855 ? 36.634 11.116 -10.904 1.00 86.56 855 ASP A C 1
ATOM 6387 O O . ASP A 1 855 ? 36.296 11.276 -9.736 1.00 86.56 855 ASP A O 1
ATOM 6391 N N . MET A 1 856 ? 35.783 10.630 -11.812 1.00 88.38 856 MET A N 1
ATOM 6392 C CA . MET A 1 856 ? 34.378 10.331 -11.521 1.00 88.38 856 MET A CA 1
ATOM 6393 C C . MET A 1 856 ? 33.859 9.082 -12.232 1.00 88.38 856 MET A C 1
ATOM 6395 O O . MET A 1 856 ? 34.335 8.684 -13.294 1.00 88.38 856 MET A O 1
ATOM 6399 N N . ASP A 1 857 ? 32.843 8.473 -11.630 1.00 82.75 857 ASP A N 1
ATOM 6400 C CA . ASP A 1 857 ? 32.173 7.254 -12.075 1.00 82.75 857 ASP A CA 1
ATOM 6401 C C . ASP A 1 857 ? 30.677 7.284 -11.704 1.00 82.75 857 ASP A C 1
ATOM 6403 O O . ASP A 1 857 ? 30.186 8.224 -11.064 1.00 82.75 857 ASP A O 1
ATOM 6407 N N . ALA A 1 858 ? 29.932 6.240 -12.078 1.00 71.88 858 ALA A N 1
ATOM 6408 C CA . ALA A 1 858 ? 28.506 6.140 -11.768 1.00 71.88 858 ALA A CA 1
ATOM 6409 C C . ALA A 1 858 ? 28.214 6.220 -10.256 1.00 71.88 858 ALA A C 1
ATOM 6411 O O . ALA A 1 858 ? 27.222 6.822 -9.850 1.00 71.88 858 ALA A O 1
ATOM 6412 N N . SER A 1 859 ? 29.092 5.668 -9.410 1.00 72.62 859 SER A N 1
ATOM 6413 C CA . SER A 1 859 ? 28.963 5.741 -7.949 1.00 72.62 859 SER A CA 1
ATOM 6414 C C . SER A 1 859 ? 29.025 7.187 -7.447 1.00 72.62 859 SER A C 1
ATOM 6416 O O . SER A 1 859 ? 28.215 7.604 -6.617 1.00 72.62 859 SER A O 1
ATOM 6418 N N . THR A 1 860 ? 29.938 7.985 -7.996 1.00 77.88 860 THR A N 1
ATOM 6419 C CA . THR A 1 860 ? 30.097 9.413 -7.690 1.00 77.88 860 THR A CA 1
ATOM 6420 C C . THR A 1 860 ? 28.854 10.208 -8.083 1.00 77.88 860 THR A C 1
ATOM 6422 O O . THR A 1 860 ? 28.356 11.003 -7.281 1.00 77.88 860 THR A O 1
ATOM 6425 N N . PHE A 1 861 ? 28.283 9.939 -9.260 1.00 83.62 861 PHE A N 1
ATOM 6426 C CA . PHE A 1 861 ? 27.019 10.549 -9.675 1.00 83.62 861 PHE A CA 1
ATOM 6427 C C . PHE A 1 861 ? 25.857 10.155 -8.757 1.00 83.62 861 PHE A C 1
ATOM 6429 O O . PHE A 1 861 ? 25.092 11.023 -8.345 1.00 83.62 861 PHE A O 1
ATOM 6436 N N . LEU A 1 862 ? 25.746 8.883 -8.363 1.00 72.69 862 LEU A N 1
ATOM 6437 C CA . LEU A 1 862 ? 24.705 8.436 -7.433 1.00 72.69 862 LEU A CA 1
ATOM 6438 C C . LEU A 1 862 ? 24.819 9.135 -6.068 1.00 72.69 862 LEU A C 1
ATOM 6440 O O . LEU A 1 862 ? 23.807 9.606 -5.550 1.00 72.69 862 LEU A O 1
ATOM 6444 N N . ARG A 1 863 ? 26.032 9.289 -5.509 1.00 72.50 863 ARG A N 1
ATOM 6445 C CA . ARG A 1 863 ? 26.247 10.066 -4.267 1.00 72.50 863 ARG A CA 1
ATOM 6446 C C . ARG A 1 863 ? 25.754 11.509 -4.406 1.00 72.50 863 ARG A C 1
ATOM 6448 O O . ARG A 1 863 ? 25.077 12.016 -3.514 1.00 72.50 863 ARG A O 1
ATOM 6455 N N . SER A 1 864 ? 26.044 12.136 -5.544 1.00 83.81 864 SER A N 1
ATOM 6456 C CA . SER A 1 864 ? 25.588 13.487 -5.875 1.00 83.81 864 SER A CA 1
ATOM 6457 C C . SER A 1 864 ? 24.061 13.593 -5.972 1.00 83.81 864 SER A C 1
ATOM 6459 O O . SER A 1 864 ? 23.463 14.449 -5.323 1.00 83.81 864 SER A O 1
ATOM 6461 N N . LEU A 1 865 ? 23.404 12.676 -6.692 1.00 81.44 865 LEU A N 1
ATOM 6462 C CA . LEU A 1 865 ? 21.939 12.625 -6.797 1.00 81.44 865 LEU A CA 1
ATOM 6463 C C . LEU A 1 865 ? 21.276 12.529 -5.423 1.00 81.44 865 LEU A C 1
ATOM 6465 O O . LEU A 1 865 ? 20.324 13.257 -5.137 1.00 81.44 865 LEU A O 1
ATOM 6469 N N . PHE A 1 866 ? 21.807 11.678 -4.540 1.00 71.19 866 PHE A N 1
ATOM 6470 C CA . PHE A 1 866 ? 21.292 11.585 -3.180 1.00 71.19 866 PHE A CA 1
ATOM 6471 C C . PHE A 1 866 ? 21.485 12.884 -2.401 1.00 71.19 866 PHE A C 1
ATOM 6473 O O . PHE A 1 866 ? 20.546 13.295 -1.724 1.00 71.19 866 PHE A O 1
ATOM 6480 N N . ALA A 1 867 ? 22.629 13.561 -2.504 1.00 76.44 867 ALA A N 1
ATOM 6481 C CA . ALA A 1 867 ? 22.834 14.851 -1.840 1.00 76.44 867 ALA A CA 1
ATOM 6482 C C . ALA A 1 867 ? 21.839 15.930 -2.319 1.00 76.44 867 ALA A C 1
ATOM 6484 O O . ALA A 1 867 ? 21.395 16.764 -1.531 1.00 76.44 867 ALA A O 1
ATOM 6485 N N . LEU A 1 868 ? 21.430 15.878 -3.590 1.00 84.50 868 LEU A N 1
ATOM 6486 C CA . LEU A 1 868 ? 20.551 16.870 -4.217 1.00 84.50 868 LEU A CA 1
ATOM 6487 C C . LEU A 1 868 ? 19.044 16.599 -4.048 1.00 84.50 868 LEU A C 1
ATOM 6489 O O . LEU A 1 868 ? 18.227 17.458 -4.380 1.00 84.50 868 LEU A O 1
ATOM 6493 N N . ARG A 1 869 ? 18.631 15.447 -3.504 1.00 78.19 869 ARG A N 1
ATOM 6494 C CA . ARG A 1 869 ? 17.208 15.034 -3.439 1.00 78.19 869 ARG A CA 1
ATOM 6495 C C . ARG A 1 869 ? 16.276 16.035 -2.741 1.00 78.19 869 ARG A C 1
ATOM 6497 O O . ARG A 1 869 ? 15.140 16.246 -3.167 1.00 78.19 869 ARG A O 1
ATOM 6504 N N . HIS A 1 870 ? 16.757 16.685 -1.682 1.00 79.44 870 HIS A N 1
ATOM 6505 C CA . HIS A 1 870 ? 15.974 17.664 -0.925 1.00 79.44 870 HIS A CA 1
ATOM 6506 C C . HIS A 1 870 ? 16.003 19.053 -1.567 1.00 79.44 870 HIS A C 1
ATOM 6508 O O . HIS A 1 870 ? 15.048 19.814 -1.416 1.00 79.44 870 HIS A O 1
ATOM 6514 N N . TYR A 1 871 ? 17.060 19.364 -2.323 1.00 90.69 871 TYR A N 1
ATOM 6515 C CA . TYR A 1 871 ? 17.239 20.656 -2.975 1.00 90.69 871 TYR A CA 1
ATOM 6516 C C . TYR A 1 871 ? 16.111 20.953 -3.967 1.00 90.69 871 TYR A C 1
ATOM 6518 O O . TYR A 1 871 ? 15.448 21.981 -3.842 1.00 90.69 871 TYR A O 1
ATOM 6526 N N . PHE A 1 872 ? 15.829 20.040 -4.901 1.00 92.00 872 PHE A N 1
ATOM 6527 C CA . PHE A 1 872 ? 14.797 20.289 -5.913 1.00 92.00 872 PHE A CA 1
ATOM 6528 C C . PHE A 1 872 ? 13.395 20.409 -5.301 1.00 92.00 872 PHE A C 1
ATOM 6530 O O . PHE A 1 872 ? 12.596 21.221 -5.758 1.00 92.00 872 PHE A O 1
ATOM 6537 N N . THR A 1 873 ? 13.111 19.681 -4.215 1.00 85.06 873 THR A N 1
ATOM 6538 C CA . THR A 1 873 ? 11.854 19.841 -3.461 1.00 85.06 873 THR A CA 1
ATOM 6539 C C . THR A 1 873 ? 11.777 21.212 -2.783 1.00 85.06 873 THR A C 1
ATOM 6541 O O . THR A 1 873 ? 10.736 21.866 -2.827 1.00 85.06 873 THR A O 1
ATOM 6544 N N . ALA A 1 874 ? 12.870 21.676 -2.169 1.00 83.88 874 ALA A N 1
ATOM 6545 C CA . ALA A 1 874 ? 12.926 22.989 -1.528 1.00 83.88 874 ALA A CA 1
ATOM 6546 C C . ALA A 1 874 ? 12.739 24.127 -2.543 1.00 83.88 874 ALA A C 1
ATOM 6548 O O . ALA A 1 874 ? 11.959 25.047 -2.308 1.00 83.88 874 ALA A O 1
ATOM 6549 N N . VAL A 1 875 ? 13.382 24.025 -3.707 1.00 94.00 875 VAL A N 1
ATOM 6550 C CA . VAL A 1 875 ? 13.260 25.011 -4.788 1.00 94.00 875 VAL A CA 1
ATOM 6551 C C . VAL A 1 875 ? 11.872 24.992 -5.433 1.00 94.00 875 VAL A C 1
ATOM 6553 O O . VAL A 1 875 ? 11.336 26.058 -5.731 1.00 94.00 875 VAL A O 1
ATOM 6556 N N . ALA A 1 876 ? 11.238 23.822 -5.568 1.00 92.06 876 ALA A N 1
ATOM 6557 C CA . ALA A 1 876 ? 9.838 23.728 -5.981 1.00 92.06 876 ALA A CA 1
ATOM 6558 C C . ALA A 1 876 ? 8.904 24.435 -4.983 1.00 92.06 876 ALA A C 1
ATOM 6560 O O . ALA A 1 876 ? 8.068 25.236 -5.393 1.00 92.06 876 ALA A O 1
ATOM 6561 N N . ARG A 1 877 ? 9.086 24.213 -3.671 1.00 86.06 877 ARG A N 1
ATOM 6562 C CA . ARG A 1 877 ? 8.308 24.898 -2.620 1.00 86.06 877 ARG A CA 1
ATOM 6563 C C . ARG A 1 877 ? 8.509 26.411 -2.659 1.00 86.06 877 ARG A C 1
ATOM 6565 O O . ARG A 1 877 ? 7.538 27.155 -2.570 1.00 86.06 877 ARG A O 1
ATOM 6572 N N . ALA A 1 878 ? 9.749 26.866 -2.827 1.00 89.31 878 ALA A N 1
ATOM 6573 C CA . ALA A 1 878 ? 10.067 28.284 -2.955 1.00 89.31 878 ALA A CA 1
ATOM 6574 C C . ALA A 1 878 ? 9.415 28.903 -4.207 1.00 89.31 878 ALA A C 1
ATOM 6576 O O . ALA A 1 878 ? 8.844 29.989 -4.125 1.00 89.31 878 ALA A O 1
ATOM 6577 N N . GLY A 1 879 ? 9.430 28.193 -5.341 1.00 91.38 879 GLY A N 1
ATOM 6578 C CA . GLY A 1 879 ? 8.736 28.600 -6.566 1.00 91.38 879 GLY A CA 1
ATOM 6579 C C . GLY A 1 879 ? 7.218 28.681 -6.387 1.00 91.38 879 GLY A C 1
ATOM 6580 O O . GLY A 1 879 ? 6.614 29.701 -6.714 1.00 91.38 879 GLY A O 1
ATOM 6581 N N . ALA A 1 880 ? 6.604 27.660 -5.780 1.00 87.31 880 ALA A N 1
ATOM 6582 C CA . ALA A 1 880 ? 5.183 27.674 -5.438 1.00 87.31 880 ALA A CA 1
ATOM 6583 C C . ALA A 1 880 ? 4.838 28.850 -4.508 1.00 87.31 880 ALA A C 1
ATOM 6585 O O . ALA A 1 880 ? 3.832 29.518 -4.712 1.00 87.31 880 ALA A O 1
ATOM 6586 N N . ALA A 1 881 ? 5.698 29.173 -3.541 1.00 85.44 881 ALA A N 1
ATOM 6587 C CA . ALA A 1 881 ? 5.515 30.315 -2.646 1.00 85.44 881 ALA A CA 1
ATOM 6588 C C . ALA A 1 881 ? 5.758 31.690 -3.307 1.00 85.44 881 ALA A C 1
ATOM 6590 O O . ALA A 1 881 ? 5.561 32.712 -2.654 1.00 85.44 881 ALA A O 1
ATOM 6591 N N . GLY A 1 882 ? 6.195 31.745 -4.572 1.00 87.81 882 GLY A N 1
ATOM 6592 C CA . GLY A 1 882 ? 6.537 33.000 -5.249 1.00 87.81 882 GLY A CA 1
ATOM 6593 C C . GLY A 1 882 ? 7.773 33.689 -4.660 1.00 87.81 882 GLY A C 1
ATOM 6594 O O . GLY A 1 882 ? 7.854 34.916 -4.653 1.00 87.81 882 GLY A O 1
ATOM 6595 N N . ALA A 1 883 ? 8.721 32.917 -4.121 1.00 88.94 883 ALA A N 1
ATOM 6596 C CA . ALA A 1 883 ? 9.911 33.452 -3.473 1.00 88.94 883 ALA A CA 1
ATOM 6597 C C . ALA A 1 883 ? 10.808 34.246 -4.452 1.00 88.94 883 ALA A C 1
ATOM 6599 O O . ALA A 1 883 ? 10.910 33.897 -5.634 1.00 88.94 883 ALA A O 1
ATOM 6600 N N . PRO A 1 884 ? 11.514 35.292 -3.977 1.00 88.88 884 PRO A N 1
ATOM 6601 C CA . PRO A 1 884 ? 12.439 36.053 -4.812 1.00 88.88 884 PRO A CA 1
ATOM 6602 C C . PRO A 1 884 ? 13.643 35.203 -5.246 1.00 88.88 884 PRO A C 1
ATOM 6604 O O . PRO A 1 884 ? 14.035 34.250 -4.569 1.00 88.88 884 PRO A O 1
ATOM 6607 N N . PHE A 1 885 ? 14.295 35.595 -6.348 1.00 90.56 885 PHE A N 1
ATOM 6608 C CA . PHE A 1 885 ? 15.453 34.878 -6.911 1.00 90.56 885 PHE A CA 1
ATOM 6609 C C . PHE A 1 885 ? 16.592 34.656 -5.903 1.00 90.56 885 PHE A C 1
ATOM 6611 O O . PHE A 1 885 ? 17.302 33.657 -5.988 1.00 90.56 885 PHE A O 1
ATOM 6618 N N . THR A 1 886 ? 16.762 35.553 -4.928 1.00 88.38 886 THR A N 1
ATOM 6619 C CA . THR A 1 886 ? 17.769 35.414 -3.866 1.00 88.38 886 THR A CA 1
ATOM 6620 C C . THR A 1 886 ? 17.591 34.126 -3.065 1.00 88.38 886 THR A C 1
ATOM 6622 O O . THR A 1 886 ? 18.569 33.420 -2.858 1.00 88.38 886 THR A O 1
ATOM 6625 N N . VAL A 1 887 ? 16.355 33.754 -2.722 1.00 89.62 887 VAL A N 1
ATOM 6626 C CA . VAL A 1 887 ? 16.054 32.505 -1.999 1.00 89.62 887 VAL A CA 1
ATOM 6627 C C . VAL A 1 887 ? 16.391 31.284 -2.859 1.00 89.62 887 VAL A C 1
ATOM 6629 O O . VAL A 1 887 ? 17.003 30.330 -2.380 1.00 89.62 887 VAL A O 1
ATOM 6632 N N . LEU A 1 888 ? 16.055 31.322 -4.153 1.00 92.56 888 LEU A N 1
ATOM 6633 C CA . LEU A 1 888 ? 16.390 30.242 -5.091 1.00 92.56 888 LEU A CA 1
ATOM 6634 C C . LEU A 1 888 ? 17.909 30.083 -5.248 1.00 92.56 888 LEU A C 1
ATOM 6636 O O . LEU A 1 888 ? 18.423 28.963 -5.287 1.00 92.56 888 LEU A O 1
ATOM 6640 N N . ARG A 1 889 ? 18.634 31.207 -5.300 1.00 90.62 889 ARG A N 1
ATOM 6641 C CA . ARG A 1 889 ? 20.096 31.243 -5.368 1.00 90.62 889 ARG A CA 1
ATOM 6642 C C . ARG A 1 889 ? 20.727 30.645 -4.115 1.00 90.62 889 ARG A C 1
ATOM 6644 O O . ARG A 1 889 ? 21.642 29.838 -4.246 1.00 90.62 889 ARG A O 1
ATOM 6651 N N . ASP A 1 890 ? 20.237 30.999 -2.933 1.00 89.44 890 ASP A N 1
ATOM 6652 C CA . ASP A 1 890 ? 20.784 30.510 -1.665 1.00 89.44 890 ASP A CA 1
ATOM 6653 C C . ASP A 1 890 ? 20.578 28.991 -1.526 1.00 89.44 890 ASP A C 1
ATOM 6655 O O . ASP A 1 890 ? 21.504 28.269 -1.149 1.00 89.44 890 ASP A O 1
ATOM 6659 N N . HIS A 1 891 ? 19.420 28.473 -1.959 1.00 90.00 891 HIS A N 1
ATOM 6660 C CA . HIS A 1 891 ? 19.210 27.029 -2.091 1.00 90.00 891 HIS A CA 1
ATOM 6661 C C . HIS A 1 891 ? 20.195 26.378 -3.072 1.00 90.00 891 HIS A C 1
ATOM 6663 O O . HIS A 1 891 ? 20.716 25.303 -2.782 1.00 90.00 891 HIS A O 1
ATOM 6669 N N . GLY A 1 892 ? 20.465 27.013 -4.218 1.00 91.06 892 GLY A N 1
ATOM 6670 C CA . GLY A 1 892 ? 21.429 26.517 -5.207 1.00 91.06 892 GLY A CA 1
ATOM 6671 C C . GLY A 1 892 ? 22.862 26.457 -4.669 1.00 91.06 892 GLY A C 1
ATOM 6672 O O . GLY A 1 892 ? 23.548 25.458 -4.871 1.00 91.06 892 GLY A O 1
ATOM 6673 N N . ILE A 1 893 ? 23.293 27.481 -3.925 1.00 89.25 893 ILE A N 1
ATOM 6674 C CA . ILE A 1 893 ? 24.614 27.525 -3.276 1.00 89.25 893 ILE A CA 1
ATOM 6675 C C . ILE A 1 893 ? 24.743 26.397 -2.244 1.00 89.25 893 ILE A C 1
ATOM 6677 O O . ILE A 1 893 ? 25.741 25.675 -2.238 1.00 89.25 893 ILE A O 1
ATOM 6681 N N . ALA A 1 894 ? 23.723 26.205 -1.402 1.00 86.62 894 ALA A N 1
ATOM 6682 C CA . ALA A 1 894 ? 23.712 25.125 -0.418 1.00 86.62 894 ALA A CA 1
ATOM 6683 C C . ALA A 1 894 ? 23.754 23.736 -1.082 1.00 86.62 894 ALA A C 1
ATOM 6685 O O . ALA A 1 894 ? 24.470 22.846 -0.622 1.00 86.62 894 ALA A O 1
ATOM 6686 N N . ALA A 1 895 ? 23.027 23.557 -2.186 1.00 90.19 895 ALA A N 1
ATOM 6687 C CA . ALA A 1 895 ? 23.009 22.310 -2.944 1.00 90.19 895 ALA A CA 1
ATOM 6688 C C . ALA A 1 895 ? 24.360 21.993 -3.590 1.00 90.19 895 ALA A C 1
ATOM 6690 O O . ALA A 1 895 ? 24.807 20.847 -3.564 1.00 90.19 895 ALA A O 1
ATOM 6691 N N . GLU A 1 896 ? 25.039 23.006 -4.124 1.00 91.56 896 GLU A N 1
ATOM 6692 C CA . GLU A 1 896 ? 26.377 22.850 -4.679 1.00 91.56 896 GLU A CA 1
ATOM 6693 C C . GLU A 1 896 ? 27.390 22.433 -3.603 1.00 91.56 896 GLU A C 1
ATOM 6695 O O . GLU A 1 896 ? 28.163 21.496 -3.814 1.00 91.56 896 GLU A O 1
ATOM 6700 N N . ALA A 1 897 ? 27.342 23.063 -2.426 1.00 87.56 897 ALA A N 1
ATOM 6701 C CA . ALA A 1 897 ? 28.183 22.688 -1.291 1.00 87.56 897 ALA A CA 1
ATOM 6702 C C . ALA A 1 897 ? 27.915 21.243 -0.830 1.00 87.56 897 ALA A C 1
ATOM 6704 O O . ALA A 1 897 ? 28.856 20.481 -0.607 1.00 87.56 897 ALA A O 1
ATOM 6705 N N . ALA A 1 898 ? 26.642 20.841 -0.747 1.00 82.88 898 ALA A N 1
ATOM 6706 C CA . ALA A 1 898 ? 26.251 19.480 -0.380 1.00 82.88 898 ALA A CA 1
ATOM 6707 C C . ALA A 1 898 ? 26.732 18.438 -1.404 1.00 82.88 898 ALA A C 1
ATOM 6709 O O . ALA A 1 898 ? 27.256 17.390 -1.023 1.00 82.88 898 ALA A O 1
ATOM 6710 N N . MET A 1 899 ? 26.610 18.737 -2.702 1.00 92.75 899 MET A N 1
ATOM 6711 C CA . MET A 1 899 ? 27.146 17.898 -3.772 1.00 92.75 899 MET A CA 1
ATOM 6712 C C . MET A 1 899 ? 28.659 17.728 -3.631 1.00 92.75 899 MET A C 1
ATOM 6714 O O . MET A 1 899 ? 29.138 16.595 -3.646 1.00 92.75 899 MET A O 1
ATOM 6718 N N . LEU A 1 900 ? 29.411 18.827 -3.496 1.00 87.88 900 LEU A N 1
ATOM 6719 C CA . LEU A 1 900 ? 30.871 18.781 -3.380 1.00 87.88 900 LEU A CA 1
ATOM 6720 C C . LEU A 1 900 ? 31.300 17.978 -2.148 1.00 87.88 900 LEU A C 1
ATOM 6722 O O . LEU A 1 900 ? 32.194 17.144 -2.252 1.00 87.88 900 LEU A O 1
ATOM 6726 N N . ALA A 1 901 ? 30.624 18.142 -1.009 1.00 84.19 901 ALA A N 1
ATOM 6727 C CA . ALA A 1 901 ? 30.892 17.344 0.184 1.00 84.19 901 ALA A CA 1
ATOM 6728 C C . ALA A 1 901 ? 30.657 15.838 -0.057 1.00 84.19 901 ALA A C 1
ATOM 6730 O O . ALA A 1 901 ? 31.521 15.019 0.250 1.00 84.19 901 ALA A O 1
ATOM 6731 N N . ALA A 1 902 ? 29.530 15.464 -0.673 1.00 74.81 902 ALA A N 1
ATOM 6732 C CA . ALA A 1 902 ? 29.179 14.063 -0.946 1.00 74.81 902 ALA A CA 1
ATOM 6733 C C . ALA A 1 902 ? 30.068 13.386 -2.008 1.00 74.81 902 ALA A C 1
ATOM 6735 O O . ALA A 1 902 ? 30.121 12.156 -2.116 1.00 74.81 902 ALA A O 1
ATOM 6736 N N . THR A 1 903 ? 30.758 14.185 -2.815 1.00 84.38 903 THR A N 1
ATOM 6737 C CA . THR A 1 903 ? 31.591 13.731 -3.934 1.00 84.38 903 THR A CA 1
ATOM 6738 C C . THR A 1 903 ? 33.075 14.016 -3.719 1.00 84.38 903 THR A C 1
ATOM 6740 O O . THR A 1 903 ? 33.842 13.914 -4.665 1.00 84.38 903 THR A O 1
ATOM 6743 N N . ALA A 1 904 ? 33.498 14.344 -2.493 1.00 87.25 904 ALA A N 1
ATOM 6744 C CA . ALA A 1 904 ? 34.895 14.645 -2.165 1.00 87.25 904 ALA A CA 1
ATOM 6745 C C . ALA A 1 904 ? 35.516 15.756 -3.045 1.00 87.25 904 ALA A C 1
ATOM 6747 O O . ALA A 1 904 ? 36.675 15.686 -3.443 1.00 87.25 904 ALA A O 1
ATOM 6748 N N . GLY A 1 905 ? 34.732 16.794 -3.348 1.00 87.19 905 GLY A N 1
ATOM 6749 C CA . GLY A 1 905 ? 35.141 17.961 -4.132 1.00 87.19 905 GLY A CA 1
ATOM 6750 C C . GLY A 1 905 ? 34.941 17.831 -5.645 1.00 87.19 905 GLY A C 1
ATOM 6751 O O . GLY A 1 905 ? 35.280 18.762 -6.375 1.00 87.19 905 GLY A O 1
ATOM 6752 N N . ILE A 1 906 ? 34.382 16.718 -6.129 1.00 87.12 906 ILE A N 1
ATOM 6753 C CA . ILE A 1 906 ? 34.218 16.451 -7.563 1.00 87.12 906 ILE A CA 1
ATOM 6754 C C . ILE A 1 906 ? 32.929 17.088 -8.110 1.00 87.12 906 ILE A C 1
ATOM 6756 O O . ILE A 1 906 ? 31.823 16.873 -7.618 1.00 87.12 906 ILE A O 1
ATOM 6760 N N . ASN A 1 907 ? 33.041 17.861 -9.190 1.00 88.12 907 ASN A N 1
ATOM 6761 C CA . ASN A 1 907 ? 31.879 18.496 -9.810 1.00 88.12 907 ASN A CA 1
ATOM 6762 C C . ASN A 1 907 ? 31.123 17.525 -10.735 1.00 88.12 907 ASN A C 1
ATOM 6764 O O . ASN A 1 907 ? 31.591 17.234 -11.831 1.00 88.12 907 ASN A O 1
ATOM 6768 N N . THR A 1 908 ? 29.929 17.097 -10.317 1.00 84.56 908 THR A N 1
ATOM 6769 C CA . THR A 1 908 ? 29.077 16.148 -11.064 1.00 84.56 908 THR A CA 1
ATOM 6770 C C . THR A 1 908 ? 27.822 16.780 -11.675 1.00 84.56 908 THR A C 1
ATOM 6772 O O . THR A 1 908 ? 27.458 16.423 -12.786 1.00 84.56 908 THR A O 1
ATOM 6775 N N . HIS A 1 909 ? 27.169 17.727 -10.985 1.00 88.50 909 HIS A N 1
ATOM 6776 C CA . HIS A 1 909 ? 25.858 18.277 -11.379 1.00 88.50 909 HIS A CA 1
ATOM 6777 C C . HIS A 1 909 ? 25.736 19.805 -11.210 1.00 88.50 909 HIS A C 1
ATOM 6779 O O . HIS A 1 909 ? 24.628 20.326 -11.116 1.00 88.50 909 HIS A O 1
ATOM 6785 N N . ARG A 1 910 ? 26.833 20.574 -11.153 1.00 86.19 910 ARG A N 1
ATOM 6786 C CA . ARG A 1 910 ? 26.752 22.034 -10.909 1.00 86.19 910 ARG A CA 1
ATOM 6787 C C . ARG A 1 910 ? 25.896 22.784 -11.942 1.00 86.19 910 ARG A C 1
ATOM 6789 O O . ARG A 1 910 ? 25.138 23.677 -11.567 1.00 86.19 910 ARG A O 1
ATOM 6796 N N . GLY A 1 911 ? 25.997 22.429 -13.226 1.00 83.50 911 GLY A N 1
ATOM 6797 C CA . GLY A 1 911 ? 25.193 23.042 -14.291 1.00 83.50 911 GLY A CA 1
ATOM 6798 C C . GLY A 1 911 ? 23.718 22.626 -14.241 1.00 83.50 911 GLY A C 1
ATOM 6799 O O . GLY A 1 911 ? 22.834 23.476 -14.402 1.00 83.50 911 GLY A O 1
ATOM 6800 N N . ALA A 1 912 ? 23.449 21.362 -13.903 1.00 87.31 912 ALA A N 1
ATOM 6801 C CA . ALA A 1 912 ? 22.112 20.861 -13.609 1.00 87.31 912 ALA A CA 1
ATOM 6802 C C . ALA A 1 912 ? 21.461 21.545 -12.395 1.00 87.31 912 ALA A C 1
ATOM 6804 O O . ALA A 1 912 ? 20.317 21.973 -12.510 1.00 87.31 912 ALA A O 1
ATOM 6805 N N . ILE A 1 913 ? 22.163 21.718 -11.264 1.00 92.38 913 ILE A N 1
ATOM 6806 C CA . ILE A 1 913 ? 21.645 22.424 -10.072 1.00 92.38 913 ILE A CA 1
ATOM 6807 C C . ILE A 1 913 ? 21.076 23.784 -10.482 1.00 92.38 913 ILE A C 1
ATOM 6809 O O . ILE A 1 913 ? 19.936 24.102 -10.163 1.00 92.38 913 ILE A O 1
ATOM 6813 N N . PHE A 1 914 ? 21.836 24.553 -11.264 1.00 92.19 914 PHE A N 1
ATOM 6814 C CA . PHE A 1 914 ? 21.392 25.855 -11.745 1.00 92.19 914 PHE A CA 1
ATOM 6815 C C . PHE A 1 914 ? 20.194 25.755 -12.701 1.00 92.19 914 PHE A C 1
ATOM 6817 O O . PHE A 1 914 ? 19.148 26.358 -12.453 1.00 92.19 914 PHE A O 1
ATOM 6824 N N . SER A 1 915 ? 20.334 25.006 -13.797 1.00 94.50 915 SER A N 1
ATOM 6825 C CA . SER A 1 915 ? 19.351 25.052 -14.886 1.00 94.50 915 SER A CA 1
ATOM 6826 C C . SER A 1 915 ? 18.053 24.351 -14.516 1.00 94.50 915 SER A C 1
ATOM 6828 O O . SER A 1 915 ? 16.967 24.919 -14.642 1.00 94.50 915 SER A O 1
ATOM 6830 N N . LEU A 1 916 ? 18.174 23.129 -13.997 1.00 96.44 916 LEU A N 1
ATOM 6831 C CA . LEU A 1 916 ? 17.043 22.311 -13.592 1.00 96.44 916 LEU A CA 1
ATOM 6832 C C . LEU A 1 916 ? 16.358 22.900 -12.357 1.00 96.44 916 LEU A C 1
ATOM 6834 O O . LEU A 1 916 ? 15.134 22.903 -12.299 1.00 96.44 916 LEU A O 1
ATOM 6838 N N . GLY A 1 917 ? 17.111 23.477 -11.413 1.00 96.50 917 GLY A N 1
ATOM 6839 C CA . GLY A 1 917 ? 16.539 24.176 -10.259 1.00 96.50 917 GLY A CA 1
ATOM 6840 C C . GLY A 1 917 ? 15.617 25.330 -10.666 1.00 96.50 917 GLY A C 1
ATOM 6841 O O . GLY A 1 917 ? 14.491 25.426 -10.178 1.00 96.50 917 GLY A O 1
ATOM 6842 N N . LEU A 1 918 ? 16.042 26.164 -11.622 1.00 96.50 918 LEU A N 1
ATOM 6843 C CA . LEU A 1 918 ? 15.212 27.251 -12.156 1.00 96.50 918 LEU A CA 1
ATOM 6844 C C . LEU A 1 918 ? 13.948 26.746 -12.855 1.00 96.50 918 LEU A C 1
ATOM 6846 O O . LEU A 1 918 ? 12.872 27.307 -12.650 1.00 96.50 918 LEU A O 1
ATOM 6850 N N . LEU A 1 919 ? 14.065 25.686 -13.657 1.00 97.69 919 LEU A N 1
ATOM 6851 C CA . LEU A 1 919 ? 12.922 25.081 -14.344 1.00 97.69 919 LEU A CA 1
ATOM 6852 C C . LEU A 1 919 ? 11.935 24.455 -13.349 1.00 97.69 919 LEU A C 1
ATOM 6854 O O . LEU A 1 919 ? 10.729 24.609 -13.516 1.00 97.69 919 LEU A O 1
ATOM 6858 N N . VAL A 1 920 ? 12.425 23.816 -12.284 1.00 96.81 920 VAL A N 1
ATOM 6859 C CA . VAL A 1 920 ? 11.599 23.258 -11.202 1.00 96.81 920 VAL A CA 1
ATOM 6860 C C . VAL A 1 920 ? 10.836 24.358 -10.459 1.00 96.81 920 VAL A C 1
ATOM 6862 O O . VAL A 1 920 ? 9.628 24.228 -10.254 1.00 96.81 920 VAL A O 1
ATOM 6865 N N . ALA A 1 921 ? 11.502 25.461 -10.099 1.00 96.50 921 ALA A N 1
ATOM 6866 C CA . ALA A 1 921 ? 10.840 26.608 -9.474 1.00 96.50 921 ALA A CA 1
ATOM 6867 C C . ALA A 1 921 ? 9.776 27.223 -10.395 1.00 96.50 921 ALA A C 1
ATOM 6869 O O . ALA A 1 921 ? 8.665 27.510 -9.950 1.00 96.50 921 ALA A O 1
ATOM 6870 N N . ALA A 1 922 ? 10.102 27.399 -11.680 1.00 96.06 922 ALA A N 1
ATOM 6871 C CA . ALA A 1 922 ? 9.190 27.953 -12.674 1.00 96.06 922 ALA A CA 1
ATOM 6872 C C . ALA A 1 922 ? 7.971 27.047 -12.911 1.00 96.06 922 ALA A C 1
ATOM 6874 O O . ALA A 1 922 ? 6.849 27.539 -13.000 1.00 96.06 922 ALA A O 1
ATOM 6875 N N . ALA A 1 923 ? 8.163 25.726 -12.955 1.00 95.12 923 ALA A N 1
ATOM 6876 C CA . ALA A 1 923 ? 7.070 24.767 -13.084 1.00 95.12 923 ALA A CA 1
ATOM 6877 C C . ALA A 1 923 ? 6.118 24.830 -11.878 1.00 95.12 923 ALA A C 1
ATOM 6879 O O . ALA A 1 923 ? 4.900 24.864 -12.053 1.00 95.12 923 ALA A O 1
ATOM 6880 N N . ALA A 1 924 ? 6.658 24.896 -10.655 1.00 92.38 924 ALA A N 1
ATOM 6881 C CA . ALA A 1 924 ? 5.859 24.998 -9.433 1.00 92.38 924 ALA A CA 1
ATOM 6882 C C . ALA A 1 924 ? 5.058 26.311 -9.361 1.00 92.38 924 ALA A C 1
ATOM 6884 O O . ALA A 1 924 ? 3.875 26.301 -9.018 1.00 92.38 924 ALA A O 1
ATOM 6885 N N . GLU A 1 925 ? 5.687 27.430 -9.728 1.00 92.12 925 GLU A N 1
ATOM 6886 C CA . GLU A 1 925 ? 5.048 28.747 -9.801 1.00 92.12 925 GLU A CA 1
ATOM 6887 C C . GLU A 1 925 ? 3.891 28.748 -10.809 1.00 92.12 925 GLU A C 1
ATOM 6889 O O . GLU A 1 925 ? 2.766 29.114 -10.461 1.00 92.12 925 GLU A O 1
ATOM 6894 N N . ARG A 1 926 ? 4.128 28.244 -12.027 1.00 91.31 926 ARG A N 1
ATOM 6895 C CA . ARG A 1 926 ? 3.102 28.208 -13.075 1.00 91.31 926 ARG A CA 1
ATOM 6896 C C . ARG A 1 926 ? 1.940 27.304 -12.720 1.00 91.31 926 ARG A C 1
ATOM 6898 O O . ARG A 1 926 ? 0.795 27.686 -12.949 1.00 91.31 926 ARG A O 1
ATOM 6905 N N . ARG A 1 927 ? 2.206 26.155 -12.102 1.00 88.12 927 ARG A N 1
ATOM 6906 C CA . ARG A 1 927 ? 1.145 25.269 -11.614 1.00 88.12 927 ARG A CA 1
ATOM 6907 C C . ARG A 1 927 ? 0.268 25.943 -10.567 1.00 88.12 927 ARG A C 1
ATOM 6909 O O . ARG A 1 927 ? -0.945 25.775 -10.615 1.00 88.12 927 ARG A O 1
ATOM 6916 N N . ARG A 1 928 ? 0.844 26.756 -9.672 1.00 84.06 928 ARG A N 1
ATOM 6917 C CA . ARG A 1 928 ? 0.056 27.564 -8.726 1.00 84.06 928 ARG A CA 1
ATOM 6918 C C . ARG A 1 928 ? -0.832 28.573 -9.447 1.00 84.06 928 ARG A C 1
ATOM 6920 O O . ARG A 1 928 ? -1.989 28.725 -9.076 1.00 84.06 928 ARG A O 1
ATOM 6927 N N . VAL A 1 929 ? -0.299 29.276 -10.446 1.00 81.50 929 VAL A N 1
ATOM 6928 C CA . VAL A 1 929 ? -1.048 30.314 -11.175 1.00 81.50 929 VAL A CA 1
ATOM 6929 C C . VAL A 1 929 ? -2.169 29.722 -12.030 1.00 81.50 929 VAL A C 1
ATOM 6931 O O . VAL A 1 929 ? -3.255 30.288 -12.078 1.00 81.50 929 VAL A O 1
ATOM 6934 N N . HIS A 1 930 ? -1.918 28.596 -12.696 1.00 79.81 930 HIS A N 1
ATOM 6935 C CA . HIS A 1 930 ? -2.854 27.998 -13.651 1.00 79.81 930 HIS A CA 1
ATOM 6936 C C . HIS A 1 930 ? -3.749 26.904 -13.051 1.00 79.81 930 HIS A C 1
ATOM 6938 O O . HIS A 1 930 ? -4.690 26.473 -13.712 1.00 79.81 930 HIS A O 1
ATOM 6944 N N . GLY A 1 931 ? -3.464 26.436 -11.832 1.00 71.19 931 GLY A N 1
ATOM 6945 C CA . GLY A 1 931 ? -4.189 25.339 -11.182 1.00 71.19 931 GLY A CA 1
ATOM 6946 C C . GLY A 1 931 ? -3.937 23.955 -11.796 1.00 71.19 931 GLY A C 1
ATOM 6947 O O . GLY A 1 931 ? -4.582 22.997 -11.390 1.00 71.19 931 GLY A O 1
ATOM 6948 N N . GLN A 1 932 ? -3.020 23.837 -12.760 1.00 76.00 932 GLN A N 1
ATOM 6949 C CA . GLN A 1 932 ? -2.670 22.599 -13.468 1.00 76.00 932 GLN A CA 1
ATOM 6950 C C . GLN A 1 932 ? -1.256 22.686 -14.065 1.00 76.00 932 GLN A C 1
ATOM 6952 O O . GLN A 1 932 ? -0.653 23.764 -14.085 1.00 76.00 932 GLN A O 1
ATOM 6957 N N . ALA A 1 933 ? -0.717 21.561 -14.546 1.00 82.38 933 ALA A N 1
ATOM 6958 C CA . ALA A 1 933 ? 0.544 21.532 -15.288 1.00 82.38 933 ALA A CA 1
ATOM 6959 C C . ALA A 1 933 ? 0.478 22.411 -16.550 1.00 82.38 933 ALA A C 1
ATOM 6961 O O . ALA A 1 933 ? -0.568 22.545 -17.182 1.00 82.38 933 ALA A O 1
ATOM 6962 N N . VAL A 1 934 ? 1.605 23.032 -16.905 1.00 87.81 934 VAL A N 1
ATOM 6963 C CA . VAL A 1 934 ? 1.735 23.870 -18.107 1.00 87.81 934 VAL A CA 1
ATOM 6964 C C . VAL A 1 934 ? 2.757 23.261 -19.058 1.00 87.81 934 VAL A C 1
ATOM 6966 O O . VAL A 1 934 ? 3.605 22.468 -18.643 1.00 87.81 934 VAL A O 1
ATOM 6969 N N . SER A 1 935 ? 2.715 23.665 -20.328 1.00 93.44 935 SER A N 1
ATOM 6970 C CA . SER A 1 935 ? 3.676 23.182 -21.323 1.00 93.44 935 SER A CA 1
ATOM 6971 C C . SER A 1 935 ? 5.121 23.522 -20.937 1.00 93.44 935 SER A C 1
ATOM 6973 O O . SER A 1 935 ? 5.414 24.561 -20.340 1.00 93.44 935 SER A O 1
ATOM 6975 N N . ALA A 1 936 ? 6.054 22.682 -21.358 1.00 93.94 936 ALA A N 1
ATOM 6976 C CA . ALA A 1 936 ? 7.489 22.852 -21.225 1.00 93.94 936 ALA A CA 1
ATOM 6977 C C . ALA A 1 936 ? 7.949 24.204 -21.774 1.00 93.94 936 ALA A C 1
ATOM 6979 O O . ALA A 1 936 ? 8.768 24.884 -21.159 1.00 93.94 936 ALA A O 1
ATOM 6980 N N . ALA A 1 937 ? 7.373 24.640 -22.900 1.00 93.38 937 ALA A N 1
ATOM 6981 C CA . ALA A 1 937 ? 7.650 25.952 -23.468 1.00 93.38 937 ALA A CA 1
ATOM 6982 C C . ALA A 1 937 ? 7.246 27.087 -22.512 1.00 93.38 937 ALA A C 1
ATOM 6984 O O . ALA A 1 937 ? 8.012 28.036 -22.337 1.00 93.38 937 ALA A O 1
ATOM 6985 N N . GLN A 1 938 ? 6.086 26.976 -21.853 1.00 94.38 938 GLN A N 1
ATOM 6986 C CA . GLN A 1 938 ? 5.644 27.942 -20.843 1.00 94.38 938 GLN A CA 1
ATOM 6987 C C . GLN A 1 938 ? 6.548 27.930 -19.606 1.00 94.38 938 GLN A C 1
ATOM 6989 O O . GLN A 1 938 ? 6.883 29.005 -19.113 1.00 94.38 938 GLN A O 1
ATOM 6994 N N . VAL A 1 939 ? 7.000 26.760 -19.136 1.00 96.62 939 VAL A N 1
ATOM 6995 C CA . VAL A 1 939 ? 7.973 26.666 -18.030 1.00 96.62 939 VAL A CA 1
ATOM 6996 C C . VAL A 1 939 ? 9.291 27.348 -18.401 1.00 96.62 939 VAL A C 1
ATOM 6998 O O . VAL A 1 939 ? 9.802 28.158 -17.630 1.00 96.62 939 VAL A O 1
ATOM 7001 N N . CYS A 1 940 ? 9.828 27.082 -19.594 1.00 97.06 940 CYS A N 1
ATOM 7002 C CA . CYS A 1 940 ? 11.048 27.727 -20.076 1.00 97.06 940 CYS A CA 1
ATOM 7003 C C . CYS A 1 940 ? 10.904 29.254 -20.141 1.00 97.06 940 CYS A C 1
ATOM 7005 O O . CYS A 1 940 ? 11.771 29.968 -19.642 1.00 97.06 940 CYS A O 1
ATOM 7007 N N . LEU A 1 941 ? 9.805 29.762 -20.709 1.00 96.44 941 LEU A N 1
ATOM 7008 C CA . LEU A 1 941 ? 9.536 31.202 -20.786 1.00 96.44 941 LEU A CA 1
ATOM 7009 C C . LEU A 1 941 ? 9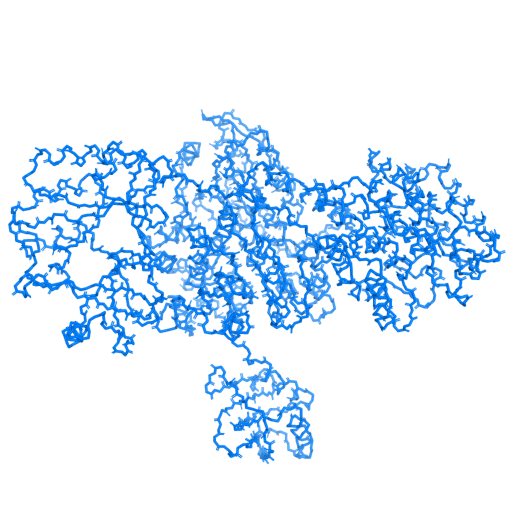.357 31.833 -19.402 1.00 96.44 941 LEU A C 1
ATOM 7011 O O . LEU A 1 941 ? 9.805 32.954 -19.177 1.00 96.44 941 LEU A O 1
ATOM 7015 N N . ALA A 1 942 ? 8.759 31.112 -18.453 1.00 95.12 942 ALA A N 1
ATOM 7016 C CA . ALA A 1 942 ? 8.546 31.602 -17.098 1.00 95.12 942 ALA A CA 1
ATOM 7017 C C . ALA A 1 942 ? 9.853 31.936 -16.364 1.00 95.12 942 ALA A C 1
ATOM 7019 O O . ALA A 1 942 ? 9.860 32.849 -15.543 1.00 95.12 942 ALA A O 1
ATOM 7020 N N . VAL A 1 943 ? 10.971 31.282 -16.699 1.00 96.25 943 VAL A N 1
ATOM 7021 C CA . VAL A 1 943 ? 12.296 31.579 -16.120 1.00 96.25 943 VAL A CA 1
ATOM 7022 C C . VAL A 1 943 ? 12.741 33.022 -16.396 1.00 96.25 943 VAL A C 1
ATOM 7024 O O . VAL A 1 943 ? 13.471 33.602 -15.588 1.00 96.25 943 VAL A O 1
ATOM 7027 N N . GLN A 1 944 ? 12.251 33.648 -17.475 1.00 94.44 944 GLN A N 1
ATOM 7028 C CA . GLN A 1 944 ? 12.562 35.043 -17.808 1.00 94.44 944 GLN A CA 1
ATOM 7029 C C . GLN A 1 944 ? 12.126 36.033 -16.720 1.00 94.44 944 GLN A C 1
ATOM 7031 O O . GLN A 1 944 ? 12.663 37.137 -16.663 1.00 94.44 944 GLN A O 1
ATOM 7036 N N . GLN A 1 945 ? 11.224 35.644 -15.811 1.00 92.75 945 GLN A N 1
ATOM 7037 C CA . GLN A 1 945 ? 10.856 36.477 -14.663 1.00 92.75 945 GLN A CA 1
ATOM 7038 C C . GLN A 1 945 ? 12.053 36.840 -13.770 1.00 92.75 945 GLN A C 1
ATOM 7040 O O . GLN A 1 945 ? 12.022 37.844 -13.066 1.00 92.75 945 GLN A O 1
ATOM 7045 N N . TRP A 1 946 ? 13.129 36.047 -13.810 1.00 93.06 946 TRP A N 1
ATOM 7046 C CA . TRP A 1 946 ? 14.360 36.307 -13.065 1.00 93.06 946 TRP A CA 1
ATOM 7047 C C . TRP A 1 946 ? 15.476 36.913 -13.928 1.00 93.06 946 TRP A C 1
ATOM 7049 O O . TRP A 1 946 ? 16.606 37.017 -13.458 1.00 93.06 946 TRP A O 1
ATOM 7059 N N . LYS A 1 947 ? 15.192 37.331 -15.171 1.00 91.81 947 LYS A N 1
ATOM 7060 C CA . LYS A 1 947 ? 16.180 37.829 -16.146 1.00 91.81 947 LYS A CA 1
ATOM 7061 C C . LYS A 1 947 ? 17.122 38.887 -15.568 1.00 91.81 947 LYS A C 1
ATOM 7063 O O . LYS A 1 947 ? 18.337 38.719 -15.651 1.00 91.81 947 LYS A O 1
ATOM 7068 N N . ASP A 1 948 ? 16.582 39.939 -14.961 1.00 88.19 948 ASP A N 1
ATOM 7069 C CA . ASP A 1 948 ? 17.402 41.049 -14.460 1.00 88.19 948 ASP A CA 1
ATOM 7070 C C . ASP A 1 948 ? 18.319 40.594 -13.318 1.00 88.19 948 ASP A C 1
ATOM 7072 O O . ASP A 1 948 ? 19.502 40.930 -13.284 1.00 88.19 948 ASP A O 1
ATOM 7076 N N . ALA A 1 949 ? 17.807 39.737 -12.429 1.00 87.06 949 ALA A N 1
ATOM 7077 C CA . ALA A 1 949 ? 18.576 39.168 -11.327 1.00 87.06 949 ALA A CA 1
ATOM 7078 C C . ALA A 1 949 ? 19.658 38.180 -11.806 1.00 87.06 949 ALA A C 1
ATOM 7080 O O . ALA A 1 949 ? 20.753 38.141 -11.244 1.00 87.06 949 ALA A O 1
ATOM 7081 N N . LEU A 1 950 ? 19.379 37.408 -12.862 1.00 86.69 950 LEU A N 1
ATOM 7082 C CA . LEU A 1 950 ? 20.326 36.482 -13.490 1.00 86.69 950 LEU A CA 1
ATOM 7083 C C . LEU A 1 950 ? 21.494 37.219 -14.156 1.00 86.69 950 LEU A C 1
ATOM 7085 O O . LEU A 1 950 ? 22.641 36.774 -14.047 1.00 86.69 950 LEU A O 1
ATOM 7089 N N . ILE A 1 951 ? 21.204 38.342 -14.820 1.00 82.62 951 ILE A N 1
ATOM 7090 C CA . ILE A 1 951 ? 22.203 39.192 -15.480 1.00 82.62 951 ILE A CA 1
ATOM 7091 C C . ILE A 1 951 ? 23.040 39.948 -14.440 1.00 82.62 951 ILE A C 1
ATOM 7093 O O . ILE A 1 951 ? 24.259 40.016 -14.573 1.00 82.62 951 ILE A O 1
ATOM 7097 N N . ALA A 1 952 ? 22.408 40.470 -13.386 1.00 81.50 952 ALA A N 1
ATOM 7098 C CA . ALA A 1 952 ? 23.084 41.236 -12.339 1.00 81.50 952 ALA A CA 1
ATOM 7099 C C . ALA A 1 952 ? 23.900 40.377 -11.351 1.00 81.50 952 ALA A C 1
ATOM 7101 O O . ALA A 1 952 ? 24.704 40.912 -10.587 1.00 81.50 952 ALA A O 1
ATOM 7102 N N . ALA A 1 953 ? 23.701 39.054 -11.320 1.00 76.44 953 ALA A N 1
ATOM 7103 C CA . ALA A 1 953 ? 24.390 38.178 -10.378 1.00 76.44 953 ALA A CA 1
ATOM 7104 C C . ALA A 1 953 ? 25.918 38.160 -10.615 1.00 76.44 953 ALA A C 1
ATOM 7106 O O . ALA A 1 953 ? 26.358 37.994 -11.757 1.00 76.44 953 ALA A O 1
ATOM 7107 N N . PRO A 1 954 ? 26.752 38.224 -9.557 1.00 71.12 954 PRO A N 1
ATOM 7108 C CA . PRO A 1 954 ? 28.205 38.220 -9.705 1.00 71.12 954 PRO A CA 1
ATOM 7109 C C . PRO A 1 954 ? 28.698 36.951 -10.416 1.00 71.12 954 PRO A C 1
ATOM 7111 O O . PRO A 1 954 ? 28.123 35.861 -10.285 1.00 71.12 954 PRO A O 1
ATOM 7114 N N . LEU A 1 955 ? 29.749 37.111 -11.218 1.00 67.56 955 LEU A N 1
ATOM 7115 C CA . LEU A 1 955 ? 30.430 36.025 -11.918 1.00 67.56 955 LEU A CA 1
ATOM 7116 C C . LEU A 1 955 ? 31.702 35.671 -11.157 1.00 67.56 955 LEU A C 1
ATOM 7118 O O . LEU A 1 955 ? 32.436 36.568 -10.756 1.00 67.56 955 LEU A O 1
ATOM 7122 N N . ASP A 1 956 ? 31.976 34.376 -11.002 1.00 69.00 956 ASP A N 1
ATOM 7123 C CA . ASP A 1 956 ? 33.300 33.906 -10.601 1.00 69.00 956 ASP A CA 1
ATOM 7124 C C . ASP A 1 956 ? 34.211 33.878 -11.846 1.00 69.00 956 ASP A C 1
ATOM 7126 O O . ASP A 1 956 ? 34.045 32.991 -12.702 1.00 69.00 956 ASP A O 1
ATOM 7130 N N . PRO A 1 957 ? 35.163 34.826 -11.976 1.00 63.41 957 PRO A N 1
ATOM 7131 C CA . PRO A 1 957 ? 36.055 34.904 -13.130 1.00 63.41 957 PRO A CA 1
ATOM 7132 C C . PRO A 1 957 ? 37.026 33.715 -13.204 1.00 63.41 957 PRO A C 1
ATOM 7134 O O . PRO A 1 957 ? 37.617 33.466 -14.256 1.00 63.41 957 PRO A O 1
ATOM 7137 N N . HIS A 1 958 ? 37.180 32.952 -12.117 1.00 65.50 958 HIS A N 1
ATOM 7138 C CA . HIS A 1 958 ? 38.079 31.807 -12.035 1.00 65.50 958 HIS A CA 1
ATOM 7139 C C . HIS A 1 958 ? 37.402 30.473 -12.357 1.00 65.50 958 HIS A C 1
ATOM 7141 O O . HIS A 1 958 ? 38.090 29.453 -12.445 1.00 65.50 958 HIS A O 1
ATOM 7147 N N . SER A 1 959 ? 36.093 30.444 -12.615 1.00 68.81 959 SER A N 1
ATOM 7148 C CA . SER A 1 959 ? 35.440 29.206 -13.042 1.00 68.81 959 SER A CA 1
ATOM 7149 C C . SER A 1 959 ? 35.859 28.814 -14.478 1.00 68.81 959 SER A C 1
ATOM 7151 O O . SER A 1 959 ? 35.927 29.674 -15.366 1.00 68.81 959 SER A O 1
ATOM 7153 N N . PRO A 1 960 ? 36.129 27.521 -14.760 1.00 66.62 960 PRO A N 1
ATOM 7154 C CA . PRO A 1 960 ? 36.529 27.055 -16.093 1.00 66.62 960 PRO A CA 1
ATOM 7155 C C . PRO A 1 960 ? 35.584 27.487 -17.222 1.00 66.62 960 PRO A C 1
ATOM 7157 O O . PRO A 1 960 ? 36.040 27.913 -18.283 1.00 66.62 960 PRO A O 1
ATOM 7160 N N . GLY A 1 961 ? 34.273 27.451 -16.959 1.00 66.06 961 GLY A N 1
ATOM 7161 C CA . GLY A 1 961 ? 33.242 27.870 -17.908 1.00 66.06 961 GLY A CA 1
ATOM 7162 C C . GLY A 1 961 ? 33.276 29.367 -18.222 1.00 66.06 961 GLY A C 1
ATOM 7163 O O . GLY A 1 961 ? 33.111 29.737 -19.379 1.00 66.06 961 GLY A O 1
ATOM 7164 N N . GLN A 1 962 ? 33.559 30.234 -17.241 1.00 69.38 962 GLN A N 1
ATOM 7165 C CA . GLN A 1 962 ? 33.664 31.680 -17.483 1.00 69.38 962 GLN A CA 1
ATOM 7166 C C . GLN A 1 962 ? 34.938 32.056 -18.239 1.00 69.38 962 GLN A C 1
ATOM 7168 O O . GLN A 1 962 ? 34.892 32.924 -19.109 1.00 69.38 962 GLN A O 1
ATOM 7173 N N . ARG A 1 963 ? 36.054 31.355 -17.996 1.00 70.12 963 ARG A N 1
ATOM 7174 C CA . ARG A 1 963 ? 37.271 31.527 -18.805 1.00 70.12 963 ARG A CA 1
ATOM 7175 C C . ARG A 1 963 ? 37.052 31.111 -20.258 1.00 70.12 963 ARG A C 1
ATOM 7177 O O . ARG A 1 963 ? 37.451 31.842 -21.160 1.00 70.12 963 ARG A O 1
ATOM 7184 N N . ALA A 1 964 ? 36.405 29.966 -20.487 1.00 66.94 964 ALA A N 1
ATOM 7185 C CA . ALA A 1 964 ? 36.059 29.509 -21.833 1.00 66.94 964 ALA A CA 1
ATOM 7186 C C . ALA A 1 964 ? 35.112 30.502 -22.530 1.00 66.94 964 ALA A C 1
ATOM 7188 O O . ALA A 1 964 ? 35.344 30.870 -23.679 1.00 66.94 964 ALA A O 1
ATOM 7189 N N . ARG A 1 965 ? 34.114 31.020 -21.803 1.00 72.00 965 ARG A N 1
ATOM 7190 C CA . ARG A 1 965 ? 33.182 32.042 -22.291 1.00 72.00 965 ARG A CA 1
ATOM 7191 C C . ARG A 1 965 ? 33.890 33.326 -22.721 1.00 72.00 965 ARG A C 1
ATOM 7193 O O . ARG A 1 965 ? 33.712 33.773 -23.848 1.00 72.00 965 ARG A O 1
ATOM 7200 N N . ALA A 1 966 ? 34.719 33.890 -21.842 1.00 70.81 966 ALA A N 1
ATOM 7201 C CA . ALA A 1 966 ? 35.467 35.116 -22.113 1.00 70.81 966 ALA A CA 1
ATOM 7202 C C . ALA A 1 966 ? 36.448 34.951 -23.285 1.00 70.81 966 ALA A C 1
ATOM 7204 O O . ALA A 1 966 ? 36.648 35.881 -24.059 1.00 70.81 966 ALA A O 1
ATOM 7205 N N . ARG A 1 967 ? 37.035 33.757 -23.435 1.00 72.00 967 ARG A N 1
ATOM 7206 C CA . ARG A 1 967 ? 37.991 33.446 -24.502 1.00 72.00 967 ARG A CA 1
ATOM 7207 C C . ARG A 1 967 ? 37.339 33.226 -25.870 1.00 72.00 967 ARG A C 1
ATOM 7209 O O . ARG A 1 967 ? 37.975 33.518 -26.877 1.00 72.00 967 ARG A O 1
ATOM 7216 N N . HIS A 1 968 ? 36.119 32.688 -25.912 1.00 71.94 968 HIS A N 1
ATOM 7217 C CA . HIS A 1 968 ? 35.475 32.243 -27.155 1.00 71.94 968 HIS A CA 1
ATOM 7218 C C . HIS A 1 968 ? 34.215 33.033 -27.548 1.00 71.94 968 HIS A C 1
ATOM 7220 O O . HIS A 1 968 ? 33.695 32.806 -28.633 1.00 71.94 968 HIS A O 1
ATOM 7226 N N . GLY A 1 969 ? 33.736 33.970 -26.720 1.00 71.38 969 GLY A N 1
ATOM 7227 C CA . GLY A 1 969 ? 32.619 34.864 -27.066 1.00 71.38 969 GLY A CA 1
ATOM 7228 C C . GLY A 1 969 ? 31.248 34.182 -27.163 1.00 71.38 969 GLY A C 1
ATOM 7229 O O . GLY A 1 969 ? 30.350 34.708 -27.812 1.00 71.38 969 GLY A O 1
ATOM 7230 N N . VAL A 1 970 ? 31.084 33.015 -26.537 1.00 74.62 970 VAL A N 1
ATOM 7231 C CA . VAL A 1 970 ? 29.868 32.185 -26.597 1.00 74.62 970 VAL A CA 1
ATOM 7232 C C . VAL A 1 970 ? 28.881 32.508 -25.468 1.00 74.62 970 VAL A C 1
ATOM 7234 O O . VAL A 1 970 ? 29.274 32.956 -24.391 1.00 74.62 970 VAL A O 1
ATOM 7237 N N . CYS A 1 971 ? 27.585 32.282 -25.694 1.00 71.00 971 CYS A N 1
ATOM 7238 C CA . CYS A 1 971 ? 26.550 32.489 -24.674 1.00 71.00 971 CYS A CA 1
ATOM 7239 C C . CYS A 1 971 ? 26.627 31.412 -23.581 1.00 71.00 971 CYS A C 1
ATOM 7241 O O . CYS A 1 971 ? 26.789 30.230 -23.870 1.00 71.00 971 CYS A O 1
ATOM 7243 N N . GLY A 1 972 ? 26.490 31.807 -22.315 1.00 76.00 972 GLY A N 1
ATOM 7244 C CA . GLY A 1 972 ? 26.470 30.882 -21.188 1.00 76.00 972 GLY A CA 1
ATOM 7245 C C . GLY A 1 972 ? 25.060 30.430 -20.809 1.00 76.00 972 GLY A C 1
ATOM 7246 O O . GLY A 1 972 ? 24.044 30.867 -21.350 1.00 76.00 972 GLY A O 1
ATOM 7247 N N . VAL A 1 973 ? 24.999 29.566 -19.795 1.00 81.38 973 VAL A N 1
ATOM 7248 C CA . VAL A 1 973 ? 23.742 29.025 -19.254 1.00 81.38 973 VAL A CA 1
ATOM 7249 C C . VAL A 1 973 ? 22.821 30.105 -18.662 1.00 81.38 973 VAL A C 1
ATOM 7251 O O . VAL A 1 973 ? 21.601 29.963 -18.681 1.00 81.38 973 VAL A O 1
ATOM 7254 N N . ARG A 1 974 ? 23.384 31.226 -18.185 1.00 85.00 974 ARG A N 1
ATOM 7255 C CA . ARG A 1 974 ? 22.608 32.366 -17.668 1.00 85.00 974 ARG A CA 1
ATOM 7256 C C . ARG A 1 974 ? 21.888 33.111 -18.784 1.00 85.00 974 ARG A C 1
ATOM 7258 O O . ARG A 1 974 ? 20.729 33.463 -18.609 1.00 85.00 974 ARG A O 1
ATOM 7265 N N . GLU A 1 975 ? 22.549 33.322 -19.921 1.00 86.88 975 GLU A N 1
ATOM 7266 C CA . GLU A 1 975 ? 21.936 33.937 -21.100 1.00 86.88 975 GLU A CA 1
ATOM 7267 C C . GLU A 1 975 ? 20.826 33.045 -21.666 1.00 86.88 975 GLU A C 1
ATOM 7269 O O . GLU A 1 975 ? 19.754 33.545 -21.999 1.00 86.88 975 GLU A O 1
ATOM 7274 N N . GLN A 1 976 ? 21.038 31.721 -21.683 1.00 89.44 976 GLN A N 1
ATOM 7275 C CA . GLN A 1 976 ? 19.983 30.760 -22.015 1.00 89.44 976 GLN A CA 1
ATOM 7276 C C . GLN A 1 976 ? 18.783 30.907 -21.070 1.00 89.44 976 GLN A C 1
ATOM 7278 O O . GLN A 1 976 ? 17.666 31.091 -21.543 1.00 89.44 976 GLN A O 1
ATOM 7283 N N . ALA A 1 977 ? 18.995 30.914 -19.750 1.00 91.19 977 ALA A N 1
ATOM 7284 C CA . ALA A 1 977 ? 17.923 31.093 -18.767 1.00 91.19 977 ALA A CA 1
ATOM 7285 C C . ALA A 1 977 ? 17.192 32.444 -18.919 1.00 91.19 977 ALA A C 1
ATOM 7287 O O . ALA A 1 977 ? 15.964 32.488 -18.953 1.00 91.19 977 ALA A O 1
ATOM 7288 N N . ALA A 1 978 ? 17.937 33.540 -19.083 1.00 91.56 978 ALA A N 1
ATOM 7289 C CA . ALA A 1 978 ? 17.412 34.894 -19.270 1.00 91.56 978 ALA A CA 1
ATOM 7290 C C . ALA A 1 978 ? 16.596 35.061 -20.566 1.00 91.56 978 ALA A C 1
ATOM 7292 O O . ALA A 1 978 ? 15.704 35.907 -20.621 1.00 91.56 978 ALA A O 1
ATOM 7293 N N . ALA A 1 979 ? 16.886 34.257 -21.593 1.00 92.19 979 ALA A N 1
ATOM 7294 C CA . ALA A 1 979 ? 16.121 34.178 -22.835 1.00 92.19 979 ALA A CA 1
ATOM 7295 C C . ALA A 1 979 ? 14.986 33.135 -22.785 1.00 92.19 979 ALA A C 1
ATOM 7297 O O . ALA A 1 979 ? 14.255 32.967 -23.759 1.00 92.19 979 ALA A O 1
ATOM 7298 N N . GLY A 1 980 ? 14.796 32.437 -21.662 1.00 94.62 980 GLY A N 1
ATOM 7299 C CA . GLY A 1 980 ? 13.795 31.378 -21.527 1.00 94.62 980 GLY A CA 1
ATOM 7300 C C . GLY A 1 980 ? 14.150 30.110 -22.308 1.00 94.62 980 GLY A C 1
ATOM 7301 O O . GLY A 1 980 ? 13.313 29.560 -23.021 1.00 94.62 980 GLY A O 1
ATOM 7302 N N . TYR A 1 981 ? 15.411 29.687 -22.213 1.00 96.00 981 TYR A N 1
ATOM 7303 C CA . TYR A 1 981 ? 15.999 28.466 -22.772 1.00 96.00 981 TYR A CA 1
ATOM 7304 C C . TYR A 1 981 ? 15.602 28.158 -24.229 1.00 96.00 981 TYR A C 1
ATOM 7306 O O . TYR A 1 981 ? 14.974 27.125 -24.484 1.00 96.00 981 TYR A O 1
ATOM 7314 N N . PRO A 1 982 ? 15.974 29.004 -25.210 1.00 94.69 982 PRO A N 1
ATOM 7315 C CA . PRO A 1 982 ? 15.693 28.741 -26.623 1.00 94.69 982 PRO A CA 1
ATOM 7316 C C . PRO A 1 982 ? 16.222 27.377 -27.086 1.00 94.69 982 PRO A C 1
ATOM 7318 O O . PRO A 1 982 ? 15.494 26.658 -27.757 1.00 94.69 982 PRO A O 1
ATOM 7321 N N . VAL A 1 983 ? 17.405 26.938 -26.631 1.00 94.19 983 VAL A N 1
ATOM 7322 C CA . VAL A 1 983 ? 17.936 25.600 -26.970 1.00 94.19 983 VAL A CA 1
ATOM 7323 C C . VAL A 1 983 ? 17.009 24.468 -26.502 1.00 94.19 983 VAL A C 1
ATOM 7325 O O . VAL A 1 983 ? 16.836 23.479 -27.210 1.00 94.19 983 VAL A O 1
ATOM 7328 N N . LEU A 1 984 ? 16.367 24.594 -25.336 1.00 96.25 984 LEU A N 1
ATOM 7329 C CA . LEU A 1 984 ? 15.403 23.583 -24.889 1.00 96.25 984 LEU A CA 1
ATOM 7330 C C . LEU A 1 984 ? 14.122 23.640 -25.726 1.00 96.25 984 LEU A C 1
ATOM 7332 O O . LEU A 1 984 ? 13.657 22.600 -26.186 1.00 96.25 984 LEU A O 1
ATOM 7336 N N . ARG A 1 985 ? 13.577 24.843 -25.951 1.00 95.56 985 ARG A N 1
ATOM 7337 C CA . ARG A 1 985 ? 12.298 25.050 -26.652 1.00 95.56 985 ARG A CA 1
ATOM 7338 C C . ARG A 1 985 ? 12.350 24.711 -28.141 1.00 95.56 985 ARG A C 1
ATOM 7340 O O . ARG A 1 985 ? 11.388 24.161 -28.663 1.00 95.56 985 ARG A O 1
ATOM 7347 N N . GLU A 1 986 ? 13.437 25.065 -28.814 1.00 95.50 986 GLU A N 1
ATOM 7348 C CA . GLU A 1 986 ? 13.527 25.078 -30.280 1.00 95.50 986 GLU A CA 1
ATOM 7349 C C . GLU A 1 986 ? 14.346 23.902 -30.828 1.00 95.50 986 GLU A C 1
ATOM 7351 O O . GLU A 1 986 ? 14.202 23.564 -31.999 1.00 95.50 986 GLU A O 1
ATOM 7356 N N . LEU A 1 987 ? 15.151 23.236 -29.988 1.00 95.69 987 LEU A N 1
ATOM 7357 C CA . LEU A 1 987 ? 15.987 22.104 -30.396 1.00 95.69 987 LEU A CA 1
ATOM 7358 C C . LEU A 1 987 ? 15.712 20.829 -29.589 1.00 95.69 987 LEU A C 1
ATOM 7360 O O . LEU A 1 987 ? 15.289 19.824 -30.158 1.00 95.69 987 LEU A O 1
ATOM 7364 N N . ALA A 1 988 ? 15.941 20.851 -28.272 1.00 96.44 988 ALA A N 1
ATOM 7365 C CA . ALA A 1 988 ? 15.930 19.628 -27.464 1.00 96.44 988 ALA A CA 1
ATOM 7366 C C . ALA A 1 988 ? 14.534 18.996 -27.358 1.00 96.44 988 ALA A C 1
ATOM 7368 O O . ALA A 1 988 ? 14.375 17.802 -27.607 1.00 96.44 988 ALA A O 1
ATOM 7369 N N . LEU A 1 989 ? 13.517 19.794 -27.009 1.00 96.44 989 LEU A N 1
ATOM 7370 C CA . LEU A 1 989 ? 12.143 19.313 -26.851 1.00 96.44 989 LEU A CA 1
ATOM 7371 C C . LEU A 1 989 ? 11.536 18.842 -28.184 1.00 96.44 989 LEU A C 1
ATOM 7373 O O . LEU A 1 989 ? 10.988 17.740 -28.196 1.00 96.44 989 LEU A O 1
ATOM 7377 N N . PRO A 1 990 ? 11.653 19.583 -29.310 1.00 97.00 990 PRO A N 1
ATOM 7378 C CA . PRO A 1 990 ? 11.184 19.091 -30.605 1.00 97.00 990 PRO A CA 1
ATOM 7379 C C . PRO A 1 990 ? 11.861 17.787 -31.036 1.00 97.00 990 PRO A C 1
ATOM 7381 O O . PRO A 1 990 ? 11.173 16.866 -31.471 1.00 97.00 990 PRO A O 1
ATOM 7384 N N . ALA A 1 991 ? 13.185 17.670 -30.870 1.00 96.12 991 ALA A N 1
ATOM 7385 C CA . ALA A 1 991 ? 13.916 16.454 -31.225 1.00 96.12 991 ALA A CA 1
ATOM 7386 C C . ALA A 1 991 ? 13.487 15.248 -30.376 1.00 96.12 991 ALA A C 1
ATOM 7388 O O . ALA A 1 991 ? 13.271 14.159 -30.908 1.00 96.12 991 ALA A O 1
ATOM 7389 N N . MET A 1 992 ? 13.334 15.450 -29.065 1.00 96.12 992 MET A N 1
ATOM 7390 C CA . MET A 1 992 ? 12.939 14.392 -28.138 1.00 96.12 992 MET A CA 1
ATOM 7391 C C . MET A 1 992 ? 11.512 13.910 -28.397 1.00 96.12 992 MET A C 1
ATOM 7393 O O . MET A 1 992 ? 11.291 12.703 -28.469 1.00 96.12 992 MET A O 1
ATOM 7397 N N . ARG A 1 993 ? 10.563 14.836 -28.596 1.00 94.56 993 ARG A N 1
ATOM 7398 C CA . ARG A 1 993 ? 9.178 14.502 -28.960 1.00 94.56 993 ARG A CA 1
ATOM 7399 C C . ARG A 1 993 ? 9.126 13.747 -30.274 1.00 94.56 993 ARG A C 1
ATOM 7401 O O . ARG A 1 993 ? 8.603 12.647 -30.308 1.00 94.56 993 ARG A O 1
ATOM 7408 N N . HIS A 1 994 ? 9.766 14.274 -31.317 1.00 95.12 994 HIS A N 1
ATOM 7409 C CA . HIS A 1 994 ? 9.784 13.620 -32.621 1.00 95.12 994 HIS A CA 1
ATOM 7410 C C . HIS A 1 994 ? 10.327 12.186 -32.546 1.00 95.12 994 HIS A C 1
ATOM 7412 O O . HIS A 1 994 ? 9.749 11.281 -33.144 1.00 95.12 994 HIS A O 1
ATOM 7418 N N . ALA A 1 995 ? 11.407 11.962 -31.792 1.00 93.50 995 ALA A N 1
ATOM 7419 C CA . ALA A 1 995 ? 11.967 10.631 -31.591 1.00 93.50 995 ALA A CA 1
ATOM 7420 C C . ALA A 1 995 ? 10.981 9.677 -30.893 1.00 93.50 995 ALA A C 1
ATOM 7422 O O . ALA A 1 995 ? 10.789 8.554 -31.362 1.00 93.50 995 ALA A O 1
ATOM 7423 N N . LEU A 1 996 ? 10.346 10.121 -29.806 1.00 90.38 996 LEU A N 1
ATOM 7424 C CA . LEU A 1 996 ? 9.380 9.319 -29.047 1.00 90.38 996 LEU A CA 1
ATOM 7425 C C . LEU A 1 996 ? 8.096 9.051 -29.846 1.00 90.38 996 LEU A C 1
ATOM 7427 O O . LEU A 1 996 ? 7.671 7.902 -29.937 1.00 90.38 996 LEU A O 1
ATOM 7431 N N . ASP A 1 997 ? 7.532 10.079 -30.482 1.00 90.38 997 ASP A N 1
ATOM 7432 C CA . ASP A 1 997 ? 6.306 10.003 -31.289 1.00 90.38 997 ASP A CA 1
ATOM 7433 C C . ASP A 1 997 ? 6.491 9.104 -32.519 1.00 90.38 997 ASP A C 1
ATOM 7435 O O . ASP A 1 997 ? 5.560 8.442 -32.972 1.00 90.38 997 ASP A O 1
ATOM 7439 N N . SER A 1 998 ? 7.720 9.024 -33.034 1.00 89.56 998 SER A N 1
ATOM 7440 C CA . SER A 1 998 ? 8.098 8.114 -34.122 1.00 89.56 998 SER A CA 1
ATOM 7441 C C . SER A 1 998 ? 8.367 6.676 -33.648 1.00 89.56 998 SER A C 1
ATOM 7443 O O . SER A 1 998 ? 8.838 5.846 -34.425 1.00 89.56 998 SER A O 1
ATOM 7445 N N . GLY A 1 999 ? 8.097 6.367 -32.376 1.00 83.94 999 GLY A N 1
ATOM 7446 C CA . GLY A 1 999 ? 8.184 5.022 -31.812 1.00 83.94 999 GLY A CA 1
ATOM 7447 C C . GLY A 1 999 ? 9.584 4.588 -31.378 1.00 83.94 999 GLY A C 1
ATOM 7448 O O . GLY A 1 999 ? 9.788 3.399 -31.116 1.00 83.94 999 GLY A O 1
ATOM 7449 N N . LEU A 1 1000 ? 10.565 5.498 -31.282 1.00 85.81 1000 LEU A N 1
ATOM 7450 C CA . LEU A 1 1000 ? 11.868 5.119 -30.736 1.00 85.81 1000 LEU A CA 1
ATOM 7451 C C . LEU A 1 1000 ? 11.754 4.787 -29.241 1.00 85.81 1000 LEU A C 1
ATOM 7453 O O . LEU A 1 1000 ? 11.159 5.552 -28.479 1.00 85.81 1000 LEU A O 1
ATOM 7457 N N . PRO A 1 1001 ? 12.396 3.696 -28.776 1.00 79.88 1001 PRO A N 1
ATOM 7458 C CA . PRO A 1 1001 ? 12.530 3.433 -27.350 1.00 79.88 1001 PRO A CA 1
ATOM 7459 C C . PRO A 1 1001 ? 13.201 4.607 -26.633 1.00 79.88 1001 PRO A C 1
ATOM 7461 O O . PRO A 1 1001 ? 14.099 5.245 -27.186 1.00 79.88 1001 PRO A O 1
ATOM 7464 N N . ARG A 1 1002 ? 12.832 4.836 -25.369 1.00 87.75 1002 ARG A N 1
ATOM 7465 C CA . ARG A 1 1002 ? 13.323 5.953 -24.542 1.00 87.75 1002 ARG A CA 1
ATOM 7466 C C . ARG A 1 1002 ? 14.831 6.188 -24.657 1.00 87.75 1002 ARG A C 1
ATOM 7468 O O . ARG A 1 1002 ? 15.257 7.305 -24.927 1.00 87.75 1002 ARG A O 1
ATOM 7475 N N . ASP A 1 1003 ? 15.641 5.148 -24.475 1.00 84.00 1003 ASP A N 1
ATOM 7476 C CA . ASP A 1 1003 ? 17.102 5.291 -24.475 1.00 84.00 1003 ASP A CA 1
ATOM 7477 C C . ASP A 1 1003 ? 17.635 5.716 -25.855 1.00 84.00 1003 ASP A C 1
ATOM 7479 O O . ASP A 1 1003 ? 18.575 6.504 -25.942 1.00 84.00 1003 ASP A O 1
ATOM 7483 N N . ALA A 1 1004 ? 16.997 5.261 -26.939 1.00 88.38 1004 ALA A N 1
ATOM 7484 C CA . ALA A 1 1004 ? 17.321 5.684 -28.300 1.00 88.38 1004 ALA A CA 1
ATOM 7485 C C . ALA A 1 1004 ? 16.929 7.153 -28.535 1.00 88.38 1004 ALA A C 1
ATOM 7487 O O . ALA A 1 1004 ? 17.714 7.909 -29.107 1.00 88.38 1004 ALA A O 1
ATOM 7488 N N . ALA A 1 1005 ? 15.765 7.583 -28.037 1.00 94.00 1005 ALA A N 1
ATOM 7489 C CA . ALA A 1 1005 ? 15.316 8.974 -28.112 1.00 94.00 1005 ALA A CA 1
ATOM 7490 C C . ALA A 1 1005 ? 16.211 9.934 -27.304 1.00 94.00 1005 ALA A C 1
ATOM 7492 O O . ALA A 1 1005 ? 16.535 11.027 -27.779 1.00 94.00 1005 ALA A O 1
ATOM 7493 N N . LEU A 1 1006 ? 16.677 9.511 -26.122 1.00 93.75 1006 LEU A N 1
ATOM 7494 C CA . LEU A 1 1006 ? 17.642 10.256 -25.307 1.00 93.75 1006 LEU A CA 1
ATOM 7495 C C . LEU A 1 1006 ? 18.993 10.378 -26.018 1.00 93.75 1006 LEU A C 1
ATOM 7497 O O . LEU A 1 1006 ? 19.515 11.484 -26.143 1.00 93.75 1006 LEU A O 1
ATOM 7501 N N . CYS A 1 1007 ? 19.523 9.274 -26.556 1.00 94.94 1007 CYS A N 1
ATOM 7502 C CA . CYS A 1 1007 ? 20.762 9.285 -27.338 1.00 94.94 1007 CYS A CA 1
ATOM 7503 C C . CYS A 1 1007 ? 20.643 10.180 -28.580 1.00 94.94 1007 CYS A C 1
ATOM 7505 O O . CYS A 1 1007 ? 21.555 10.946 -28.885 1.00 94.94 1007 CYS A O 1
ATOM 7507 N N . HIS A 1 1008 ? 19.512 10.119 -29.288 1.00 96.69 1008 HIS A N 1
ATOM 7508 C CA . HIS A 1 1008 ? 19.260 10.956 -30.459 1.00 96.69 1008 HIS A CA 1
ATOM 7509 C C . HIS A 1 1008 ? 19.245 12.444 -30.101 1.00 96.69 1008 HIS A C 1
ATOM 7511 O O . HIS A 1 1008 ? 19.930 13.245 -30.736 1.00 96.69 1008 HIS A O 1
ATOM 7517 N N . THR A 1 1009 ? 18.513 12.801 -29.046 1.00 97.56 1009 THR A N 1
ATOM 7518 C CA . THR A 1 1009 ? 18.421 14.183 -28.561 1.00 97.56 1009 THR A CA 1
ATOM 7519 C C . THR A 1 1009 ? 19.766 14.696 -28.053 1.00 97.56 1009 THR A C 1
ATOM 7521 O O . THR A 1 1009 ? 20.132 15.834 -28.338 1.00 97.56 1009 THR A O 1
ATOM 7524 N N . LEU A 1 1010 ? 20.544 13.860 -27.357 1.00 97.44 1010 LEU A N 1
ATOM 7525 C CA . LEU A 1 1010 ? 21.899 14.211 -26.931 1.00 97.44 1010 LEU A CA 1
ATOM 7526 C C . LEU A 1 1010 ? 22.774 14.566 -28.134 1.00 97.44 1010 LEU A C 1
ATOM 7528 O O . LEU A 1 1010 ? 23.465 15.579 -28.112 1.00 97.44 1010 LEU A O 1
ATOM 7532 N N . MET A 1 1011 ? 22.721 13.769 -29.201 1.00 97.56 1011 MET A N 1
ATOM 7533 C CA . MET A 1 1011 ? 23.499 14.044 -30.409 1.00 97.56 1011 MET A CA 1
ATOM 7534 C C . MET A 1 1011 ? 23.016 15.306 -31.131 1.00 97.56 1011 MET A C 1
ATOM 7536 O O . MET A 1 1011 ? 23.845 16.050 -31.646 1.00 97.56 1011 MET A O 1
ATOM 7540 N N . GLN A 1 1012 ? 21.715 15.612 -31.106 1.00 97.44 1012 GLN A N 1
ATOM 7541 C CA . GLN A 1 1012 ? 21.200 16.898 -31.598 1.00 97.44 1012 GLN A CA 1
ATOM 7542 C C . GLN A 1 1012 ? 21.759 18.087 -30.813 1.00 97.44 1012 GLN A C 1
ATOM 7544 O O . GLN A 1 1012 ? 22.192 19.072 -31.411 1.00 97.44 1012 GLN A O 1
ATOM 7549 N N . LEU A 1 1013 ? 21.814 17.976 -29.484 1.00 96.50 1013 LEU A N 1
ATOM 7550 C CA . LEU A 1 1013 ? 22.427 18.988 -28.627 1.00 96.50 1013 LEU A CA 1
ATOM 7551 C C . LEU A 1 1013 ? 23.921 19.147 -28.938 1.00 96.50 1013 LEU A C 1
ATOM 7553 O O . LEU A 1 1013 ? 24.366 20.261 -29.187 1.00 96.50 1013 LEU A O 1
ATOM 7557 N N . VAL A 1 1014 ? 24.680 18.050 -29.016 1.00 96.88 1014 VAL A N 1
ATOM 7558 C CA . VAL A 1 1014 ? 26.122 18.089 -29.326 1.00 96.88 1014 VAL A CA 1
ATOM 7559 C C . VAL A 1 1014 ? 26.402 18.683 -30.709 1.00 96.88 1014 VAL A C 1
ATOM 7561 O O . VAL A 1 1014 ? 27.425 19.337 -30.886 1.00 96.88 1014 VAL A O 1
ATOM 7564 N N . ALA A 1 1015 ? 25.517 18.481 -31.690 1.00 96.56 1015 ALA A N 1
ATOM 7565 C CA . ALA A 1 1015 ? 25.692 19.001 -33.045 1.00 96.56 1015 ALA A CA 1
ATOM 7566 C C . ALA A 1 1015 ? 25.555 20.530 -33.145 1.00 96.56 1015 ALA A C 1
ATOM 7568 O O . ALA A 1 1015 ? 26.160 21.124 -34.034 1.00 96.56 1015 ALA A O 1
ATOM 7569 N N . GLN A 1 1016 ? 24.771 21.160 -32.263 1.00 93.31 1016 GLN A N 1
ATOM 7570 C CA . GLN A 1 1016 ? 24.360 22.564 -32.419 1.00 93.31 1016 GLN A CA 1
ATOM 7571 C C . GLN A 1 1016 ? 24.729 23.462 -31.233 1.00 93.31 1016 GLN A C 1
ATOM 7573 O O . GLN A 1 1016 ? 24.745 24.683 -31.373 1.00 93.31 1016 GLN A O 1
ATOM 7578 N N . LEU A 1 1017 ? 25.018 22.889 -30.063 1.00 91.44 1017 LEU A N 1
ATOM 7579 C CA . LEU A 1 1017 ? 25.380 23.646 -28.872 1.00 91.44 1017 LEU A CA 1
ATOM 7580 C C . LEU A 1 1017 ? 26.881 23.945 -28.851 1.00 91.44 1017 LEU A C 1
ATOM 7582 O O . LEU A 1 1017 ? 27.712 23.050 -29.018 1.00 91.44 1017 LEU A O 1
ATOM 7586 N N . ASP A 1 1018 ? 27.232 25.189 -28.529 1.00 89.88 1018 ASP A N 1
ATOM 7587 C CA . ASP A 1 1018 ? 28.595 25.561 -28.148 1.00 89.88 1018 ASP A CA 1
ATOM 7588 C C . ASP A 1 1018 ? 28.877 25.118 -26.702 1.00 89.88 1018 ASP A C 1
ATOM 7590 O O . ASP A 1 1018 ? 28.882 25.910 -25.757 1.00 89.88 1018 ASP A O 1
ATOM 7594 N N . ASP A 1 1019 ? 29.058 23.809 -26.510 1.00 90.31 1019 ASP A N 1
ATOM 7595 C CA . ASP A 1 1019 ? 29.237 23.203 -25.191 1.00 90.31 1019 ASP A CA 1
ATOM 7596 C C . ASP A 1 1019 ? 30.528 23.704 -24.517 1.00 90.31 1019 ASP A C 1
ATOM 7598 O O . ASP A 1 1019 ? 31.654 23.425 -24.949 1.00 90.31 1019 ASP A O 1
ATOM 7602 N N . LEU A 1 1020 ? 30.365 24.436 -23.411 1.00 86.50 1020 LEU A N 1
ATOM 7603 C CA . LEU A 1 1020 ? 31.479 25.014 -22.657 1.00 86.50 1020 LEU A CA 1
ATOM 7604 C C . LEU A 1 1020 ? 32.432 23.951 -22.087 1.00 86.50 1020 LEU A C 1
ATOM 7606 O O . LEU A 1 1020 ? 33.615 24.246 -21.909 1.00 86.50 1020 LEU A O 1
ATOM 7610 N N . ASN A 1 1021 ? 31.963 22.728 -21.812 1.00 87.94 1021 ASN A N 1
ATOM 7611 C CA . ASN A 1 1021 ? 32.820 21.645 -21.329 1.00 87.94 1021 ASN A CA 1
ATOM 7612 C C . ASN A 1 1021 ? 33.687 21.073 -22.461 1.00 87.94 1021 ASN A C 1
ATOM 7614 O O . ASN A 1 1021 ? 34.868 20.787 -22.244 1.00 87.94 1021 ASN A O 1
ATOM 7618 N N . LEU A 1 1022 ? 33.146 20.984 -23.683 1.00 90.81 1022 LEU A N 1
ATOM 7619 C CA . LEU A 1 1022 ? 33.930 20.638 -24.874 1.00 90.81 1022 LEU A CA 1
ATOM 7620 C C . LEU A 1 1022 ? 34.966 21.717 -25.197 1.00 90.81 1022 LEU A C 1
ATOM 7622 O O . LEU A 1 1022 ? 36.129 21.385 -25.422 1.00 90.81 1022 LEU A O 1
ATOM 7626 N N . LEU A 1 1023 ? 34.585 22.998 -25.148 1.00 88.44 1023 LEU A N 1
ATOM 7627 C CA . LEU A 1 1023 ? 35.517 24.116 -25.343 1.00 88.44 1023 LEU A CA 1
ATOM 7628 C C . LEU A 1 1023 ? 36.631 24.127 -24.295 1.00 88.44 1023 LEU A C 1
ATOM 7630 O O . LEU A 1 1023 ? 37.787 24.378 -24.626 1.00 88.44 1023 LEU A O 1
ATOM 7634 N N . HIS A 1 1024 ? 36.308 23.828 -23.037 1.00 85.00 1024 HIS A N 1
ATOM 7635 C CA . HIS A 1 1024 ? 37.304 23.752 -21.974 1.00 85.00 1024 HIS A CA 1
ATOM 7636 C C . HIS A 1 1024 ? 38.303 22.602 -22.182 1.00 85.00 1024 HIS A C 1
ATOM 7638 O O . HIS A 1 1024 ? 39.498 22.795 -21.972 1.00 85.00 1024 HIS A O 1
ATOM 7644 N N . ARG A 1 1025 ? 37.831 21.416 -22.593 1.00 85.81 1025 ARG A N 1
ATOM 7645 C CA . ARG A 1 1025 ? 38.669 20.211 -22.731 1.00 85.81 1025 ARG A CA 1
ATOM 7646 C C . ARG A 1 1025 ? 39.442 20.139 -24.047 1.00 85.81 1025 ARG A C 1
ATOM 7648 O O . ARG A 1 1025 ? 40.590 19.712 -24.044 1.00 85.81 1025 ARG A O 1
ATOM 7655 N N . GLY A 1 1026 ? 38.822 20.538 -25.156 1.00 87.50 1026 GLY A N 1
ATOM 7656 C CA . GLY A 1 1026 ? 39.371 20.384 -26.508 1.00 87.50 1026 GLY A CA 1
ATOM 7657 C C . GLY A 1 1026 ? 39.494 21.675 -27.318 1.00 87.50 1026 GLY A C 1
ATOM 7658 O O . GLY A 1 1026 ? 39.888 21.624 -28.482 1.00 87.50 1026 GLY A O 1
ATOM 7659 N N . GLY A 1 1027 ? 39.141 22.832 -26.749 1.00 89.31 1027 GLY A N 1
ATOM 7660 C CA . GLY A 1 1027 ? 39.127 24.105 -27.471 1.00 89.31 1027 GLY A CA 1
ATOM 7661 C C . GLY A 1 1027 ? 38.119 24.140 -28.625 1.00 89.31 1027 GLY A C 1
ATOM 7662 O O . GLY A 1 1027 ? 37.267 23.264 -28.782 1.00 89.31 1027 GLY A O 1
ATOM 7663 N N . ALA A 1 1028 ? 38.233 25.161 -29.477 1.00 89.69 1028 ALA A N 1
ATOM 7664 C CA . ALA A 1 1028 ? 37.368 25.324 -30.650 1.00 89.69 1028 ALA A CA 1
ATOM 7665 C C . ALA A 1 1028 ? 37.530 24.193 -31.687 1.00 89.69 1028 ALA A C 1
ATOM 7667 O O . ALA A 1 1028 ? 36.633 23.946 -32.489 1.00 89.69 1028 ALA A O 1
ATOM 7668 N N . GLU A 1 1029 ? 38.674 23.505 -31.703 1.00 92.44 1029 GLU A N 1
ATOM 7669 C CA . GLU A 1 1029 ? 38.891 22.342 -32.567 1.00 92.44 1029 GLU A CA 1
ATOM 7670 C C . GLU A 1 1029 ? 38.130 21.115 -32.058 1.00 92.44 1029 GLU A C 1
ATOM 7672 O O . GLU A 1 1029 ? 37.372 20.518 -32.820 1.00 92.44 1029 GLU A O 1
ATOM 7677 N N . GLY A 1 1030 ? 38.252 20.792 -30.766 1.00 93.56 1030 GLY A N 1
ATOM 7678 C CA . GLY A 1 1030 ? 37.523 19.686 -30.148 1.00 93.56 1030 GLY A CA 1
ATOM 7679 C C . GLY A 1 1030 ? 36.005 19.862 -30.212 1.00 93.56 1030 GLY A C 1
ATOM 7680 O O . GLY A 1 1030 ? 35.302 18.900 -30.515 1.00 93.56 1030 GLY A O 1
ATOM 7681 N N . LEU A 1 1031 ? 35.504 21.089 -30.009 1.00 93.69 1031 LEU A N 1
ATOM 7682 C CA . LEU A 1 1031 ? 34.082 21.405 -30.183 1.00 93.69 1031 LEU A CA 1
ATOM 7683 C C . LEU A 1 1031 ? 33.620 21.151 -31.627 1.00 93.69 1031 LEU A C 1
ATOM 7685 O O . LEU A 1 1031 ? 32.667 20.405 -31.836 1.00 93.69 1031 LEU A O 1
ATOM 7689 N N . ARG A 1 1032 ? 34.314 21.717 -32.627 1.00 95.44 1032 ARG A N 1
ATOM 7690 C CA . ARG A 1 1032 ? 33.949 21.531 -34.043 1.00 95.44 1032 ARG A CA 1
ATOM 7691 C C . ARG A 1 1032 ? 34.008 20.067 -34.460 1.00 95.44 1032 ARG A C 1
ATOM 7693 O O . ARG A 1 1032 ? 33.138 19.608 -35.193 1.00 95.44 1032 ARG A O 1
ATOM 7700 N N . TRP A 1 1033 ? 35.003 19.323 -33.980 1.00 97.38 1033 TRP A N 1
ATOM 7701 C CA . TRP A 1 1033 ? 35.103 17.890 -34.241 1.00 97.38 1033 TRP A CA 1
ATOM 7702 C C . TRP A 1 1033 ? 33.912 17.126 -33.645 1.00 97.38 1033 TRP A C 1
ATOM 7704 O O . TRP A 1 1033 ? 33.289 16.329 -34.344 1.00 97.38 1033 TRP A O 1
ATOM 7714 N N . ALA A 1 1034 ? 33.541 17.404 -32.392 1.00 97.00 1034 ALA A N 1
ATOM 7715 C CA . ALA A 1 1034 ? 32.377 16.794 -31.748 1.00 97.00 1034 ALA A CA 1
ATOM 7716 C C . ALA A 1 1034 ? 31.068 17.115 -32.496 1.00 97.00 1034 ALA A C 1
ATOM 7718 O O . ALA A 1 1034 ? 30.287 16.204 -32.777 1.00 97.00 1034 ALA A O 1
ATOM 7719 N N . GLN A 1 1035 ? 30.873 18.377 -32.896 1.00 97.50 1035 GLN A N 1
ATOM 7720 C CA . GLN A 1 1035 ? 29.724 18.824 -33.692 1.00 97.50 1035 GLN A CA 1
ATOM 7721 C C . GLN A 1 1035 ? 29.661 18.118 -35.054 1.00 97.50 1035 GLN A C 1
ATOM 7723 O O . GLN A 1 1035 ? 28.584 17.706 -35.489 1.00 97.50 1035 GLN A O 1
ATOM 7728 N N . GLN A 1 1036 ? 30.806 17.909 -35.713 1.00 97.31 1036 GLN A N 1
ATOM 7729 C CA . GLN A 1 1036 ? 30.888 17.166 -36.974 1.00 97.31 1036 GLN A CA 1
ATOM 7730 C C . GLN A 1 1036 ? 30.531 15.687 -36.802 1.00 97.31 1036 GLN A C 1
ATOM 7732 O O . GLN A 1 1036 ? 29.757 15.162 -37.600 1.00 97.31 1036 GLN A O 1
ATOM 7737 N N . GLN A 1 1037 ? 31.046 15.015 -35.765 1.00 97.75 1037 GLN A N 1
ATOM 7738 C CA . GLN A 1 1037 ? 30.692 13.616 -35.486 1.00 97.75 1037 GLN A CA 1
ATOM 7739 C C . GLN A 1 1037 ? 29.196 13.467 -35.201 1.00 97.75 1037 GLN A C 1
ATOM 7741 O O . GLN A 1 1037 ? 28.547 12.563 -35.729 1.00 97.75 1037 GLN A O 1
ATOM 7746 N N . ALA A 1 1038 ? 28.632 14.383 -34.413 1.00 97.25 1038 ALA A N 1
ATOM 7747 C CA . ALA A 1 1038 ? 27.211 14.380 -34.110 1.00 97.25 1038 ALA A CA 1
ATOM 7748 C C . ALA A 1 1038 ? 26.346 14.656 -35.345 1.00 97.25 1038 ALA A C 1
ATOM 7750 O O . ALA A 1 1038 ? 25.413 13.903 -35.620 1.00 97.25 1038 ALA A O 1
ATOM 7751 N N . SER A 1 1039 ? 26.713 15.650 -36.154 1.00 97.50 1039 SER A N 1
ATOM 7752 C CA . SER A 1 1039 ? 26.031 15.955 -37.417 1.00 97.50 1039 SER A CA 1
ATOM 7753 C C . SER A 1 1039 ? 26.089 14.784 -38.402 1.00 97.50 1039 SER A C 1
ATOM 7755 O O . SER A 1 1039 ? 25.089 14.478 -39.051 1.00 97.50 1039 SER A O 1
ATOM 7757 N N . ALA A 1 1040 ? 27.224 14.082 -38.489 1.00 97.00 1040 ALA A N 1
ATOM 7758 C CA . ALA A 1 1040 ? 27.379 12.900 -39.336 1.00 97.00 1040 ALA A CA 1
ATOM 7759 C C . ALA A 1 1040 ? 26.523 11.718 -38.848 1.00 97.00 1040 ALA A C 1
ATOM 7761 O O . ALA A 1 1040 ? 25.874 11.047 -39.655 1.00 97.00 1040 ALA A O 1
ATOM 7762 N N . PHE A 1 1041 ? 26.464 11.483 -37.533 1.00 97.25 1041 PHE A N 1
ATOM 7763 C CA . PHE A 1 1041 ? 25.580 10.476 -36.938 1.00 97.25 1041 PHE A CA 1
ATOM 7764 C C . PHE A 1 1041 ? 24.110 10.760 -37.263 1.00 97.25 1041 PHE A C 1
ATOM 7766 O O . PHE A 1 1041 ? 23.397 9.877 -37.736 1.00 97.25 1041 PHE A O 1
ATOM 7773 N N . LEU A 1 1042 ? 23.666 12.004 -37.078 1.00 96.81 1042 LEU A N 1
ATOM 7774 C CA . LEU A 1 1042 ? 22.287 12.413 -37.348 1.00 96.81 1042 LEU A CA 1
ATOM 7775 C C . LEU A 1 1042 ? 21.941 12.328 -38.840 1.00 96.81 1042 LEU A C 1
ATOM 7777 O O . LEU A 1 1042 ? 20.911 11.761 -39.194 1.00 96.81 1042 LEU A O 1
ATOM 7781 N N . SER A 1 1043 ? 22.831 12.805 -39.715 1.00 95.81 1043 SER A N 1
ATOM 7782 C CA . SER A 1 1043 ? 22.635 12.777 -41.175 1.00 95.81 1043 SER A CA 1
ATOM 7783 C C . SER A 1 1043 ? 22.593 11.354 -41.746 1.00 95.81 1043 SER A C 1
ATOM 7785 O O . SER A 1 1043 ? 22.018 11.130 -42.805 1.00 95.81 1043 SER A O 1
ATOM 7787 N N . SER A 1 1044 ? 23.173 10.378 -41.040 1.00 93.00 1044 SER A N 1
ATOM 7788 C CA . SER A 1 1044 ? 23.157 8.954 -41.405 1.00 93.00 1044 SER A CA 1
ATOM 7789 C C . SER A 1 1044 ? 22.039 8.160 -40.709 1.00 93.00 1044 SER A C 1
ATOM 7791 O O . SER A 1 1044 ? 22.168 6.954 -40.476 1.00 93.00 1044 SER A O 1
ATOM 7793 N N . GLY A 1 1045 ? 20.940 8.834 -40.358 1.00 91.31 1045 GLY A N 1
ATOM 7794 C CA . GLY A 1 1045 ? 19.738 8.234 -39.772 1.00 91.31 1045 GLY A CA 1
ATOM 7795 C C . GLY A 1 1045 ? 19.709 8.203 -38.241 1.00 91.31 1045 GLY A C 1
ATOM 7796 O O . GLY A 1 1045 ? 18.715 7.771 -37.663 1.00 91.31 1045 GLY A O 1
ATOM 7797 N N . GLY A 1 1046 ? 20.758 8.671 -37.559 1.00 95.12 1046 GLY A N 1
ATOM 7798 C CA . GLY A 1 1046 ? 20.794 8.786 -36.101 1.00 95.12 1046 GLY A CA 1
ATOM 7799 C C . GLY A 1 1046 ? 20.390 7.496 -35.381 1.00 95.12 1046 GLY A C 1
ATOM 7800 O O . GLY A 1 1046 ? 20.857 6.412 -35.719 1.00 95.12 1046 GLY A O 1
ATOM 7801 N N . ALA A 1 1047 ? 19.492 7.614 -34.398 1.00 93.88 1047 ALA A N 1
ATOM 7802 C CA . ALA A 1 1047 ? 18.998 6.481 -33.615 1.00 93.88 1047 ALA A CA 1
ATOM 7803 C C . ALA A 1 1047 ? 17.870 5.690 -34.309 1.00 93.88 1047 ALA A C 1
ATOM 7805 O O . ALA A 1 1047 ? 17.443 4.661 -33.792 1.00 93.88 1047 ALA A O 1
ATOM 7806 N N . PHE A 1 1048 ? 17.399 6.152 -35.473 1.00 93.62 1048 PHE A N 1
ATOM 7807 C CA . PHE A 1 1048 ? 16.398 5.451 -36.285 1.00 93.62 1048 PHE A CA 1
ATOM 7808 C C . PHE A 1 1048 ? 17.000 4.328 -37.122 1.00 93.62 1048 PHE A C 1
ATOM 7810 O O . PHE A 1 1048 ? 16.292 3.438 -37.586 1.00 93.62 1048 PHE A O 1
ATOM 7817 N N . ALA A 1 1049 ? 18.311 4.358 -37.327 1.00 92.88 1049 ALA A N 1
ATOM 7818 C CA . ALA A 1 1049 ? 18.988 3.351 -38.112 1.00 92.88 1049 ALA A CA 1
ATOM 7819 C C . ALA A 1 1049 ? 19.323 2.104 -37.268 1.00 92.88 1049 ALA A C 1
ATOM 7821 O O . ALA A 1 1049 ? 19.695 2.232 -36.105 1.00 92.88 1049 ALA A O 1
ATOM 7822 N N . PRO A 1 1050 ? 19.238 0.885 -37.824 1.00 85.56 1050 PRO A N 1
ATOM 7823 C CA . PRO A 1 1050 ? 19.274 -0.363 -37.048 1.00 85.56 1050 PRO A CA 1
ATOM 7824 C C . PRO A 1 1050 ? 20.591 -0.619 -36.291 1.00 85.56 1050 PRO A C 1
ATOM 7826 O O . PRO A 1 1050 ? 20.593 -1.263 -35.244 1.00 85.56 1050 PRO A O 1
ATOM 7829 N N . ASP A 1 1051 ? 21.711 -0.091 -36.780 1.00 90.31 1051 ASP A N 1
ATOM 7830 C CA . ASP A 1 1051 ? 23.063 -0.238 -36.228 1.00 90.31 1051 ASP A CA 1
ATOM 7831 C C . ASP A 1 1051 ? 23.513 0.967 -35.371 1.00 90.31 1051 ASP A C 1
ATOM 7833 O O . ASP A 1 1051 ? 24.692 1.085 -35.019 1.00 90.31 1051 ASP A O 1
ATOM 7837 N N . TRP A 1 1052 ? 22.589 1.867 -35.007 1.00 93.38 1052 TRP A N 1
ATOM 7838 C CA . TRP A 1 1052 ? 22.907 3.136 -34.342 1.00 93.38 1052 TRP A CA 1
ATOM 7839 C C . TRP A 1 1052 ? 23.748 2.983 -33.069 1.00 93.38 1052 TRP A C 1
ATOM 7841 O O . TRP A 1 1052 ? 24.629 3.805 -32.821 1.00 93.38 1052 TRP A O 1
ATOM 7851 N N . ARG A 1 1053 ? 23.514 1.930 -32.269 1.00 90.69 1053 ARG A N 1
ATOM 7852 C CA . ARG A 1 1053 ? 24.238 1.690 -31.006 1.00 90.69 1053 ARG A CA 1
ATOM 7853 C C . ARG A 1 1053 ? 25.725 1.463 -31.239 1.00 90.69 1053 ARG A C 1
ATOM 7855 O O . ARG A 1 1053 ? 26.540 2.027 -30.520 1.00 90.69 1053 ARG A O 1
ATOM 7862 N N . MET A 1 1054 ? 26.070 0.665 -32.249 1.00 88.81 1054 MET A N 1
ATOM 7863 C CA . MET A 1 1054 ? 27.461 0.367 -32.590 1.00 88.81 1054 MET A CA 1
ATOM 7864 C C . MET A 1 1054 ? 28.174 1.630 -33.080 1.00 88.81 1054 MET A C 1
ATOM 7866 O O . MET A 1 1054 ? 29.277 1.939 -32.634 1.00 88.81 1054 MET A O 1
ATOM 7870 N N . ARG A 1 1055 ? 27.516 2.401 -33.954 1.00 91.88 1055 ARG A N 1
ATOM 7871 C CA . ARG A 1 1055 ? 28.059 3.669 -34.455 1.00 91.88 1055 ARG A CA 1
ATOM 7872 C C . ARG A 1 1055 ? 28.255 4.688 -33.340 1.00 91.88 1055 ARG A C 1
ATOM 7874 O O . ARG A 1 1055 ? 29.316 5.300 -33.255 1.00 91.88 1055 ARG A O 1
ATOM 7881 N N . LEU A 1 1056 ? 27.268 4.838 -32.459 1.00 93.56 1056 LEU A N 1
ATOM 7882 C CA . LEU A 1 1056 ? 27.357 5.767 -31.337 1.00 93.56 1056 LEU A CA 1
ATOM 7883 C C . LEU A 1 1056 ? 28.413 5.332 -30.309 1.00 93.56 1056 LEU A C 1
ATOM 7885 O O . LEU A 1 1056 ? 29.105 6.188 -29.765 1.00 93.56 1056 LEU A O 1
ATOM 7889 N N . GLN A 1 1057 ? 28.594 4.025 -30.096 1.00 90.06 1057 GLN A N 1
ATOM 7890 C CA . GLN A 1 1057 ? 29.689 3.487 -29.286 1.00 90.06 1057 GLN A CA 1
ATOM 7891 C C . GLN A 1 1057 ? 31.054 3.853 -29.884 1.00 90.06 1057 GLN A C 1
ATOM 7893 O O . GLN A 1 1057 ? 31.896 4.384 -29.171 1.00 90.06 1057 GLN A O 1
ATOM 7898 N N . SER A 1 1058 ? 31.245 3.664 -31.194 1.00 91.69 1058 SER A N 1
ATOM 7899 C CA . SER A 1 1058 ? 32.497 4.023 -31.877 1.00 91.69 1058 SER A CA 1
ATOM 7900 C C . SER A 1 1058 ? 32.804 5.525 -31.795 1.00 91.69 1058 SER A C 1
ATOM 7902 O O . SER A 1 1058 ? 33.942 5.917 -31.525 1.00 91.69 1058 SER A O 1
ATOM 7904 N N . ILE A 1 1059 ? 31.783 6.377 -31.951 1.00 95.19 1059 ILE A N 1
ATOM 7905 C CA . ILE A 1 1059 ? 31.907 7.820 -31.700 1.00 95.19 1059 ILE A CA 1
ATOM 7906 C C . ILE A 1 1059 ? 32.303 8.064 -30.238 1.00 95.19 1059 ILE A C 1
ATOM 7908 O O . ILE A 1 1059 ? 33.192 8.870 -29.968 1.00 95.19 1059 ILE A O 1
ATOM 7912 N N . GLY A 1 1060 ? 31.686 7.351 -29.295 1.00 92.19 1060 GLY A N 1
ATOM 7913 C CA . GLY A 1 1060 ? 32.014 7.434 -27.876 1.00 92.19 1060 GLY A CA 1
ATOM 7914 C C . GLY A 1 1060 ? 33.470 7.101 -27.570 1.00 92.19 1060 GLY A C 1
ATOM 7915 O O . GLY A 1 1060 ? 34.133 7.886 -26.893 1.00 92.19 1060 GLY A O 1
ATOM 7916 N N . ASP A 1 1061 ? 34.004 6.025 -28.137 1.00 89.50 1061 ASP A N 1
ATOM 7917 C CA . ASP A 1 1061 ? 35.408 5.643 -27.967 1.00 89.50 1061 ASP A CA 1
ATOM 7918 C C . ASP A 1 1061 ? 36.347 6.733 -28.521 1.00 89.50 1061 ASP A C 1
ATOM 7920 O O . ASP A 1 1061 ? 37.364 7.077 -27.913 1.00 89.50 1061 ASP A O 1
ATOM 7924 N N . ALA A 1 1062 ? 35.974 7.362 -29.641 1.00 93.75 1062 ALA A N 1
ATOM 7925 C CA . ALA A 1 1062 ? 36.711 8.484 -30.218 1.00 93.75 1062 ALA A CA 1
ATOM 7926 C C . ALA A 1 1062 ? 36.670 9.761 -29.357 1.00 93.75 1062 ALA A C 1
ATOM 7928 O O . ALA A 1 1062 ? 37.658 10.506 -29.354 1.00 93.75 1062 ALA A O 1
ATOM 7929 N N . PHE A 1 1063 ? 35.581 10.000 -28.617 1.00 96.56 1063 PHE A N 1
ATOM 7930 C CA . PHE A 1 1063 ? 35.498 11.056 -27.601 1.00 96.56 1063 PHE A CA 1
ATOM 7931 C C . PHE A 1 1063 ? 36.439 10.767 -26.427 1.00 96.56 1063 PHE A C 1
ATOM 7933 O O . PHE A 1 1063 ? 37.188 11.662 -26.030 1.00 96.56 1063 PHE A O 1
ATOM 7940 N N . VAL A 1 1064 ? 36.453 9.525 -25.927 1.00 92.62 1064 VAL A N 1
ATOM 7941 C CA . VAL A 1 1064 ? 37.329 9.089 -24.824 1.00 92.62 1064 VAL A CA 1
ATOM 7942 C C . VAL A 1 1064 ? 38.799 9.251 -25.195 1.00 92.62 1064 VAL A C 1
ATOM 7944 O O . VAL A 1 1064 ? 39.549 9.893 -24.460 1.00 92.62 1064 VAL A O 1
ATOM 7947 N N . MET A 1 1065 ? 39.203 8.784 -26.382 1.00 91.50 1065 MET A N 1
ATOM 7948 C CA . MET A 1 1065 ? 40.577 8.944 -26.882 1.00 91.50 1065 MET A CA 1
ATOM 7949 C C . MET A 1 1065 ? 41.031 10.410 -26.944 1.00 91.50 1065 MET A C 1
ATOM 7951 O O . MET A 1 1065 ? 42.206 10.707 -26.744 1.00 91.50 1065 MET A O 1
ATOM 7955 N N . ARG A 1 1066 ? 40.104 11.338 -27.208 1.00 93.94 1066 ARG A N 1
ATOM 7956 C CA . ARG A 1 1066 ? 40.367 12.785 -27.288 1.00 93.94 1066 ARG A CA 1
ATOM 7957 C C . ARG A 1 1066 ? 40.109 13.522 -25.971 1.00 93.94 1066 ARG A C 1
ATOM 7959 O O . ARG A 1 1066 ? 40.208 14.745 -25.936 1.00 93.94 1066 ARG A O 1
ATOM 7966 N N . ARG A 1 1067 ? 39.758 12.800 -24.899 1.00 93.88 1067 ARG A N 1
ATOM 7967 C CA . ARG A 1 1067 ? 39.337 13.334 -23.592 1.00 93.88 1067 ARG A CA 1
ATOM 7968 C C . ARG A 1 1067 ? 38.187 14.353 -23.672 1.00 93.88 1067 ARG A C 1
ATOM 7970 O O . ARG A 1 1067 ? 38.047 15.210 -22.797 1.00 93.88 1067 ARG A O 1
ATOM 7977 N N . LEU A 1 1068 ? 37.333 14.259 -24.690 1.00 95.69 1068 LEU A N 1
ATOM 7978 C CA . LEU A 1 1068 ? 36.204 15.169 -24.906 1.00 95.69 1068 LEU A CA 1
ATOM 7979 C C . LEU A 1 1068 ? 34.980 14.717 -24.110 1.00 95.69 1068 LEU A C 1
ATOM 7981 O O . LEU A 1 1068 ? 34.673 13.530 -24.074 1.00 95.69 1068 LEU A O 1
ATOM 7985 N N . SER A 1 1069 ? 34.264 15.653 -23.486 1.00 93.88 1069 SER A N 1
ATOM 7986 C CA . SER A 1 1069 ? 33.034 15.355 -22.744 1.00 93.88 1069 SER A CA 1
ATOM 7987 C C . SER A 1 1069 ? 31.996 16.478 -22.927 1.00 93.88 1069 SER A C 1
ATOM 7989 O O . SER A 1 1069 ? 32.277 17.615 -22.544 1.00 93.88 1069 SER A O 1
ATOM 7991 N N . PRO A 1 1070 ? 30.814 16.198 -23.502 1.00 94.19 1070 PRO A N 1
ATOM 7992 C CA . PRO A 1 1070 ? 29.734 17.170 -23.705 1.00 94.19 1070 PRO A CA 1
ATOM 7993 C C . PRO A 1 1070 ? 28.844 17.332 -22.460 1.00 94.19 1070 PRO A C 1
ATOM 7995 O O . PRO A 1 1070 ? 27.679 16.937 -22.439 1.00 94.19 1070 PRO A O 1
ATOM 7998 N N . GLY A 1 1071 ? 29.417 17.881 -21.386 1.00 90.12 1071 GLY A N 1
ATOM 7999 C CA . GLY A 1 1071 ? 28.738 18.014 -20.091 1.00 90.12 1071 GLY A CA 1
ATOM 8000 C C . GLY A 1 1071 ? 27.565 18.999 -20.106 1.00 90.12 1071 GLY A C 1
ATOM 8001 O O . GLY A 1 1071 ? 26.529 18.721 -19.511 1.00 90.12 1071 GLY A O 1
ATOM 8002 N N . GLY A 1 1072 ? 27.678 20.118 -20.833 1.00 89.75 1072 GLY A N 1
ATOM 8003 C CA . GLY A 1 1072 ? 26.575 21.081 -20.942 1.00 89.75 1072 GLY A CA 1
ATOM 8004 C C . GLY A 1 1072 ? 25.381 20.516 -21.716 1.00 89.75 1072 GLY A C 1
ATOM 8005 O O . GLY A 1 1072 ? 24.228 20.767 -21.371 1.00 89.75 1072 GLY A O 1
ATOM 8006 N N . SER A 1 1073 ? 25.660 19.695 -22.728 1.00 94.38 1073 SER A N 1
ATOM 8007 C CA . SER A 1 1073 ? 24.646 18.966 -23.492 1.00 94.38 1073 SER A CA 1
ATOM 8008 C C . SER A 1 1073 ? 23.936 17.923 -22.622 1.00 94.38 1073 SER A C 1
ATOM 8010 O O . SER A 1 1073 ? 22.722 17.770 -22.731 1.00 94.38 1073 SER A O 1
ATOM 8012 N N . ALA A 1 1074 ? 24.660 17.249 -21.721 1.00 93.44 1074 ALA A N 1
ATOM 8013 C CA . ALA A 1 1074 ? 24.082 16.307 -20.761 1.00 93.44 1074 ALA A CA 1
ATOM 8014 C C . ALA A 1 1074 ? 23.133 16.994 -19.761 1.00 93.44 1074 ALA A C 1
ATOM 8016 O O . ALA A 1 1074 ? 22.007 16.536 -19.564 1.00 93.44 1074 ALA A O 1
ATOM 8017 N N . ASP A 1 1075 ? 23.538 18.139 -19.199 1.00 93.56 1075 ASP A N 1
ATOM 8018 C CA . ASP A 1 1075 ? 22.689 18.926 -18.292 1.00 93.56 1075 ASP A CA 1
ATOM 8019 C C . ASP A 1 1075 ? 21.378 19.359 -18.978 1.00 93.56 1075 ASP A C 1
ATOM 8021 O O . ASP A 1 1075 ? 20.293 19.264 -18.395 1.00 93.56 1075 ASP A O 1
ATOM 8025 N N . LEU A 1 1076 ? 21.454 19.803 -20.239 1.00 94.69 1076 LEU A N 1
ATOM 8026 C CA . LEU A 1 1076 ? 20.274 20.188 -21.020 1.00 94.69 1076 LEU A CA 1
ATOM 8027 C C . LEU A 1 1076 ? 19.417 18.987 -21.436 1.00 94.69 1076 LEU A C 1
ATOM 8029 O O . LEU A 1 1076 ? 18.197 19.128 -21.505 1.00 94.69 1076 LEU A O 1
ATOM 8033 N N . LEU A 1 1077 ? 20.009 17.809 -21.654 1.00 96.19 1077 LEU A N 1
ATOM 8034 C CA . LEU A 1 1077 ? 19.257 16.574 -21.882 1.00 96.19 1077 LEU A CA 1
ATOM 8035 C C . LEU A 1 1077 ? 18.400 16.223 -20.657 1.00 96.19 1077 LEU A C 1
ATOM 8037 O O . LEU A 1 1077 ? 17.210 15.941 -20.806 1.00 96.19 1077 LEU A O 1
ATOM 8041 N N . ALA A 1 1078 ? 18.972 16.307 -19.451 1.00 95.62 1078 ALA A N 1
ATOM 8042 C CA . ALA A 1 1078 ? 18.225 16.102 -18.211 1.00 95.62 1078 ALA A CA 1
ATOM 8043 C C . ALA A 1 1078 ? 17.114 17.153 -18.030 1.00 95.62 1078 ALA A C 1
ATOM 8045 O O . ALA A 1 1078 ? 16.003 16.812 -17.623 1.00 95.62 1078 ALA A O 1
ATOM 8046 N N . CYS A 1 1079 ? 17.373 18.418 -18.387 1.00 97.50 1079 CYS A N 1
ATOM 8047 C CA . CYS A 1 1079 ? 16.356 19.474 -18.371 1.00 97.50 1079 CYS A CA 1
ATOM 8048 C C . CYS A 1 1079 ? 15.213 19.205 -19.361 1.00 97.50 1079 CYS A C 1
ATOM 8050 O O . CYS A 1 1079 ? 14.051 19.381 -19.004 1.00 97.50 1079 CYS A O 1
ATOM 8052 N N . ALA A 1 1080 ? 15.524 18.766 -20.584 1.00 96.62 1080 ALA A N 1
ATOM 8053 C CA . ALA A 1 1080 ? 14.524 18.421 -21.592 1.00 96.62 1080 ALA A CA 1
ATOM 8054 C C . ALA A 1 1080 ? 13.651 17.244 -21.136 1.00 96.62 1080 ALA A C 1
ATOM 8056 O O . ALA A 1 1080 ? 12.429 17.306 -21.264 1.00 96.62 1080 ALA A O 1
ATOM 8057 N N . TRP A 1 1081 ? 14.261 16.217 -20.533 1.00 95.00 1081 TRP A N 1
ATOM 8058 C CA . TRP A 1 1081 ? 13.520 15.087 -19.975 1.00 95.00 1081 TRP A CA 1
ATOM 8059 C C . TRP A 1 1081 ? 12.605 15.518 -18.821 1.00 95.00 1081 TRP A C 1
ATOM 8061 O O . TRP A 1 1081 ? 11.423 15.188 -18.835 1.00 95.00 1081 TRP A O 1
ATOM 8071 N N . PHE A 1 1082 ? 13.093 16.328 -17.873 1.00 96.50 1082 PHE A N 1
ATOM 8072 C CA . PHE A 1 1082 ? 12.258 16.887 -16.800 1.00 96.50 1082 PHE A CA 1
ATOM 8073 C C . PHE A 1 1082 ? 11.067 17.678 -17.348 1.00 96.50 1082 PHE A C 1
ATOM 8075 O O . PHE A 1 1082 ? 9.943 17.513 -16.881 1.00 96.50 1082 PHE A O 1
ATOM 8082 N N . LEU A 1 1083 ? 11.318 18.534 -18.338 1.00 96.50 1083 LEU A N 1
ATOM 8083 C CA . LEU A 1 1083 ? 10.304 19.388 -18.940 1.00 96.50 1083 LEU A CA 1
ATOM 8084 C C . LEU A 1 1083 ? 9.204 18.593 -19.639 1.00 96.50 1083 LEU A C 1
ATOM 8086 O O . LEU A 1 1083 ? 8.049 18.996 -19.556 1.00 96.50 1083 LEU A O 1
ATOM 8090 N N . LEU A 1 1084 ? 9.549 17.476 -20.279 1.00 92.69 1084 LEU A N 1
ATOM 8091 C CA . LEU A 1 1084 ? 8.570 16.556 -20.847 1.00 92.69 1084 LEU A CA 1
ATOM 8092 C C . LEU A 1 1084 ? 7.774 15.858 -19.733 1.00 92.69 1084 LEU A C 1
ATOM 8094 O O . LEU A 1 1084 ? 6.553 15.905 -19.721 1.00 92.69 1084 LEU A O 1
ATOM 8098 N N . GLN A 1 1085 ? 8.462 15.291 -18.738 1.00 87.56 1085 GLN A N 1
ATOM 8099 C CA . GLN A 1 1085 ? 7.816 14.549 -17.648 1.00 87.56 1085 GLN A CA 1
ATOM 8100 C C . GLN A 1 1085 ? 6.907 15.414 -16.767 1.00 87.56 1085 GLN A C 1
ATOM 8102 O O . GLN A 1 1085 ? 5.943 14.912 -16.196 1.00 87.56 1085 GLN A O 1
ATOM 8107 N N . GLN A 1 1086 ? 7.214 16.704 -16.612 1.00 90.62 1086 GLN A N 1
ATOM 8108 C CA . GLN A 1 1086 ? 6.373 17.602 -15.827 1.00 90.62 1086 GLN A CA 1
ATOM 8109 C C . GLN A 1 1086 ? 5.107 18.041 -16.576 1.00 90.62 1086 GLN A C 1
ATOM 8111 O O . GLN A 1 1086 ? 4.205 18.559 -15.935 1.00 90.62 1086 GLN A O 1
ATOM 8116 N N . GLU A 1 1087 ? 5.004 17.896 -17.897 1.00 84.56 1087 GLU A N 1
ATOM 8117 C CA . GLU A 1 1087 ? 3.752 18.234 -18.596 1.00 84.56 1087 GLU A CA 1
ATOM 8118 C C . GLU A 1 1087 ? 2.647 17.234 -18.267 1.00 84.56 1087 GLU A C 1
ATOM 8120 O O . GLU A 1 1087 ? 1.515 17.629 -18.004 1.00 84.56 1087 GLU A O 1
ATOM 8125 N N . ASP A 1 1088 ? 3.017 15.957 -18.198 1.00 65.38 1088 ASP A N 1
ATOM 8126 C CA . ASP A 1 1088 ? 2.115 14.838 -17.918 1.00 65.38 1088 ASP A CA 1
ATOM 8127 C C . ASP A 1 1088 ? 1.827 14.665 -16.417 1.00 65.38 1088 ASP A C 1
ATOM 8129 O O . ASP A 1 1088 ? 1.197 13.687 -16.001 1.00 65.38 1088 ASP A O 1
ATOM 8133 N N . ALA A 1 1089 ? 2.353 15.571 -15.581 1.00 56.22 1089 ALA A N 1
ATOM 8134 C CA . ALA A 1 1089 ? 2.355 15.420 -14.135 1.00 56.22 1089 ALA A CA 1
ATOM 8135 C C . ALA A 1 1089 ? 1.224 16.149 -13.415 1.00 56.22 1089 ALA A C 1
ATOM 8137 O O . ALA A 1 1089 ? 1.323 17.383 -13.265 1.00 56.22 1089 ALA A O 1
#

Organism: NCBI:txid1002370

Radius of gyration: 33.31 Å; chains: 1; bounding box: 96×77×87 Å

Foldseek 3Di:
DDKDKDKDAADDEADAPDQKFKFDDCPPQQKIKIKGQAPDVFMEMEMEAEPDPPCRVVVVVLVVVLCVVHRYTRMYMYMYGDDDDSVSVNVRSVVSVVLRDFQVNLVCLQFDHPFWAWDQDLLLQLWDPQQVLQVHDTGSSRQKTWTWGHQVNFTETEMGGRCVRQNSAAAQLNLLLLLLSLLLLLLVVGLAYEYADGHQYHNLSLWPRSLLSLLSNLLSQLSSLLSQHAYEYEFQDLSAQEASSLLSNLLGPAYEYEQNHFGAHHQQVRLCVQPNCVQGPNPPPVLRSLQTGPLLCLLLVVHLHYFHSDSVRVSVVVVVRSDGSVCSNDLVSVLLVLVLVLVSLVLLCVLDPPVPDPPPDPDPDDDDDDDPFDDPVRVLCLQAVVDWDWDADPQWTWGWGAAPVGIATETEGDPQAADALVSLSVLLVRLSVCCVPPLQHAYEYEYRHVYHDSGSVRSNSRRSNSLSSSLSSLSSSVVSNYAYEYEQREEAEGHRCSSHQLSGLAHEYAQPGKYTPDDLVVSCVSVVGDSVSLVVCLVPALSSHIGVVSQQLLQSHVYHDDDRNNVVVVCSRPDDRQDDCSNVSNCVSVNNNCSVVSSNPDQFFFKWFQFAPPWPKFWPDNVCVVVVNVCNVVRFTWTFDADALPDPDPFTKTWDFDAVVVPRDITIMGTRPSRTNDIDHAAKLVVLLVVPCLLAPPLCNVLSVLLCVLATKGWDAQSSCCVRPVDHRDDPQDAGEIEAEDEDDVRLVSSLVSVVVSVVVHPHHYWYWHQYPSSWTFTSVQLVDPDQWTWITTRNHIDTDGSVCSNPSDDDDDDAQDQPLSVLLSLLLSLLVLLQCQPDDAQPEHQVDHQLDPLDHSVLSSLLSVLCSVLSSLLLVCLLVVHAVVSLVVSLVVSQVSSCVSNVNDDDQNLLSVQSSLLSSLQSNVCNVVVHGDALQSSLVSLLVCLVVLVPDDDDCPDLLNVLCVVPVDDDPSVCSNNSNCCLVPQLLVQLCVCVVVPHSNSQSLQLSLLSCLLPPPQSQQCSQPNPVSSVVSNVLSVVCVVVVNSNDPCNNVSSVVSNVVCSVSSGDRSNSSSSSSSSSSSVVRNSD

pLDDT: mean 85.42, std 13.07, range [25.39, 98.75]

Sequence (1089 aa):
METLDYRFDGTTPVRFPTNAVLVGVLASGNLEILLEPADLDGAMTVRIITAARGFGTVWQAVIADFAQRHPLRDVRVSINDAGATPAVVSLRLDQAVETLPDARARIAGLLDAGSFCEFLGPAQRAISPHLAQLDQPAAFDDGIVVGEGRLRGKRVLVAAQQGEFMGGGVGEVHGAKLTGLLRRAADTHPDGVLLLLDTGGVRLHEANAGLIAISEIMRATLGARAAGVPVVALIGSGNGAFGGMGIVARCCSTVIMSEEGRLSLSGPEVIETVRGVEEFDSRDRALVWRVTGGKHRYLIDQAQVLVPDAIGAFAQAAFDALQPDTASTDTDAALAALQARHAGLKARVAATPGAAGNRCLPCRHRTPEPAMSLPLNTLLDALFPRGHAVAVNDSVLTGTATTDDGEVTVIGTTDKIEVGVDHALVLADTVLASTAVHPQRPIVMLVDTAGQRLARRDELLGINGYFAHLAQTLDLARRRGARLVTLVYGESVSGGFLSFGLMADHIHALPDAQVRVMDLRAMARVTKQPLEKLQALSLTSPVFAPGVENYVAMGAVQTLWDGDLAHHLLEALRAPVDGDHRAALGAERGGRTLAAQVATARPARHTLVWLSADADWRADVATHEPRLAAWLAQGLPAVVARRAADDADPRLRLGIPLPPTEGKQRLSLRVPLRDVARMHAPPALSELLAAGDAVVPQAWQESLHDLQALAPARVFGAFAWQWLTALPYVHERSDIDLLWQVTDAAQAEALIAQLLAWESRHPHRLDGELCLPDGGAVNWRELAGRSRQVLVKRLDGAALEARDTLFATRELPAHGTVIDSARLGRLAIASLHTELACAPKPGLVTPFNSGSHEDMDASTFLRSLFALRHYFTAVARAGAAGAPFTVLRDHGIAAEAAMLAATAGINTHRGAIFSLGLLVAAAAERRRVHGQAVSAAQVCLAVQQWKDALIAAPLDPHSPGQRARARHGVCGVREQAAAGYPVLRELALPAMRHALDSGLPRDAALCHTLMQLVAQLDDLNLLHRGGAEGLRWAQQQASAFLSSGGAFAPDWRMRLQSIGDAFVMRRLSPGGSADLLACAWFLLQQEDA

Secondary structure (DSSP, 8-state):
-EEEEEEEE--EE---SSS-EEEEETTTSSEEEEEEE---TTEEEEEEEES--S-HHHHHHHHHHHHHH--EESEEEEEEESS--HHHHHHHHHHHHHT---HHHHHHHHSPTT--EEES-GGG----SSGGGGT-PPPTTTTEEEEEEEETTEEEEEEEE-TTTGGG-B-HHHHHHHHHHHHHHHHH--SEEEEE--B-SB-GGGHHHHHHHHHHHHHHHHHHHHTT--EEEEE-SSS-B-HHHHHHHHHSSEEEEESS-BB-SS-HHHHHHHH-TTT--TT-HHHHHHHHBHHHHHHTTS-SEEE-S-HHHHHHHHHHH----HHHHSHHHHHHHHHHHHHHHHHHHHTSTTTTT---PPPS--------SPPHHHHHHHH-TT-EEEEEETTEEEEEEEETTEEEEEEEE-TTEEE-HHHHHHHHHHHHHHHHH-TT--EEEEEEEEEE---HHHHHHTHHHHHHHHHHHHHHHHHTT--EEEEEEEEEEHHHHHHTGGGSSEEEE-TT-EEESS-HHHHHHHHT--HHHHHHHTTT-TTT--SHHHHHHTTSS--B--S-HHHHHHHHHHS---S--HHHHHHHTTSS-SHHHHHT----TT-EEEE-TT---EESSGGGHHHHHHHHHTT--EEEPPPPTT----SEEEEEEPPGGGTS-EEEEEE-GGGEEEEEPPPBHHHHHHTGGGTS-HHHHHHHHHHHHHS--EEEHHHHHHHHH-S----TT--EEEEEE-SSHHHHHHHHHHHHHHHHH-SSPEEEEEE-TTS-EEEHHHHHS--SEEEEE-SS-EEEEEGGGTTS--PPPP------HHHHHHHHHHHHHHHHH--S-TTS--SS--TT-SS--HHHHHHHHHHHHHHHHHHHHHHHTT--HHHHHHHHHHHHHHHHHHTTT--SSHHHHHHHHHHHHHHHHHHHHHSS---HHHHHHHGGGGHHHHHHSPP-TTSHHHHHHHHHT---HHHHHHTT-HHIIIIIHHHHHHHHHTT--HHHHHHHHHHHHHHH---HHHHHHHHHHHHHHHHHHHHHHHHTTGGGSTTHHHHHHHHHHHHHHTT---HHHHHHHHHHHHHHHTTT-

InterPro domains:
  IPR002736 Triphosphoribosyl-dephospho-CoA protein [PF01874] (826-1083)
  IPR002736 Triphosphoribosyl-dephospho-CoA protein [PTHR30201] (823-1087)
  IPR009648 Biotin-dependent malonate decarboxylase, gamma subunit [TIGR03134] (377-600)
  IPR009662 Malonate decarboxylase delta subunit [MF_00710] (1-104)
  IPR009662 Malonate decarboxylase delta subunit [TIGR03130] (2-99)
  IPR011762 Acetyl-coenzyme A carboxyltransferase, N-terminal [PS50980] (66-330)
  IPR017555 Triphosphoribosyl-dephospho-CoA synthase [TIGR03132] (822-1086)
  IPR017556 Biotin-independent malonate decarboxylase, beta subunit [TIGR03133] (102-353)
  IPR017557 Phosphoribosyl-dephospho-CoA transferase [TIGR03135] (605-802)
  IPR023439 Malonate decarboxylase/citrate lyase acyl carrier protein [PF06857] (20-99)
  IPR029045 ClpP/crotonase-like domain superfamily [SSF52096] (100-290)
  IPR029045 ClpP/crotonase-like domain superfamily [SSF52096] (392-573)
  IPR034733 Acetyl-coenzyme A carboxylase carboxyl transferase subunit beta [PF01039] (103-283)
  IPR048903 Phosphoribosyl-dephospho-CoA transferase MdcG, N-terminal [PF20866] (605-682)
  IPR049180 Phosphoribosyl-dephospho-CoA transferase MdcG, C-terminal [PF10620] (695-802)